Protein AF-0000000072490647 (afdb_homodimer)

Secondary structure (DSSP, 8-state):
-----------------------PPSSEEETTEEEEEEETTEEEEEEESSS-----B-SSS--TT----GGG-EEEEE--TTS--SS-EEEEE-SSEEEEEE--SSPS-TTTEEEEEEETTEEEEE-TT-----B--B--S--TT--S----B--S-BTTSEEEEE-TTPPEE-TTS-EEPPP--TTEEEEEEEEE-TT-HHHHHHHHHHHH-PPPPPPGGGGSEEE--S----HHHHHHHHHHHHHTT---SEEEE-GGGB-----SS--BTTBSTT---SB-TTT-S-HHHHHHHHHHTT-EEEEEE-GGG-S-BTBTTHHHHHHHTT--TTSS--PPP-TT-HHHHHHIIIIIIHHHHTTT--EEEE----TTT-SBSTTSSSBHHHHHHHHHHHHH--TTBPP--EE---STTGGGS--EE----B-SHHHHHHHHHHHHHHGGGT---EE--BT-SBS--HHHHHHHHHHHHHTSS-EEE---S-GGG---GGGSS-HHHHHHHHHHHHHHHHTHHHHHHHHHHHHHH---SEE-HHHH-TT-GGGGT-TT-EEETTTEEE----S--BTTTTBEEEEEEE-TT-EEEETTT--EEETTEEEEEEE-TT---EEEETT-EEEE----S-TTTSPPSEEEEEE---SS-EEEEEEEEE--SSBGGGGGT--EEEEEEEEEETTEEEEEEPPPEE--TT--SEEEEEEEE-SSPEEEEEETTEE---EEETTTTEEEEEEEEEETTS-EEEEEEE-/-----------------------PPSSEEETTEEEEEEETTEEEEEEESSS-----B-SSS--TT----GGG-EEEEE--TTS--SS-EEEEE-SSEEEEEE--SSPS-TTTEEEEEEETTEEEEE-TT-----B--B--S--TT--S----B--S-BTTSEEEEE-TTPPEE-TTS-EEPPP--TTEEEEEEEEE-TT-HHHHHHHHHHHH-PPPPPPGGGGSEEE--S----HHHHHHHHHHHHHHT---SEEEE-GGGB-----SS--BTTBS-----SB-TTT-S-HHHHHHHHHHTT-EEEEEE-GGG-S-BTBTTHHHHHHHTT--TTSS--PPP-TT-HHHHHHIIIIIIHHHHTTT--EEEE----TTT-SBSTTSSSBHHHHHHHHHHHHH--TTBPP--EE---STTGGGS--EE----B-SHHHHHHHHHHHHHHGGGT--SEE--BT-SBS--HHHHHHHHHHHHHTSS-EEE---S-GGG---GGGSS-HHHHHHHHHHHHHHHHTHHHHHHHHHHHHHH---SEEEHHHH-TT-GGGGT-TT-EEETTTEEE----S--BTTTTBEEEEEEE-TT-EEEETTT--EEETTEEEEEEE-TT---EEEETT-EEEE----S-TTTSPPSEEEEEE---SS-EEEEEEEEE--SSBGGGGGT--EEEEEEEEEETTEEEEEEPPPEE--TT--SEEEEEEEE-SSPEEEEEETTEE-PPEEETTTTEEEEEEEEEETTS-EEEEEEE-

Sequence (1518 aa):
MQVYGGSRVMQSTGENQAMRETAMTNPLVFGHNRLTLITPTLFRLESTTDGRFIDERTMFAYDRTSLLADSLYSVEKIEEEGIGSQYPVYRITTPALRIEYVDDGHPFSTSNLTAYFNYRGKEKKFTIRQIQRGNLGGPIETLDRVKSEVPLGNGLLSTDGWHVIDDNRADFLDSDGWISPRPYMPGHLHDFYCFVYGTDYRAALRSLGAISGRTPMTRKWVHGVWYSKYQDYSTEELLEVIDGYRRHGYPLDNAVLDMGWHTNILDNGTGHNGKRHWTGYTWNRNLIPDPKALIDTIHSMGLTLTLNDHPHDGLRPGDERYADFARSLGYDPEGKEIPQFDPGSRRYMEALFRYGHGPTDSLGLDLWWVDWQQNYIYPYVAGTNTRTLPWLNEIFYRHSLRNGKRGATYSRWGGWGDHRHPLHFSGDAYTNWDMLAFEIKLTIASGNAGCFFWAHDIGGHKETGGGELLARWVQFGAMSAALRIHSSRTPEYDRRPWLCGDSLAERSMYAAYRLRSEMMPYTYTSVRQTHDEMVPLTRPMYIDYSGSKEALRYGKQYMYGDLLLTAPIDTIGTGSERMASQTVWFPDGDEWYDFFTHEKHAGGTVAEISKPLESFPLFIKAGWIMPMQPFTMRPASEIPHALVLRVYPSSDDCSNLFRLYEDDGTSMEYEKGRYSRTGLRYERSGEWHSVSVLPAEGEYDGQPEKRSYRLELGTEKPCDVTVDGRKARIGFDDVKNIYTVDIPATPVRKSITVRYRYAMQVYGGSRVMQSTGENQAMRETAMTNPLVFGHNRLTLITPTLFRLESTTDGRFIDERTMFAYDRTSLLADSLYSVEKIEEEGIGSQYPVYRITTPALRIEYVDDGHPFSTSNLTAYFNYRGKEKKFTIRQIQRGNLGGPIETLDRVKSEVPLGNGLLSTDGWHVIDDNRADFLDSDGWISPRPYMPGHLHDFYCFVYGTDYRAALRSLGAISGRTPMTRKWVHGVWYSKYQDYSTEELLEVIDGYRRHGYPLDNAVLDMGWHTNILDNGTGHNGKRHWTGYTWNRNLIPDPKALIDTIHSMGLTLTLNDHPHDGLRPGDERYADFARSLGYDPEGKEIPQFDPGSRRYMEALFRYGHGPTDSLGLDLWWVDWQQNYIYPYVAGTNTRTLPWLNEIFYRHSLRNGKRGATYSRWGGWGDHRHPLHFSGDAYTNWDMLAFEIKLTIASGNAGCFFWAHDIGGHKETGGGELLARWVQFGAMSAALRIHSSRTPEYDRRPWLCGDSLAERSMYAAYRLRSEMMPYTYTSVRQTHDEMVPLTRPMYIDYSGSKEALRYGKQYMYGDLLLTAPIDTIGTGSERMASQTVWFPDGDEWYDFFTHEKHAGGTVAEISKPLESFPLFIKAGWIMPMQPFTMRPASEIPHALVLRVYPSSDDCSNLFRLYEDDGTSMEYEKGRYSRTGLRYERSGEWHSVSVLPAEGEYDGQPEKRSYRLELGTEKPCDVTVDGRKARIGFDDVKNIYTVDIPATPVRKSITVRYRYA

Structure (mmCIF, N/CA/C/O backbone):
data_AF-0000000072490647-model_v1
#
loop_
_entity.id
_entity.type
_entity.pdbx_description
1 polymer Alpha-xylosidase
#
loop_
_atom_site.group_PDB
_atom_site.id
_atom_site.type_symbol
_atom_site.label_atom_id
_atom_site.label_alt_id
_atom_site.label_comp_id
_atom_site.label_asym_id
_atom_site.label_entity_id
_atom_site.label_seq_id
_atom_site.pdbx_PDB_ins_code
_atom_site.Cartn_x
_atom_site.Cartn_y
_atom_site.Cartn_z
_atom_site.occupancy
_atom_site.B_iso_or_equiv
_atom_site.auth_seq_id
_atom_site.auth_comp_id
_atom_site.auth_asym_id
_atom_site.auth_atom_id
_atom_site.pdbx_PDB_model_num
ATOM 1 N N . MET A 1 1 ? -92.312 1.674 44.656 1 23.16 1 MET A N 1
ATOM 2 C CA . MET A 1 1 ? -91.5 2.422 43.688 1 23.16 1 MET A CA 1
ATOM 3 C C . MET A 1 1 ? -90 2.268 43.938 1 23.16 1 MET A C 1
ATOM 5 O O . MET A 1 1 ? -89.5 2.787 44.906 1 23.16 1 MET A O 1
ATOM 9 N N . GLN A 1 2 ? -89.5 1.026 43.688 1 22.17 2 GLN A N 1
ATOM 10 C CA . GLN A 1 2 ? -88.375 0.161 44 1 22.17 2 GLN A CA 1
ATOM 11 C C . GLN A 1 2 ? -87.125 0.674 43.312 1 22.17 2 GLN A C 1
ATOM 13 O O . GLN A 1 2 ? -87.062 0.814 42.094 1 22.17 2 GLN A O 1
ATOM 18 N N . VAL A 1 3 ? -86.375 1.586 44.125 1 24.27 3 VAL A N 1
ATOM 19 C CA . VAL A 1 3 ? -85.25 2.502 43.969 1 24.27 3 VAL A CA 1
ATOM 20 C C . VAL A 1 3 ? -84 1.722 43.562 1 24.27 3 VAL A C 1
ATOM 22 O O . VAL A 1 3 ? -83.5 0.93 44.375 1 24.27 3 VAL A O 1
ATOM 25 N N . TYR A 1 4 ? -84.125 0.965 42.438 1 23.17 4 TYR A N 1
ATOM 26 C CA . TYR A 1 4 ? -83.188 -0.077 42.031 1 23.17 4 TYR A CA 1
ATOM 27 C C . TYR A 1 4 ? -81.75 0.478 41.875 1 23.17 4 TYR A C 1
ATOM 29 O O . TYR A 1 4 ? -81.562 1.47 41.188 1 23.17 4 TYR A O 1
ATOM 37 N N . GLY A 1 5 ? -81 0.392 43 1 24.14 5 GLY A N 1
ATOM 38 C CA . GLY A 1 5 ? -79.688 0.945 43.281 1 24.14 5 GLY A CA 1
ATOM 39 C C . GLY A 1 5 ? -78.625 0.48 42.312 1 24.14 5 GLY A C 1
ATOM 40 O O . GLY A 1 5 ? -78.5 -0.72 42.062 1 24.14 5 GLY A O 1
ATOM 41 N N . GLY A 1 6 ? -78.438 1.219 41.156 1 23.5 6 GLY A N 1
ATOM 42 C CA . GLY A 1 6 ? -77.625 0.972 39.969 1 23.5 6 GLY A CA 1
ATOM 43 C C . GLY A 1 6 ? -76.125 0.765 40.281 1 23.5 6 GLY A C 1
ATOM 44 O O . GLY A 1 6 ? -75.5 1.568 41 1 23.5 6 GLY A O 1
ATOM 45 N N . SER A 1 7 ? -75.75 -0.487 40.562 1 22.34 7 SER A N 1
ATOM 46 C CA . SER A 1 7 ? -74.438 -0.932 41.031 1 22.34 7 SER A CA 1
ATOM 47 C C . SER A 1 7 ? -73.312 -0.448 40.094 1 22.34 7 SER A C 1
ATOM 49 O O . SER A 1 7 ? -73.5 -0.509 38.875 1 22.34 7 SER A O 1
ATOM 51 N N . ARG A 1 8 ? -72.438 0.544 40.531 1 24.19 8 ARG A N 1
ATOM 52 C CA . ARG A 1 8 ? -71.25 1.197 40 1 24.19 8 ARG A CA 1
ATOM 53 C C . ARG A 1 8 ? -70.188 0.177 39.656 1 24.19 8 ARG A C 1
ATOM 55 O O . ARG A 1 8 ? -69.688 -0.503 40.531 1 24.19 8 ARG A O 1
ATOM 62 N N . VAL A 1 9 ? -70.25 -0.684 38.625 1 23.52 9 VAL A N 1
ATOM 63 C CA . VAL A 1 9 ? -69.25 -1.676 38.281 1 23.52 9 VAL A CA 1
ATOM 64 C C . VAL A 1 9 ? -67.938 -0.991 38.062 1 23.52 9 VAL A C 1
ATOM 66 O O . VAL A 1 9 ? -67.812 -0.056 37.25 1 23.52 9 VAL A O 1
ATOM 69 N N . MET A 1 10 ? -67 -1.004 39.031 1 23.23 10 MET A N 1
ATOM 70 C CA . MET A 1 10 ? -65.625 -0.468 39.031 1 23.23 10 MET A CA 1
ATOM 71 C C . MET A 1 10 ? -64.812 -1.123 37.938 1 23.23 10 MET A C 1
ATOM 73 O O . MET A 1 10 ? -64.625 -2.342 37.938 1 23.23 10 MET A O 1
ATOM 77 N N . GLN A 1 11 ? -64.875 -0.711 36.656 1 21.75 11 GLN A N 1
ATOM 78 C CA . GLN A 1 11 ? -64.062 -1.211 35.531 1 21.75 11 GLN A CA 1
ATOM 79 C C . GLN A 1 11 ? -62.562 -1.042 35.844 1 21.75 11 GLN A C 1
ATOM 81 O O . GLN A 1 11 ? -62.094 0.074 36.062 1 21.75 11 GLN A O 1
ATOM 86 N N . SER A 1 12 ? -61.875 -2.035 36.531 1 24.92 12 SER A N 1
ATOM 87 C CA . SER A 1 12 ? -60.438 -2.029 36.781 1 24.92 12 SER A CA 1
ATOM 88 C C . SER A 1 12 ? -59.656 -1.912 35.5 1 24.92 12 SER A C 1
ATOM 90 O O . SER A 1 12 ? -59.844 -2.713 34.562 1 24.92 12 SER A O 1
ATOM 92 N N . THR A 1 13 ? -59.406 -0.711 34.938 1 27.38 13 THR A N 1
ATOM 93 C CA . THR A 1 13 ? -58.562 -0.456 33.812 1 27.38 13 THR A CA 1
ATOM 94 C C . THR A 1 13 ? -57.156 -1.039 34.031 1 27.38 13 THR A C 1
ATOM 96 O O . THR A 1 13 ? -56.469 -0.639 34.969 1 27.38 13 THR A O 1
ATOM 99 N N . GLY A 1 14 ? -56.938 -2.363 33.938 1 26.59 14 GLY A N 1
ATOM 100 C CA . GLY A 1 14 ? -55.625 -3 34 1 26.59 14 GLY A CA 1
ATOM 101 C C . GLY A 1 14 ? -54.594 -2.287 33.156 1 26.59 14 GLY A C 1
ATOM 102 O O . GLY A 1 14 ? -54.75 -2.109 31.953 1 26.59 14 GLY A O 1
ATOM 103 N N . GLU A 1 15 ? -53.875 -1.315 33.75 1 27.97 15 GLU A N 1
ATOM 104 C CA . GLU A 1 15 ? -52.688 -0.652 33.188 1 27.97 15 GLU A CA 1
ATOM 105 C C . GLU A 1 15 ? -51.688 -1.668 32.656 1 27.97 15 GLU A C 1
ATOM 107 O O . GLU A 1 15 ? -51.25 -2.562 33.375 1 27.97 15 GLU A O 1
ATOM 112 N N . ASN A 1 16 ? -51.812 -2.133 31.438 1 26.88 16 ASN A N 1
ATOM 113 C CA . ASN A 1 16 ? -50.844 -2.898 30.688 1 26.88 16 ASN A CA 1
ATOM 114 C C . ASN A 1 16 ? -49.438 -2.342 30.891 1 26.88 16 ASN A C 1
ATOM 116 O O . ASN A 1 16 ? -49.125 -1.222 30.469 1 26.88 16 ASN A O 1
ATOM 120 N N . GLN A 1 17 ? -48.812 -2.613 32.031 1 28.69 17 GLN A N 1
ATOM 121 C CA . GLN A 1 17 ? -47.406 -2.352 32.188 1 28.69 17 GLN A CA 1
ATOM 122 C C . GLN A 1 17 ? -46.594 -2.877 31.016 1 28.69 17 GLN A C 1
ATOM 124 O O . GLN A 1 17 ? -46.406 -4.086 30.875 1 28.69 17 GLN A O 1
ATOM 129 N N . ALA A 1 18 ? -46.688 -2.318 29.859 1 29.33 18 ALA A N 1
ATOM 130 C CA . ALA A 1 18 ? -45.656 -2.52 28.859 1 29.33 18 ALA A CA 1
ATOM 131 C C . ALA A 1 18 ? -44.281 -2.623 29.5 1 29.33 18 ALA A C 1
ATOM 133 O O . ALA A 1 18 ? -43.875 -1.729 30.234 1 29.33 18 ALA A O 1
ATOM 134 N N . MET A 1 19 ? -43.812 -3.721 29.859 1 31.42 19 MET A N 1
ATOM 135 C CA . MET A 1 19 ? -42.438 -3.986 30.266 1 31.42 19 MET A CA 1
ATOM 136 C C . MET A 1 19 ? -41.469 -3.049 29.547 1 31.42 19 MET A C 1
ATOM 138 O O . MET A 1 19 ? -41.406 -3.029 28.328 1 31.42 19 MET A O 1
ATOM 142 N N . ARG A 1 20 ? -41.188 -1.932 30 1 32.03 20 ARG A N 1
ATOM 143 C CA . ARG A 1 20 ? -40.094 -1.031 29.609 1 32.03 20 ARG A CA 1
ATOM 144 C C . ARG A 1 20 ? -38.844 -1.813 29.203 1 32.03 20 ARG A C 1
ATOM 146 O O . ARG A 1 20 ? -38.25 -2.52 30.016 1 32.03 20 ARG A O 1
ATOM 153 N N . GLU A 1 21 ? -38.656 -2.363 28.016 1 39.56 21 GLU A N 1
ATOM 154 C CA . GLU A 1 21 ? -37.375 -2.832 27.438 1 39.56 21 GLU A CA 1
ATOM 155 C C . GLU A 1 21 ? -36.219 -2.043 27.984 1 39.56 21 GLU A C 1
ATOM 157 O O . GLU A 1 21 ? -36.219 -0.811 27.969 1 39.56 21 GLU A O 1
ATOM 162 N N . THR A 1 22 ? -35.5 -2.395 28.938 1 48.31 22 THR A N 1
ATOM 163 C CA . THR A 1 22 ? -34.312 -1.795 29.516 1 48.31 22 THR A CA 1
ATOM 164 C C . THR A 1 22 ? -33.438 -1.146 28.453 1 48.31 22 THR A C 1
ATOM 166 O O . THR A 1 22 ? -33.031 -1.803 27.484 1 48.31 22 THR A O 1
ATOM 169 N N . ALA A 1 23 ? -33.438 0.097 28.328 1 64.06 23 ALA A N 1
ATOM 170 C CA . ALA A 1 23 ? -32.688 0.984 27.438 1 64.06 23 ALA A CA 1
ATOM 171 C C . ALA A 1 23 ? -31.203 0.66 27.438 1 64.06 23 ALA A C 1
ATOM 173 O O . ALA A 1 23 ? -30.547 0.725 28.469 1 64.06 23 ALA A O 1
ATOM 174 N N . MET A 1 24 ? -30.719 -0.196 26.516 1 81.12 24 MET A N 1
ATOM 175 C CA . MET A 1 24 ? -29.281 -0.464 26.375 1 81.12 24 MET A CA 1
ATOM 176 C C . MET A 1 24 ? -28.484 0.836 26.344 1 81.12 24 MET A C 1
ATOM 178 O O . MET A 1 24 ? -28.922 1.818 25.734 1 81.12 24 MET A O 1
ATOM 182 N N . THR A 1 25 ? -27.5 0.818 27.172 1 92.31 25 THR A N 1
ATOM 183 C CA . THR A 1 25 ? -26.656 2.006 27.25 1 92.31 25 THR A CA 1
ATOM 184 C C . THR A 1 25 ? -25.375 1.817 26.453 1 92.31 25 THR A C 1
ATOM 186 O O . THR A 1 25 ? -24.844 0.705 26.359 1 92.31 25 THR A O 1
ATOM 189 N N . ASN A 1 26 ? -24.938 2.787 25.828 1 96.31 26 ASN A N 1
ATOM 190 C CA . ASN A 1 26 ? -23.703 2.846 25.062 1 96.31 26 ASN A CA 1
ATOM 191 C C . ASN A 1 26 ? -22.469 2.73 25.953 1 96.31 26 ASN A C 1
ATOM 193 O O . ASN A 1 26 ? -22.359 3.436 26.953 1 96.31 26 ASN A O 1
ATOM 197 N N . PRO A 1 27 ? -21.656 1.759 25.719 1 96.75 27 PRO A N 1
ATOM 198 C CA . PRO A 1 27 ? -21.594 0.845 24.578 1 96.75 27 PRO A CA 1
ATOM 199 C C . PRO A 1 27 ? -22.609 -0.28 24.656 1 96.75 27 PRO A C 1
ATOM 201 O O . PRO A 1 27 ? -22.969 -0.723 25.75 1 96.75 27 PRO A O 1
ATOM 204 N N . LEU A 1 28 ? -23.016 -0.718 23.578 1 97.75 28 LEU A N 1
ATOM 205 C CA . LEU A 1 28 ? -24.016 -1.786 23.469 1 97.75 28 LEU A CA 1
ATOM 206 C C . LEU A 1 28 ? -23.328 -3.152 23.453 1 97.75 28 LEU A C 1
ATOM 208 O O . LEU A 1 28 ? -22.578 -3.461 22.531 1 97.75 28 LEU A O 1
ATOM 212 N N . VAL A 1 29 ? -23.594 -3.924 24.438 1 97.19 29 VAL A N 1
ATOM 213 C CA . VAL A 1 29 ? -22.953 -5.23 24.547 1 97.19 29 VAL A CA 1
ATOM 214 C C . VAL A 1 29 ? -23.984 -6.332 24.281 1 97.19 29 VAL A C 1
ATOM 216 O O . VAL A 1 29 ? -25.047 -6.352 24.906 1 97.19 29 VAL A O 1
ATOM 219 N N . PHE A 1 30 ? -23.703 -7.113 23.375 1 95.81 30 PHE A N 1
ATOM 220 C CA . PHE A 1 30 ? -24.5 -8.281 23.031 1 95.81 30 PHE A CA 1
ATOM 221 C C . PHE A 1 30 ? -23.688 -9.562 23.188 1 95.81 30 PHE A C 1
ATOM 223 O O . PHE A 1 30 ? -23.094 -10.055 22.234 1 95.81 30 PHE A O 1
ATOM 230 N N . GLY A 1 31 ? -23.672 -10.109 24.453 1 93.94 31 GLY A N 1
ATOM 231 C CA . GLY A 1 31 ? -22.828 -11.273 24.688 1 93.94 31 GLY A CA 1
ATOM 232 C C . GLY A 1 31 ? -21.344 -10.977 24.516 1 93.94 31 GLY A C 1
ATOM 233 O O . GLY A 1 31 ? -20.797 -10.141 25.234 1 93.94 31 GLY A O 1
ATOM 234 N N . HIS A 1 32 ? -20.797 -11.578 23.422 1 95.44 32 HIS A N 1
ATOM 235 C CA . HIS A 1 32 ? -19.359 -11.461 23.172 1 95.44 32 HIS A CA 1
ATOM 236 C C . HIS A 1 32 ? -19.078 -10.406 22.109 1 95.44 32 HIS A C 1
ATOM 238 O O . HIS A 1 32 ? -17.938 -10.305 21.625 1 95.44 32 HIS A O 1
ATOM 244 N N . ASN A 1 33 ? -20.094 -9.625 21.75 1 97.31 33 ASN A N 1
ATOM 245 C CA . ASN A 1 33 ? -19.969 -8.523 20.797 1 97.31 33 ASN A CA 1
ATOM 246 C C . ASN A 1 33 ? -20.25 -7.176 21.453 1 97.31 33 ASN A C 1
ATOM 248 O O . ASN A 1 33 ? -21.141 -7.062 22.297 1 97.31 33 ASN A O 1
ATOM 252 N N . ARG A 1 34 ? -19.422 -6.246 21.094 1 98.12 34 ARG A N 1
ATOM 253 C CA . ARG A 1 34 ? -19.656 -4.895 21.594 1 98.12 34 ARG A CA 1
ATOM 254 C C . ARG A 1 34 ? -19.672 -3.879 20.469 1 98.12 34 ARG A C 1
ATOM 256 O O . ARG A 1 34 ? -18.75 -3.857 19.625 1 98.12 34 ARG A O 1
ATOM 263 N N . LEU A 1 35 ? -20.75 -3.17 20.297 1 98.38 35 LEU A N 1
ATOM 264 C CA . LEU A 1 35 ? -20.906 -2.049 19.375 1 98.38 35 LEU A CA 1
ATOM 265 C C . LEU A 1 35 ? -20.891 -0.723 20.141 1 98.38 35 LEU A C 1
ATOM 267 O O . LEU A 1 35 ? -21.766 -0.474 20.969 1 98.38 35 LEU A O 1
ATOM 271 N N . THR A 1 36 ? -19.922 0.08 19.891 1 98.5 36 THR A N 1
ATOM 272 C CA . THR A 1 36 ? -19.812 1.371 20.562 1 98.5 36 THR A CA 1
ATOM 273 C C . THR A 1 36 ? -20.141 2.51 19.594 1 98.5 36 THR A C 1
ATOM 275 O O . THR A 1 36 ? -19.484 2.66 18.562 1 98.5 36 THR A O 1
ATOM 278 N N . LEU A 1 37 ? -21.203 3.287 19.922 1 98.62 37 LEU A N 1
ATOM 279 C CA . LEU A 1 37 ? -21.516 4.492 19.156 1 98.62 37 LEU A CA 1
ATOM 280 C C . LEU A 1 37 ? -20.641 5.66 19.609 1 98.62 37 LEU A C 1
ATOM 282 O O . LEU A 1 37 ? -20.672 6.055 20.781 1 98.62 37 LEU A O 1
ATOM 286 N N . ILE A 1 38 ? -19.891 6.203 18.719 1 98.62 38 ILE A N 1
ATOM 287 C CA . ILE A 1 38 ? -18.938 7.254 19.078 1 98.62 38 ILE A CA 1
ATOM 288 C C . ILE A 1 38 ? -19.469 8.609 18.609 1 98.62 38 ILE A C 1
ATOM 290 O O . ILE A 1 38 ? -19.516 9.562 19.391 1 98.62 38 ILE A O 1
ATOM 294 N N . THR A 1 39 ? -19.844 8.758 17.344 1 98.62 39 THR A N 1
ATOM 295 C CA . THR A 1 39 ? -20.578 9.875 16.734 1 98.62 39 THR A CA 1
ATOM 296 C C . THR A 1 39 ? -21.75 9.375 15.898 1 98.62 39 THR A C 1
ATOM 298 O O . THR A 1 39 ? -21.922 8.164 15.742 1 98.62 39 THR A O 1
ATOM 301 N N . PRO A 1 40 ? -22.594 10.297 15.391 1 98.62 40 P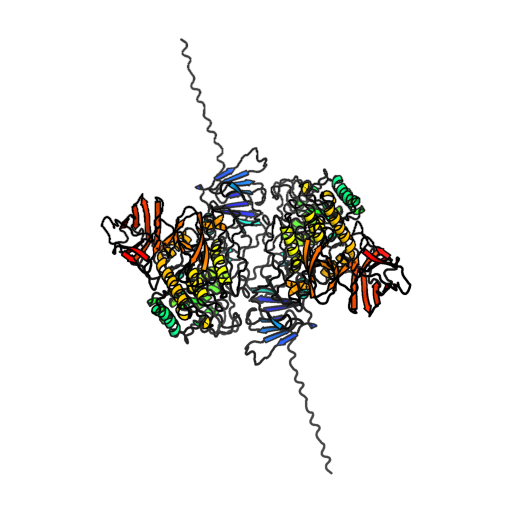RO A N 1
ATOM 302 C CA . PRO A 1 40 ? -23.703 9.82 14.562 1 98.62 40 PRO A CA 1
ATOM 303 C C . PRO A 1 40 ? -23.234 9.047 13.336 1 98.62 40 PRO A C 1
ATOM 305 O O . PRO A 1 40 ? -24 8.273 12.75 1 98.62 40 PRO A O 1
ATOM 308 N N . THR A 1 41 ? -21.891 9.203 12.945 1 98.75 41 THR A N 1
ATOM 309 C CA . THR A 1 41 ? -21.422 8.602 11.711 1 98.75 41 THR A CA 1
ATOM 310 C C . THR A 1 41 ? -20.281 7.625 11.984 1 98.75 41 THR A C 1
ATOM 312 O O . THR A 1 41 ? -19.594 7.184 11.062 1 98.75 41 THR A O 1
ATOM 315 N N . LEU A 1 42 ? -19.938 7.348 13.227 1 98.75 42 LEU A N 1
ATOM 316 C CA . LEU A 1 42 ? -18.828 6.469 13.578 1 98.75 42 LEU A CA 1
ATOM 317 C C . LEU A 1 42 ? -19.25 5.477 14.656 1 98.75 42 LEU A C 1
ATOM 319 O O . LEU A 1 42 ? -19.734 5.875 15.719 1 98.75 42 LEU A O 1
ATOM 323 N N . PHE A 1 43 ? -19.094 4.246 14.406 1 98.62 43 PHE A N 1
ATOM 324 C CA . PHE A 1 43 ? -19.281 3.213 15.422 1 98.62 43 PHE A CA 1
ATOM 325 C C . PHE A 1 43 ? -18.141 2.205 15.383 1 98.62 43 PHE A C 1
ATOM 327 O O . PHE A 1 43 ? -17.484 2.049 14.359 1 98.62 43 PHE A O 1
ATOM 334 N N . ARG A 1 44 ? -17.828 1.598 16.531 1 98.5 44 ARG A N 1
ATOM 335 C CA . ARG A 1 44 ? -16.797 0.598 16.75 1 98.5 44 ARG A CA 1
ATOM 336 C C . ARG A 1 44 ? -17.391 -0.795 16.891 1 98.5 44 ARG A C 1
ATOM 338 O O . ARG A 1 44 ? -18.406 -0.968 17.562 1 98.5 44 ARG A O 1
ATOM 345 N N . LEU A 1 45 ? -16.797 -1.788 16.188 1 98.31 45 LEU A N 1
ATOM 346 C CA . LEU A 1 45 ? -17.188 -3.189 16.281 1 98.31 45 LEU A CA 1
ATOM 347 C C . LEU A 1 45 ? -16.078 -4.023 16.906 1 98.31 45 LEU A C 1
ATOM 349 O O . LEU A 1 45 ? -14.961 -4.062 16.391 1 98.31 45 LEU A O 1
ATOM 353 N N . GLU A 1 46 ? -16.391 -4.645 18 1 97.44 46 GLU A N 1
ATOM 354 C CA . GLU A 1 46 ? -15.477 -5.562 18.688 1 97.44 46 GLU A CA 1
ATOM 355 C C . GLU A 1 46 ? -16.141 -6.914 18.922 1 97.44 46 GLU A C 1
ATOM 357 O O . GLU A 1 46 ? -17.234 -6.984 19.484 1 97.44 46 GLU A O 1
ATOM 362 N N . SER A 1 47 ? -15.469 -7.918 18.453 1 97.44 47 SER A N 1
ATOM 363 C CA . SER A 1 47 ? -15.93 -9.273 18.719 1 97.44 47 SER A CA 1
ATOM 364 C C . SER A 1 47 ? -14.859 -10.078 19.453 1 97.44 47 SER A C 1
ATOM 366 O O . SER A 1 47 ? -13.672 -9.969 19.156 1 97.44 47 SER A O 1
ATOM 368 N N . THR A 1 48 ? -15.312 -10.828 20.484 1 96 48 THR A N 1
ATOM 369 C CA . THR A 1 48 ? -14.445 -11.703 21.281 1 96 48 THR A CA 1
ATOM 370 C C . THR A 1 48 ? -15.07 -13.086 21.422 1 96 48 THR A C 1
ATOM 372 O O . THR A 1 48 ? -16.234 -13.289 21.062 1 96 48 THR A O 1
ATOM 375 N N . THR A 1 49 ? -14.266 -14.023 21.828 1 93 49 THR A N 1
ATOM 376 C CA . THR A 1 49 ? -14.797 -15.344 22.141 1 93 49 THR A CA 1
ATOM 377 C C . THR A 1 49 ? -14.906 -15.539 23.656 1 93 49 THR A C 1
ATOM 379 O O . THR A 1 49 ? -15.562 -16.469 24.109 1 93 49 THR A O 1
ATOM 382 N N . ASP A 1 50 ? -14.32 -14.625 24.422 1 91.69 50 ASP A N 1
ATOM 383 C CA . ASP A 1 50 ? -14.258 -14.836 25.859 1 91.69 50 ASP A CA 1
ATOM 384 C C . ASP A 1 50 ? -14.883 -13.672 26.609 1 91.69 50 ASP A C 1
ATOM 386 O O . ASP A 1 50 ? -14.867 -13.633 27.844 1 91.69 50 ASP A O 1
ATOM 390 N N . GLY A 1 51 ? -15.352 -12.727 25.922 1 92.5 51 GLY A N 1
ATOM 391 C CA . GLY A 1 51 ? -16.047 -11.609 26.547 1 92.5 51 GLY A CA 1
ATOM 392 C C . GLY A 1 51 ? -15.094 -10.539 27.062 1 92.5 51 GLY A C 1
ATOM 393 O O . GLY A 1 51 ? -15.539 -9.539 27.641 1 92.5 51 GLY A O 1
ATOM 394 N N . ARG A 1 52 ? -13.82 -10.641 26.844 1 94.25 52 ARG A N 1
ATOM 395 C CA . ARG A 1 52 ? -12.859 -9.633 27.281 1 94.25 52 ARG A CA 1
ATOM 396 C C . ARG A 1 52 ? -12.648 -8.57 26.203 1 94.25 52 ARG A C 1
ATOM 398 O O . ARG A 1 52 ? -11.945 -8.805 25.234 1 94.25 52 ARG A O 1
ATOM 405 N N . PHE A 1 53 ? -13.188 -7.441 26.422 1 96.5 53 PHE A N 1
ATOM 406 C CA . PHE A 1 53 ? -13.086 -6.328 25.484 1 96.5 53 PHE A CA 1
ATOM 407 C C . PHE A 1 53 ? -11.891 -5.445 25.828 1 96.5 53 PHE A C 1
ATOM 409 O O . PHE A 1 53 ? -11.289 -5.59 26.891 1 96.5 53 PHE A O 1
ATOM 416 N N . ILE A 1 54 ? -11.508 -4.605 24.906 1 95.38 54 ILE A N 1
ATOM 417 C CA . ILE A 1 54 ? -10.344 -3.738 25.062 1 95.38 54 ILE A CA 1
ATOM 418 C C . ILE A 1 54 ? -10.797 -2.293 25.25 1 95.38 54 ILE A C 1
ATOM 420 O O . ILE A 1 54 ? -11.539 -1.751 24.422 1 95.38 54 ILE A O 1
ATOM 424 N N . ASP A 1 55 ? -10.344 -1.683 26.266 1 95.25 55 ASP A N 1
ATOM 425 C CA . ASP A 1 55 ? -10.68 -0.286 26.516 1 95.25 55 ASP A CA 1
ATOM 426 C C . ASP A 1 55 ? -9.414 0.577 26.578 1 95.25 55 ASP A C 1
ATOM 428 O O . ASP A 1 55 ? -9.5 1.797 26.734 1 95.25 55 ASP A O 1
ATOM 432 N N . GLU A 1 56 ? -8.266 -0.122 26.438 1 95.69 56 GLU A N 1
ATOM 433 C CA . GLU A 1 56 ? -7.008 0.619 26.438 1 95.69 56 GLU A CA 1
ATOM 434 C C . GLU A 1 56 ? -6.906 1.543 25.234 1 95.69 56 GLU A C 1
ATOM 436 O O . GLU A 1 56 ? -7.391 1.208 24.141 1 95.69 56 GLU A O 1
ATOM 441 N N . ARG A 1 57 ? -6.25 2.643 25.438 1 96.88 57 ARG A N 1
ATOM 442 C CA . ARG A 1 57 ? -6.023 3.602 24.359 1 96.88 57 ARG A CA 1
ATOM 443 C C . ARG A 1 57 ? -4.934 3.113 23.406 1 96.88 57 ARG A C 1
ATOM 445 O O . ARG A 1 57 ? -4.055 2.348 23.797 1 96.88 57 ARG A O 1
ATOM 452 N N . THR A 1 58 ? -5.02 3.482 22.172 1 97.75 58 THR A N 1
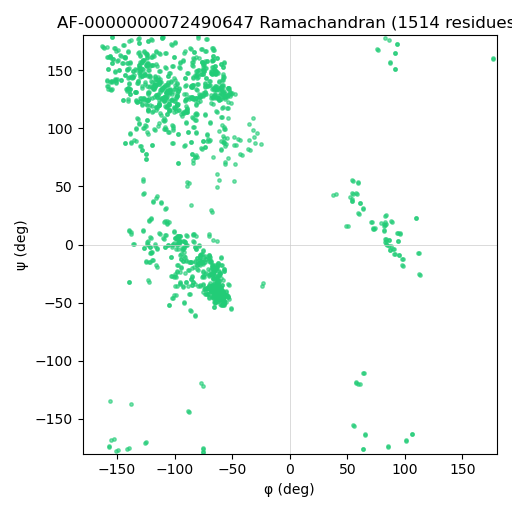ATOM 453 C CA . THR A 1 58 ? -3.973 3.32 21.172 1 97.75 58 THR A CA 1
ATOM 454 C C . THR A 1 58 ? -3.602 4.668 20.547 1 97.75 58 THR A C 1
ATOM 456 O O . THR A 1 58 ? -4.219 5.688 20.859 1 97.75 58 THR A O 1
ATOM 459 N N . MET A 1 59 ? -2.561 4.707 19.656 1 96.94 59 MET A N 1
ATOM 460 C CA . MET A 1 59 ? -2.154 5.938 18.984 1 96.94 59 MET A CA 1
ATOM 461 C C . MET A 1 59 ? -3.277 6.473 18.109 1 96.94 59 MET A C 1
ATOM 463 O O . MET A 1 59 ? -3.439 7.684 17.969 1 96.94 59 MET A O 1
ATOM 467 N N . PHE A 1 60 ? -4.102 5.602 17.516 1 97.31 60 PHE A N 1
ATOM 468 C CA . PHE A 1 60 ? -5.258 6 16.719 1 97.31 60 PHE A CA 1
ATOM 469 C C . PHE A 1 60 ? -6.453 6.297 17.625 1 97.31 60 PHE A C 1
ATOM 471 O O . PHE A 1 60 ? -6.992 7.406 17.594 1 97.31 60 PHE A O 1
ATOM 478 N N . ALA A 1 61 ? -6.867 5.266 18.375 1 98 61 ALA A N 1
ATOM 479 C CA . ALA A 1 61 ? -7.992 5.43 19.297 1 98 61 ALA A CA 1
ATOM 480 C C . ALA A 1 61 ? -7.539 6.047 20.609 1 98 61 ALA A C 1
ATOM 482 O O . ALA A 1 61 ? -7.602 5.398 21.656 1 98 61 ALA A O 1
ATOM 483 N N . TYR A 1 62 ? -7.309 7.285 20.516 1 97 62 TYR A N 1
ATOM 484 C CA . TYR A 1 62 ? -6.633 8.016 21.594 1 97 62 TYR A CA 1
ATOM 485 C C . TYR A 1 62 ? -7.625 8.445 22.672 1 97 62 TYR A C 1
ATOM 487 O O . TYR A 1 62 ? -7.258 8.578 23.828 1 97 62 TYR A O 1
ATOM 495 N N . ASP A 1 63 ? -8.883 8.734 22.297 1 95 63 ASP A N 1
ATOM 496 C CA . ASP A 1 63 ? -9.938 9.125 23.219 1 95 63 ASP A CA 1
ATOM 497 C C . ASP A 1 63 ? -11.086 8.117 23.219 1 95 63 ASP A C 1
ATOM 499 O O . ASP A 1 63 ? -12.031 8.25 22.438 1 95 63 ASP A O 1
ATOM 503 N N . ARG A 1 64 ? -11.086 7.273 24.141 1 92.19 64 ARG A N 1
ATOM 504 C CA . ARG A 1 64 ? -12.086 6.215 24.203 1 92.19 64 ARG A CA 1
ATOM 505 C C . ARG A 1 64 ? -13.305 6.656 25.016 1 92.19 64 ARG A C 1
ATOM 507 O O . ARG A 1 64 ? -14.289 5.926 25.109 1 92.19 64 ARG A O 1
ATOM 514 N N . THR A 1 65 ? -13.266 7.82 25.438 1 91.94 65 THR A N 1
ATOM 515 C CA . THR A 1 65 ? -14.375 8.305 26.25 1 91.94 65 THR A CA 1
ATOM 516 C C . THR A 1 65 ? -15.398 9.031 25.391 1 91.94 65 THR A C 1
ATOM 518 O O . THR A 1 65 ? -16.5 9.352 25.859 1 91.94 65 THR A O 1
ATOM 521 N N . SER A 1 66 ? -14.992 9.289 24.219 1 92.62 66 SER A N 1
ATOM 522 C CA . SER A 1 66 ? -15.93 9.922 23.312 1 92.62 66 SER A CA 1
ATOM 523 C C . SER A 1 66 ? -17.062 8.969 22.922 1 92.62 66 SER A C 1
ATOM 525 O O . SER A 1 66 ? -16.859 8.062 22.109 1 92.62 66 SER A O 1
ATOM 527 N N . LEU A 1 67 ? -18.25 9.188 23.484 1 97.12 67 LEU A N 1
ATOM 528 C CA . LEU A 1 67 ? -19.422 8.367 23.203 1 97.12 67 LEU A CA 1
ATOM 529 C C . LEU A 1 67 ? -20.594 9.234 22.75 1 97.12 67 LEU A C 1
ATOM 531 O O . LEU A 1 67 ? -20.766 10.352 23.25 1 97.12 67 LEU A O 1
ATOM 535 N N . LEU A 1 68 ? -21.266 8.734 21.812 1 97.94 68 LEU A N 1
ATOM 536 C CA . LEU A 1 68 ? -22.484 9.414 21.406 1 97.94 68 LEU A CA 1
ATOM 537 C C . LEU A 1 68 ? -23.453 9.531 22.562 1 97.94 68 LEU A C 1
ATOM 539 O O . LEU A 1 68 ? -23.703 8.547 23.281 1 97.94 68 LEU A O 1
ATOM 543 N N . ALA A 1 69 ? -24.047 10.703 22.828 1 96.62 69 ALA A N 1
ATOM 544 C CA . ALA A 1 69 ? -24.953 10.953 23.938 1 96.62 69 ALA A CA 1
ATOM 545 C C . ALA A 1 69 ? -26.219 10.102 23.828 1 96.62 69 ALA A C 1
ATOM 547 O O . ALA A 1 69 ? -26.719 9.867 22.719 1 96.62 69 ALA A O 1
ATOM 548 N N . ASP A 1 70 ? -26.766 9.734 24.922 1 95.62 70 ASP A N 1
ATOM 549 C CA . ASP A 1 70 ? -27.906 8.844 24.984 1 95.62 70 ASP A CA 1
ATOM 550 C C . ASP A 1 70 ? -29.125 9.445 24.266 1 95.62 70 ASP A C 1
ATOM 552 O O . ASP A 1 70 ? -29.953 8.711 23.734 1 95.62 70 ASP A O 1
ATOM 556 N N . SER A 1 71 ? -29.172 10.781 24.203 1 96.25 71 SER A N 1
ATOM 557 C CA . SER A 1 71 ? -30.297 11.461 23.578 1 96.25 71 SER A CA 1
ATOM 558 C C . SER A 1 71 ? -30.203 11.383 22.047 1 96.25 71 SER A C 1
ATOM 560 O O . SER A 1 71 ? -31.172 11.703 21.344 1 96.25 71 SER A O 1
ATOM 562 N N . LEU A 1 72 ? -29.094 10.883 21.547 1 97.5 72 LEU A N 1
ATOM 563 C CA . LEU A 1 72 ? -28.875 10.984 20.109 1 97.5 72 LEU A CA 1
ATOM 564 C C . LEU A 1 72 ? -28.984 9.617 19.438 1 97.5 72 LEU A C 1
ATOM 566 O O . LEU A 1 72 ? -28.672 9.477 18.266 1 97.5 72 LEU A O 1
ATOM 570 N N . TYR A 1 73 ? -29.328 8.609 20.156 1 97.44 73 TYR A N 1
ATOM 571 C CA . TYR A 1 73 ? -29.531 7.309 19.531 1 97.44 73 TYR A CA 1
ATOM 572 C C . TYR A 1 73 ? -30.688 6.57 20.188 1 97.44 73 TYR A C 1
ATOM 574 O O . TYR A 1 73 ? -31.156 6.957 21.266 1 97.44 73 TYR A O 1
ATOM 582 N N . SER A 1 74 ? -31.234 5.59 19.516 1 97.19 74 SER A N 1
ATOM 583 C CA . SER A 1 74 ? -32.25 4.68 20.062 1 97.19 74 SER A CA 1
ATOM 584 C C . SER A 1 74 ? -31.938 3.232 19.688 1 97.19 74 SER A C 1
ATOM 586 O O . SER A 1 74 ? -31.281 2.973 18.672 1 97.19 74 SER A O 1
ATOM 588 N N . VAL A 1 75 ? -32.25 2.379 20.562 1 96.44 75 VAL A N 1
ATOM 589 C CA . VAL A 1 75 ? -32.125 0.94 20.344 1 96.44 75 VAL A CA 1
ATOM 590 C C . VAL A 1 75 ? -33.5 0.287 20.516 1 96.44 75 VAL A C 1
ATOM 592 O O . VAL A 1 75 ? -34.094 0.377 21.594 1 96.44 75 VAL A O 1
ATOM 595 N N . GLU A 1 76 ? -33.938 -0.348 19.453 1 94.19 76 GLU A N 1
ATOM 596 C CA . GLU A 1 76 ? -35.25 -1.009 19.484 1 94.19 76 GLU A CA 1
ATOM 597 C C . GLU A 1 76 ? -35.125 -2.488 19.125 1 94.19 76 GLU A C 1
ATOM 599 O O . GLU A 1 76 ? -34.469 -2.846 18.156 1 94.19 76 GLU A O 1
ATOM 604 N N . LYS A 1 77 ? -35.594 -3.264 19.984 1 91.38 77 LYS A N 1
ATOM 605 C CA . LYS A 1 77 ? -35.75 -4.668 19.609 1 91.38 77 LYS A CA 1
ATOM 606 C C . LYS A 1 77 ? -36.906 -4.859 18.656 1 91.38 77 LYS A C 1
ATOM 608 O O . LYS A 1 77 ? -38.062 -4.496 18.969 1 91.38 77 LYS A O 1
ATOM 613 N N . ILE A 1 78 ? -36.594 -5.188 17.516 1 83.56 78 ILE A N 1
ATOM 614 C CA . ILE A 1 78 ? -37.594 -5.34 16.484 1 83.56 78 ILE A CA 1
ATOM 615 C C . ILE A 1 78 ? -38.219 -6.734 16.562 1 83.56 78 ILE A C 1
ATOM 617 O O . ILE A 1 78 ? -37.5 -7.727 16.734 1 83.56 78 ILE A O 1
ATOM 621 N N . GLU A 1 79 ? -39.406 -6.961 17.109 1 67.88 79 GLU A N 1
ATOM 622 C CA . GLU A 1 79 ? -40.156 -8.227 17.109 1 67.88 79 GLU A CA 1
ATOM 623 C C . GLU A 1 79 ? -40.625 -8.594 15.703 1 67.88 79 GLU A C 1
ATOM 625 O O . GLU A 1 79 ? -41.531 -7.961 15.156 1 67.88 79 GLU A O 1
ATOM 630 N N . GLU A 1 80 ? -39.938 -8.172 14.75 1 51.38 80 GLU A N 1
ATOM 631 C CA . GLU A 1 80 ? -40.625 -8.367 13.461 1 51.38 80 GLU A CA 1
ATOM 632 C C . GLU A 1 80 ? -40.969 -9.828 13.242 1 51.38 80 GLU A C 1
ATOM 634 O O . GLU A 1 80 ? -40.125 -10.703 13.258 1 51.38 80 GLU A O 1
ATOM 639 N N . GLU A 1 81 ? -42.125 -10.289 13.461 1 47.56 81 GLU A N 1
ATOM 640 C CA . GLU A 1 81 ? -42.719 -11.461 12.828 1 47.56 81 GLU A CA 1
ATOM 641 C C . GLU A 1 81 ? -42.062 -11.742 11.477 1 47.56 81 GLU A C 1
ATOM 643 O O . GLU A 1 81 ? -41.938 -12.898 11.07 1 47.56 81 GLU A O 1
ATOM 648 N N . GLY A 1 82 ? -41.656 -10.766 10.688 1 42.88 82 GLY A N 1
ATOM 649 C CA . GLY A 1 82 ? -41.281 -10.922 9.289 1 42.88 82 GLY A CA 1
ATOM 650 C C . GLY A 1 82 ? -39.812 -11.266 9.094 1 42.88 82 GLY A C 1
ATOM 651 O O . GLY A 1 82 ? -39.375 -11.516 7.965 1 42.88 82 GLY A O 1
ATOM 652 N N . ILE A 1 83 ? -38.969 -10.734 9.898 1 48.5 83 ILE A N 1
ATOM 653 C CA . ILE A 1 83 ? -37.594 -11.031 9.461 1 48.5 83 ILE A CA 1
ATOM 654 C C . ILE A 1 83 ? -37.312 -12.508 9.695 1 48.5 83 ILE A C 1
ATOM 656 O O . ILE A 1 83 ? -36.312 -13.039 9.164 1 48.5 83 ILE A O 1
ATOM 660 N N . GLY A 1 84 ? -38.25 -13.273 10.062 1 50 84 GLY A N 1
ATOM 661 C CA . GLY A 1 84 ? -38.094 -14.719 10.133 1 50 84 GLY A CA 1
ATOM 662 C C . GLY A 1 84 ? -36.844 -15.133 10.914 1 50 84 GLY A C 1
ATOM 663 O O . GLY A 1 84 ? -36.344 -16.25 10.758 1 50 84 GLY A O 1
ATOM 664 N N . SER A 1 85 ? -36.25 -14.07 11.742 1 60.81 85 SER A N 1
ATOM 665 C CA . SER A 1 85 ? -35.062 -14.531 12.445 1 60.81 85 SER A CA 1
ATOM 666 C C . SER A 1 85 ? -35.406 -15.172 13.781 1 60.81 85 SER A C 1
ATOM 668 O O . SER A 1 85 ? -36.344 -14.719 14.461 1 60.81 85 SER A O 1
ATOM 670 N N . GLN A 1 86 ? -34.969 -16.344 14.031 1 76.81 86 GLN A N 1
ATOM 671 C CA . GLN A 1 86 ? -35.125 -17.016 15.312 1 76.81 86 GLN A CA 1
ATOM 672 C C . GLN A 1 86 ? -34.312 -16.312 16.406 1 76.81 86 GLN A C 1
ATOM 674 O O . GLN A 1 86 ? -34.406 -16.672 17.578 1 76.81 86 GLN A O 1
ATOM 679 N N . TYR A 1 87 ? -33.656 -15.148 16.016 1 86.88 87 TYR A N 1
ATOM 680 C CA . TYR A 1 87 ? -32.812 -14.414 16.953 1 86.88 87 TYR A CA 1
ATOM 681 C C . TYR A 1 87 ? -33.344 -13.008 17.172 1 86.88 87 TYR A C 1
ATOM 683 O O . TYR A 1 87 ? -34.094 -12.469 16.344 1 86.88 87 TYR A O 1
ATOM 691 N N . PRO A 1 88 ? -33.062 -12.398 18.312 1 91.38 88 PRO A N 1
ATOM 692 C CA . PRO A 1 88 ? -33.438 -11 18.516 1 91.38 88 PRO A CA 1
ATOM 693 C C . PRO A 1 88 ? -32.812 -10.062 17.5 1 91.38 88 PRO A C 1
ATOM 695 O O . PRO A 1 88 ? -31.656 -10.242 17.109 1 91.38 88 PRO A O 1
ATOM 698 N N . VAL A 1 89 ? -33.625 -9.211 16.984 1 93.62 89 VAL A N 1
ATOM 699 C CA . VAL A 1 89 ? -33.125 -8.203 16.047 1 93.62 89 VAL A CA 1
ATOM 700 C C . VAL A 1 89 ? -33.219 -6.82 16.672 1 93.62 89 VAL A C 1
ATOM 702 O O . VAL A 1 89 ? -34.25 -6.461 17.266 1 93.62 89 VAL A O 1
ATOM 705 N N . TYR A 1 90 ? -32.125 -6.105 16.516 1 95.44 90 TYR A N 1
ATOM 706 C CA . TYR A 1 90 ? -32.094 -4.754 17.062 1 95.44 90 TYR A CA 1
ATOM 707 C C . TYR A 1 90 ? -31.906 -3.725 15.961 1 95.44 90 TYR A C 1
ATOM 709 O O . TYR A 1 90 ? -31.172 -3.953 15 1 95.44 90 TYR A O 1
ATOM 717 N N . ARG A 1 91 ? -32.656 -2.686 16.016 1 96.5 91 ARG A N 1
ATOM 718 C CA . ARG A 1 91 ? -32.438 -1.49 15.211 1 96.5 91 ARG A CA 1
ATOM 719 C C . ARG A 1 91 ? -31.828 -0.362 16.047 1 96.5 91 ARG A C 1
ATOM 721 O O . ARG A 1 91 ? -32.438 0.072 17.031 1 96.5 91 ARG A O 1
ATOM 728 N N . ILE A 1 92 ? -30.672 0.012 15.711 1 97.69 92 ILE A N 1
ATOM 729 C CA . ILE A 1 92 ? -29.969 1.114 16.359 1 97.69 92 ILE A CA 1
ATOM 730 C C . ILE A 1 92 ? -29.969 2.336 15.438 1 97.69 92 ILE A C 1
ATOM 732 O O . ILE A 1 92 ? -29.469 2.275 14.312 1 97.69 92 ILE A O 1
ATOM 736 N N . THR A 1 93 ? -30.5 3.414 15.867 1 97.94 93 THR A N 1
ATOM 737 C CA . THR A 1 93 ? -30.656 4.594 15.023 1 97.94 93 THR A CA 1
ATOM 738 C C . THR A 1 93 ? -29.906 5.781 15.609 1 97.94 93 THR A C 1
ATOM 740 O O . THR A 1 93 ? -30.016 6.074 16.797 1 97.94 93 THR A O 1
ATOM 743 N N . THR A 1 94 ? -29.078 6.363 14.82 1 98.19 94 THR A N 1
ATOM 744 C CA . THR A 1 94 ? -28.484 7.668 15.078 1 98.19 94 THR A CA 1
ATOM 745 C C . THR A 1 94 ? -29.047 8.719 14.117 1 98.19 94 THR A C 1
ATOM 747 O O . THR A 1 94 ? -29.828 8.391 13.227 1 98.19 94 THR A O 1
ATOM 750 N N . PRO A 1 95 ? -28.609 9.977 14.258 1 97.88 95 PRO A N 1
ATOM 751 C CA . PRO A 1 95 ? -29.078 10.984 13.305 1 97.88 95 PRO A CA 1
ATOM 752 C C . PRO A 1 95 ? -28.641 10.68 11.867 1 97.88 95 PRO A C 1
ATOM 754 O O . PRO A 1 95 ? -29.281 11.148 10.922 1 97.88 95 PRO A O 1
ATOM 757 N N . ALA A 1 96 ? -27.672 9.789 11.734 1 98.12 96 ALA A N 1
ATOM 758 C CA . ALA A 1 96 ? -27.109 9.609 10.398 1 98.12 96 ALA A CA 1
ATOM 759 C C . ALA A 1 96 ? -27.25 8.164 9.938 1 98.12 96 ALA A C 1
ATOM 761 O O . ALA A 1 96 ? -27.141 7.875 8.742 1 98.12 96 ALA A O 1
ATOM 762 N N . LEU A 1 97 ? -27.531 7.301 10.844 1 98.19 97 LEU A N 1
ATOM 763 C CA . LEU A 1 97 ? -27.438 5.891 10.492 1 98.19 97 LEU A CA 1
ATOM 764 C C . LEU A 1 97 ? -28.641 5.121 11.031 1 98.19 97 LEU A C 1
ATOM 766 O O . LEU A 1 97 ? -29.203 5.492 12.062 1 98.19 97 LEU A O 1
ATOM 770 N N . ARG A 1 98 ? -28.969 4.121 10.32 1 98.25 98 ARG A N 1
ATOM 771 C CA . ARG A 1 98 ? -29.812 3.027 10.805 1 98.25 98 ARG A CA 1
ATOM 772 C C . ARG A 1 98 ? -29.062 1.698 10.742 1 98.25 98 ARG A C 1
ATOM 774 O O . ARG A 1 98 ? -28.781 1.188 9.656 1 98.25 98 ARG A O 1
ATOM 781 N N . ILE A 1 99 ? -28.812 1.151 11.906 1 98.06 99 ILE A N 1
ATOM 782 C CA . ILE A 1 99 ? -28.062 -0.094 11.984 1 98.06 99 ILE A CA 1
ATOM 783 C C . ILE A 1 99 ? -28.984 -1.235 12.398 1 98.06 99 ILE A C 1
ATOM 785 O O . ILE A 1 99 ? -29.734 -1.12 13.375 1 98.06 99 ILE A O 1
ATOM 789 N N . GLU A 1 100 ? -28.953 -2.191 11.664 1 96.12 100 GLU A N 1
ATOM 790 C CA . GLU A 1 100 ? -29.688 -3.414 11.992 1 96.12 100 GLU A CA 1
ATOM 791 C C . GLU A 1 100 ? -28.734 -4.539 12.383 1 96.12 100 GLU A C 1
ATOM 793 O O . GLU A 1 100 ? -27.797 -4.852 11.648 1 96.12 100 GLU A O 1
ATOM 798 N N . TYR A 1 101 ? -28.969 -5.086 13.57 1 95.81 101 TYR A N 1
ATOM 799 C CA . TYR A 1 101 ? -28.109 -6.133 14.109 1 95.81 101 TYR A CA 1
ATOM 800 C C . TYR A 1 101 ? -28.938 -7.32 14.586 1 95.81 101 TYR A C 1
ATOM 802 O O . TYR A 1 101 ? -29.875 -7.16 15.375 1 95.81 101 TYR A O 1
ATOM 810 N N . VAL A 1 102 ? -28.609 -8.438 14.039 1 93.12 102 VAL A N 1
ATOM 811 C CA . VAL A 1 102 ? -29.188 -9.695 14.5 1 93.12 102 VAL A CA 1
ATOM 812 C C . VAL A 1 102 ? -28.281 -10.312 15.57 1 93.12 102 VAL A C 1
ATOM 814 O O . VAL A 1 102 ? -27.156 -10.734 15.281 1 93.12 102 VAL A O 1
ATOM 817 N N . ASP A 1 103 ? -28.797 -10.391 16.797 1 93.69 103 ASP A N 1
ATOM 818 C CA . ASP A 1 103 ? -28.031 -10.945 17.906 1 93.69 103 ASP A CA 1
ATOM 819 C C . ASP A 1 103 ? -28.062 -12.477 17.891 1 93.69 103 ASP A C 1
ATOM 821 O O . ASP A 1 103 ? -28.656 -13.094 18.781 1 93.69 103 ASP A O 1
ATOM 825 N N . ASP A 1 104 ? -27.328 -13.016 17.016 1 90 104 ASP A N 1
ATOM 826 C CA . ASP A 1 104 ? -27.359 -14.461 16.797 1 90 104 ASP A CA 1
ATOM 827 C C . ASP A 1 104 ? -26.234 -15.148 17.578 1 90 104 ASP A C 1
ATOM 829 O O . ASP A 1 104 ? -26.062 -16.359 17.484 1 90 104 ASP A O 1
ATOM 833 N N . GLY A 1 105 ? -25.469 -14.383 18.344 1 90.94 105 GLY A N 1
ATOM 834 C CA . GLY A 1 105 ? -24.422 -14.945 19.188 1 90.94 105 GLY A CA 1
ATOM 835 C C . GLY A 1 105 ? -23.094 -15.117 18.453 1 90.94 105 GLY A C 1
ATOM 836 O O . GLY A 1 105 ? -22.109 -15.516 19.062 1 90.94 105 GLY A O 1
ATOM 837 N N . HIS A 1 106 ? -22.984 -14.805 17.203 1 93.06 106 HIS A N 1
ATOM 838 C CA . HIS A 1 106 ? -21.766 -14.898 16.406 1 93.06 106 HIS A CA 1
ATOM 839 C C . HIS A 1 106 ? -21.109 -13.531 16.266 1 93.06 106 HIS A C 1
ATOM 841 O O . HIS A 1 106 ? -21.734 -12.5 16.5 1 93.06 106 HIS A O 1
ATOM 847 N N . PRO A 1 107 ? -19.797 -13.539 15.906 1 94.94 107 PRO A N 1
ATOM 848 C CA . PRO A 1 107 ? -19.141 -12.242 15.695 1 94.94 107 PRO A CA 1
ATOM 849 C C . PRO A 1 107 ? -19.844 -11.398 14.633 1 94.94 107 PRO A C 1
ATOM 851 O O . PRO A 1 107 ? -20.562 -11.93 13.789 1 94.94 107 PRO A O 1
ATOM 854 N N . PHE A 1 108 ? -19.609 -10.078 14.75 1 95.75 108 PHE A N 1
ATOM 855 C CA . PHE A 1 108 ? -20.141 -9.211 13.711 1 95.75 108 PHE A CA 1
ATOM 856 C C . PHE A 1 108 ? -19.719 -9.695 12.328 1 95.75 108 PHE A C 1
ATOM 858 O O . PHE A 1 108 ? -18.547 -10.031 12.117 1 95.75 108 PHE A O 1
ATOM 865 N N . SER A 1 109 ? -20.672 -9.758 11.438 1 94.25 109 SER A N 1
ATOM 866 C CA . SER A 1 109 ? -20.453 -10.258 10.086 1 94.25 109 SER A CA 1
ATOM 867 C C . SER A 1 109 ? -21.406 -9.602 9.094 1 94.25 109 SER A C 1
ATOM 869 O O . SER A 1 109 ? -22.156 -8.695 9.453 1 94.25 109 SER A O 1
ATOM 871 N N . THR A 1 110 ? -21.312 -10.047 7.828 1 92.19 110 THR A N 1
ATOM 872 C CA . THR A 1 110 ? -22.219 -9.516 6.801 1 92.19 110 THR A CA 1
ATOM 873 C C . THR A 1 110 ? -23.625 -10.078 6.977 1 92.19 110 THR A C 1
ATOM 875 O O . THR A 1 110 ? -24.578 -9.547 6.402 1 92.19 110 THR A O 1
ATOM 878 N N . SER A 1 111 ? -23.797 -11.055 7.82 1 91.5 111 SER A N 1
ATOM 879 C CA . SER A 1 111 ? -25.078 -11.719 7.973 1 91.5 111 SER A CA 1
ATOM 880 C C . SER A 1 111 ? -25.891 -11.109 9.117 1 91.5 111 SER A C 1
ATOM 882 O O . SER A 1 111 ? -27.094 -11.297 9.195 1 91.5 111 SER A O 1
ATOM 884 N N . ASN A 1 112 ? -25.172 -10.438 9.969 1 92.94 112 ASN A N 1
ATOM 885 C CA . ASN A 1 112 ? -25.922 -10.047 11.164 1 92.94 112 ASN A CA 1
ATOM 886 C C . ASN A 1 112 ? -25.828 -8.547 11.422 1 92.94 112 ASN A C 1
ATOM 888 O O . ASN A 1 112 ? -26.469 -8.031 12.344 1 92.94 112 ASN A O 1
ATOM 892 N N . LEU A 1 113 ? -25.047 -7.867 10.586 1 94.69 113 LEU A N 1
ATOM 893 C CA . LEU A 1 113 ? -24.938 -6.43 10.805 1 94.69 113 LEU A CA 1
ATOM 894 C C . LEU A 1 113 ? -24.969 -5.676 9.477 1 94.69 113 LEU A C 1
ATOM 896 O O . LEU A 1 113 ? -24.219 -6 8.555 1 94.69 113 LEU A O 1
ATOM 900 N N . THR A 1 114 ? -25.781 -4.695 9.359 1 95.44 114 THR A N 1
ATOM 901 C CA . THR A 1 114 ? -25.859 -3.777 8.227 1 95.44 114 THR A CA 1
ATOM 902 C C . THR A 1 114 ? -26.141 -2.357 8.703 1 95.44 114 THR A C 1
ATOM 904 O O . THR A 1 114 ? -26.984 -2.15 9.586 1 95.44 114 THR A O 1
ATOM 907 N N . ALA A 1 115 ? -25.438 -1.479 8.195 1 97.31 115 ALA A N 1
ATOM 908 C CA . ALA A 1 115 ? -25.734 -0.073 8.445 1 97.31 115 ALA A CA 1
ATOM 909 C C . ALA A 1 115 ? -26.25 0.616 7.188 1 97.31 115 ALA A C 1
ATOM 911 O O . ALA A 1 115 ? -25.734 0.388 6.094 1 97.31 115 ALA A O 1
ATOM 912 N N . TYR A 1 116 ? -27.312 1.363 7.352 1 98 116 TYR A N 1
ATOM 913 C CA . TYR A 1 116 ? -27.891 2.152 6.27 1 98 116 TYR A CA 1
ATOM 914 C C . TYR A 1 116 ? -27.578 3.635 6.453 1 98 116 TYR A C 1
ATOM 916 O O . TYR A 1 116 ? -27.625 4.148 7.574 1 98 116 TYR A O 1
ATOM 924 N N . PHE A 1 117 ? -27.234 4.266 5.355 1 98.06 117 PHE A N 1
ATOM 925 C CA . PHE A 1 117 ? -26.891 5.68 5.41 1 98.06 117 PHE A CA 1
ATOM 926 C C . PHE A 1 117 ? -27.391 6.41 4.172 1 98.06 117 PHE A C 1
ATOM 928 O O . PHE A 1 117 ? -27.766 5.777 3.178 1 98.06 117 PHE A O 1
ATOM 935 N N . ASN A 1 118 ? -27.469 7.668 4.309 1 96.75 118 ASN A N 1
ATOM 936 C CA . ASN A 1 118 ? -27.922 8.5 3.195 1 96.75 118 ASN A CA 1
ATOM 937 C C . ASN A 1 118 ? -26.766 8.828 2.244 1 96.75 118 ASN A C 1
ATOM 939 O O . ASN A 1 118 ? -25.703 9.258 2.68 1 96.75 118 ASN A O 1
ATOM 943 N N . TYR A 1 119 ? -26.969 8.539 0.989 1 95.5 119 TYR A N 1
ATOM 944 C CA . TYR A 1 119 ? -26.047 8.906 -0.077 1 95.5 119 TYR A CA 1
ATOM 945 C C . TYR A 1 119 ? -26.766 9.664 -1.186 1 95.5 119 TYR A C 1
ATOM 947 O O . TYR A 1 119 ? -27.359 9.062 -2.078 1 95.5 119 TYR A O 1
ATOM 955 N N . ARG A 1 120 ? -26.625 10.977 -1.156 1 93.19 120 ARG A N 1
ATOM 956 C CA . ARG A 1 120 ? -27.219 11.852 -2.154 1 93.19 120 ARG A CA 1
ATOM 957 C C . ARG A 1 120 ? -28.719 11.594 -2.266 1 93.19 120 ARG A C 1
ATOM 959 O O . ARG A 1 120 ? -29.25 11.391 -3.363 1 93.19 120 ARG A O 1
ATOM 966 N N . GLY A 1 121 ? -29.344 11.477 -1.226 1 93.31 121 GLY A N 1
ATOM 967 C CA . GLY A 1 121 ? -30.797 11.359 -1.178 1 93.31 121 GLY A CA 1
ATOM 968 C C . GLY A 1 121 ? -31.281 9.922 -1.249 1 93.31 121 GLY A C 1
ATOM 969 O O . GLY A 1 121 ? -32.469 9.656 -1.112 1 93.31 121 GLY A O 1
ATOM 970 N N . LYS A 1 122 ? -30.391 9.023 -1.414 1 96 122 LYS A N 1
ATOM 971 C CA . LYS A 1 122 ? -30.75 7.609 -1.486 1 96 122 LYS A CA 1
ATOM 972 C C . LYS A 1 122 ? -30.125 6.824 -0.333 1 96 122 LYS A C 1
ATOM 974 O O . LYS A 1 122 ? -29.031 7.148 0.132 1 96 122 LYS A O 1
ATOM 979 N N . GLU A 1 123 ? -30.844 5.895 0.109 1 96.31 123 GLU A N 1
ATOM 980 C CA . GLU A 1 123 ? -30.312 5.02 1.149 1 96.31 123 GLU A CA 1
ATOM 981 C C . GLU A 1 123 ? -29.359 3.984 0.565 1 96.31 123 GLU A C 1
ATOM 983 O O . GLU A 1 123 ? -29.688 3.32 -0.422 1 96.31 123 GLU A O 1
ATOM 988 N N . LYS A 1 124 ? -28.234 3.928 1.104 1 96.25 124 LYS A N 1
ATOM 989 C CA . LYS A 1 124 ? -27.234 2.936 0.726 1 96.25 124 LYS A CA 1
ATOM 990 C C . LYS A 1 124 ? -26.859 2.051 1.911 1 96.25 124 LYS A C 1
ATOM 992 O O . LYS A 1 124 ? -27.172 2.377 3.059 1 96.25 124 LYS A O 1
ATOM 997 N N . LYS A 1 125 ? -26.281 0.94 1.616 1 94.56 125 LYS A N 1
ATOM 998 C CA . LYS A 1 125 ? -25.938 -0.048 2.637 1 94.56 125 LYS A CA 1
ATOM 999 C C . LYS A 1 125 ? -24.422 -0.124 2.844 1 94.56 125 LYS A C 1
ATOM 1001 O O . LYS A 1 125 ? -23.656 -0.061 1.882 1 94.56 125 LYS A O 1
ATOM 1006 N N . PHE A 1 126 ? -24.062 -0.155 4.074 1 95.69 126 PHE A N 1
ATOM 1007 C CA . PHE A 1 126 ? -22.703 -0.501 4.492 1 95.69 126 PHE A CA 1
ATOM 1008 C C . PHE A 1 126 ? -22.688 -1.858 5.188 1 95.69 126 PHE A C 1
ATOM 1010 O O . PHE A 1 126 ? -23.531 -2.145 6.027 1 95.69 126 PHE A O 1
ATOM 1017 N N . THR A 1 127 ? -21.703 -2.682 4.816 1 92.75 127 THR A N 1
ATOM 1018 C CA . THR A 1 127 ? -21.391 -3.922 5.52 1 92.75 127 THR A CA 1
ATOM 1019 C C . THR A 1 127 ? -19.922 -3.973 5.91 1 92.75 127 THR A C 1
ATOM 1021 O O . THR A 1 127 ? -19.109 -3.211 5.387 1 92.75 127 THR A O 1
ATOM 1024 N N . ILE A 1 128 ? -19.547 -4.863 6.773 1 90.94 128 ILE A N 1
ATOM 1025 C CA . ILE A 1 128 ? -18.188 -4.887 7.312 1 90.94 128 ILE A CA 1
ATOM 1026 C C . ILE A 1 128 ? -17.266 -5.629 6.348 1 90.94 128 ILE A C 1
ATOM 1028 O O . ILE A 1 128 ? -16.094 -5.863 6.66 1 90.94 128 ILE A O 1
ATOM 1032 N N . ARG A 1 129 ? -17.625 -6 5.129 1 84.69 129 ARG A N 1
ATOM 1033 C CA . ARG A 1 129 ? -16.781 -6.645 4.137 1 84.69 129 ARG A CA 1
ATOM 1034 C C . ARG A 1 129 ? -15.688 -5.695 3.654 1 84.69 129 ARG A C 1
ATOM 1036 O O . ARG A 1 129 ? -14.609 -6.137 3.25 1 84.69 129 ARG A O 1
ATOM 1043 N N . GLN A 1 130 ? -15.742 -4.48 3.77 1 71.31 130 GLN A N 1
ATOM 1044 C CA . GLN A 1 130 ? -14.727 -3.436 3.67 1 71.31 130 GLN A CA 1
ATOM 1045 C C . GLN A 1 130 ? -14.094 -3.41 2.281 1 71.31 130 GLN A C 1
ATOM 1047 O O . GLN A 1 130 ? -12.875 -3.34 2.15 1 71.31 130 GLN A O 1
ATOM 1052 N N . ILE A 1 131 ? -14.703 -3.639 1.182 1 77.94 131 ILE A N 1
ATOM 1053 C CA . ILE A 1 131 ? -14.156 -3.482 -0.162 1 77.94 131 ILE A CA 1
ATOM 1054 C C . ILE A 1 131 ? -14.391 -2.055 -0.652 1 77.94 131 ILE A C 1
ATOM 1056 O O . ILE A 1 131 ? -15.492 -1.719 -1.095 1 77.94 131 ILE A O 1
ATOM 1060 N N . GLN A 1 132 ? -13.336 -1.294 -0.457 1 82.31 132 GLN A N 1
ATOM 1061 C CA . GLN A 1 132 ? -13.43 0.107 -0.852 1 82.31 132 GLN A CA 1
ATOM 1062 C C . GLN A 1 132 ? -12.812 0.335 -2.229 1 82.31 132 GLN A C 1
ATOM 1064 O O . GLN A 1 132 ? -11.758 -0.221 -2.539 1 82.31 132 GLN A O 1
ATOM 1069 N N . ARG A 1 133 ? -13.438 1.149 -3.076 1 82.5 133 ARG A N 1
ATOM 1070 C CA . ARG A 1 133 ? -12.961 1.376 -4.434 1 82.5 133 ARG A CA 1
ATOM 1071 C C . ARG A 1 133 ? -12.75 2.863 -4.699 1 82.5 133 ARG A C 1
ATOM 1073 O O . ARG A 1 133 ? -12.047 3.238 -5.637 1 82.5 133 ARG A O 1
ATOM 1080 N N . GLY A 1 134 ? -13.289 3.688 -3.852 1 91.81 134 GLY A N 1
ATOM 1081 C CA . GLY A 1 134 ? -13.312 5.105 -4.18 1 91.81 134 GLY A CA 1
ATOM 1082 C C . GLY A 1 134 ? -12.555 5.961 -3.188 1 91.81 134 GLY A C 1
ATOM 1083 O O . GLY A 1 134 ? -12.992 7.059 -2.836 1 91.81 134 GLY A O 1
ATOM 1084 N N . ASN A 1 135 ? -11.383 5.418 -2.676 1 95.44 135 ASN A N 1
ATOM 1085 C CA . ASN A 1 135 ? -10.609 6.242 -1.749 1 95.44 135 ASN A CA 1
ATOM 1086 C C . ASN A 1 135 ? -10.062 7.492 -2.43 1 95.44 135 ASN A C 1
ATOM 1088 O O . ASN A 1 135 ? -9.578 7.43 -3.561 1 95.44 135 ASN A O 1
ATOM 1092 N N . LEU A 1 136 ? -10.164 8.602 -1.769 1 97.12 136 LEU A N 1
ATOM 1093 C CA . LEU A 1 136 ? -9.852 9.875 -2.402 1 97.12 136 LEU A CA 1
ATOM 1094 C C . LEU A 1 136 ? -8.414 10.297 -2.104 1 97.12 136 LEU A C 1
ATOM 1096 O O . LEU A 1 136 ? -8.016 11.43 -2.387 1 97.12 136 LEU A O 1
ATOM 1100 N N . GLY A 1 137 ? -7.672 9.414 -1.49 1 96.38 137 GLY A N 1
ATOM 1101 C CA . GLY A 1 137 ? -6.258 9.648 -1.265 1 96.38 137 GLY A CA 1
ATOM 1102 C C . GLY A 1 137 ? -5.965 10.312 0.069 1 96.38 137 GLY A C 1
ATOM 1103 O O . GLY A 1 137 ? -6.883 10.781 0.747 1 96.38 137 GLY A O 1
ATOM 1104 N N . GLY A 1 138 ? -4.672 10.273 0.494 1 97.12 138 GLY A N 1
ATOM 1105 C CA . GLY A 1 138 ? -4.184 10.852 1.735 1 97.12 138 GLY A CA 1
ATOM 1106 C C . GLY A 1 138 ? -2.695 11.148 1.709 1 97.12 138 GLY A C 1
ATOM 1107 O O . GLY A 1 138 ? -2.062 11.086 0.653 1 97.12 138 GLY A O 1
ATOM 1108 N N . PRO A 1 139 ? -2.205 11.547 2.822 1 96.94 139 PRO A N 1
ATOM 1109 C CA . PRO A 1 139 ? -0.793 11.922 2.92 1 96.94 139 PRO A CA 1
ATOM 1110 C C . PRO A 1 139 ? 0.146 10.719 2.844 1 96.94 139 PRO A C 1
ATOM 1112 O O . PRO A 1 139 ? -0.3 9.578 2.959 1 96.94 139 PRO A O 1
ATOM 1115 N N . ILE A 1 140 ? 1.389 11.016 2.473 1 95.75 140 ILE A N 1
ATOM 1116 C CA . ILE A 1 140 ? 2.475 10.047 2.559 1 95.75 140 ILE A CA 1
ATOM 1117 C C . ILE A 1 140 ? 3.527 10.539 3.549 1 95.75 140 ILE A C 1
ATOM 1119 O O . ILE A 1 140 ? 3.529 11.711 3.934 1 95.75 140 ILE A O 1
ATOM 1123 N N . GLU A 1 141 ? 4.43 9.703 3.961 1 95.62 141 GLU A N 1
ATOM 1124 C CA . GLU A 1 141 ? 5.367 10.016 5.035 1 95.62 141 GLU A CA 1
ATOM 1125 C C . GLU A 1 141 ? 6.426 11.016 4.57 1 95.62 141 GLU A C 1
ATOM 1127 O O . GLU A 1 141 ? 6.793 11.93 5.309 1 95.62 141 GLU A O 1
ATOM 1132 N N . THR A 1 142 ? 6.938 10.797 3.316 1 95 142 THR A N 1
ATOM 1133 C CA . THR A 1 142 ? 8.055 11.648 2.932 1 95 142 THR A CA 1
ATOM 1134 C C . THR A 1 142 ? 8.188 11.727 1.413 1 95 142 THR A C 1
ATOM 1136 O O . THR A 1 142 ? 7.797 10.789 0.706 1 95 142 THR A O 1
ATOM 1139 N N . LEU A 1 143 ? 8.688 12.82 0.938 1 94.38 143 LEU A N 1
ATOM 1140 C CA . LEU A 1 143 ? 9.023 13.016 -0.47 1 94.38 143 LEU A CA 1
ATOM 1141 C C . LEU A 1 143 ? 10.531 12.992 -0.681 1 94.38 143 LEU A C 1
ATOM 1143 O O . LEU A 1 143 ? 11.023 13.469 -1.705 1 94.38 143 LEU A O 1
ATOM 1147 N N . ASP A 1 144 ? 11.234 12.453 0.292 1 91.88 144 ASP A N 1
ATOM 1148 C CA . ASP A 1 144 ? 12.68 12.383 0.147 1 91.88 144 ASP A CA 1
ATOM 1149 C C . ASP A 1 144 ? 13.07 11.695 -1.16 1 91.88 144 ASP A C 1
ATOM 1151 O O . ASP A 1 144 ? 12.703 10.539 -1.394 1 91.88 144 ASP A O 1
ATOM 1155 N N . ARG A 1 145 ? 13.734 12.438 -2.014 1 87.06 145 ARG A N 1
ATOM 1156 C CA . ARG A 1 145 ? 14.32 11.969 -3.266 1 87.06 145 ARG A CA 1
ATOM 1157 C C . ARG A 1 145 ? 13.234 11.656 -4.293 1 87.06 145 ARG A C 1
ATOM 1159 O O . ARG A 1 145 ? 13.453 10.852 -5.203 1 87.06 145 ARG A O 1
ATOM 1166 N N . VAL A 1 146 ? 12.102 12.141 -4.133 1 91.62 146 VAL A N 1
ATOM 1167 C CA . VAL A 1 146 ? 11.031 11.961 -5.109 1 91.62 146 VAL A CA 1
ATOM 1168 C C . VAL A 1 146 ? 11.148 13.016 -6.207 1 91.62 146 VAL A C 1
ATOM 1170 O O . VAL A 1 146 ? 11.391 14.195 -5.922 1 91.62 146 VAL A O 1
ATOM 1173 N N . LYS A 1 147 ? 10.992 12.586 -7.449 1 92.62 147 LYS A N 1
ATOM 1174 C CA . LYS A 1 147 ? 11.211 13.477 -8.586 1 92.62 147 LYS A CA 1
ATOM 1175 C C . LYS A 1 147 ? 9.945 13.633 -9.422 1 92.62 147 LYS A C 1
ATOM 1177 O O . LYS A 1 147 ? 9.891 14.469 -10.32 1 92.62 147 LYS A O 1
ATOM 1182 N N . SER A 1 148 ? 9.008 12.797 -9.172 1 93.88 148 SER A N 1
ATOM 1183 C CA . SER A 1 148 ? 7.719 12.82 -9.859 1 93.88 148 SER A CA 1
ATOM 1184 C C . SER A 1 148 ? 6.621 12.195 -9.008 1 93.88 148 SER A C 1
ATOM 1186 O O . SER A 1 148 ? 6.879 11.727 -7.902 1 93.88 148 SER A O 1
ATOM 1188 N N . GLU A 1 149 ? 5.461 12.211 -9.547 1 93.75 149 GLU A N 1
ATOM 1189 C CA . GLU A 1 149 ? 4.297 11.75 -8.797 1 93.75 149 GLU A CA 1
ATOM 1190 C C . GLU A 1 149 ? 4.465 10.305 -8.344 1 93.75 149 GLU A C 1
ATOM 1192 O O . GLU A 1 149 ? 4.949 9.469 -9.109 1 93.75 149 GLU A O 1
ATOM 1197 N N . VAL A 1 150 ? 4.109 9.992 -7.152 1 91.31 150 VAL A N 1
ATOM 1198 C CA . VAL A 1 150 ? 4.039 8.648 -6.59 1 91.31 150 VAL A CA 1
ATOM 1199 C C . VAL A 1 150 ? 2.643 8.391 -6.031 1 91.31 150 VAL A C 1
ATOM 1201 O O . VAL A 1 150 ? 1.854 9.328 -5.867 1 91.31 150 VAL A O 1
ATOM 1204 N N . PRO A 1 151 ? 2.283 7.152 -5.766 1 89.25 151 PRO A N 1
ATOM 1205 C CA . PRO A 1 151 ? 0.95 6.871 -5.23 1 89.25 151 PRO A CA 1
ATOM 1206 C C . PRO A 1 151 ? 0.711 7.535 -3.873 1 89.25 151 PRO A C 1
ATOM 1208 O O . PRO A 1 151 ? 1.608 7.559 -3.027 1 89.25 151 PRO A O 1
ATOM 1211 N N . LEU A 1 152 ? -0.518 8.062 -3.686 1 94.69 152 LEU A N 1
ATOM 1212 C CA . LEU A 1 152 ? -0.919 8.641 -2.408 1 94.69 1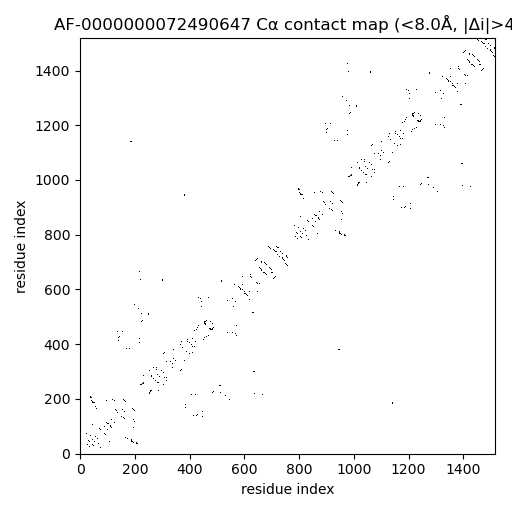52 LEU A CA 1
ATOM 1213 C C . LEU A 1 152 ? -1.23 7.551 -1.39 1 94.69 152 LEU A C 1
ATOM 1215 O O . LEU A 1 152 ? -1.457 6.398 -1.762 1 94.69 152 LEU A O 1
ATOM 1219 N N . GLY A 1 153 ? -1.154 7.883 -0.157 1 93.88 153 GLY A N 1
ATOM 1220 C CA . GLY A 1 153 ? -1.718 7.016 0.866 1 93.88 153 GLY A CA 1
ATOM 1221 C C . GLY A 1 153 ? -3.234 7.027 0.887 1 93.88 153 GLY A C 1
ATOM 1222 O O . GLY A 1 153 ? -3.865 7.781 0.145 1 93.88 153 GLY A O 1
ATOM 1223 N N . ASN A 1 154 ? -3.811 6.23 1.742 1 93.44 154 ASN A N 1
ATOM 1224 C CA . ASN A 1 154 ? -5.258 6.246 1.925 1 93.44 154 ASN A CA 1
ATOM 1225 C C . ASN A 1 154 ? -5.688 7.336 2.9 1 93.44 154 ASN A C 1
ATOM 1227 O O . ASN A 1 154 ? -4.973 7.637 3.857 1 93.44 154 ASN A O 1
ATOM 1231 N N . GLY A 1 155 ? -6.797 7.871 2.559 1 97.06 155 GLY A N 1
ATOM 1232 C CA . GLY A 1 155 ? -7.465 8.758 3.496 1 97.06 155 GLY A CA 1
ATOM 1233 C C . GLY A 1 155 ? -8.75 8.172 4.059 1 97.06 155 GLY A C 1
ATOM 1234 O O . GLY A 1 155 ? -9.102 7.035 3.754 1 97.06 155 GLY A O 1
ATOM 1235 N N . LEU A 1 156 ? -9.273 8.93 4.883 1 97.62 156 LEU A N 1
ATOM 1236 C CA . LEU A 1 156 ? -10.547 8.578 5.5 1 97.62 156 LEU A CA 1
ATOM 1237 C C . LEU A 1 156 ? -11.695 8.773 4.52 1 97.62 156 LEU A C 1
ATOM 1239 O O . LEU A 1 156 ? -12.711 8.078 4.598 1 97.62 156 LEU A O 1
ATOM 1243 N N . LEU A 1 157 ? -11.547 9.688 3.586 1 98.25 157 LEU A N 1
ATOM 1244 C CA . LEU A 1 157 ? -12.641 10.086 2.701 1 98.25 157 LEU A CA 1
ATOM 1245 C C . LEU A 1 157 ? -12.656 9.227 1.439 1 98.25 157 LEU A C 1
ATOM 1247 O O . LEU A 1 157 ? -11.602 8.945 0.859 1 98.25 157 LEU A O 1
ATOM 1251 N N . SER A 1 158 ? -13.867 8.844 1.098 1 97.06 158 SER A N 1
ATOM 1252 C CA . SER A 1 158 ? -14.086 7.961 -0.042 1 97.06 158 SER A CA 1
ATOM 1253 C C . SER A 1 158 ? -15.422 8.25 -0.717 1 97.06 158 SER A C 1
ATOM 1255 O O . SER A 1 158 ? -16.391 8.648 -0.057 1 97.06 158 SER A O 1
ATOM 1257 N N . THR A 1 159 ? -15.484 7.996 -2.045 1 96 159 THR A N 1
ATOM 1258 C CA . THR A 1 159 ? -16.75 8.164 -2.762 1 96 159 THR A CA 1
ATOM 1259 C C . THR A 1 159 ? -17.703 7.016 -2.457 1 96 159 THR A C 1
ATOM 1261 O O . THR A 1 159 ? -18.891 7.086 -2.781 1 96 159 THR A O 1
ATOM 1264 N N . ASP A 1 160 ? -17.234 6.035 -1.722 1 95.12 160 ASP A N 1
ATOM 1265 C CA . ASP A 1 160 ? -18.109 4.961 -1.249 1 95.12 160 ASP A CA 1
ATOM 1266 C C . ASP A 1 160 ? -18.984 5.441 -0.097 1 95.12 160 ASP A C 1
ATOM 1268 O O . ASP A 1 160 ? -20.031 4.832 0.196 1 95.12 160 ASP A O 1
ATOM 1272 N N . GLY A 1 161 ? -18.547 6.43 0.543 1 97.12 161 GLY A N 1
ATOM 1273 C CA . GLY A 1 161 ? -19.297 7.012 1.643 1 97.12 161 GLY A CA 1
ATOM 1274 C C . GLY A 1 161 ? -18.906 6.441 2.996 1 97.12 161 GLY A C 1
ATOM 1275 O O . GLY A 1 161 ? -19.594 6.68 3.99 1 97.12 161 GLY A O 1
ATOM 1276 N N . TRP A 1 162 ? -17.797 5.641 3.002 1 97.62 162 TRP A N 1
ATOM 1277 C CA . TRP A 1 162 ? -17.375 5.023 4.258 1 97.62 162 TRP A CA 1
ATOM 1278 C C . TRP A 1 162 ? -15.891 4.648 4.211 1 97.62 162 TRP A C 1
ATOM 1280 O O . TRP A 1 162 ? -15.281 4.625 3.137 1 97.62 162 TRP A O 1
ATOM 1290 N N . HIS A 1 163 ? -15.312 4.453 5.316 1 97.56 163 HIS A N 1
ATOM 1291 C CA . HIS A 1 163 ? -13.969 3.928 5.52 1 97.56 163 HIS A CA 1
ATOM 1292 C C . HIS A 1 163 ? -13.859 3.17 6.836 1 97.56 163 HIS A C 1
ATOM 1294 O O . HIS A 1 163 ? -14.469 3.562 7.832 1 97.56 163 HIS A O 1
ATOM 1300 N N . VAL A 1 164 ? -13.109 2.076 6.848 1 97.38 164 VAL A N 1
ATOM 1301 C CA . VAL A 1 164 ? -12.93 1.295 8.07 1 97.38 164 VAL A CA 1
ATOM 1302 C C . VAL A 1 164 ? -11.461 1.318 8.484 1 97.38 164 VAL A C 1
ATOM 1304 O O . VAL A 1 164 ? -10.578 1.058 7.668 1 97.38 164 VAL A O 1
ATOM 1307 N N . ILE A 1 165 ? -11.203 1.654 9.695 1 97.19 165 ILE A N 1
ATOM 1308 C CA . ILE A 1 165 ? -9.867 1.559 10.266 1 97.19 165 ILE A CA 1
ATOM 1309 C C . ILE A 1 165 ? -9.773 0.322 11.156 1 97.19 165 ILE A C 1
ATOM 1311 O O . ILE A 1 165 ? -10.602 0.13 12.055 1 97.19 165 ILE A O 1
ATOM 1315 N N . ASP A 1 166 ? -8.797 -0.515 10.867 1 95.75 166 ASP A N 1
ATOM 1316 C CA . ASP A 1 166 ? -8.5 -1.739 11.602 1 95.75 166 ASP A CA 1
ATOM 1317 C C . ASP A 1 166 ? -7.508 -1.475 12.734 1 95.75 166 ASP A C 1
ATOM 1319 O O . ASP A 1 166 ? -6.332 -1.204 12.477 1 95.75 166 ASP A O 1
ATOM 1323 N N . ASP A 1 167 ? -7.918 -1.633 14.008 1 96.19 167 ASP A N 1
ATOM 1324 C CA . ASP A 1 167 ? -7.059 -1.348 15.156 1 96.19 167 ASP A CA 1
ATOM 1325 C C . ASP A 1 167 ? -6.633 -2.637 15.859 1 96.19 167 ASP A C 1
ATOM 1327 O O . ASP A 1 167 ? -6.184 -2.605 17 1 96.19 167 ASP A O 1
ATOM 1331 N N . ASN A 1 168 ? -6.719 -3.785 15.188 1 93.62 168 ASN A N 1
ATOM 1332 C CA . ASN A 1 168 ? -6.508 -5.113 15.758 1 93.62 168 ASN A CA 1
ATOM 1333 C C . ASN A 1 168 ? -5.07 -5.293 16.234 1 93.62 168 ASN A C 1
ATOM 1335 O O . ASN A 1 168 ? -4.816 -6.074 17.156 1 93.62 168 ASN A O 1
ATOM 1339 N N . ARG A 1 169 ? -4.137 -4.57 15.789 1 91.31 169 ARG A N 1
ATOM 1340 C CA . ARG A 1 169 ? -2.748 -4.883 16.125 1 91.31 169 ARG A CA 1
ATOM 1341 C C . ARG A 1 169 ? -2.033 -3.668 16.703 1 91.31 169 ARG A C 1
ATOM 1343 O O . ARG A 1 169 ? -0.818 -3.697 16.906 1 91.31 169 ARG A O 1
ATOM 1350 N N . ALA A 1 170 ? -2.779 -2.725 17.016 1 95.75 170 ALA A N 1
ATOM 1351 C CA . ALA A 1 170 ? -2.184 -1.528 17.609 1 95.75 170 ALA A CA 1
ATOM 1352 C C . ALA A 1 170 ? -1.701 -1.802 19.031 1 95.75 170 ALA A C 1
ATOM 1354 O O . ALA A 1 170 ? -2.371 -2.498 19.797 1 95.75 170 ALA A O 1
ATOM 1355 N N . ASP A 1 171 ? -0.516 -1.319 19.359 1 96.62 171 ASP A N 1
ATOM 1356 C CA . ASP A 1 171 ? -0.065 -1.327 20.75 1 96.62 171 ASP A CA 1
ATOM 1357 C C . ASP A 1 171 ? -0.918 -0.396 21.609 1 96.62 171 ASP A C 1
ATOM 1359 O O . ASP A 1 171 ? -1.665 0.432 21.078 1 96.62 171 ASP A O 1
ATOM 1363 N N . PHE A 1 172 ? -0.806 -0.645 22.938 1 97.38 172 PHE A N 1
ATOM 1364 C CA . PHE A 1 172 ? -1.595 0.148 23.875 1 97.38 172 PHE A CA 1
ATOM 1365 C C . PHE A 1 172 ? -0.78 1.317 24.422 1 97.38 172 PHE A C 1
ATOM 1367 O O . PHE A 1 172 ? 0.442 1.355 24.266 1 97.38 172 PHE A O 1
ATOM 1374 N N . LEU A 1 173 ? -1.476 2.371 24.875 1 97.19 173 LEU A N 1
ATOM 1375 C CA . LEU A 1 173 ? -0.902 3.391 25.75 1 97.19 173 LEU A CA 1
ATOM 1376 C C . LEU A 1 173 ? -1.252 3.117 27.203 1 97.19 173 LEU A C 1
ATOM 1378 O O . LEU A 1 173 ? -2.424 2.936 27.547 1 97.19 173 LEU A O 1
ATOM 1382 N N . ASP A 1 174 ? -0.295 3.082 28.031 1 95.06 174 ASP A N 1
ATOM 1383 C CA . ASP A 1 174 ? -0.557 2.801 29.438 1 95.06 174 ASP A CA 1
ATOM 1384 C C . ASP A 1 174 ? -1.162 4.016 30.141 1 95.06 174 ASP A C 1
ATOM 1386 O O . ASP A 1 174 ? -1.516 5 29.484 1 95.06 174 ASP A O 1
ATOM 1390 N N . SER A 1 175 ? -1.357 3.934 31.406 1 93 175 SER A N 1
ATOM 1391 C CA . SER A 1 175 ? -2.055 4.961 32.188 1 93 175 SER A CA 1
ATOM 1392 C C . SER A 1 175 ? -1.336 6.301 32.094 1 93 175 SER A C 1
ATOM 1394 O O . SER A 1 175 ? -1.966 7.359 32.188 1 93 175 SER A O 1
ATOM 1396 N N . ASP A 1 176 ? -0.023 6.238 31.812 1 92.38 176 ASP A N 1
ATOM 1397 C CA . ASP A 1 176 ? 0.754 7.469 31.719 1 92.38 176 ASP A CA 1
ATOM 1398 C C . ASP A 1 176 ? 0.9 7.902 30.25 1 92.38 176 ASP A C 1
ATOM 1400 O O . ASP A 1 176 ? 1.591 8.875 29.953 1 92.38 176 ASP A O 1
ATOM 1404 N N . GLY A 1 177 ? 0.245 7.156 29.422 1 94.56 177 GLY A N 1
ATOM 1405 C CA . GLY A 1 177 ? 0.292 7.496 28 1 94.56 177 GLY A CA 1
ATOM 1406 C C . GLY A 1 177 ? 1.539 6.984 27.312 1 94.56 177 GLY A C 1
ATOM 1407 O O . GLY A 1 177 ? 1.86 7.422 26.203 1 94.56 177 GLY A O 1
ATOM 1408 N N . TRP A 1 178 ? 2.271 6.133 27.953 1 97.06 178 TRP A N 1
ATOM 1409 C CA . TRP A 1 178 ? 3.461 5.566 27.328 1 97.06 178 TRP A CA 1
ATOM 1410 C C . TRP A 1 178 ? 3.117 4.297 26.547 1 97.06 178 TRP A C 1
ATOM 1412 O O . TRP A 1 178 ? 2.238 3.533 26.953 1 97.06 178 TRP A O 1
ATOM 1422 N N . ILE A 1 179 ? 3.795 4.023 25.484 1 96.56 179 ILE A N 1
ATOM 1423 C CA . ILE A 1 179 ? 3.514 2.908 24.594 1 96.56 179 ILE A CA 1
ATOM 1424 C C . ILE A 1 179 ? 3.785 1.587 25.297 1 96.56 179 ILE A C 1
ATOM 1426 O O . ILE A 1 179 ? 4.75 1.473 26.062 1 96.56 179 ILE A O 1
ATOM 1430 N N . SER A 1 180 ? 2.938 0.699 25.188 1 95.12 180 SER A N 1
ATOM 1431 C CA . SER A 1 180 ? 3.033 -0.645 25.75 1 95.12 180 SER A CA 1
ATOM 1432 C C . SER A 1 180 ? 2.533 -1.693 24.766 1 95.12 180 SER A C 1
ATOM 1434 O O . SER A 1 180 ? 1.494 -1.507 24.125 1 95.12 180 SER A O 1
ATOM 1436 N N . PRO A 1 181 ? 3.314 -2.814 24.609 1 93.69 181 PRO A N 1
ATOM 1437 C CA . PRO A 1 181 ? 2.877 -3.846 23.672 1 93.69 181 PRO A CA 1
ATOM 1438 C C . PRO A 1 181 ? 1.496 -4.406 24.016 1 93.69 181 PRO A C 1
ATOM 1440 O O . PRO A 1 181 ? 1.162 -4.566 25.188 1 93.69 181 PRO A O 1
ATOM 1443 N N . ARG A 1 182 ? 0.735 -4.66 23 1 92.88 182 ARG A N 1
ATOM 1444 C CA . ARG A 1 182 ? -0.541 -5.344 23.172 1 92.88 182 ARG A CA 1
ATOM 1445 C C . ARG A 1 182 ? -0.333 -6.766 23.688 1 92.88 182 ARG A C 1
ATOM 1447 O O . ARG A 1 182 ? 0.473 -7.52 23.125 1 92.88 182 ARG A O 1
ATOM 1454 N N . PRO A 1 183 ? -0.968 -7.133 24.75 1 91.62 183 PRO A N 1
ATOM 1455 C CA . PRO A 1 183 ? -0.828 -8.508 25.25 1 91.62 183 PRO A CA 1
ATOM 1456 C C . PRO A 1 183 ? -1.443 -9.539 24.312 1 91.62 183 PRO A C 1
ATOM 1458 O O . PRO A 1 183 ? -2.252 -9.188 23.453 1 91.62 183 PRO A O 1
ATOM 1461 N N . TYR A 1 184 ? -0.959 -10.797 24.453 1 91.12 184 TYR A N 1
ATOM 1462 C CA . TYR A 1 184 ? -1.557 -11.914 23.719 1 91.12 184 TYR A CA 1
ATOM 1463 C C . TYR A 1 184 ? -3.01 -12.117 24.141 1 91.12 184 TYR A C 1
ATOM 1465 O O . TYR A 1 184 ? -3.291 -12.461 25.281 1 91.12 184 TYR A O 1
ATOM 1473 N N . MET A 1 185 ? -3.889 -11.883 23.219 1 91.94 185 MET A N 1
ATOM 1474 C CA . MET A 1 185 ? -5.32 -12.023 23.469 1 91.94 185 MET A CA 1
ATOM 1475 C C . MET A 1 185 ? -5.969 -12.906 22.406 1 91.94 185 MET A C 1
ATOM 1477 O O . MET A 1 185 ? -6.699 -12.414 21.547 1 91.94 185 MET A O 1
ATOM 1481 N N . PRO A 1 186 ? -5.898 -14.203 22.516 1 91.5 186 PRO A N 1
ATOM 1482 C CA . PRO A 1 186 ? -6.391 -15.117 21.484 1 91.5 186 PRO A CA 1
ATOM 1483 C C . PRO A 1 186 ? -7.914 -15.125 21.375 1 91.5 186 PRO A C 1
ATOM 1485 O O . PRO A 1 186 ? -8.469 -15.68 20.422 1 91.5 186 PRO A O 1
ATOM 1488 N N . GLY A 1 187 ? -8.578 -14.539 22.312 1 93.81 187 GLY A N 1
ATOM 1489 C CA . GLY A 1 187 ? -10.031 -14.484 22.25 1 93.81 187 GLY A CA 1
ATOM 1490 C C . GLY A 1 187 ? -10.555 -13.242 21.547 1 93.81 187 GLY A C 1
ATOM 1491 O O . GLY A 1 187 ? -11.75 -13.141 21.266 1 93.81 187 GLY A O 1
ATOM 1492 N N . HIS A 1 188 ? -9.727 -12.273 21.266 1 95.38 188 HIS A N 1
ATOM 1493 C CA . HIS A 1 188 ? -10.125 -11.031 20.625 1 95.38 188 HIS A CA 1
ATOM 1494 C C . HIS A 1 188 ? -10.047 -11.141 19.109 1 95.38 188 HIS A C 1
ATOM 1496 O O . HIS A 1 188 ? -8.953 -11.195 18.547 1 95.38 188 HIS A O 1
ATOM 1502 N N . LEU A 1 189 ? -11.188 -11.07 18.406 1 95.69 189 LEU A N 1
ATOM 1503 C CA . LEU A 1 189 ? -11.25 -11.43 17 1 95.69 189 LEU A CA 1
ATOM 1504 C C . LEU A 1 189 ? -11.023 -10.203 16.109 1 95.69 189 LEU A C 1
ATOM 1506 O O . LEU A 1 189 ? -10.242 -10.25 15.164 1 95.69 189 LEU A O 1
ATOM 1510 N N . HIS A 1 190 ? -11.742 -9.125 16.375 1 93.12 190 HIS A N 1
ATOM 1511 C CA . HIS A 1 190 ? -11.516 -7.934 15.562 1 93.12 190 HIS A CA 1
ATOM 1512 C C . HIS A 1 190 ? -11.891 -6.668 16.328 1 93.12 190 HIS A C 1
ATOM 1514 O O . HIS A 1 190 ? -12.602 -6.734 17.344 1 93.12 190 HIS A O 1
ATOM 1520 N N . ASP A 1 191 ? -11.297 -5.613 15.914 1 96.69 191 ASP A N 1
ATOM 1521 C CA . ASP A 1 191 ? -11.469 -4.254 16.422 1 96.69 191 ASP A CA 1
ATOM 1522 C C . ASP A 1 191 ? -11.508 -3.24 15.281 1 96.69 191 ASP A C 1
ATOM 1524 O O . ASP A 1 191 ? -10.461 -2.732 14.867 1 96.69 191 ASP A O 1
ATOM 1528 N N . PHE A 1 192 ? -12.789 -2.879 14.844 1 97.56 192 PHE A N 1
ATOM 1529 C CA . PHE A 1 192 ? -12.961 -2.047 13.664 1 97.56 192 PHE A CA 1
ATOM 1530 C C . PHE A 1 192 ? -13.648 -0.735 14.016 1 97.56 192 PHE A C 1
ATOM 1532 O O . PHE A 1 192 ? -14.578 -0.715 14.82 1 97.56 192 PHE A O 1
ATOM 1539 N N . TYR A 1 193 ? -13.172 0.244 13.484 1 98.06 193 TYR A N 1
ATOM 1540 C CA . TYR A 1 193 ? -13.828 1.546 13.523 1 98.06 193 TYR A CA 1
ATOM 1541 C C . TYR A 1 193 ? -14.438 1.894 12.172 1 98.06 193 TYR A C 1
ATOM 1543 O O . TYR A 1 193 ? -13.719 2.129 11.203 1 98.06 193 TYR A O 1
ATOM 1551 N N . CYS A 1 194 ? -15.766 1.924 12.164 1 98.38 194 CYS A N 1
ATOM 1552 C CA . CYS A 1 194 ? -16.516 2.076 10.914 1 98.38 194 CYS A CA 1
ATOM 1553 C C . CYS A 1 194 ? -17 3.508 10.75 1 98.38 194 CYS A C 1
ATOM 1555 O O . CYS A 1 194 ? -18.016 3.895 11.352 1 98.38 194 CYS A O 1
ATOM 1557 N N . PHE A 1 195 ? -16.297 4.262 9.898 1 98.5 195 PHE A N 1
ATOM 1558 C CA . PHE A 1 195 ? -16.734 5.59 9.492 1 98.5 195 PHE A CA 1
ATOM 1559 C C . PHE A 1 195 ? -17.734 5.508 8.344 1 98.5 195 PHE A C 1
ATOM 1561 O O . PHE A 1 195 ? -17.375 5.16 7.223 1 98.5 195 PHE A O 1
ATOM 1568 N N . VAL A 1 196 ? -18.984 5.797 8.609 1 98.5 196 VAL A N 1
ATOM 1569 C CA . VAL A 1 196 ? -20.031 5.742 7.594 1 98.5 196 VAL A CA 1
ATOM 1570 C C . VAL A 1 196 ? -20.734 7.098 7.5 1 98.5 196 VAL A C 1
ATOM 1572 O O . VAL A 1 196 ? -21.547 7.441 8.352 1 98.5 196 VAL A O 1
ATOM 1575 N N . TYR A 1 197 ? -20.438 7.836 6.387 1 98.31 197 TYR A N 1
ATOM 1576 C CA . TYR A 1 197 ? -20.766 9.258 6.414 1 98.31 197 TYR A CA 1
ATOM 1577 C C . TYR A 1 197 ? -21.422 9.695 5.109 1 98.31 197 TYR A C 1
ATOM 1579 O O . TYR A 1 197 ? -21.781 10.859 4.945 1 98.31 197 TYR A O 1
ATOM 1587 N N . GLY A 1 198 ? -21.625 8.836 4.156 1 97.56 198 GLY A N 1
ATOM 1588 C CA . GLY A 1 198 ? -22.156 9.234 2.857 1 97.56 198 GLY A CA 1
ATOM 1589 C C . GLY A 1 198 ? -21.297 10.281 2.172 1 97.56 198 GLY A C 1
ATOM 1590 O O . GLY A 1 198 ? -20.094 10.055 1.938 1 97.56 198 GLY A O 1
ATOM 1591 N N . THR A 1 199 ? -21.906 11.438 1.937 1 97.06 199 THR A N 1
ATOM 1592 C CA . THR A 1 199 ? -21.156 12.508 1.288 1 97.06 199 THR A CA 1
ATOM 1593 C C . THR A 1 199 ? -20.844 13.625 2.281 1 97.06 199 THR A C 1
ATOM 1595 O O . THR A 1 199 ? -20.391 14.703 1.887 1 97.06 199 THR A O 1
ATOM 1598 N N . ASP A 1 200 ? -21.141 13.359 3.586 1 97.56 200 ASP A N 1
ATOM 1599 C CA . ASP A 1 200 ? -20.797 14.344 4.617 1 97.56 200 ASP A CA 1
ATOM 1600 C C . ASP A 1 200 ? -19.359 14.188 5.082 1 97.56 200 ASP A C 1
ATOM 1602 O O . ASP A 1 200 ? -19.109 13.719 6.195 1 97.56 200 ASP A O 1
ATOM 1606 N N . TYR A 1 201 ? -18.484 14.664 4.297 1 98 201 TYR A N 1
ATOM 1607 C CA . TYR A 1 201 ? -17.047 14.492 4.543 1 98 201 TYR A CA 1
ATOM 1608 C C . TYR A 1 201 ? -16.625 15.234 5.809 1 98 201 TYR A C 1
ATOM 1610 O O . TYR A 1 201 ? -15.711 14.797 6.512 1 98 201 TYR A O 1
ATOM 1618 N N . ARG A 1 202 ? -17.266 16.312 6.195 1 97.62 202 ARG A N 1
ATOM 1619 C CA . ARG A 1 202 ? -16.953 17.031 7.426 1 97.62 202 ARG A CA 1
ATOM 1620 C C . ARG A 1 202 ? -17.266 16.188 8.656 1 97.62 202 ARG A C 1
ATOM 1622 O O . ARG A 1 202 ? -16.516 16.188 9.625 1 97.62 202 ARG A O 1
ATOM 1629 N N . ALA A 1 203 ? -18.359 15.477 8.555 1 97.94 203 ALA A N 1
ATOM 1630 C CA . ALA A 1 203 ? -18.719 14.602 9.664 1 97.94 203 ALA A CA 1
ATOM 1631 C C . ALA A 1 203 ? -17.672 13.508 9.867 1 97.94 203 ALA A C 1
ATOM 1633 O O . ALA A 1 203 ? -17.375 13.125 11 1 97.94 203 ALA A O 1
ATOM 1634 N N . ALA A 1 204 ? -17.172 12.969 8.758 1 98.31 204 ALA A N 1
ATOM 1635 C CA . ALA A 1 204 ? -16.125 11.961 8.852 1 98.31 204 ALA A CA 1
ATOM 1636 C C . ALA A 1 204 ? -14.906 12.5 9.594 1 98.31 204 ALA A C 1
ATOM 1638 O O . ALA A 1 204 ? -14.367 11.836 10.484 1 98.31 204 ALA A O 1
ATOM 1639 N N . LEU A 1 205 ? -14.531 13.672 9.266 1 98.5 205 LEU A N 1
ATOM 1640 C CA . LEU A 1 205 ? -13.352 14.273 9.875 1 98.5 205 LEU A CA 1
ATOM 1641 C C . LEU A 1 205 ? -13.625 14.641 11.328 1 98.5 205 LEU A C 1
ATOM 1643 O O . LEU A 1 205 ? -12.742 14.508 12.18 1 98.5 205 LEU A O 1
ATOM 1647 N N . ARG A 1 206 ? -14.828 15.109 11.625 1 97.88 206 ARG A N 1
ATOM 1648 C CA . ARG A 1 206 ? -15.211 15.352 13.016 1 97.88 206 ARG A CA 1
ATOM 1649 C C . ARG A 1 206 ? -15.148 14.062 13.828 1 97.88 206 ARG A C 1
ATOM 1651 O O . ARG A 1 206 ? -14.734 14.07 14.984 1 97.88 206 ARG A O 1
ATOM 1658 N N . SER A 1 207 ? -15.578 12.977 13.195 1 98.5 207 SER A N 1
ATOM 1659 C CA . SER A 1 207 ? -15.516 11.672 13.852 1 98.5 207 SER A CA 1
ATOM 1660 C C . SER A 1 207 ? -14.07 11.266 14.148 1 98.5 207 SER A C 1
ATOM 1662 O O . SER A 1 207 ? -13.789 10.672 15.188 1 98.5 207 SER A O 1
ATOM 1664 N N . LEU A 1 208 ? -13.195 11.539 13.211 1 98.56 208 LEU A N 1
ATOM 1665 C CA . LEU A 1 208 ? -11.781 11.297 13.469 1 98.56 208 LEU A CA 1
ATOM 1666 C C . LEU A 1 208 ? -11.32 12.031 14.727 1 98.56 208 LEU A C 1
ATOM 1668 O O . LEU A 1 208 ? -10.633 11.445 15.57 1 98.56 208 LEU A O 1
ATOM 1672 N N . GLY A 1 209 ? -11.734 13.305 14.883 1 98.19 209 GLY A N 1
ATOM 1673 C CA . GLY A 1 209 ? -11.391 14.07 16.062 1 98.19 209 GLY A CA 1
ATOM 1674 C C . GLY A 1 209 ? -11.969 13.492 17.344 1 98.19 209 GLY A C 1
ATOM 1675 O O . GLY A 1 209 ? -11.312 13.516 18.391 1 98.19 209 GLY A O 1
ATOM 1676 N N . ALA A 1 210 ? -13.148 12.953 17.219 1 98.19 210 ALA A N 1
ATOM 1677 C CA . ALA A 1 210 ? -13.82 12.398 18.391 1 98.19 210 ALA A CA 1
ATOM 1678 C C . ALA A 1 210 ? -13.07 11.195 18.938 1 98.19 210 ALA A C 1
ATOM 1680 O O . ALA A 1 210 ? -12.891 11.07 20.156 1 98.19 210 ALA A O 1
ATOM 1681 N N . ILE A 1 211 ? -12.539 10.359 18.062 1 98.19 211 ILE A N 1
ATOM 1682 C CA . ILE A 1 211 ? -11.938 9.117 18.531 1 98.19 211 ILE A CA 1
ATOM 1683 C C . ILE A 1 211 ? -10.438 9.297 18.703 1 98.19 211 ILE A C 1
ATOM 1685 O O . ILE A 1 211 ? -9.828 8.688 19.594 1 98.19 211 ILE A O 1
ATOM 1689 N N . SER A 1 212 ? -9.844 10.094 17.922 1 97.88 212 SER A N 1
ATOM 1690 C CA . SER A 1 212 ? -8.383 10.188 17.906 1 97.88 212 SER A CA 1
ATOM 1691 C C . SER A 1 212 ? -7.902 11.469 18.578 1 97.88 212 SER A C 1
ATOM 1693 O O . SER A 1 212 ? -6.699 11.711 18.672 1 97.88 212 SER A O 1
ATOM 1695 N N . GLY A 1 213 ? -8.781 12.273 19.047 1 96.5 213 GLY A N 1
ATOM 1696 C CA . GLY A 1 213 ? -8.438 13.57 19.609 1 96.5 213 GLY A CA 1
ATOM 1697 C C . GLY A 1 213 ? -8.469 14.688 18.594 1 96.5 213 GLY A C 1
ATOM 1698 O O . GLY A 1 213 ? -8.234 14.461 17.406 1 96.5 213 GLY A O 1
ATOM 1699 N N . ARG A 1 214 ? -8.75 15.875 19.016 1 95.19 214 ARG A N 1
ATOM 1700 C CA . ARG A 1 214 ? -8.781 17.031 18.141 1 95.19 214 ARG A CA 1
ATOM 1701 C C . ARG A 1 214 ? -7.371 17.484 17.766 1 95.19 214 ARG A C 1
ATOM 1703 O O . ARG A 1 214 ? -6.43 17.281 18.531 1 95.19 214 ARG A O 1
ATOM 1710 N N . THR A 1 215 ? -7.305 18.016 16.625 1 97.38 215 THR A N 1
ATOM 1711 C CA . THR A 1 215 ? -6.055 18.688 16.312 1 97.38 215 THR A CA 1
ATOM 1712 C C . THR A 1 215 ? -5.832 19.891 17.234 1 97.38 215 THR A C 1
ATOM 1714 O O . THR A 1 215 ? -6.762 20.641 17.516 1 97.38 215 THR A O 1
ATOM 1717 N N . PRO A 1 216 ? -4.684 20.047 17.75 1 97.38 216 PRO A N 1
ATOM 1718 C CA . PRO A 1 216 ? -4.457 21.141 18.688 1 97.38 216 PRO A CA 1
ATOM 1719 C C . PRO A 1 216 ? -4.359 22.5 18 1 97.38 216 PRO A C 1
ATOM 1721 O O . PRO A 1 216 ? -4.074 22.562 16.797 1 97.38 216 PRO A O 1
ATOM 1724 N N . MET A 1 217 ? -4.676 23.562 18.766 1 97.56 217 MET A N 1
ATOM 1725 C CA . MET A 1 217 ? -4.383 24.906 18.266 1 97.56 217 MET A CA 1
ATOM 1726 C C . MET A 1 217 ? -2.881 25.141 18.156 1 97.56 217 MET A C 1
ATOM 1728 O O . MET A 1 217 ? -2.143 24.922 19.109 1 97.56 217 MET A O 1
ATOM 1732 N N . THR A 1 218 ? -2.465 25.516 17.094 1 97.69 218 THR A N 1
ATOM 1733 C CA . THR A 1 218 ? -1.039 25.688 16.859 1 97.69 218 THR A CA 1
ATOM 1734 C C . THR A 1 218 ? -0.578 27.062 17.359 1 97.69 218 THR A C 1
ATOM 1736 O O . THR A 1 218 ? -1.401 27.922 17.641 1 97.69 218 THR A O 1
ATOM 1739 N N . ARG A 1 219 ? 0.695 27.203 17.578 1 97.75 219 ARG A N 1
ATOM 1740 C CA . ARG A 1 219 ? 1.259 28.547 17.75 1 97.75 219 ARG A CA 1
ATOM 1741 C C . ARG A 1 219 ? 1.136 29.375 16.484 1 97.75 219 ARG A C 1
ATOM 1743 O O . ARG A 1 219 ? 1.426 28.875 15.391 1 97.75 219 ARG A O 1
ATOM 1750 N N . LYS A 1 220 ? 0.72 30.562 16.578 1 97.94 220 LYS A N 1
ATOM 1751 C CA . LYS A 1 220 ? 0.344 31.391 15.43 1 97.94 220 LYS A CA 1
ATOM 1752 C C . LYS A 1 220 ? 1.509 31.547 14.461 1 97.94 220 LYS A C 1
ATOM 1754 O O . LYS A 1 220 ? 1.322 31.469 13.242 1 97.94 220 LYS A O 1
ATOM 1759 N N . TRP A 1 221 ? 2.691 31.734 14.961 1 97.56 221 TRP A N 1
ATOM 1760 C CA . TRP A 1 221 ? 3.84 32.062 14.117 1 97.56 221 TRP A CA 1
ATOM 1761 C C . TRP A 1 221 ? 4.207 30.875 13.234 1 97.56 221 TRP A C 1
ATOM 1763 O O . TRP A 1 221 ? 4.906 31.031 12.234 1 97.56 221 TRP A O 1
ATOM 1773 N N . VAL A 1 222 ? 3.732 29.625 13.555 1 97.25 222 VAL A N 1
ATOM 1774 C CA . VAL A 1 222 ? 4.062 28.453 12.742 1 97.25 222 VAL A CA 1
ATOM 1775 C C . VAL A 1 222 ? 3.441 28.594 11.352 1 97.25 222 VAL A C 1
ATOM 1777 O O . VAL A 1 222 ? 3.9 27.969 10.391 1 97.25 222 VAL A O 1
ATOM 1780 N N . HIS A 1 223 ? 2.432 29.438 11.203 1 97.81 223 HIS A N 1
ATOM 1781 C CA . HIS A 1 223 ? 1.722 29.625 9.945 1 97.81 223 HIS A CA 1
ATOM 1782 C C . HIS A 1 223 ? 2.25 30.844 9.195 1 97.81 223 HIS A C 1
ATOM 1784 O O . HIS A 1 223 ? 1.681 31.25 8.18 1 97.81 223 HIS A O 1
ATOM 1790 N N . GLY A 1 224 ? 3.342 31.469 9.68 1 97.69 224 GLY A N 1
ATOM 1791 C CA . GLY A 1 224 ? 3.936 32.625 9.031 1 97.69 224 GLY A CA 1
ATOM 1792 C C . GLY A 1 224 ? 4.961 32.25 7.973 1 97.69 224 GLY A C 1
ATOM 1793 O O . GLY A 1 224 ? 4.758 31.312 7.207 1 97.69 224 GLY A O 1
ATOM 1794 N N . VAL A 1 225 ? 5.969 33.062 7.906 1 98.44 225 VAL A N 1
ATOM 1795 C CA . VAL A 1 225 ? 7.031 32.938 6.914 1 98.44 225 VAL A CA 1
ATOM 1796 C C . VAL A 1 225 ? 8.297 32.406 7.582 1 98.44 225 VAL A C 1
ATOM 1798 O O . VAL A 1 225 ? 8.734 32.938 8.609 1 98.44 225 VAL A O 1
ATOM 1801 N N . TRP A 1 226 ? 8.836 31.297 6.988 1 98.12 226 TRP A N 1
ATOM 1802 C CA . TRP A 1 226 ? 10.047 30.672 7.516 1 98.12 226 TRP A CA 1
ATOM 1803 C C . TRP A 1 226 ? 11.203 30.812 6.531 1 98.12 226 TRP A C 1
ATOM 1805 O O . TRP A 1 226 ? 11.016 30.703 5.32 1 98.12 226 TRP A O 1
ATOM 1815 N N . TYR A 1 227 ? 12.328 31.078 7.078 1 98.38 227 TYR A N 1
ATOM 1816 C CA . TYR A 1 227 ? 13.547 30.859 6.309 1 98.38 227 TYR A CA 1
ATOM 1817 C C . TYR A 1 227 ? 14.312 29.641 6.82 1 98.38 227 TYR A C 1
ATOM 1819 O O . TYR A 1 227 ? 14.547 29.516 8.023 1 98.38 227 TYR A O 1
ATOM 1827 N N . SER A 1 228 ? 14.695 28.797 5.914 1 97.44 228 SER A N 1
ATOM 1828 C CA . SER A 1 228 ? 15.461 27.594 6.238 1 97.44 228 SER A CA 1
ATOM 1829 C C . SER A 1 228 ? 16.359 27.172 5.07 1 97.44 228 SER A C 1
ATOM 1831 O O . SER A 1 228 ? 15.961 27.297 3.91 1 97.44 228 SER A O 1
ATOM 1833 N N . LYS A 1 229 ? 17.516 26.781 5.336 1 97.5 229 LYS A N 1
ATOM 1834 C CA . LYS A 1 229 ? 18.469 26.203 4.391 1 97.5 229 LYS A CA 1
ATOM 1835 C C . LYS A 1 229 ? 19.484 25.312 5.102 1 97.5 229 LYS A C 1
ATOM 1837 O O . LYS A 1 229 ? 19.938 25.641 6.203 1 97.5 229 LYS A O 1
ATOM 1842 N N . TYR A 1 230 ? 19.781 24.219 4.43 1 96.31 230 TYR A N 1
ATOM 1843 C CA . TYR A 1 230 ? 20.875 23.391 4.945 1 96.31 230 TYR A CA 1
ATOM 1844 C C . TYR A 1 230 ? 22.219 24.094 4.758 1 96.31 230 TYR A C 1
ATOM 1846 O O . TYR A 1 230 ? 22.844 23.969 3.709 1 96.31 230 TYR A O 1
ATOM 1854 N N . GLN A 1 231 ? 22.531 24.844 5.754 1 95.62 231 GLN A N 1
ATOM 1855 C CA . GLN A 1 231 ? 23.75 25.641 5.781 1 95.62 231 GLN A CA 1
ATOM 1856 C C . GLN A 1 231 ? 24.234 25.859 7.211 1 95.62 231 GLN A C 1
ATOM 1858 O O . GLN A 1 231 ? 23.422 26.062 8.125 1 95.62 231 GLN A O 1
ATOM 1863 N N . ASP A 1 232 ? 25.531 25.828 7.359 1 96.06 232 ASP A N 1
ATOM 1864 C CA . ASP A 1 232 ? 26.125 26.078 8.664 1 96.06 232 ASP A CA 1
ATOM 1865 C C . ASP A 1 232 ? 26.328 27.578 8.898 1 96.06 232 ASP A C 1
ATOM 1867 O O . ASP A 1 232 ? 27.438 28.094 8.75 1 96.06 232 ASP A O 1
ATOM 1871 N N . TYR A 1 233 ? 25.375 28.203 9.406 1 97.56 233 TYR A N 1
ATOM 1872 C CA . TYR A 1 233 ? 25.406 29.656 9.578 1 97.56 233 TYR A CA 1
ATOM 1873 C C . TYR A 1 233 ? 26.094 30.031 10.875 1 97.56 233 TYR A C 1
ATOM 1875 O O . TYR A 1 233 ? 25.875 29.406 11.914 1 97.56 233 TYR A O 1
ATOM 1883 N N . SER A 1 234 ? 26.938 31.016 10.766 1 98.19 234 SER A N 1
ATOM 1884 C CA . SER A 1 234 ? 27.359 31.734 11.969 1 98.19 234 SER A CA 1
ATOM 1885 C C . SER A 1 234 ? 26.281 32.688 12.453 1 98.19 234 SER A C 1
ATOM 1887 O O . SER A 1 234 ? 25.312 32.938 11.742 1 98.19 234 SER A O 1
ATOM 1889 N N . THR A 1 235 ? 26.562 33.156 13.703 1 98.31 235 THR A N 1
ATOM 1890 C CA . THR A 1 235 ? 25.672 34.188 14.234 1 98.31 235 THR A CA 1
ATOM 1891 C C . THR A 1 235 ? 25.547 35.344 13.258 1 98.31 235 THR A C 1
ATOM 1893 O O . THR A 1 235 ? 24.453 35.781 12.945 1 98.31 235 THR A O 1
ATOM 1896 N N . GLU A 1 236 ? 26.656 35.812 12.734 1 98.25 236 GLU A N 1
ATOM 1897 C CA . GLU A 1 236 ? 26.672 36.969 11.844 1 98.25 236 GLU A CA 1
ATOM 1898 C C . GLU A 1 236 ? 25.953 36.656 10.531 1 98.25 236 GLU A C 1
ATOM 1900 O O . GLU A 1 236 ? 25.188 37.5 10.031 1 98.25 236 GLU A O 1
ATOM 1905 N N . GLU A 1 237 ? 26.25 35.531 10.047 1 98.12 237 GLU A N 1
ATOM 1906 C CA . GLU A 1 237 ? 25.641 35.188 8.773 1 98.12 237 GLU A CA 1
ATOM 1907 C C . GLU A 1 237 ? 24.125 35.062 8.891 1 98.12 237 GLU A C 1
ATOM 1909 O O . GLU A 1 237 ? 23.391 35.5 8 1 98.12 237 GLU A O 1
ATOM 1914 N N . LEU A 1 238 ? 23.641 34.375 9.938 1 98.5 238 LEU A N 1
ATOM 1915 C CA . LEU A 1 238 ? 22.203 34.25 10.117 1 98.5 238 LEU A CA 1
ATOM 1916 C C . LEU A 1 238 ? 21.547 35.625 10.289 1 98.5 238 LEU A C 1
ATOM 1918 O O . LEU A 1 238 ? 20.5 35.875 9.711 1 98.5 238 LEU A O 1
ATOM 1922 N N . LEU A 1 239 ? 22.156 36.469 11.109 1 98.62 239 LEU A N 1
ATOM 1923 C CA . LEU A 1 239 ? 21.609 37.812 11.32 1 98.62 239 LEU A CA 1
ATOM 1924 C C . LEU A 1 239 ? 21.625 38.625 10.023 1 98.62 239 LEU A C 1
ATOM 1926 O O . LEU A 1 239 ? 20.734 39.438 9.781 1 98.62 239 LEU A O 1
ATOM 1930 N N . GLU A 1 240 ? 22.641 38.344 9.172 1 98.38 240 GLU A N 1
ATOM 1931 C CA . GLU A 1 240 ? 22.672 39 7.863 1 98.38 240 GLU A CA 1
ATOM 1932 C C . GLU A 1 240 ? 21.516 38.531 6.984 1 98.38 240 GLU A C 1
ATOM 1934 O O . GLU A 1 240 ? 20.984 39.312 6.203 1 98.38 240 GLU A O 1
ATOM 1939 N N . VAL A 1 241 ? 21.234 37.281 7.023 1 98.25 241 VAL A N 1
ATOM 1940 C CA . VAL A 1 241 ? 20.078 36.75 6.289 1 98.25 241 VAL A CA 1
ATOM 1941 C C . VAL A 1 241 ? 18.812 37.438 6.762 1 98.25 241 VAL A C 1
ATOM 1943 O O . VAL A 1 241 ? 18 37.906 5.945 1 98.25 241 VAL A O 1
ATOM 1946 N N . ILE A 1 242 ? 18.625 37.531 8.062 1 98.44 242 ILE A N 1
ATOM 1947 C CA . ILE A 1 242 ? 17.453 38.156 8.648 1 98.44 242 ILE A CA 1
ATOM 1948 C C . ILE A 1 242 ? 17.391 39.625 8.211 1 98.44 242 ILE A C 1
ATOM 1950 O O . ILE A 1 242 ? 16.328 40.125 7.82 1 98.44 242 ILE A O 1
ATOM 1954 N N . ASP A 1 243 ? 18.516 40.312 8.211 1 98.12 243 ASP A N 1
ATOM 1955 C CA . ASP A 1 243 ? 18.578 41.688 7.77 1 98.12 243 ASP A CA 1
ATOM 1956 C C . ASP A 1 243 ? 18.25 41.812 6.285 1 98.12 243 ASP A C 1
ATOM 1958 O O . ASP A 1 243 ? 17.688 42.812 5.852 1 98.12 243 ASP A O 1
ATOM 1962 N N . GLY A 1 244 ? 18.734 40.812 5.598 1 98.31 244 GLY A N 1
ATOM 1963 C CA . GLY A 1 244 ? 18.359 40.781 4.191 1 98.31 244 GLY A CA 1
ATOM 1964 C C . GLY A 1 244 ? 16.859 40.812 3.965 1 98.31 244 GLY A C 1
ATOM 1965 O O . GLY A 1 244 ? 16.375 41.562 3.094 1 98.31 244 GLY A O 1
ATOM 1966 N N . TYR A 1 245 ? 16.125 40.062 4.715 1 98.31 245 TYR A N 1
ATOM 1967 C CA . TYR A 1 245 ? 14.672 40.062 4.625 1 98.31 245 TYR A CA 1
ATOM 1968 C C . TYR A 1 245 ? 14.133 41.469 4.91 1 98.31 245 TYR A C 1
ATOM 1970 O O . TYR A 1 245 ? 13.266 41.969 4.191 1 98.31 245 TYR A O 1
ATOM 1978 N N . ARG A 1 246 ? 14.648 42.062 5.895 1 97.44 246 ARG A N 1
ATOM 1979 C CA . ARG A 1 246 ? 14.234 43.406 6.262 1 97.44 246 ARG A CA 1
ATOM 1980 C C . ARG A 1 246 ? 14.57 44.406 5.156 1 97.44 246 ARG A C 1
ATOM 1982 O O . ARG A 1 246 ? 13.703 45.188 4.73 1 97.44 246 ARG A O 1
ATOM 1989 N N . ARG A 1 247 ? 15.742 44.406 4.621 1 97.88 247 ARG A N 1
ATOM 1990 C CA . ARG A 1 247 ? 16.234 45.344 3.619 1 97.88 247 ARG A CA 1
ATOM 1991 C C . ARG A 1 247 ? 15.43 45.219 2.322 1 97.88 247 ARG A C 1
ATOM 1993 O O . ARG A 1 247 ? 15.188 46.219 1.642 1 97.88 247 ARG A O 1
ATOM 2000 N N . HIS A 1 248 ? 15.102 44.062 2.059 1 98 248 HIS A N 1
ATOM 2001 C CA . HIS A 1 248 ? 14.422 43.844 0.783 1 98 248 HIS A CA 1
ATOM 2002 C C . HIS A 1 248 ? 12.906 43.875 0.948 1 98 248 HIS A C 1
ATOM 2004 O O . HIS A 1 248 ? 12.172 43.656 -0.015 1 98 248 HIS A O 1
ATOM 2010 N N . GLY A 1 249 ? 12.43 44.031 2.168 1 97.69 249 GLY A N 1
ATOM 2011 C CA . GLY A 1 249 ? 11.008 44.25 2.424 1 97.69 249 GLY A CA 1
ATOM 2012 C C . GLY A 1 249 ? 10.203 42.969 2.461 1 97.69 249 GLY A C 1
ATOM 2013 O O . GLY A 1 249 ? 9.023 42.969 2.117 1 97.69 249 GLY A O 1
ATOM 2014 N N . TYR A 1 250 ? 10.805 41.844 2.758 1 98.38 250 TYR A N 1
ATOM 2015 C CA . TYR A 1 250 ? 10.109 40.562 2.896 1 98.38 250 TYR A CA 1
ATOM 2016 C C . TYR A 1 250 ? 9.805 40.25 4.359 1 98.38 250 TYR A C 1
ATOM 2018 O O . TYR A 1 250 ? 10.656 40.438 5.23 1 98.38 250 TYR A O 1
ATOM 2026 N N . PRO A 1 251 ? 8.547 39.844 4.691 1 98.44 251 PRO A N 1
ATOM 2027 C CA . PRO A 1 251 ? 8.242 39.469 6.074 1 98.44 251 PRO A CA 1
ATOM 2028 C C . PRO A 1 251 ? 8.961 38.188 6.5 1 98.44 251 PRO A C 1
ATOM 2030 O O . PRO A 1 251 ? 9.398 37.406 5.648 1 98.44 251 PRO A O 1
ATOM 2033 N N . LEU A 1 252 ? 9.102 38 7.762 1 98.5 252 LEU A N 1
ATOM 2034 C CA . LEU A 1 252 ? 9.727 36.812 8.352 1 98.5 252 LEU A CA 1
ATOM 2035 C C . LEU A 1 252 ? 9.203 36.562 9.766 1 98.5 252 LEU A C 1
ATOM 2037 O O . LEU A 1 252 ? 9.016 37.531 10.531 1 98.5 252 LEU A O 1
ATOM 2041 N N . ASP A 1 253 ? 8.969 35.312 10.109 1 98.38 253 ASP A N 1
ATOM 2042 C CA . ASP A 1 253 ? 8.492 34.969 11.445 1 98.38 253 ASP A CA 1
ATOM 2043 C C . ASP A 1 253 ? 9.43 34 12.141 1 98.38 253 ASP A C 1
ATOM 2045 O O . ASP A 1 253 ? 9.516 33.969 13.367 1 98.38 253 ASP A O 1
ATOM 2049 N N . ASN A 1 254 ? 10.086 33.125 11.406 1 98.38 254 ASN A N 1
ATOM 2050 C CA . ASN A 1 254 ? 10.906 32.062 11.977 1 98.38 254 ASN A CA 1
ATOM 2051 C C . ASN A 1 254 ? 12.195 31.875 11.188 1 98.38 254 ASN A C 1
ATOM 2053 O O . ASN A 1 254 ? 12.188 31.922 9.953 1 98.38 254 ASN A O 1
ATOM 2057 N N . ALA A 1 255 ? 13.242 31.812 11.875 1 98.56 255 ALA A N 1
ATOM 2058 C CA . ALA A 1 255 ? 14.531 31.422 11.305 1 98.56 255 ALA A CA 1
ATOM 2059 C C . ALA A 1 255 ? 14.938 30.031 11.773 1 98.56 255 ALA A C 1
ATOM 2061 O O . ALA A 1 255 ? 14.781 29.688 12.945 1 98.56 255 ALA A O 1
ATOM 2062 N N . VAL A 1 256 ? 15.461 29.234 10.828 1 98.38 256 VAL A N 1
ATOM 2063 C CA . VAL A 1 256 ? 15.812 27.844 11.141 1 98.38 256 VAL A CA 1
ATOM 2064 C C . VAL A 1 256 ? 17.312 27.656 11.031 1 98.38 256 VAL A C 1
ATOM 2066 O O . VAL A 1 256 ? 17.938 28.094 10.055 1 98.38 256 VAL A O 1
ATOM 2069 N N . LEU A 1 257 ? 17.844 27.125 12.047 1 98.25 257 LEU A N 1
ATOM 2070 C CA . LEU A 1 257 ? 19.188 26.578 11.938 1 98.25 257 LEU A CA 1
ATOM 2071 C C . LEU A 1 257 ? 19.141 25.062 11.719 1 98.25 257 LEU A C 1
ATOM 2073 O O . LEU A 1 257 ? 18.609 24.328 12.555 1 98.25 257 LEU A O 1
ATOM 2077 N N . ASP A 1 258 ? 19.703 24.703 10.648 1 96.12 258 ASP A N 1
ATOM 2078 C CA . ASP A 1 258 ? 19.734 23.281 10.312 1 96.12 258 ASP A CA 1
ATOM 2079 C C . ASP A 1 258 ? 20.797 22.562 11.141 1 96.12 258 ASP A C 1
ATOM 2081 O O . ASP A 1 258 ? 20.781 22.625 12.375 1 96.12 258 ASP A O 1
ATOM 2085 N N . MET A 1 259 ? 21.75 21.984 10.578 1 93.25 259 MET A N 1
ATOM 2086 C CA . MET A 1 259 ? 22.688 21.094 11.266 1 93.25 259 MET A CA 1
ATOM 2087 C C . MET A 1 259 ? 23.812 21.891 11.922 1 93.25 259 MET A C 1
ATOM 2089 O O . MET A 1 259 ? 24.438 21.422 12.875 1 93.25 259 MET A O 1
ATOM 2093 N N . GLY A 1 260 ? 24.062 23.078 11.523 1 94.31 260 GLY A N 1
ATOM 2094 C CA . GLY A 1 260 ? 25.25 23.812 11.883 1 94.31 260 GLY A CA 1
ATOM 2095 C C . GLY A 1 260 ? 25.203 24.391 13.289 1 94.31 260 GLY A C 1
ATOM 2096 O O . GLY A 1 260 ? 26.219 24.844 13.82 1 94.31 260 GLY A O 1
ATOM 2097 N N . TRP A 1 261 ? 24.031 24.328 13.961 1 97.38 261 TRP A N 1
ATOM 2098 C CA . TRP A 1 261 ? 23.922 24.891 15.297 1 97.38 261 TRP A CA 1
ATOM 2099 C C . TRP A 1 261 ? 24.719 24.078 16.297 1 97.38 261 TRP A C 1
ATOM 2101 O O . TRP A 1 261 ? 25.141 24.594 17.328 1 97.38 261 TRP A O 1
ATOM 2111 N N . HIS A 1 262 ? 24.953 22.781 16.016 1 95.94 262 HIS A N 1
ATOM 2112 C CA . HIS A 1 262 ? 25.75 21.938 16.906 1 95.94 262 HIS A CA 1
ATOM 2113 C C . HIS A 1 262 ? 27.062 21.531 16.266 1 95.94 262 HIS A C 1
ATOM 2115 O O . HIS A 1 262 ? 27.25 21.719 15.062 1 95.94 262 HIS A O 1
ATOM 2121 N N . THR A 1 263 ? 28.094 21.031 16.953 1 92.38 263 THR A N 1
ATOM 2122 C CA . THR A 1 263 ? 29.469 20.812 16.516 1 92.38 263 THR A CA 1
ATOM 2123 C C . THR A 1 263 ? 29.531 19.781 15.391 1 92.38 263 THR A C 1
ATOM 2125 O O . THR A 1 263 ? 30.438 19.828 14.555 1 92.38 263 THR A O 1
ATOM 2128 N N . ASN A 1 264 ? 28.672 18.969 15.141 1 86.38 264 ASN A N 1
ATOM 2129 C CA . ASN A 1 264 ? 28.625 17.953 14.094 1 86.38 264 ASN A CA 1
ATOM 2130 C C . ASN A 1 264 ? 29.984 17.297 13.898 1 86.38 264 ASN A C 1
ATOM 2132 O O . ASN A 1 264 ? 30.484 17.203 12.773 1 86.38 264 ASN A O 1
ATOM 2136 N N . ILE A 1 265 ? 30.703 16.953 14.852 1 85.81 265 ILE A N 1
ATOM 2137 C CA . ILE A 1 265 ? 32.062 16.422 14.742 1 85.81 265 ILE A CA 1
ATOM 2138 C C . ILE A 1 265 ? 32.125 15.023 15.375 1 85.81 265 ILE A C 1
ATOM 2140 O O . ILE A 1 265 ? 33.156 14.344 15.289 1 85.81 265 ILE A O 1
ATOM 2144 N N . LEU A 1 266 ? 31.047 14.688 15.977 1 84.56 266 LEU A N 1
ATOM 2145 C CA . LEU A 1 266 ? 31.078 13.414 16.688 1 84.56 266 LEU A CA 1
ATOM 2146 C C . LEU A 1 266 ? 31 12.242 15.711 1 84.56 266 LEU A C 1
ATOM 2148 O O . LEU A 1 266 ? 30.125 12.211 14.836 1 84.56 266 LEU A O 1
ATOM 2152 N N . ASP A 1 267 ? 31.812 11.328 15.797 1 84.81 267 ASP A N 1
ATOM 2153 C CA . ASP A 1 267 ? 31.906 10.242 14.828 1 84.81 267 ASP A CA 1
ATOM 2154 C C . ASP A 1 267 ? 31.688 8.883 15.492 1 84.81 267 ASP A C 1
ATOM 2156 O O . ASP A 1 267 ? 32.156 7.863 14.992 1 84.81 267 ASP A O 1
ATOM 2160 N N . ASN A 1 268 ? 31.062 8.789 16.594 1 88.31 268 ASN A N 1
ATOM 2161 C CA . ASN A 1 268 ? 30.875 7.57 17.375 1 88.31 268 ASN A CA 1
ATOM 2162 C C . ASN A 1 268 ? 29.406 7.172 17.453 1 88.31 268 ASN A C 1
ATOM 2164 O O . ASN A 1 268 ? 28.938 6.781 18.531 1 88.31 268 ASN A O 1
ATOM 2168 N N . GLY A 1 269 ? 28.688 7.27 16.422 1 88.88 269 GLY A N 1
ATOM 2169 C CA . GLY A 1 269 ? 27.297 6.871 16.328 1 88.88 269 GLY A CA 1
ATOM 2170 C C . GLY A 1 269 ? 26.938 6.223 15 1 88.88 269 GLY A C 1
ATOM 2171 O O . GLY A 1 269 ? 27.828 5.91 14.203 1 88.88 269 GLY A O 1
ATOM 2172 N N . THR A 1 270 ? 25.609 5.898 14.828 1 90.38 270 THR A N 1
ATOM 2173 C CA . THR A 1 270 ? 25.125 5.227 13.633 1 90.38 270 THR A CA 1
ATOM 2174 C C . THR A 1 270 ? 25.234 6.145 12.414 1 90.38 270 THR A C 1
ATOM 2176 O O . THR A 1 270 ? 25.328 5.672 11.281 1 90.38 270 THR A O 1
ATOM 2179 N N . GLY A 1 271 ? 25.203 7.379 12.688 1 85.44 271 GLY A N 1
ATOM 2180 C CA . GLY A 1 271 ? 25.281 8.328 11.586 1 85.44 271 GLY A CA 1
ATOM 2181 C C . GLY A 1 271 ? 24.109 8.234 10.633 1 85.44 271 GLY A C 1
ATOM 2182 O O . GLY A 1 271 ? 23.125 7.547 10.914 1 85.44 271 GLY A O 1
ATOM 2183 N N . HIS A 1 272 ? 24.203 9.047 9.57 1 85 272 HIS A N 1
ATOM 2184 C CA . HIS A 1 272 ? 23.203 9.086 8.516 1 85 272 HIS A CA 1
ATOM 2185 C C . HIS A 1 272 ? 23.766 9.656 7.223 1 85 272 HIS A C 1
ATOM 2187 O O . HIS A 1 272 ? 24.594 10.562 7.254 1 85 272 HIS A O 1
ATOM 2193 N N . ASN A 1 273 ? 23.328 9.062 6.098 1 73.25 273 ASN A N 1
ATOM 2194 C CA . ASN A 1 273 ? 23.656 9.547 4.762 1 73.25 273 ASN A CA 1
ATOM 2195 C C . ASN A 1 273 ? 25.172 9.68 4.574 1 73.25 273 ASN A C 1
ATOM 2197 O O . ASN A 1 273 ? 25.656 10.695 4.074 1 73.25 273 ASN A O 1
ATOM 2201 N N . GLY A 1 274 ? 25.922 8.766 5.133 1 69.5 274 GLY A N 1
ATOM 2202 C CA . GLY A 1 274 ? 27.359 8.68 4.918 1 69.5 274 GLY A CA 1
ATOM 2203 C C . GLY A 1 274 ? 28.156 9.555 5.863 1 69.5 274 GLY A C 1
ATOM 2204 O O . GLY A 1 274 ? 29.375 9.648 5.75 1 69.5 274 GLY A O 1
ATOM 2205 N N . LYS A 1 275 ? 27.391 10.156 6.742 1 79.44 275 LYS A N 1
ATOM 2206 C CA . LYS A 1 275 ? 28.047 10.992 7.738 1 79.44 275 LYS A CA 1
ATOM 2207 C C . LYS A 1 275 ? 27.797 10.477 9.148 1 79.44 275 LYS A C 1
ATOM 2209 O O . LYS A 1 275 ? 26.656 10.188 9.516 1 79.44 275 LYS A O 1
ATOM 2214 N N . ARG A 1 276 ? 28.812 10.414 9.875 1 84.81 276 ARG A N 1
ATOM 2215 C CA . ARG A 1 276 ? 28.672 9.891 11.234 1 84.81 276 ARG A CA 1
ATOM 2216 C C . ARG A 1 276 ? 28.25 10.992 12.203 1 84.81 276 ARG A C 1
ATOM 2218 O O . ARG A 1 276 ? 27.625 10.711 13.234 1 84.81 276 ARG A O 1
ATOM 2225 N N . HIS A 1 277 ? 28.656 12.234 11.891 1 86.5 277 HIS A N 1
ATOM 2226 C CA . HIS A 1 277 ? 28.422 13.352 12.805 1 86.5 277 HIS A CA 1
ATOM 2227 C C . HIS A 1 277 ? 27.078 14.008 12.539 1 86.5 277 HIS A C 1
ATOM 2229 O O . HIS A 1 277 ? 26.984 15.234 12.445 1 86.5 277 HIS A O 1
ATOM 2235 N N . TRP A 1 278 ? 26.031 13.242 12.461 1 89 278 TRP A N 1
ATOM 2236 C CA . TRP A 1 278 ? 24.719 13.727 12.047 1 89 278 TRP A CA 1
ATOM 2237 C C . TRP A 1 278 ? 23.906 14.172 13.258 1 89 278 TRP A C 1
ATOM 2239 O O . TRP A 1 278 ? 23.016 15.023 13.133 1 89 278 TRP A O 1
ATOM 2249 N N . THR A 1 279 ? 24.172 13.664 14.445 1 92.88 279 THR A N 1
ATOM 2250 C CA . THR A 1 279 ? 23.453 13.992 15.672 1 92.88 279 THR A CA 1
ATOM 2251 C C . THR A 1 279 ? 24.359 14.75 16.641 1 92.88 279 THR A C 1
ATOM 2253 O O . THR A 1 279 ? 25.562 14.5 16.688 1 92.88 279 THR A O 1
ATOM 2256 N N . GLY A 1 280 ? 23.734 15.633 17.453 1 93.88 280 GLY A N 1
ATOM 2257 C CA . GLY A 1 280 ? 24.484 16.344 18.484 1 93.88 280 GLY A CA 1
ATOM 2258 C C . GLY A 1 280 ? 23.641 17.359 19.25 1 93.88 280 GLY A C 1
ATOM 2259 O O . GLY A 1 280 ? 22.609 17.812 18.75 1 93.88 280 GLY A O 1
ATOM 2260 N N . TYR A 1 281 ? 24.188 17.703 20.453 1 97.19 281 TYR A N 1
ATOM 2261 C CA . TYR A 1 281 ? 23.406 18.594 21.312 1 97.19 281 TYR A CA 1
ATOM 2262 C C . TYR A 1 281 ? 24.297 19.656 21.953 1 97.19 281 TYR A C 1
ATOM 2264 O O . TYR A 1 281 ? 23.875 20.312 22.906 1 97.19 281 TYR A O 1
ATOM 2272 N N . THR A 1 282 ? 25.547 19.703 21.469 1 97.25 282 THR A N 1
ATOM 2273 C CA . THR A 1 282 ? 26.469 20.734 21.906 1 97.25 282 THR A CA 1
ATOM 2274 C C . THR A 1 282 ? 26.531 21.875 20.906 1 97.25 282 THR A C 1
ATOM 2276 O O . THR A 1 282 ? 26.828 21.672 19.734 1 97.25 282 THR A O 1
ATOM 2279 N N . TRP A 1 283 ? 26.312 23.078 21.391 1 98.06 283 TRP A N 1
ATOM 2280 C CA . TRP A 1 283 ? 26.297 24.234 20.5 1 98.06 283 TRP A CA 1
ATOM 2281 C C . TRP A 1 283 ? 27.656 24.422 19.828 1 98.06 283 TRP A C 1
ATOM 2283 O O . TRP A 1 283 ? 28.703 24.281 20.484 1 98.06 283 TRP A O 1
ATOM 2293 N N . ASN A 1 284 ? 27.719 24.641 18.609 1 97.88 284 ASN A N 1
ATOM 2294 C CA . ASN A 1 284 ? 28.938 25.016 17.875 1 97.88 284 ASN A CA 1
ATOM 2295 C C . ASN A 1 284 ? 29.359 26.438 18.203 1 97.88 284 ASN A C 1
ATOM 2297 O O . ASN A 1 284 ? 29.031 27.375 17.469 1 97.88 284 ASN A O 1
ATOM 2301 N N . ARG A 1 285 ? 30.219 26.609 19.125 1 97.56 285 ARG A N 1
ATOM 2302 C CA . ARG A 1 285 ? 30.594 27.938 19.625 1 97.56 285 ARG A CA 1
ATOM 2303 C C . ARG A 1 285 ? 31.5 28.656 18.625 1 97.56 285 ARG A C 1
ATOM 2305 O O . ARG A 1 285 ? 31.672 29.875 18.719 1 97.56 285 ARG A O 1
ATOM 2312 N N . ASN A 1 286 ? 32.094 27.875 17.656 1 97.44 286 ASN A N 1
ATOM 2313 C CA . ASN A 1 286 ? 32.844 28.516 16.578 1 97.44 286 ASN A CA 1
ATOM 2314 C C . ASN A 1 286 ? 31.938 29.328 15.664 1 97.44 286 ASN A C 1
ATOM 2316 O O . ASN A 1 286 ? 32.344 30.391 15.18 1 97.44 286 ASN A O 1
ATOM 2320 N N . LEU A 1 287 ? 30.812 28.875 15.453 1 98.19 287 LEU A N 1
ATOM 2321 C CA . LEU A 1 287 ? 29.844 29.578 14.594 1 98.19 287 LEU A CA 1
ATOM 2322 C C . LEU A 1 287 ? 28.938 30.484 15.414 1 98.19 287 LEU A C 1
ATOM 2324 O O . LEU A 1 287 ? 28.578 31.562 14.969 1 98.19 287 LEU A O 1
ATOM 2328 N N . ILE A 1 288 ? 28.625 29.969 16.625 1 98.62 288 ILE A N 1
ATOM 2329 C CA . ILE A 1 288 ? 27.703 30.672 17.5 1 98.62 288 ILE A CA 1
ATOM 2330 C C . ILE A 1 288 ? 28.312 30.828 18.891 1 98.62 288 ILE A C 1
ATOM 2332 O O . ILE A 1 288 ? 27.938 30.094 19.812 1 98.62 288 ILE A O 1
ATOM 2336 N N . PRO A 1 289 ? 29.047 31.75 19.109 1 98.06 289 PRO A N 1
ATOM 2337 C CA . PRO A 1 289 ? 29.797 31.906 20.375 1 98.06 289 PRO A CA 1
ATOM 2338 C C . PRO A 1 289 ? 28.875 32.094 21.578 1 98.06 289 PRO A C 1
ATOM 2340 O O . PRO A 1 289 ? 29.188 31.641 22.688 1 98.06 289 PRO A O 1
ATOM 2343 N N . ASP A 1 290 ? 27.766 32.75 21.391 1 98.38 290 ASP A N 1
ATOM 2344 C CA . ASP A 1 290 ? 26.812 33 22.469 1 98.38 290 ASP A CA 1
ATOM 2345 C C . ASP A 1 290 ? 25.375 32.688 22.031 1 98.38 290 ASP A C 1
ATOM 2347 O O . ASP A 1 290 ? 24.656 33.625 21.625 1 98.38 290 ASP A O 1
ATOM 2351 N N . PRO A 1 291 ? 24.969 31.438 22.219 1 98.5 291 PRO A N 1
ATOM 2352 C CA . PRO A 1 291 ? 23.625 31.047 21.781 1 98.5 291 PRO A CA 1
ATOM 2353 C C . PRO A 1 291 ? 22.531 31.859 22.453 1 98.5 291 PRO A C 1
ATOM 2355 O O . PRO A 1 291 ? 21.531 32.219 21.812 1 98.5 291 PRO A O 1
ATOM 2358 N N . LYS A 1 292 ? 22.625 32.156 23.703 1 98.56 292 LYS A N 1
ATOM 2359 C CA . LYS A 1 292 ? 21.625 32.969 24.406 1 98.56 292 LYS A CA 1
ATOM 2360 C C . LYS A 1 292 ? 21.484 34.344 23.781 1 98.56 292 LYS A C 1
ATOM 2362 O O . LYS A 1 292 ? 20.359 34.812 23.547 1 98.56 292 LYS A O 1
ATOM 2367 N N . ALA A 1 293 ? 22.594 34.938 23.5 1 98.62 293 ALA A N 1
ATOM 2368 C CA . ALA A 1 293 ? 22.562 36.281 22.875 1 98.62 293 ALA A CA 1
ATOM 2369 C C . ALA A 1 293 ? 21.891 36.219 21.5 1 98.62 293 ALA A C 1
ATOM 2371 O O . ALA A 1 293 ? 21.156 37.125 21.125 1 98.62 293 ALA A O 1
ATOM 2372 N N . LEU A 1 294 ? 22.266 35.188 20.766 1 98.69 294 LEU A N 1
ATOM 2373 C CA . LEU A 1 294 ? 21.641 35.031 19.453 1 98.69 294 LEU A CA 1
ATOM 2374 C C . LEU A 1 294 ? 20.125 34.938 19.578 1 98.69 294 LEU A C 1
ATOM 2376 O O . LEU A 1 294 ? 19.391 35.625 18.891 1 98.69 294 LEU A O 1
ATOM 2380 N N . ILE A 1 295 ? 19.641 34.031 20.469 1 98.69 295 ILE A N 1
ATOM 2381 C CA . ILE A 1 295 ? 18.219 33.781 20.656 1 98.69 295 ILE A CA 1
ATOM 2382 C C . ILE A 1 295 ? 17.531 35.094 21.141 1 98.69 295 ILE A C 1
ATOM 2384 O O . ILE A 1 295 ? 16.484 35.469 20.609 1 98.69 295 ILE A O 1
ATOM 2388 N N . ASP A 1 296 ? 18.156 35.75 22.078 1 98.56 296 ASP A N 1
ATOM 2389 C CA . ASP A 1 296 ? 17.609 37.031 22.594 1 98.56 296 ASP A CA 1
ATOM 2390 C C . ASP A 1 296 ? 17.484 38.062 21.469 1 98.56 296 ASP A C 1
ATOM 2392 O O . ASP A 1 296 ? 16.5 38.781 21.406 1 98.56 296 ASP A O 1
ATOM 2396 N N . THR A 1 297 ? 18.547 38.125 20.656 1 98.62 297 THR A N 1
ATOM 2397 C CA . THR A 1 297 ? 18.531 39.062 19.531 1 98.62 297 THR A CA 1
ATOM 2398 C C . THR A 1 297 ? 17.391 38.75 18.578 1 98.62 297 THR A C 1
ATOM 2400 O O . THR A 1 297 ? 16.656 39.625 18.156 1 98.62 297 THR A O 1
ATOM 2403 N N . ILE A 1 298 ? 17.234 37.531 18.25 1 98.56 298 ILE A N 1
ATOM 2404 C CA . ILE A 1 298 ? 16.188 37.125 17.344 1 98.56 298 ILE A CA 1
ATOM 2405 C C . ILE A 1 298 ? 14.812 37.438 17.953 1 98.56 298 ILE A C 1
ATOM 2407 O O . ILE A 1 298 ? 13.945 37.969 17.266 1 98.56 298 ILE A O 1
ATOM 2411 N N . HIS A 1 299 ? 14.672 37.188 19.25 1 98.06 299 HIS A N 1
ATOM 2412 C CA . HIS A 1 299 ? 13.43 37.5 19.953 1 98.06 299 HIS A CA 1
ATOM 2413 C C . HIS A 1 299 ? 13.156 39 19.969 1 98.06 299 HIS A C 1
ATOM 2415 O O . HIS A 1 299 ? 12.008 39.406 19.844 1 98.06 299 HIS A O 1
ATOM 2421 N N . SER A 1 300 ? 14.18 39.719 20.125 1 97.81 300 SER A N 1
ATOM 2422 C CA . SER A 1 300 ? 14.008 41.156 20.203 1 97.81 300 SER A CA 1
ATOM 2423 C C . SER A 1 300 ? 13.5 41.719 18.875 1 97.81 300 SER A C 1
ATOM 2425 O O . SER A 1 300 ? 12.945 42.812 18.828 1 97.81 300 SER A O 1
ATOM 2427 N N . MET A 1 301 ? 13.727 41 17.859 1 97.38 301 MET A N 1
ATOM 2428 C CA . MET A 1 301 ? 13.266 41.406 16.531 1 97.38 301 MET A CA 1
ATOM 2429 C C . MET A 1 301 ? 11.859 40.875 16.25 1 97.38 301 MET A C 1
ATOM 2431 O O . MET A 1 301 ? 11.344 41 15.148 1 97.38 301 MET A O 1
ATOM 2435 N N . GLY A 1 302 ? 11.281 40.156 17.203 1 96.12 302 GLY A N 1
ATOM 2436 C CA . GLY A 1 302 ? 9.945 39.625 17.031 1 96.12 302 GLY A CA 1
ATOM 2437 C C . GLY A 1 302 ? 9.938 38.312 16.266 1 96.12 302 GLY A C 1
ATOM 2438 O O . GLY A 1 302 ? 8.922 37.938 15.688 1 96.12 302 GLY A O 1
ATOM 2439 N N . LEU A 1 303 ? 11.086 37.656 16.172 1 98.19 303 LEU A N 1
ATOM 2440 C CA . LEU A 1 303 ? 11.234 36.406 15.438 1 98.19 303 LEU A CA 1
ATOM 2441 C C . LEU A 1 303 ? 11.406 35.219 16.391 1 98.19 303 LEU A C 1
ATOM 2443 O O . LEU A 1 303 ? 11.578 35.406 17.594 1 98.19 303 LEU A O 1
ATOM 2447 N N . THR A 1 304 ? 11.25 34.031 15.883 1 98.06 304 THR A N 1
ATOM 2448 C CA . THR A 1 304 ? 11.477 32.781 16.609 1 98.06 304 THR A CA 1
ATOM 2449 C C . THR A 1 304 ? 12.594 31.984 15.961 1 98.06 304 THR A C 1
ATOM 2451 O O . THR A 1 304 ? 12.961 32.219 14.812 1 98.06 304 THR A O 1
ATOM 2454 N N . LEU A 1 305 ? 13.117 31.062 16.719 1 98.62 305 LEU A N 1
ATOM 2455 C CA . LEU A 1 305 ? 14.211 30.219 16.234 1 98.62 305 LEU A CA 1
ATOM 2456 C C . LEU A 1 305 ? 13.844 28.75 16.312 1 98.62 305 LEU A C 1
ATOM 2458 O O . LEU A 1 305 ? 13.32 28.281 17.328 1 98.62 305 LEU A O 1
ATOM 2462 N N . THR A 1 306 ? 14.062 28.031 15.234 1 98.44 306 THR A N 1
ATOM 2463 C CA . THR A 1 306 ? 13.898 26.578 15.148 1 98.44 306 THR A CA 1
ATOM 2464 C C . THR A 1 306 ? 15.242 25.891 14.938 1 98.44 306 THR A C 1
ATOM 2466 O O . THR A 1 306 ? 16.078 26.375 14.164 1 98.44 306 THR A O 1
ATOM 2469 N N . LEU A 1 307 ? 15.445 24.781 15.648 1 98.5 307 LEU A N 1
ATOM 2470 C CA . LEU A 1 307 ? 16.656 24 15.469 1 98.5 307 LEU A CA 1
ATOM 2471 C C . LEU A 1 307 ? 16.328 22.609 14.938 1 98.5 307 LEU A C 1
ATOM 2473 O O . LEU A 1 307 ? 15.352 21.984 15.359 1 98.5 307 LEU A O 1
ATOM 2477 N N . ASN A 1 308 ? 17.125 22.172 14 1 97.5 308 ASN A N 1
ATOM 2478 C CA . ASN A 1 308 ? 17.016 20.828 13.469 1 97.5 308 ASN A CA 1
ATOM 2479 C C . ASN A 1 308 ? 17.547 19.781 14.453 1 97.5 308 ASN A C 1
ATOM 2481 O O . ASN A 1 308 ? 18.578 20 15.094 1 97.5 308 ASN A O 1
ATOM 2485 N N . ASP A 1 309 ? 16.812 18.703 14.594 1 97 309 ASP A N 1
ATOM 2486 C CA . ASP A 1 309 ? 17.219 17.609 15.477 1 97 309 ASP A CA 1
ATOM 2487 C C . ASP A 1 309 ? 17.078 16.266 14.773 1 97 309 ASP A C 1
ATOM 2489 O O . ASP A 1 309 ? 16 15.914 14.297 1 97 309 ASP A O 1
ATOM 2493 N N . HIS A 1 310 ? 18.109 15.492 14.664 1 95.88 310 HIS A N 1
ATOM 2494 C CA . HIS A 1 310 ? 18.125 14.07 14.344 1 95.88 310 HIS A CA 1
ATOM 2495 C C . HIS A 1 310 ? 18.422 13.234 15.586 1 95.88 310 HIS A C 1
ATOM 2497 O O . HIS A 1 310 ? 19.594 12.922 15.859 1 95.88 310 HIS A O 1
ATOM 2503 N N . PRO A 1 311 ? 17.484 12.742 16.219 1 96.06 311 PRO A N 1
ATOM 2504 C CA . PRO A 1 311 ? 17.688 12.242 17.578 1 96.06 311 PRO A CA 1
ATOM 2505 C C . PRO A 1 311 ? 18.234 10.812 17.594 1 96.06 311 PRO A C 1
ATOM 2507 O O . PRO A 1 311 ? 18.516 10.273 18.672 1 96.06 311 PRO A O 1
ATOM 2510 N N . HIS A 1 312 ? 18.516 10.195 16.5 1 94.19 312 HIS A N 1
ATOM 2511 C CA . HIS A 1 312 ? 18.641 8.75 16.359 1 94.19 312 HIS A CA 1
ATOM 2512 C C . HIS A 1 312 ? 19.906 8.242 17.062 1 94.19 312 HIS A C 1
ATOM 2514 O O . HIS A 1 312 ? 20.062 7.035 17.25 1 94.19 312 HIS A O 1
ATOM 2520 N N . ASP A 1 313 ? 20.828 9.109 17.531 1 93.94 313 ASP A N 1
ATOM 2521 C CA . ASP A 1 313 ? 22.016 8.648 18.234 1 93.94 313 ASP A CA 1
ATOM 2522 C C . ASP A 1 313 ? 22 9.125 19.688 1 93.94 313 ASP A C 1
ATOM 2524 O O . ASP A 1 313 ? 22.875 8.758 20.484 1 93.94 313 ASP A O 1
ATOM 2528 N N . GLY A 1 314 ? 21.016 9.914 20.094 1 95.38 314 GLY A N 1
ATOM 2529 C CA . GLY A 1 314 ? 21.047 10.516 21.406 1 95.38 314 GLY A CA 1
ATOM 2530 C C . GLY A 1 314 ? 22.312 11.32 21.672 1 95.38 314 GLY A C 1
ATOM 2531 O O . GLY A 1 314 ? 22.875 11.914 20.75 1 95.38 314 GLY A O 1
ATOM 2532 N N . LEU A 1 315 ? 22.641 11.453 22.969 1 96.44 315 LEU A N 1
ATOM 2533 C CA . LEU A 1 315 ? 23.906 12.078 23.312 1 96.44 315 LEU A CA 1
ATOM 2534 C C . LEU A 1 315 ? 25.047 11.07 23.172 1 96.44 315 LEU A C 1
ATOM 2536 O O . LEU A 1 315 ? 24.891 9.891 23.5 1 96.44 315 LEU A O 1
ATOM 2540 N N . ARG A 1 316 ? 26.156 11.562 22.781 1 93.5 316 ARG A N 1
ATOM 2541 C CA . ARG A 1 316 ? 27.328 10.727 22.562 1 93.5 316 ARG A CA 1
ATOM 2542 C C . ARG A 1 316 ? 28.547 11.312 23.266 1 93.5 316 ARG A C 1
ATOM 2544 O O . ARG A 1 316 ? 28.562 12.484 23.641 1 93.5 316 ARG A O 1
ATOM 2551 N N . PRO A 1 317 ? 29.578 10.375 23.422 1 93.5 317 PRO A N 1
ATOM 2552 C CA . PRO A 1 317 ? 30.828 10.938 23.953 1 93.5 317 PRO A CA 1
ATOM 2553 C C . PRO A 1 317 ? 31.328 12.133 23.141 1 93.5 317 PRO A C 1
ATOM 2555 O O . PRO A 1 317 ? 31.438 12.055 21.922 1 93.5 317 PRO A O 1
ATOM 2558 N N . GLY A 1 318 ? 31.609 13.203 23.797 1 93.19 318 GLY A N 1
ATOM 2559 C CA . GLY A 1 318 ? 31.953 14.453 23.141 1 93.19 318 GLY A CA 1
ATOM 2560 C C . GLY A 1 318 ? 30.922 15.547 23.328 1 93.19 318 GLY A C 1
ATOM 2561 O O . GLY A 1 318 ? 31.234 16.734 23.25 1 93.19 318 GLY A O 1
ATOM 2562 N N . ASP A 1 319 ? 29.656 15.156 23.562 1 95.69 319 ASP A N 1
ATOM 2563 C CA . ASP A 1 319 ? 28.641 16.141 23.922 1 95.69 319 ASP A CA 1
ATOM 2564 C C . ASP A 1 319 ? 28.906 16.719 25.312 1 95.69 319 ASP A C 1
ATOM 2566 O O . ASP A 1 319 ? 29.328 15.992 26.219 1 95.69 319 ASP A O 1
ATOM 2570 N N . GLU A 1 320 ? 28.562 17.875 25.453 1 96.44 320 GLU A N 1
ATOM 2571 C CA . GLU A 1 320 ? 28.844 18.578 26.703 1 96.44 320 GLU A CA 1
ATOM 2572 C C . GLU A 1 320 ? 28.156 17.891 27.875 1 96.44 320 GLU A C 1
ATOM 2574 O O . GLU A 1 320 ? 28.734 17.828 28.969 1 96.44 320 GLU A O 1
ATOM 2579 N N . ARG A 1 321 ? 26.953 17.375 27.688 1 97.75 321 ARG A N 1
ATOM 2580 C CA . ARG A 1 321 ? 26.188 16.812 28.797 1 97.75 321 ARG A CA 1
ATOM 2581 C C . ARG A 1 321 ? 26.156 15.289 28.734 1 97.75 321 ARG A C 1
ATOM 2583 O O . ARG A 1 321 ? 25.297 14.656 29.328 1 97.75 321 ARG A O 1
ATOM 2590 N N . TYR A 1 322 ? 27.062 14.688 28.031 1 97.56 322 TYR A N 1
ATOM 2591 C CA . TYR A 1 322 ? 27.062 13.242 27.844 1 97.56 322 TYR A CA 1
ATOM 2592 C C . TYR A 1 322 ? 27.25 12.516 29.172 1 97.56 322 TYR A C 1
ATOM 2594 O O . TYR A 1 322 ? 26.578 11.516 29.438 1 97.56 322 TYR A O 1
ATOM 2602 N N . ALA A 1 323 ? 28.219 12.984 30 1 97.94 323 ALA A N 1
ATOM 2603 C CA . ALA A 1 323 ? 28.531 12.297 31.25 1 97.94 323 ALA A CA 1
ATOM 2604 C C . ALA A 1 323 ? 27.281 12.188 32.156 1 97.94 323 ALA A C 1
ATOM 2606 O O . ALA A 1 323 ? 26.984 11.125 32.688 1 97.94 323 ALA A O 1
ATOM 2607 N N . ASP A 1 324 ? 26.562 13.289 32.281 1 98.19 324 ASP A N 1
ATOM 2608 C CA . ASP A 1 324 ? 25.344 13.289 33.062 1 98.19 324 ASP A CA 1
ATOM 2609 C C . ASP A 1 324 ? 24.281 12.367 32.438 1 98.19 324 ASP A C 1
ATOM 2611 O O . ASP A 1 324 ? 23.609 11.633 33.156 1 98.19 324 ASP A O 1
ATOM 2615 N N . PHE A 1 325 ? 24.125 12.438 31.141 1 98.25 325 PHE A N 1
ATOM 2616 C CA . PHE A 1 325 ? 23.203 11.578 30.406 1 98.25 325 PHE A CA 1
ATOM 2617 C C . PHE A 1 325 ? 23.531 10.109 30.641 1 98.25 325 PHE A C 1
ATOM 2619 O O . PHE A 1 325 ? 22.656 9.336 31.047 1 98.25 325 PHE A O 1
ATOM 2626 N N . ALA A 1 326 ? 24.797 9.742 30.438 1 98 326 ALA A N 1
ATOM 2627 C CA . ALA A 1 326 ? 25.234 8.352 30.594 1 98 326 ALA A CA 1
ATOM 2628 C C . ALA A 1 326 ? 25 7.855 32 1 98 326 ALA A C 1
ATOM 2630 O O . ALA A 1 326 ? 24.469 6.766 32.219 1 98 326 ALA A O 1
ATOM 2631 N N . ARG A 1 327 ? 25.375 8.672 33 1 97.94 327 ARG A N 1
ATOM 2632 C CA . ARG A 1 327 ? 25.219 8.297 34.406 1 97.94 327 ARG A CA 1
ATOM 2633 C C . ARG A 1 327 ? 23.734 8.078 34.75 1 97.94 327 ARG A C 1
ATOM 2635 O O . ARG A 1 327 ? 23.391 7.148 35.469 1 97.94 327 ARG A O 1
ATOM 2642 N N . SER A 1 328 ? 22.938 8.914 34.188 1 97.94 328 SER A N 1
ATOM 2643 C CA . SER A 1 328 ? 21.516 8.82 34.469 1 97.94 328 SER A CA 1
ATOM 2644 C C . SER A 1 328 ? 20.922 7.52 33.906 1 97.94 328 SER A C 1
ATOM 2646 O O . SER A 1 328 ? 19.891 7.047 34.406 1 97.94 328 SER A O 1
ATOM 2648 N N . LEU A 1 329 ? 21.578 6.969 32.969 1 97.56 329 LEU A N 1
ATOM 2649 C CA . LEU A 1 329 ? 21.094 5.734 32.344 1 97.56 329 LEU A CA 1
ATOM 2650 C C . LEU A 1 329 ? 21.859 4.531 32.906 1 97.56 329 LEU A C 1
ATOM 2652 O O . LEU A 1 329 ? 21.625 3.4 32.469 1 97.56 329 LEU A O 1
ATOM 2656 N N . GLY A 1 330 ? 22.781 4.734 33.812 1 96.5 330 GLY A N 1
ATOM 2657 C CA . GLY A 1 330 ? 23.516 3.666 34.469 1 96.5 330 GLY A CA 1
ATOM 2658 C C . GLY A 1 330 ? 24.781 3.258 33.719 1 96.5 330 GLY A C 1
ATOM 2659 O O . GLY A 1 330 ? 25.328 2.178 33.969 1 96.5 330 GLY A O 1
ATOM 2660 N N . TYR A 1 331 ? 25.234 4.113 32.875 1 96.06 331 TYR A N 1
ATOM 2661 C CA . TYR A 1 331 ? 26.453 3.842 32.125 1 96.06 331 TYR A CA 1
ATOM 2662 C C . TYR A 1 331 ? 27.641 4.594 32.719 1 96.06 331 TYR A C 1
ATOM 2664 O O . TYR A 1 331 ? 27.453 5.629 33.375 1 96.06 331 TYR A O 1
ATOM 2672 N N . ASP A 1 332 ? 28.859 4.012 32.5 1 95.81 332 ASP A N 1
ATOM 2673 C CA . ASP A 1 332 ? 30.094 4.723 32.781 1 95.81 332 ASP A CA 1
ATOM 2674 C C . ASP A 1 332 ? 30.453 5.688 31.672 1 95.81 332 ASP A C 1
ATOM 2676 O O . ASP A 1 332 ? 30.781 5.258 30.547 1 95.81 332 ASP A O 1
ATOM 2680 N N . PRO A 1 333 ? 30.406 6.957 31.953 1 95.69 333 PRO A N 1
ATOM 2681 C CA . PRO A 1 333 ? 30.688 7.918 30.891 1 95.69 333 PRO A CA 1
ATOM 2682 C C . PRO A 1 333 ? 32.062 7.711 30.25 1 95.69 333 PRO A C 1
ATOM 2684 O O . PRO A 1 333 ? 32.281 8.148 29.109 1 95.69 333 PRO A O 1
ATOM 2687 N N . GLU A 1 334 ? 33 7.066 30.969 1 92.94 334 GLU A N 1
ATOM 2688 C CA . GLU A 1 334 ? 34.344 6.828 30.453 1 92.94 334 GLU A CA 1
ATOM 2689 C C . GLU A 1 334 ? 34.469 5.418 29.891 1 92.94 334 GLU A C 1
ATOM 2691 O O . GLU A 1 334 ? 35.531 5.051 29.359 1 92.94 334 GLU A O 1
ATOM 2696 N N . GLY A 1 335 ? 33.438 4.758 29.969 1 89.81 335 GLY A N 1
ATOM 2697 C CA . GLY A 1 335 ? 33.469 3.389 29.484 1 89.81 335 GLY A CA 1
ATOM 2698 C C . GLY A 1 335 ? 33.344 3.287 27.969 1 89.81 335 GLY A C 1
ATOM 2699 O O . GLY A 1 335 ? 33.094 4.293 27.297 1 89.81 335 GLY A O 1
ATOM 2700 N N . LYS A 1 336 ? 33.375 2.125 27.469 1 82.75 336 LYS A N 1
ATOM 2701 C CA . LYS A 1 336 ? 33.312 1.853 26.031 1 82.75 336 LYS A CA 1
ATOM 2702 C C . LYS A 1 336 ? 31.859 1.718 25.562 1 82.75 336 LYS A C 1
ATOM 2704 O O . LYS A 1 336 ? 31.578 1.948 24.391 1 82.75 336 LYS A O 1
ATOM 2709 N N . GLU A 1 337 ? 31.047 1.445 26.422 1 88.12 337 GLU A N 1
ATOM 2710 C CA . GLU A 1 337 ? 29.656 1.241 26.031 1 88.12 337 GLU A CA 1
ATOM 2711 C C . GLU A 1 337 ? 28.906 2.564 25.984 1 88.12 337 GLU A C 1
ATOM 2713 O O . GLU A 1 337 ? 28.906 3.328 26.953 1 88.12 337 GLU A O 1
ATOM 2718 N N . ILE A 1 338 ? 28.281 2.809 24.859 1 91.38 338 ILE A N 1
ATOM 2719 C CA . ILE A 1 338 ? 27.484 4.008 24.656 1 91.38 338 ILE A CA 1
ATOM 2720 C C . ILE A 1 338 ? 26 3.645 24.656 1 91.38 338 ILE A C 1
ATOM 2722 O O . ILE A 1 338 ? 25.578 2.686 24 1 91.38 338 ILE A O 1
ATOM 2726 N N . PRO A 1 339 ? 25.219 4.363 25.422 1 93.25 339 PRO A N 1
ATOM 2727 C CA . PRO A 1 339 ? 23.781 4.066 25.406 1 93.25 339 PRO A CA 1
ATOM 2728 C C . PRO A 1 339 ? 23.188 4.141 24 1 93.25 339 PRO A C 1
ATOM 2730 O O . PRO A 1 339 ? 23.328 5.16 23.312 1 93.25 339 PRO A O 1
ATOM 2733 N N . GLN A 1 340 ? 22.516 3.09 23.609 1 92.62 340 GLN A N 1
ATOM 2734 C CA . GLN A 1 340 ? 21.844 3.053 22.328 1 92.62 340 GLN A CA 1
ATOM 2735 C C . GLN A 1 340 ? 20.5 3.783 22.375 1 92.62 340 GLN A C 1
ATOM 2737 O O . GLN A 1 340 ? 19.797 3.711 23.375 1 92.62 340 GLN A O 1
ATOM 2742 N N . PHE A 1 341 ? 20.172 4.465 21.25 1 95.44 341 PHE A N 1
ATOM 2743 C CA . PHE A 1 341 ? 18.891 5.168 21.141 1 95.44 341 PHE A CA 1
ATOM 2744 C C . PHE A 1 341 ? 17.734 4.223 21.406 1 95.44 341 PHE A C 1
ATOM 2746 O O . PHE A 1 341 ? 17.641 3.158 20.797 1 95.44 341 PHE A O 1
ATOM 2753 N N . ASP A 1 342 ? 16.828 4.617 22.328 1 95.81 342 ASP A N 1
ATOM 2754 C CA . ASP A 1 342 ? 15.703 3.764 22.719 1 95.81 342 ASP A CA 1
ATOM 2755 C C . ASP A 1 342 ? 14.445 4.59 22.984 1 95.81 342 ASP A C 1
ATOM 2757 O O . ASP A 1 342 ? 14.125 4.91 24.125 1 95.81 342 ASP A O 1
ATOM 2761 N N . PRO A 1 343 ? 13.703 4.816 21.906 1 96.56 343 PRO A N 1
ATOM 2762 C CA . PRO A 1 343 ? 12.5 5.637 22.094 1 96.56 343 PRO A CA 1
ATOM 2763 C C . PRO A 1 343 ? 11.422 4.93 22.906 1 96.56 343 PRO A C 1
ATOM 2765 O O . PRO A 1 343 ? 10.461 5.566 23.344 1 96.56 343 PRO A O 1
ATOM 2768 N N . GLY A 1 344 ? 11.523 3.672 23.078 1 95.88 344 GLY A N 1
ATOM 2769 C CA . GLY A 1 344 ? 10.555 2.939 23.875 1 95.88 344 GLY A CA 1
ATOM 2770 C C . GLY A 1 344 ? 10.812 3.045 25.375 1 95.88 344 GLY A C 1
ATOM 2771 O O . GLY A 1 344 ? 9.938 2.725 26.188 1 95.88 344 GLY A O 1
ATOM 2772 N N . SER A 1 345 ? 11.938 3.422 25.75 1 96.25 345 SER A N 1
ATOM 2773 C CA . SER A 1 345 ? 12.312 3.553 27.156 1 96.25 345 SER A CA 1
ATOM 2774 C C . SER A 1 345 ? 12 4.945 27.688 1 96.25 345 SER A C 1
ATOM 2776 O O . SER A 1 345 ? 12.594 5.934 27.25 1 96.25 345 SER A O 1
ATOM 2778 N N . ARG A 1 346 ? 11.148 4.996 28.672 1 96.19 346 ARG A N 1
ATOM 2779 C CA . ARG A 1 346 ? 10.812 6.266 29.312 1 96.19 346 ARG A CA 1
ATOM 2780 C C . ARG A 1 346 ? 12.055 6.914 29.922 1 96.19 346 ARG A C 1
ATOM 2782 O O . ARG A 1 346 ? 12.273 8.117 29.75 1 96.19 346 ARG A O 1
ATOM 2789 N N . ARG A 1 347 ? 12.82 6.105 30.547 1 96.94 347 ARG A N 1
ATOM 2790 C CA . ARG A 1 347 ? 14.039 6.59 31.188 1 96.94 347 ARG A CA 1
ATOM 2791 C C . ARG A 1 347 ? 14.984 7.203 30.156 1 96.94 347 ARG A C 1
ATOM 2793 O O . ARG A 1 347 ? 15.547 8.281 30.391 1 96.94 347 ARG A O 1
ATOM 2800 N N . TYR A 1 348 ? 15.164 6.574 29.094 1 97.75 348 TYR A N 1
ATOM 2801 C CA . TYR A 1 348 ? 16.062 7.066 28.047 1 97.75 348 TYR A CA 1
ATOM 2802 C C . TYR A 1 348 ? 15.578 8.398 27.5 1 97.75 348 TYR A C 1
ATOM 2804 O O . TYR A 1 348 ? 16.359 9.352 27.391 1 97.75 348 TYR A O 1
ATOM 2812 N N . MET A 1 349 ? 14.312 8.484 27.156 1 98.12 349 MET A N 1
ATOM 2813 C CA . MET A 1 349 ? 13.797 9.688 26.5 1 98.12 349 MET A CA 1
ATOM 2814 C C . MET A 1 349 ? 13.781 10.867 27.469 1 98.12 349 MET A C 1
ATOM 2816 O O . MET A 1 349 ? 14.039 12.008 27.078 1 98.12 349 MET A O 1
ATOM 2820 N N . GLU A 1 350 ? 13.445 10.586 28.719 1 97.81 350 GLU A N 1
ATOM 2821 C CA . GLU A 1 350 ? 13.523 11.641 29.734 1 97.81 350 GLU A CA 1
ATOM 2822 C C . GLU A 1 350 ? 14.945 12.164 29.875 1 97.81 350 GLU A C 1
ATOM 2824 O O . GLU A 1 350 ? 15.164 13.367 30.016 1 97.81 350 GLU A O 1
ATOM 2829 N N . ALA A 1 351 ? 15.875 11.258 29.844 1 98.62 351 ALA A N 1
ATOM 2830 C CA . ALA A 1 351 ? 17.281 11.664 29.906 1 98.62 351 ALA A CA 1
ATOM 2831 C C . ALA A 1 351 ? 17.656 12.492 28.672 1 98.62 351 ALA A C 1
ATOM 2833 O O . ALA A 1 351 ? 18.344 13.5 28.797 1 98.62 351 ALA A O 1
ATOM 2834 N N . LEU A 1 352 ? 17.234 12.055 27.547 1 98.56 352 LEU A N 1
ATOM 2835 C CA . LEU A 1 352 ? 17.516 12.781 26.312 1 98.56 352 LEU A CA 1
ATOM 2836 C C . LEU A 1 352 ? 16.969 14.203 26.391 1 98.56 352 LEU A C 1
ATOM 2838 O O . LEU A 1 352 ? 17.656 15.156 26.031 1 98.56 352 LEU A O 1
ATOM 2842 N N . PHE A 1 353 ? 15.766 14.398 26.844 1 98.38 353 PHE A N 1
ATOM 2843 C CA . PHE A 1 353 ? 15.141 15.719 26.922 1 98.38 353 PHE A CA 1
ATOM 2844 C C . PHE A 1 353 ? 15.812 16.562 28 1 98.38 353 PHE A C 1
ATOM 2846 O O . PHE A 1 353 ? 16 17.766 27.812 1 98.38 353 PHE A O 1
ATOM 2853 N N . ARG A 1 354 ? 16.172 15.906 29.047 1 98.25 354 ARG A N 1
ATOM 2854 C CA . ARG A 1 354 ? 16.797 16.641 30.141 1 98.25 354 ARG A CA 1
ATOM 2855 C C . ARG A 1 354 ? 18.188 17.125 29.781 1 98.25 354 ARG A C 1
ATOM 2857 O O . ARG A 1 354 ? 18.531 18.281 30.016 1 98.25 354 ARG A O 1
ATOM 2864 N N . TYR A 1 355 ? 18.953 16.266 29.203 1 98.38 355 TYR A N 1
ATOM 2865 C CA . TYR A 1 355 ? 20.359 16.578 29.031 1 98.38 355 TYR A CA 1
ATOM 2866 C C . TYR A 1 355 ? 20.672 17 27.609 1 98.38 355 TYR A C 1
ATOM 2868 O O . TYR A 1 355 ? 21.656 17.688 27.359 1 98.38 355 TYR A O 1
ATOM 2876 N N . GLY A 1 356 ? 19.922 16.562 26.656 1 98.12 356 GLY A N 1
ATOM 2877 C CA . GLY A 1 356 ? 20.094 16.953 25.266 1 98.12 356 GLY A CA 1
ATOM 2878 C C . GLY A 1 356 ? 19.359 18.234 24.922 1 98.12 356 GLY A C 1
ATOM 2879 O O . GLY A 1 356 ? 19.984 19.219 24.547 1 98.12 356 GLY A O 1
ATOM 2880 N N . HIS A 1 357 ? 18.078 18.312 25.125 1 98.06 357 HIS A N 1
ATOM 2881 C CA . HIS A 1 357 ? 17.25 19.453 24.766 1 98.06 357 HIS A CA 1
ATOM 2882 C C . HIS A 1 357 ? 17.266 20.516 25.859 1 98.06 357 HIS A C 1
ATOM 2884 O O . HIS A 1 357 ? 17.25 21.719 25.562 1 98.06 357 HIS A O 1
ATOM 2890 N N . GLY A 1 358 ? 17.328 20.094 27.094 1 97.44 358 GLY A N 1
ATOM 2891 C CA . GLY A 1 358 ? 17.156 20.953 28.266 1 97.44 358 GLY A CA 1
ATOM 2892 C C . GLY A 1 358 ? 18.031 22.188 28.234 1 97.44 358 GLY A C 1
ATOM 2893 O O . GLY A 1 358 ? 17.531 23.312 28.391 1 97.44 358 GLY A O 1
ATOM 2894 N N . PRO A 1 359 ? 19.344 21.984 28.078 1 97.56 359 PRO A N 1
ATOM 2895 C CA . PRO A 1 359 ? 20.234 23.141 28.062 1 97.56 359 PRO A CA 1
ATOM 2896 C C . PRO A 1 359 ? 19.812 24.188 27.031 1 97.56 359 PRO A C 1
ATOM 2898 O O . PRO A 1 359 ? 19.844 25.391 27.297 1 97.56 359 PRO A O 1
ATOM 2901 N N . THR A 1 360 ? 19.484 23.766 25.844 1 97.81 360 THR A N 1
ATOM 2902 C CA . THR A 1 360 ? 19.078 24.672 24.766 1 97.81 360 THR A CA 1
ATOM 2903 C C . THR A 1 360 ? 17.703 25.25 25.047 1 97.81 360 THR A C 1
ATOM 2905 O O . THR A 1 360 ? 17.469 26.438 24.797 1 97.81 360 THR A O 1
ATOM 2908 N N . ASP A 1 361 ? 16.812 24.453 25.547 1 97.38 361 ASP A N 1
ATOM 2909 C CA . ASP A 1 361 ? 15.477 24.906 25.891 1 97.38 361 ASP A CA 1
ATOM 2910 C C . ASP A 1 361 ? 15.539 26.047 26.922 1 97.38 361 ASP A C 1
ATOM 2912 O O . ASP A 1 361 ? 14.773 27 26.844 1 97.38 361 ASP A O 1
ATOM 2916 N N . SER A 1 362 ? 16.391 25.953 27.828 1 96.94 362 SER A N 1
ATOM 2917 C CA . SER A 1 362 ? 16.516 26.922 28.891 1 96.94 362 SER A CA 1
ATOM 2918 C C . SER A 1 362 ? 17 28.266 28.359 1 96.94 362 SER A C 1
ATOM 2920 O O . SER A 1 362 ? 16.844 29.297 29.016 1 96.94 362 SER A O 1
ATOM 2922 N N . LEU A 1 363 ? 17.578 28.219 27.172 1 97.88 363 LEU A N 1
ATOM 2923 C CA . LEU A 1 363 ? 18.047 29.453 26.531 1 97.88 363 LEU A CA 1
ATOM 2924 C C . LEU A 1 363 ? 16.891 30.172 25.828 1 97.88 363 LEU A C 1
ATOM 2926 O O . LEU A 1 363 ? 17.031 31.312 25.406 1 97.88 363 LEU A O 1
ATOM 2930 N N . GLY A 1 364 ? 15.766 29.5 25.625 1 96.94 364 GLY A N 1
ATOM 2931 C CA . GLY A 1 364 ? 14.602 30.125 25.031 1 96.94 364 GLY A CA 1
ATOM 2932 C C . GLY A 1 364 ? 14.312 29.625 23.625 1 96.94 364 GLY A C 1
ATOM 2933 O O . GLY A 1 364 ? 13.633 30.297 22.844 1 96.94 364 GLY A O 1
ATOM 2934 N N . LEU A 1 365 ? 14.789 28.453 23.297 1 97.75 365 LEU A N 1
ATOM 2935 C CA . LEU A 1 365 ? 14.492 27.891 21.969 1 97.75 365 LEU A CA 1
ATOM 2936 C C . LEU A 1 365 ? 12.992 27.781 21.766 1 97.75 365 LEU A C 1
ATOM 2938 O O . LEU A 1 365 ? 12.258 27.406 22.688 1 97.75 365 LEU A O 1
ATOM 2942 N N . ASP A 1 366 ? 12.594 27.969 20.516 1 97.44 366 ASP A N 1
ATOM 2943 C CA . ASP A 1 366 ? 11.164 28.031 20.234 1 97.44 366 ASP A CA 1
ATOM 2944 C C . ASP A 1 366 ? 10.648 26.703 19.703 1 97.44 366 ASP A C 1
ATOM 2946 O O . ASP A 1 366 ? 9.5 26.328 19.938 1 97.44 366 ASP A O 1
ATOM 2950 N N . LEU A 1 367 ? 11.414 25.984 18.922 1 97.56 367 LEU A N 1
ATOM 2951 C CA . LEU A 1 367 ? 10.891 24.797 18.266 1 97.56 367 LEU A CA 1
ATOM 2952 C C . LEU A 1 367 ? 12.023 23.844 17.859 1 97.56 367 LEU A C 1
ATOM 2954 O O . LEU A 1 367 ? 13.07 24.281 17.391 1 97.56 367 LEU A O 1
ATOM 2958 N N . TRP A 1 368 ? 11.789 22.562 18.125 1 97.69 368 TRP A N 1
ATOM 2959 C CA . TRP A 1 368 ? 12.648 21.5 17.609 1 97.69 368 TRP A CA 1
ATOM 2960 C C . TRP A 1 368 ? 12.055 20.875 16.344 1 97.69 368 TRP A C 1
ATOM 2962 O O . TRP A 1 368 ? 10.898 20.438 16.344 1 97.69 368 TRP A O 1
ATOM 2972 N N . TRP A 1 369 ? 12.758 20.938 15.258 1 98.12 369 TRP A N 1
ATOM 2973 C CA . TRP A 1 369 ? 12.438 20.203 14.039 1 98.12 369 TRP A CA 1
ATOM 2974 C C . TRP A 1 369 ? 12.922 18.766 14.117 1 98.12 369 TRP A C 1
ATOM 2976 O O . TRP A 1 369 ? 14.133 18.5 14.039 1 98.12 369 TRP A O 1
ATOM 2986 N N . VAL A 1 370 ? 11.992 17.797 14.273 1 97.44 370 VAL A N 1
ATOM 2987 C CA . VAL A 1 370 ? 12.32 16.375 14.336 1 97.44 370 VAL A CA 1
ATOM 2988 C C . VAL A 1 370 ? 12.5 15.828 12.922 1 97.44 370 VAL A C 1
ATOM 2990 O O . VAL A 1 370 ? 11.539 15.344 12.312 1 97.44 370 VAL A O 1
ATOM 2993 N N . ASP A 1 371 ? 13.672 15.766 12.477 1 96.19 371 ASP A N 1
ATOM 2994 C CA . ASP A 1 371 ? 13.984 15.383 11.102 1 96.19 371 ASP A CA 1
ATOM 2995 C C . ASP A 1 371 ? 14.344 13.906 11.008 1 96.19 371 ASP A C 1
ATOM 2997 O O . ASP A 1 371 ? 15.477 13.562 10.648 1 96.19 371 ASP A O 1
ATOM 3001 N N . TRP A 1 372 ? 13.32 13.047 11.203 1 95.19 372 TRP A N 1
ATOM 3002 C CA . TRP A 1 372 ? 13.5 11.602 11.289 1 95.19 372 TRP A CA 1
ATOM 3003 C C . TRP A 1 372 ? 13.594 10.977 9.906 1 95.19 372 TRP A C 1
ATOM 3005 O O . TRP A 1 372 ? 12.711 11.172 9.062 1 95.19 372 TRP A O 1
ATOM 3015 N N . GLN A 1 373 ? 14.633 10.227 9.656 1 91.19 373 GLN A N 1
ATOM 3016 C CA . GLN A 1 373 ? 14.852 9.531 8.391 1 91.19 373 GLN A CA 1
ATOM 3017 C C . GLN A 1 373 ? 15.414 8.133 8.625 1 91.19 373 GLN A C 1
ATOM 3019 O O . GLN A 1 373 ? 15.93 7.496 7.703 1 91.19 373 GLN A O 1
ATOM 3024 N N . GLN A 1 374 ? 15.422 7.617 9.859 1 92.88 374 GLN A N 1
ATOM 3025 C CA . GLN A 1 374 ? 16.203 6.441 10.219 1 92.88 374 GLN A CA 1
ATOM 3026 C C . GLN A 1 374 ? 15.305 5.223 10.43 1 92.88 374 GLN A C 1
ATOM 3028 O O . GLN A 1 374 ? 15.648 4.312 11.188 1 92.88 374 GLN A O 1
ATOM 3033 N N . ASN A 1 375 ? 14.219 5.137 9.734 1 92.12 375 ASN A N 1
ATOM 3034 C CA . ASN A 1 375 ? 13.391 3.939 9.82 1 92.12 375 ASN A CA 1
ATOM 3035 C C . ASN A 1 375 ? 14.18 2.684 9.453 1 92.12 375 ASN A C 1
ATOM 3037 O O . ASN A 1 375 ? 13.844 1.586 9.906 1 92.12 375 ASN A O 1
ATOM 3041 N N . TYR A 1 376 ? 15.281 2.822 8.734 1 92.44 376 TYR A N 1
ATOM 3042 C CA . TYR A 1 376 ? 16.078 1.681 8.297 1 92.44 376 TYR A CA 1
ATOM 3043 C C . TYR A 1 376 ? 16.953 1.15 9.43 1 92.44 376 TYR A C 1
ATOM 3045 O O . TYR A 1 376 ? 17.484 0.041 9.352 1 92.44 376 TYR A O 1
ATOM 3053 N N . ILE A 1 377 ? 17.078 1.913 10.508 1 94.94 377 ILE A N 1
ATOM 3054 C CA . ILE A 1 377 ? 17.766 1.449 11.711 1 94.94 377 ILE A CA 1
ATOM 3055 C C . ILE A 1 377 ? 16.734 1.039 12.766 1 94.94 377 ILE A C 1
ATOM 3057 O O . ILE A 1 377 ? 16.859 -0.022 13.383 1 94.94 377 ILE A O 1
ATOM 3061 N N . TYR A 1 378 ? 15.766 1.924 12.898 1 95.81 378 TYR A N 1
ATOM 3062 C CA . TYR A 1 378 ? 14.727 1.743 13.906 1 95.81 378 TYR A CA 1
ATOM 3063 C C . TYR A 1 378 ? 13.344 1.78 13.266 1 95.81 378 TYR A C 1
ATOM 3065 O O . TYR A 1 378 ? 12.57 2.715 13.5 1 95.81 378 TYR A O 1
ATOM 3073 N N . PRO A 1 379 ? 12.953 0.758 12.562 1 95.31 379 PRO A N 1
ATOM 3074 C CA . PRO A 1 379 ? 11.648 0.805 11.891 1 95.31 379 PRO A CA 1
ATOM 3075 C C . PRO A 1 379 ? 10.477 0.869 12.867 1 95.31 379 PRO A C 1
ATOM 3077 O O . PRO A 1 379 ? 9.469 1.51 12.586 1 95.31 379 PRO A O 1
ATOM 3080 N N . TYR A 1 380 ? 10.656 0.209 14.031 1 96.44 380 TYR A N 1
ATOM 3081 C CA . TYR A 1 380 ? 9.641 0.176 15.078 1 96.44 380 TYR A CA 1
ATOM 3082 C C . TYR A 1 380 ? 10.242 0.524 16.438 1 96.44 380 TYR A C 1
ATOM 3084 O O . TYR A 1 380 ? 11.461 0.443 16.625 1 96.44 380 TYR A O 1
ATOM 3092 N N . VAL A 1 381 ? 9.352 1.026 17.266 1 96.62 381 VAL A N 1
ATOM 3093 C CA . VAL A 1 381 ? 9.75 0.98 18.656 1 96.62 381 VAL A CA 1
ATOM 3094 C C . VAL A 1 381 ? 10.031 -0.464 19.062 1 96.62 381 VAL A C 1
ATOM 3096 O O . VAL A 1 381 ? 9.141 -1.314 19.016 1 96.62 381 VAL A O 1
ATOM 3099 N N . ALA A 1 382 ? 11.25 -0.684 19.438 1 92.56 382 ALA A N 1
ATOM 3100 C CA . ALA A 1 382 ? 11.711 -2.061 19.609 1 92.56 382 ALA A CA 1
ATOM 3101 C C . ALA A 1 382 ? 10.766 -2.844 20.516 1 92.56 382 ALA A C 1
ATOM 3103 O O . ALA A 1 382 ? 10.375 -2.367 21.578 1 92.56 382 ALA A O 1
ATOM 3104 N N . GLY A 1 383 ? 10.391 -4 20.016 1 92.06 383 GLY A N 1
ATOM 3105 C CA . GLY A 1 383 ? 9.523 -4.898 20.766 1 92.06 383 GLY A CA 1
ATOM 3106 C C . GLY A 1 383 ? 8.047 -4.617 20.562 1 92.06 383 GLY A C 1
ATOM 3107 O O . GLY A 1 383 ? 7.199 -5.348 21.062 1 92.06 383 GLY A O 1
ATOM 3108 N N . THR A 1 384 ? 7.711 -3.59 19.844 1 94.75 384 THR A N 1
ATOM 3109 C CA . THR A 1 384 ? 6.312 -3.23 19.641 1 94.75 384 THR A CA 1
ATOM 3110 C C . THR A 1 384 ? 5.961 -3.254 18.156 1 94.75 384 THR A C 1
ATOM 3112 O O . THR A 1 384 ? 6.812 -3.551 17.312 1 94.75 384 THR A O 1
ATOM 3115 N N . ASN A 1 385 ? 4.645 -2.988 17.875 1 94.12 385 ASN A N 1
ATOM 3116 C CA . ASN A 1 385 ? 4.172 -2.877 16.5 1 94.12 385 ASN A CA 1
ATOM 3117 C C . ASN A 1 385 ? 4.055 -1.418 16.062 1 94.12 385 ASN A C 1
ATOM 3119 O O . ASN A 1 385 ? 3.598 -1.131 14.961 1 94.12 385 ASN A O 1
ATOM 3123 N N . THR A 1 386 ? 4.496 -0.516 16.922 1 96.69 386 THR A N 1
ATOM 3124 C CA . THR A 1 386 ? 4.387 0.91 16.625 1 96.69 386 THR A CA 1
ATOM 3125 C C . THR A 1 386 ? 5.625 1.414 15.898 1 96.69 386 THR A C 1
ATOM 3127 O O . THR A 1 386 ? 6.75 1.215 16.359 1 96.69 386 THR A O 1
ATOM 3130 N N . ARG A 1 387 ? 5.426 2.008 14.773 1 96.88 387 ARG A N 1
ATOM 3131 C CA . ARG A 1 387 ? 6.551 2.615 14.062 1 96.88 387 ARG A CA 1
ATOM 3132 C C . ARG A 1 387 ? 7.223 3.684 14.922 1 96.88 387 ARG A C 1
ATOM 3134 O O . ARG A 1 387 ? 6.566 4.332 15.742 1 96.88 387 ARG A O 1
ATOM 3141 N N . THR A 1 388 ? 8.438 3.945 14.68 1 97.5 388 THR A N 1
ATOM 3142 C CA . THR A 1 388 ? 9.227 4.836 15.523 1 97.5 388 THR A CA 1
ATOM 3143 C C . THR A 1 388 ? 8.797 6.285 15.328 1 97.5 388 THR A C 1
ATOM 3145 O O . THR A 1 388 ? 8.633 7.023 16.297 1 97.5 388 THR A O 1
ATOM 3148 N N . LEU A 1 389 ? 8.492 6.695 14.172 1 97.81 389 LEU A N 1
ATOM 3149 C CA . LEU A 1 389 ? 8.242 8.102 13.852 1 97.81 389 LEU A CA 1
ATOM 3150 C C . LEU A 1 389 ? 6.992 8.602 14.562 1 97.81 389 LEU A C 1
ATOM 3152 O O . LEU A 1 389 ? 7.035 9.625 15.258 1 97.81 389 LEU A O 1
ATOM 3156 N N . PRO A 1 390 ? 5.855 7.949 14.422 1 97.5 390 PRO A N 1
ATOM 3157 C CA . PRO A 1 390 ? 4.676 8.477 15.117 1 97.5 390 PRO A CA 1
ATOM 3158 C C . PRO A 1 390 ? 4.867 8.555 16.625 1 97.5 390 PRO A C 1
ATOM 3160 O O . PRO A 1 390 ? 4.336 9.453 17.281 1 97.5 390 PRO A O 1
ATOM 3163 N N . TRP A 1 391 ? 5.582 7.613 17.156 1 98.12 391 TRP A N 1
ATOM 3164 C CA . TRP A 1 391 ? 5.836 7.645 18.594 1 98.12 391 TRP A CA 1
ATOM 3165 C C . TRP A 1 391 ? 6.734 8.82 18.953 1 98.12 391 TRP A C 1
ATOM 3167 O O . TRP A 1 391 ? 6.488 9.508 19.953 1 98.12 391 TRP A O 1
ATOM 3177 N N . LEU A 1 392 ? 7.73 9.094 18.141 1 98.38 392 LEU A N 1
ATOM 3178 C CA . LEU A 1 392 ? 8.578 10.258 18.359 1 98.38 392 LEU A CA 1
ATOM 3179 C C . LEU A 1 392 ? 7.77 11.547 18.281 1 98.38 392 LEU A C 1
ATOM 3181 O O . LEU A 1 392 ? 7.953 12.453 19.094 1 98.38 392 LEU A O 1
ATOM 3185 N N . ASN A 1 393 ? 6.895 11.609 17.266 1 98.38 393 ASN A N 1
ATOM 3186 C CA . ASN A 1 393 ? 6.043 12.789 17.156 1 98.38 393 ASN A CA 1
ATOM 3187 C C . ASN A 1 393 ? 5.25 13.039 18.438 1 98.38 393 ASN A C 1
ATOM 3189 O O . ASN A 1 393 ? 5.16 14.172 18.906 1 98.38 393 ASN A O 1
ATOM 3193 N N . GLU A 1 394 ? 4.762 11.969 19.031 1 97.94 394 GLU A N 1
ATOM 3194 C CA . GLU A 1 394 ? 3.977 12.055 20.25 1 97.94 394 GLU A CA 1
ATOM 3195 C C . GLU A 1 394 ? 4.824 12.562 21.422 1 97.94 394 GLU A C 1
ATOM 3197 O O . GLU A 1 394 ? 4.441 13.516 22.094 1 97.94 394 GLU A O 1
ATOM 3202 N N . ILE A 1 395 ? 5.953 11.977 21.609 1 97.31 395 ILE A N 1
ATOM 3203 C CA . ILE A 1 395 ? 6.723 12.297 22.812 1 97.31 395 ILE A CA 1
ATOM 3204 C C . ILE A 1 395 ? 7.379 13.664 22.656 1 97.31 395 ILE A C 1
ATOM 3206 O O . ILE A 1 395 ? 7.523 14.406 23.625 1 97.31 395 ILE A O 1
ATOM 3210 N N . PHE A 1 396 ? 7.812 14.062 21.453 1 98.12 396 PHE A N 1
ATOM 3211 C CA . PHE A 1 396 ? 8.383 15.391 21.219 1 98.12 396 PHE A CA 1
ATOM 3212 C C . PHE A 1 396 ? 7.324 16.469 21.375 1 98.12 396 PHE A C 1
ATOM 3214 O O . PHE A 1 396 ? 7.602 17.547 21.922 1 98.12 396 PHE A O 1
ATOM 3221 N N . TYR A 1 397 ? 6.156 16.203 20.875 1 98 397 TYR A N 1
ATOM 3222 C CA . TYR A 1 397 ? 5.074 17.172 21.047 1 98 397 TYR A CA 1
ATOM 3223 C C . TYR A 1 397 ? 4.766 17.375 22.531 1 98 397 TYR A C 1
ATOM 3225 O O . TYR A 1 397 ? 4.668 18.516 23 1 98 397 TYR A O 1
ATOM 3233 N N . ARG A 1 398 ? 4.68 16.281 23.281 1 96.44 398 ARG A N 1
ATOM 3234 C CA . ARG A 1 398 ? 4.441 16.375 24.719 1 96.44 398 ARG A CA 1
ATOM 3235 C C . ARG A 1 398 ? 5.543 17.172 25.406 1 96.44 398 ARG A C 1
ATOM 3237 O O . ARG A 1 398 ? 5.266 17.969 26.297 1 96.44 398 ARG A O 1
ATOM 3244 N N . HIS A 1 399 ? 6.711 16.891 24.953 1 96.38 399 HIS A N 1
ATOM 3245 C CA . HIS A 1 399 ? 7.852 17.594 25.531 1 96.38 399 HIS A CA 1
ATOM 3246 C C . HIS A 1 399 ? 7.766 19.094 25.266 1 96.38 399 HIS A C 1
ATOM 3248 O O . HIS A 1 399 ? 8.219 19.891 26.078 1 96.38 399 HIS A O 1
ATOM 3254 N N . SER A 1 400 ? 7.164 19.469 24.203 1 96.94 400 SER A N 1
ATOM 3255 C CA . SER A 1 400 ? 7.082 20.875 23.828 1 96.94 400 SER A CA 1
ATOM 3256 C C . SER A 1 400 ? 6.008 21.609 24.609 1 96.94 400 SER A C 1
ATOM 3258 O O . SER A 1 400 ? 5.984 22.844 24.656 1 96.94 400 SER A O 1
ATOM 3260 N N . LEU A 1 401 ? 5.109 20.844 25.234 1 95.44 401 LEU A N 1
ATOM 3261 C CA . LEU A 1 401 ? 4.07 21.422 26.078 1 95.44 401 LEU A CA 1
ATOM 3262 C C . LEU A 1 401 ? 4.645 21.844 27.438 1 95.44 401 LEU A C 1
ATOM 3264 O O . LEU A 1 401 ? 4.562 21.109 28.406 1 95.44 401 LEU A O 1
ATOM 3268 N N . ARG A 1 402 ? 5.223 23.016 27.469 1 91.5 402 ARG A N 1
ATOM 3269 C CA . ARG A 1 402 ? 5.852 23.453 28.703 1 91.5 402 ARG A CA 1
ATOM 3270 C C . ARG A 1 402 ? 5.703 24.953 28.891 1 91.5 402 ARG A C 1
ATOM 3272 O O . ARG A 1 402 ? 5.457 25.688 27.922 1 91.5 402 ARG A O 1
ATOM 3279 N N . ASN A 1 403 ? 5.773 25.359 30.094 1 92.12 403 ASN A N 1
ATOM 3280 C CA . ASN A 1 403 ? 5.758 26.766 30.484 1 92.12 403 ASN A CA 1
ATOM 3281 C C . ASN A 1 403 ? 4.48 27.453 30.031 1 92.12 403 ASN A C 1
ATOM 3283 O O . ASN A 1 403 ? 4.512 28.625 29.609 1 92.12 403 ASN A O 1
ATOM 3287 N N . GLY A 1 404 ? 3.412 26.703 29.875 1 94.19 404 GLY A N 1
ATOM 3288 C CA . GLY A 1 404 ? 2.111 27.25 29.547 1 94.19 404 GLY A CA 1
ATOM 3289 C C . GLY A 1 404 ? 1.928 27.5 28.047 1 94.19 404 GLY A C 1
ATOM 3290 O O . GLY A 1 404 ? 0.878 27.969 27.625 1 94.19 404 GLY A O 1
ATOM 3291 N N . LYS A 1 405 ? 2.873 27.156 27.281 1 95.94 405 LYS A N 1
ATOM 3292 C CA . LYS A 1 405 ? 2.801 27.344 25.828 1 95.94 405 LYS A CA 1
ATOM 3293 C C . LYS A 1 405 ? 2.072 26.172 25.172 1 95.94 405 LYS A C 1
ATOM 3295 O O . LYS A 1 405 ? 2.057 25.062 25.688 1 95.94 405 LYS A O 1
ATOM 3300 N N . ARG A 1 406 ? 1.512 26.469 24.031 1 97.5 406 ARG A N 1
ATOM 3301 C CA . ARG A 1 406 ? 0.969 25.406 23.188 1 97.5 406 ARG A CA 1
ATOM 3302 C C . ARG A 1 406 ? 2.074 24.484 22.688 1 97.5 406 ARG A C 1
ATOM 3304 O O . ARG A 1 406 ? 3.215 24.906 22.5 1 97.5 406 ARG A O 1
ATOM 3311 N N . GLY A 1 407 ? 1.683 23.203 22.484 1 96.25 407 GLY A N 1
ATOM 3312 C CA . GLY A 1 407 ? 2.635 22.281 21.875 1 96.25 407 GLY A CA 1
ATOM 3313 C C . GLY A 1 407 ? 2.986 22.656 20.453 1 96.25 407 GLY A C 1
ATOM 3314 O O . GLY A 1 407 ? 2.225 23.359 19.781 1 96.25 407 GLY A O 1
ATOM 3315 N N . ALA A 1 408 ? 4.164 22.25 20.062 1 95.56 408 ALA A N 1
ATOM 3316 C CA . ALA A 1 408 ? 4.602 22.484 18.688 1 95.56 408 ALA A CA 1
ATOM 3317 C C . ALA A 1 408 ? 5.648 21.469 18.266 1 95.56 408 ALA A C 1
ATOM 3319 O O . ALA A 1 408 ? 6.516 21.094 19.047 1 95.56 408 ALA A O 1
ATOM 3320 N N . THR A 1 409 ? 5.453 20.922 17.109 1 95 409 THR A N 1
ATOM 3321 C CA . THR A 1 409 ? 6.438 20.062 16.469 1 95 409 THR A CA 1
ATOM 3322 C C . THR A 1 409 ? 6.52 20.328 14.977 1 95 409 THR A C 1
ATOM 3324 O O . THR A 1 409 ? 5.613 20.922 14.398 1 95 409 THR A O 1
ATOM 3327 N N . TYR A 1 410 ? 7.598 20.109 14.391 1 97.81 410 TYR A N 1
ATOM 3328 C CA . TYR A 1 410 ? 7.832 20.078 12.953 1 97.81 410 TYR A CA 1
ATOM 3329 C C . TYR A 1 410 ? 8.477 18.766 12.531 1 97.81 410 TYR A C 1
ATOM 3331 O O . TYR A 1 410 ? 9.641 18.5 12.844 1 97.81 410 TYR A O 1
ATOM 3339 N N . SER A 1 411 ? 7.641 17.906 11.969 1 98 411 SER A N 1
ATOM 3340 C CA . SER A 1 411 ? 8.07 16.547 11.68 1 98 411 SER A CA 1
ATOM 3341 C C . SER A 1 411 ? 7.301 15.961 10.5 1 98 411 SER A C 1
ATOM 3343 O O . SER A 1 411 ? 6.34 16.562 10.023 1 98 411 SER A O 1
ATOM 3345 N N . ARG A 1 412 ? 7.758 14.805 10 1 97.75 412 ARG A N 1
ATOM 3346 C CA . ARG A 1 412 ? 7.074 14.102 8.914 1 97.75 412 ARG A CA 1
ATOM 3347 C C . ARG A 1 412 ? 5.789 13.445 9.406 1 97.75 412 ARG A C 1
ATOM 3349 O O . ARG A 1 412 ? 5.582 13.312 10.617 1 97.75 412 ARG A O 1
ATOM 3356 N N . TRP A 1 413 ? 4.938 13.023 8.453 1 97.5 413 TRP A N 1
ATOM 3357 C CA . TRP A 1 413 ? 3.639 12.43 8.742 1 97.5 413 TRP A CA 1
ATOM 3358 C C . TRP A 1 413 ? 3.803 11.008 9.289 1 97.5 413 TRP A C 1
ATOM 3360 O O . TRP A 1 413 ? 4.504 10.188 8.688 1 97.5 413 TRP A O 1
ATOM 3370 N N . GLY A 1 414 ? 3.09 10.742 10.438 1 97.25 414 GLY A N 1
ATOM 3371 C CA . GLY A 1 414 ? 3.293 9.469 11.117 1 97.25 414 GLY A CA 1
ATOM 3372 C C . GLY A 1 414 ? 2.117 8.523 10.977 1 97.25 414 GLY A C 1
ATOM 3373 O O . GLY A 1 414 ? 2.117 7.434 11.555 1 97.25 414 GLY A O 1
ATOM 3374 N N . GLY A 1 415 ? 1.018 8.922 10.305 1 96.69 415 GLY A N 1
ATOM 3375 C CA . GLY A 1 415 ? -0.127 8.039 10.133 1 96.69 415 GLY A CA 1
ATOM 3376 C C . GLY A 1 415 ? -1.306 8.422 11.008 1 96.69 415 GLY A C 1
ATOM 3377 O O . GLY A 1 415 ? -1.381 9.555 11.5 1 96.69 415 GLY A O 1
ATOM 3378 N N . TRP A 1 416 ? -2.27 7.484 11.195 1 96.94 416 TRP A N 1
ATOM 3379 C CA . TRP A 1 416 ? -3.506 7.738 11.93 1 96.94 416 TRP A CA 1
ATOM 3380 C C . TRP A 1 416 ? -3.209 8.227 13.344 1 96.94 416 TRP A C 1
ATOM 3382 O O . TRP A 1 416 ? -2.424 7.605 14.062 1 96.94 416 TRP A O 1
ATOM 3392 N N . GLY A 1 417 ? -3.775 9.281 13.672 1 96.31 417 GLY A N 1
ATOM 3393 C CA . GLY A 1 417 ? -3.574 9.867 14.984 1 96.31 417 GLY A CA 1
ATOM 3394 C C . GLY A 1 417 ? -2.543 10.984 14.984 1 96.31 417 GLY A C 1
ATOM 3395 O O . GLY A 1 417 ? -2.486 11.781 15.922 1 96.31 417 GLY A O 1
ATOM 3396 N N . ASP A 1 418 ? -1.821 11.117 13.977 1 97.75 418 ASP A N 1
ATOM 3397 C CA . ASP A 1 418 ? -0.685 12.031 13.953 1 97.75 418 ASP A CA 1
ATOM 3398 C C . ASP A 1 418 ? -1.146 13.477 13.758 1 97.75 418 ASP A C 1
ATOM 3400 O O . ASP A 1 418 ? -0.358 14.414 13.914 1 97.75 418 ASP A O 1
ATOM 3404 N N . HIS A 1 419 ? -2.451 13.711 13.414 1 97.62 419 HIS A N 1
ATOM 3405 C CA . HIS A 1 419 ? -2.967 15.07 13.289 1 97.62 419 HIS A CA 1
ATOM 3406 C C . HIS A 1 419 ? -2.832 15.836 14.602 1 97.62 419 HIS A C 1
ATOM 3408 O O . HIS A 1 419 ? -2.957 17.062 14.625 1 97.62 419 HIS A O 1
ATOM 3414 N N . ARG A 1 420 ? -2.516 15.156 15.625 1 97.94 420 ARG A N 1
ATOM 3415 C CA . ARG A 1 420 ? -2.363 15.766 16.938 1 97.94 420 ARG A CA 1
ATOM 3416 C C . ARG A 1 420 ? -0.979 16.391 17.094 1 97.94 420 ARG A C 1
ATOM 3418 O O . ARG A 1 420 ? -0.697 17.047 18.094 1 97.94 420 ARG A O 1
ATOM 3425 N N . HIS A 1 421 ? -0.131 16.25 16.078 1 97.88 421 HIS A N 1
ATOM 3426 C CA . HIS A 1 421 ? 1.243 16.719 16.234 1 97.88 421 HIS A CA 1
ATOM 3427 C C . HIS A 1 421 ? 1.644 17.641 15.102 1 97.88 421 HIS A C 1
ATOM 3429 O O . HIS A 1 421 ? 2.672 17.438 14.453 1 97.88 421 HIS A O 1
ATOM 3435 N N . PRO A 1 422 ? 0.921 18.703 14.867 1 95.75 422 PRO A N 1
ATOM 3436 C CA . PRO A 1 422 ? 1.297 19.656 13.82 1 95.75 422 PRO A CA 1
ATOM 3437 C C . PRO A 1 422 ? 2.494 20.516 14.211 1 95.75 422 PRO A C 1
ATOM 3439 O O . PRO A 1 422 ? 2.762 20.703 15.398 1 95.75 422 PRO A O 1
ATOM 3442 N N . LEU A 1 423 ? 3.285 20.984 13.258 1 95.25 423 LEU A N 1
ATOM 3443 C CA . LEU A 1 423 ? 3.129 21 11.812 1 95.25 423 LEU A CA 1
ATOM 3444 C C . LEU A 1 423 ? 3.84 19.812 11.172 1 95.25 423 LEU A C 1
ATOM 3446 O O . LEU A 1 423 ? 4.871 19.359 11.672 1 95.25 423 LEU A O 1
ATOM 3450 N N . HIS A 1 424 ? 3.305 19.375 9.992 1 97.12 424 HIS A N 1
ATOM 3451 C CA . HIS A 1 424 ? 3.971 18.312 9.25 1 97.12 424 HIS A CA 1
ATOM 3452 C C . HIS A 1 424 ? 4.691 18.859 8.023 1 97.12 424 HIS A C 1
ATOM 3454 O O . HIS A 1 424 ? 4.254 19.859 7.438 1 97.12 424 HIS A O 1
ATOM 3460 N N . PHE A 1 425 ? 5.816 18.266 7.691 1 94.5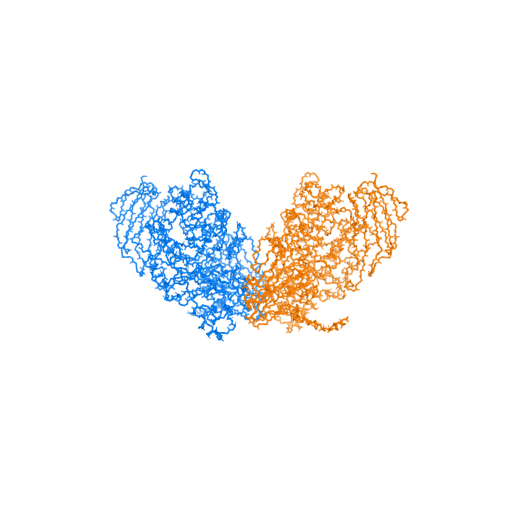6 425 PHE A N 1
ATOM 3461 C CA . PHE A 1 425 ? 6.461 18.672 6.449 1 94.56 425 PHE A CA 1
ATOM 3462 C C . PHE A 1 425 ? 6.691 17.469 5.539 1 94.56 425 PHE A C 1
ATOM 3464 O O . PHE A 1 425 ? 6.848 16.344 6.012 1 94.56 425 PHE A O 1
ATOM 3471 N N . SER A 1 426 ? 6.77 17.672 4.227 1 94.75 426 SER A N 1
ATOM 3472 C CA . SER A 1 426 ? 6.676 16.609 3.219 1 94.75 426 SER A CA 1
ATOM 3473 C C . SER A 1 426 ? 8.039 15.992 2.943 1 94.75 426 SER A C 1
ATOM 3475 O O . SER A 1 426 ? 8.125 14.922 2.328 1 94.75 426 SER A O 1
ATOM 3477 N N . GLY A 1 427 ? 9.117 16.594 3.342 1 94.5 427 GLY A N 1
ATOM 3478 C CA . GLY A 1 427 ? 10.422 16.016 3.092 1 94.5 427 GLY A CA 1
ATOM 3479 C C . GLY A 1 427 ? 11.148 16.656 1.924 1 94.5 427 GLY A C 1
ATOM 3480 O O . GLY A 1 427 ? 10.727 17.703 1.426 1 94.5 427 GLY A O 1
ATOM 3481 N N . ASP A 1 428 ? 12.266 16.047 1.446 1 93.25 428 ASP A N 1
ATOM 3482 C CA . ASP A 1 428 ? 13.219 16.641 0.508 1 93.25 428 ASP A CA 1
ATOM 3483 C C . ASP A 1 428 ? 12.844 16.312 -0.935 1 93.25 428 ASP A C 1
ATOM 3485 O O . ASP A 1 428 ? 13.484 15.477 -1.575 1 93.25 428 ASP A O 1
ATOM 3489 N N . ALA A 1 429 ? 11.984 17.078 -1.497 1 94.12 429 ALA A N 1
ATOM 3490 C CA . ALA A 1 429 ? 11.539 16.891 -2.875 1 94.12 429 ALA A CA 1
ATOM 3491 C C . ALA A 1 429 ? 12.508 17.547 -3.859 1 94.12 429 ALA A C 1
ATOM 3493 O O . ALA A 1 429 ? 13.164 18.531 -3.535 1 94.12 429 ALA A O 1
ATOM 3494 N N . TYR A 1 430 ? 12.516 17.109 -5.039 1 95.38 430 TYR A N 1
ATOM 3495 C CA . TYR A 1 430 ? 13.336 17.703 -6.086 1 95.38 430 TYR A CA 1
ATOM 3496 C C . TYR A 1 430 ? 12.633 18.922 -6.695 1 95.38 430 TYR A C 1
ATOM 3498 O O . TYR A 1 430 ? 11.438 19.125 -6.469 1 95.38 430 TYR A O 1
ATOM 3506 N N . THR A 1 431 ? 13.461 19.703 -7.457 1 96.94 431 THR A N 1
ATOM 3507 C CA . THR A 1 431 ? 12.945 20.938 -8.031 1 96.94 431 THR A CA 1
ATOM 3508 C C . THR A 1 431 ? 12.609 20.75 -9.508 1 96.94 431 THR A C 1
ATOM 3510 O O . THR A 1 431 ? 13.492 20.766 -10.359 1 96.94 431 THR A O 1
ATOM 3513 N N . ASN A 1 432 ? 11.359 20.562 -9.797 1 97.44 432 ASN A N 1
ATOM 3514 C CA . ASN A 1 432 ? 10.867 20.531 -11.172 1 97.44 432 ASN A CA 1
ATOM 3515 C C . ASN A 1 432 ? 9.359 20.719 -11.234 1 97.44 432 ASN A C 1
ATOM 3517 O O . ASN A 1 432 ? 8.688 20.75 -10.195 1 97.44 432 ASN A O 1
ATOM 3521 N N . TRP A 1 433 ? 8.836 20.891 -12.398 1 97.94 433 TRP A N 1
ATOM 3522 C CA . TRP A 1 433 ? 7.422 21.172 -12.594 1 97.94 433 TRP A CA 1
ATOM 3523 C C . TRP A 1 433 ? 6.555 20 -12.164 1 97.94 433 TRP A C 1
ATOM 3525 O O . TRP A 1 433 ? 5.48 20.188 -11.586 1 97.94 433 TRP A O 1
ATOM 3535 N N . ASP A 1 434 ? 6.977 18.781 -12.375 1 96.94 434 ASP A N 1
ATOM 3536 C CA . ASP A 1 434 ? 6.246 17.578 -11.977 1 96.94 434 ASP A CA 1
ATOM 3537 C C . ASP A 1 434 ? 6.047 17.531 -10.461 1 96.94 434 ASP A C 1
ATOM 3539 O O . ASP A 1 434 ? 4.98 17.141 -9.984 1 96.94 434 ASP A O 1
ATOM 3543 N N . MET A 1 435 ? 7.062 17.953 -9.758 1 97.12 435 MET A N 1
ATOM 3544 C CA . MET A 1 435 ? 6.988 17.906 -8.305 1 97.12 435 MET A CA 1
ATOM 3545 C C . MET A 1 435 ? 6.062 19 -7.773 1 97.12 435 MET A C 1
ATOM 3547 O O . MET A 1 435 ? 5.34 18.797 -6.797 1 97.12 435 MET A O 1
ATOM 3551 N N . LEU A 1 436 ? 6.102 20.156 -8.375 1 98.06 436 LEU A N 1
ATOM 3552 C CA . LEU A 1 436 ? 5.145 21.188 -7.988 1 98.06 436 LEU A CA 1
ATOM 3553 C C . LEU A 1 436 ? 3.715 20.688 -8.148 1 98.06 436 LEU A C 1
ATOM 3555 O O . LEU A 1 436 ? 2.9 20.812 -7.23 1 98.06 436 LEU A O 1
ATOM 3559 N N . ALA A 1 437 ? 3.48 20.109 -9.352 1 97.88 437 ALA A N 1
ATOM 3560 C CA . ALA A 1 437 ? 2.148 19.562 -9.617 1 97.88 437 ALA A CA 1
ATOM 3561 C C . ALA A 1 437 ? 1.77 18.5 -8.586 1 97.88 437 ALA A C 1
ATOM 3563 O O . ALA A 1 437 ? 0.639 18.484 -8.094 1 97.88 437 ALA A O 1
ATOM 3564 N N . PHE A 1 438 ? 2.672 17.703 -8.227 1 97.25 438 PHE A N 1
ATOM 3565 C CA . PHE A 1 438 ? 2.395 16.625 -7.289 1 97.25 438 PHE A CA 1
ATOM 3566 C C . PHE A 1 438 ? 2.156 17.172 -5.887 1 97.25 438 PHE A C 1
ATOM 3568 O O . PHE A 1 438 ? 1.271 16.688 -5.172 1 97.25 438 PHE A O 1
ATOM 3575 N N . GLU A 1 439 ? 2.924 18.094 -5.453 1 97.38 439 GLU A N 1
ATOM 3576 C CA . GLU A 1 439 ? 2.74 18.672 -4.121 1 97.38 439 GLU A CA 1
ATOM 3577 C C . GLU A 1 439 ? 1.369 19.328 -3.982 1 97.38 439 GLU A C 1
ATOM 3579 O O . GLU A 1 439 ? 0.767 19.297 -2.908 1 97.38 439 GLU A O 1
ATOM 3584 N N . ILE A 1 440 ? 0.933 19.938 -5.043 1 97.81 440 ILE A N 1
ATOM 3585 C CA . ILE A 1 440 ? -0.408 20.516 -5.023 1 97.81 440 ILE A CA 1
ATOM 3586 C C . ILE A 1 440 ? -1.438 19.406 -4.773 1 97.81 440 ILE A C 1
ATOM 3588 O O . ILE A 1 440 ? -2.256 19.516 -3.855 1 97.81 440 ILE A O 1
ATOM 3592 N N . LYS A 1 441 ? -1.324 18.406 -5.555 1 97.06 441 LYS A N 1
ATOM 3593 C CA . LYS A 1 441 ? -2.225 17.266 -5.406 1 97.06 441 LYS A CA 1
ATOM 3594 C C . LYS A 1 441 ? -2.137 16.672 -4 1 97.06 441 LYS A C 1
ATOM 3596 O O . LYS A 1 441 ? -3.16 16.359 -3.387 1 97.06 441 LYS A O 1
ATOM 3601 N N . LEU A 1 442 ? -0.959 16.5 -3.523 1 97 442 LEU A N 1
ATOM 3602 C CA . LEU A 1 442 ? -0.704 15.922 -2.213 1 97 442 LEU A CA 1
ATOM 3603 C C . LEU A 1 442 ? -1.297 16.781 -1.106 1 97 442 LEU A C 1
ATOM 3605 O O . LEU A 1 442 ? -1.892 16.266 -0.157 1 97 442 LEU A O 1
ATOM 3609 N N . THR A 1 443 ? -1.138 18.031 -1.209 1 96.94 443 THR A N 1
ATOM 3610 C CA . THR A 1 443 ? -1.658 18.953 -0.208 1 96.94 443 THR A CA 1
ATOM 3611 C C . THR A 1 443 ? -3.182 18.891 -0.161 1 96.94 443 THR A C 1
ATOM 3613 O O . THR A 1 443 ? -3.775 18.891 0.92 1 96.94 443 THR A O 1
ATOM 3616 N N . ILE A 1 444 ? -3.738 18.828 -1.29 1 96.88 444 ILE A N 1
ATOM 3617 C CA . ILE A 1 444 ? -5.191 18.781 -1.403 1 96.88 444 ILE A CA 1
ATOM 3618 C C . ILE A 1 444 ? -5.73 17.531 -0.715 1 96.88 444 ILE A C 1
ATOM 3620 O O . ILE A 1 444 ? -6.73 17.594 0.003 1 96.88 444 ILE A O 1
ATOM 3624 N N . ALA A 1 445 ? -5.031 16.484 -0.824 1 97.06 445 ALA A N 1
ATOM 3625 C CA . ALA A 1 445 ? -5.504 15.203 -0.309 1 97.06 445 ALA A CA 1
ATOM 3626 C C . ALA A 1 445 ? -5.066 15 1.139 1 97.06 445 ALA A C 1
ATOM 3628 O O . ALA A 1 445 ? -5.578 14.117 1.828 1 97.06 445 ALA A O 1
ATOM 3629 N N . SER A 1 446 ? -4.152 15.766 1.658 1 96.81 446 SER A N 1
ATOM 3630 C CA . SER A 1 446 ? -3.5 15.5 2.934 1 96.81 446 SER A CA 1
ATOM 3631 C C . SER A 1 446 ? -4.504 15.5 4.082 1 96.81 446 SER A C 1
ATOM 3633 O O . SER A 1 446 ? -4.434 14.648 4.973 1 96.81 446 SER A O 1
ATOM 3635 N N . GLY A 1 447 ? -5.441 16.359 4.008 1 97.38 447 GLY A N 1
ATOM 3636 C CA . GLY A 1 447 ? -6.402 16.5 5.09 1 97.38 447 GLY A CA 1
ATOM 3637 C C . GLY A 1 447 ? -7.395 15.352 5.164 1 97.38 447 GLY A C 1
ATOM 3638 O O . GLY A 1 447 ? -8.086 15.188 6.172 1 97.38 447 GLY A O 1
ATOM 3639 N N . ASN A 1 448 ? -7.43 14.523 4.109 1 97.94 448 ASN A N 1
ATOM 3640 C CA . ASN A 1 448 ? -8.344 13.391 4.09 1 97.94 448 ASN A CA 1
ATOM 3641 C C . ASN A 1 448 ? -8.023 12.391 5.199 1 97.94 448 ASN A C 1
ATOM 3643 O O . ASN A 1 448 ? -8.875 11.57 5.566 1 97.94 448 ASN A O 1
ATOM 3647 N N . ALA A 1 449 ? -6.789 12.492 5.699 1 96.06 449 ALA A N 1
ATOM 3648 C CA . ALA A 1 449 ? -6.371 11.578 6.754 1 96.06 449 ALA A CA 1
ATOM 3649 C C . ALA A 1 449 ? -6.051 12.328 8.039 1 96.06 449 ALA A C 1
ATOM 3651 O O . ALA A 1 449 ? -5.59 11.734 9.016 1 96.06 449 ALA A O 1
ATOM 3652 N N . GLY A 1 450 ? -6.164 13.57 8.023 1 96.44 450 GLY A N 1
ATOM 3653 C CA . GLY A 1 450 ? -5.93 14.328 9.242 1 96.44 450 GLY A CA 1
ATOM 3654 C C . GLY A 1 450 ? -4.688 15.195 9.172 1 96.44 450 GLY A C 1
ATOM 3655 O O . GLY A 1 450 ? -4.434 16 10.078 1 96.44 450 GLY A O 1
ATOM 3656 N N . CYS A 1 451 ? -3.896 15.078 8.141 1 97.38 451 CYS A N 1
ATOM 3657 C CA . CYS A 1 451 ? -2.781 16 7.977 1 97.38 451 CYS A CA 1
ATOM 3658 C C . CYS A 1 451 ? -3.275 17.375 7.535 1 97.38 451 CYS A C 1
ATOM 3660 O O . CYS A 1 451 ? -3.178 17.719 6.359 1 97.38 451 CYS A O 1
ATOM 3662 N N . PHE A 1 452 ? -3.672 18.156 8.492 1 97.69 452 PHE A N 1
ATOM 3663 C CA . PHE A 1 452 ? -4.434 19.375 8.219 1 97.69 452 PHE A CA 1
ATOM 3664 C C . PHE A 1 452 ? -3.498 20.531 7.887 1 97.69 452 PHE A C 1
ATOM 3666 O O . PHE A 1 452 ? -3.92 21.516 7.285 1 97.69 452 PHE A O 1
ATOM 3673 N N . PHE A 1 453 ? -2.297 20.453 8.438 1 97.88 453 PHE A N 1
ATOM 3674 C CA . PHE A 1 453 ? -1.299 21.5 8.25 1 97.88 453 PHE A CA 1
ATOM 3675 C C . PHE A 1 453 ? -0.016 20.938 7.66 1 97.88 453 PHE A C 1
ATOM 3677 O O . PHE A 1 453 ? 0.842 20.438 8.391 1 97.88 453 PHE A O 1
ATOM 3684 N N . TRP A 1 454 ? 0.086 21.031 6.359 1 95.38 454 TRP A N 1
ATOM 3685 C CA . TRP A 1 454 ? 1.217 20.453 5.645 1 95.38 454 TRP A CA 1
ATOM 3686 C C . TRP A 1 454 ? 2.078 21.547 5.008 1 95.38 454 TRP A C 1
ATOM 3688 O O . TRP A 1 454 ? 1.593 22.328 4.199 1 95.38 454 TRP A O 1
ATOM 3698 N N . ALA A 1 455 ? 3.332 21.594 5.414 1 94.75 455 ALA A N 1
ATOM 3699 C CA . ALA A 1 455 ? 4.281 22.531 4.828 1 94.75 455 ALA A CA 1
ATOM 3700 C C . ALA A 1 455 ? 5.285 21.797 3.936 1 94.75 455 ALA A C 1
ATOM 3702 O O . ALA A 1 455 ? 5.551 20.609 4.125 1 94.75 455 ALA A O 1
ATOM 3703 N N . HIS A 1 456 ? 5.777 22.516 2.941 1 96 456 HIS A N 1
ATOM 3704 C CA . HIS A 1 456 ? 6.73 21.953 1.99 1 96 456 HIS A CA 1
ATOM 3705 C C . HIS A 1 456 ? 8.016 22.781 1.944 1 96 456 HIS A C 1
ATOM 3707 O O . HIS A 1 456 ? 8.055 23.906 2.449 1 96 456 HIS A O 1
ATOM 3713 N N . ASP A 1 457 ? 9.039 22.094 1.356 1 95.88 457 ASP A N 1
ATOM 3714 C CA . ASP A 1 457 ? 10.211 22.875 0.95 1 95.88 457 ASP A CA 1
ATOM 3715 C C . ASP A 1 457 ? 9.922 23.688 -0.314 1 95.88 457 ASP A C 1
ATOM 3717 O O . ASP A 1 457 ? 10.25 23.25 -1.421 1 95.88 457 ASP A O 1
ATOM 3721 N N . ILE A 1 458 ? 9.453 24.828 -0.07 1 97 458 ILE A N 1
ATOM 3722 C CA . ILE A 1 458 ? 9.023 25.656 -1.192 1 97 458 ILE A CA 1
ATOM 3723 C C . ILE A 1 458 ? 10.219 25.953 -2.096 1 97 458 ILE A C 1
ATOM 3725 O O . ILE A 1 458 ? 11.258 26.422 -1.628 1 97 458 ILE A O 1
ATOM 3729 N N . GLY A 1 459 ? 10.086 25.656 -3.338 1 95.62 459 GLY A N 1
ATOM 3730 C CA . GLY A 1 459 ? 11.156 25.797 -4.316 1 95.62 459 GLY A CA 1
ATOM 3731 C C . GLY A 1 459 ? 11.93 24.516 -4.539 1 95.62 459 GLY A C 1
ATOM 3732 O O . GLY A 1 459 ? 12.773 24.438 -5.438 1 95.62 459 GLY A O 1
ATOM 3733 N N . GLY A 1 460 ? 11.695 23.5 -3.719 1 95.38 460 GLY A N 1
ATOM 3734 C CA . GLY A 1 460 ? 12.383 22.219 -3.83 1 95.38 460 GLY A CA 1
ATOM 3735 C C . GLY A 1 460 ? 13.703 22.188 -3.076 1 95.38 460 GLY A C 1
ATOM 3736 O O . GLY A 1 460 ? 14.352 23.234 -2.9 1 95.38 460 GLY A O 1
ATOM 3737 N N . HIS A 1 461 ? 14.125 21 -2.727 1 94.88 461 HIS A N 1
ATOM 3738 C CA . HIS A 1 461 ? 15.305 20.828 -1.883 1 94.88 461 HIS A CA 1
ATOM 3739 C C . HIS A 1 461 ? 16.578 20.797 -2.715 1 94.88 461 HIS A C 1
ATOM 3741 O O . HIS A 1 461 ? 17.609 21.359 -2.309 1 94.88 461 HIS A O 1
ATOM 3747 N N . LYS A 1 462 ? 16.438 20.062 -3.836 1 93.69 462 LYS A N 1
ATOM 3748 C CA . LYS A 1 462 ? 17.625 19.906 -4.676 1 93.69 462 LYS A CA 1
ATOM 3749 C C . LYS A 1 462 ? 17.328 20.281 -6.125 1 93.69 462 LYS A C 1
ATOM 3751 O O . LYS A 1 462 ? 16.188 20.156 -6.586 1 93.69 462 LYS A O 1
ATOM 3756 N N . GLU A 1 463 ? 18.359 20.75 -6.801 1 91.94 463 GLU A N 1
ATOM 3757 C CA . GLU A 1 463 ? 18.312 21.188 -8.195 1 91.94 463 GLU A CA 1
ATOM 3758 C C . GLU A 1 463 ? 17.641 22.547 -8.328 1 91.94 463 GLU A C 1
ATOM 3760 O O . GLU A 1 463 ? 17.297 23.188 -7.324 1 91.94 463 GLU A O 1
ATOM 3765 N N . THR A 1 464 ? 17.797 23.109 -9.531 1 88 464 THR A N 1
ATOM 3766 C CA . THR A 1 464 ? 17.219 24.422 -9.797 1 88 464 THR A CA 1
ATOM 3767 C C . THR A 1 464 ? 16.25 24.344 -10.969 1 88 464 THR A C 1
ATOM 3769 O O . THR A 1 464 ? 16.422 23.547 -11.891 1 88 464 THR A O 1
ATOM 3772 N N . GLY A 1 465 ? 15.203 25.078 -10.938 1 89.19 465 GLY A N 1
ATOM 3773 C CA . GLY A 1 465 ? 14.203 25.094 -11.992 1 89.19 465 GLY A CA 1
ATOM 3774 C C . GLY A 1 465 ? 13.977 26.484 -12.562 1 89.19 465 GLY A C 1
ATOM 3775 O O . GLY A 1 465 ? 13.086 26.688 -13.398 1 89.19 465 GLY A O 1
ATOM 3776 N N . GLY A 1 466 ? 14.727 27.578 -12.117 1 93.38 466 GLY A N 1
ATOM 3777 C CA . GLY A 1 466 ? 14.578 28.938 -12.609 1 93.38 466 GLY A CA 1
ATOM 3778 C C . GLY A 1 466 ? 13.617 29.766 -11.781 1 93.38 466 GLY A C 1
ATOM 3779 O O . GLY A 1 466 ? 12.945 29.234 -10.891 1 93.38 466 GLY A O 1
ATOM 3780 N N . GLY A 1 467 ? 13.586 31.078 -12.133 1 96.62 467 GLY A N 1
ATOM 3781 C CA . GLY A 1 467 ? 12.797 32.031 -11.352 1 96.62 467 GLY A CA 1
ATOM 3782 C C . GLY A 1 467 ? 11.305 31.781 -11.469 1 96.62 467 GLY A C 1
ATOM 3783 O O . GLY A 1 467 ? 10.57 31.953 -10.492 1 96.62 467 GLY A O 1
ATOM 3784 N N . GLU A 1 468 ? 10.844 31.375 -12.648 1 97.94 468 GLU A N 1
ATOM 3785 C CA . GLU A 1 468 ? 9.414 31.188 -12.852 1 97.94 468 GLU A CA 1
ATOM 3786 C C . GLU A 1 468 ? 8.891 30.047 -11.977 1 97.94 468 GLU A C 1
ATOM 3788 O O . GLU A 1 468 ? 7.852 30.188 -11.328 1 97.94 468 GLU A O 1
ATOM 3793 N N . LEU A 1 469 ? 9.57 28.922 -12.023 1 98 469 LEU A N 1
ATOM 3794 C CA . LEU A 1 469 ? 9.164 27.781 -11.211 1 98 469 LEU A CA 1
ATOM 3795 C C . LEU A 1 469 ? 9.148 28.156 -9.727 1 98 469 LEU A C 1
ATOM 3797 O O . LEU A 1 469 ? 8.211 27.812 -9.008 1 98 469 LEU A O 1
ATOM 3801 N N . LEU A 1 470 ? 10.188 28.875 -9.273 1 98.06 470 LEU A N 1
ATOM 3802 C CA . LEU A 1 470 ? 10.258 29.281 -7.879 1 98.06 470 LEU A CA 1
ATOM 3803 C C . LEU A 1 470 ? 9.086 30.188 -7.52 1 98.06 470 LEU A C 1
ATOM 3805 O O . LEU A 1 470 ? 8.477 30.031 -6.457 1 98.06 470 LEU A O 1
ATOM 3809 N N . ALA A 1 471 ? 8.828 31.094 -8.391 1 98.56 471 ALA A N 1
ATOM 3810 C CA . ALA A 1 471 ? 7.734 32.031 -8.141 1 98.56 471 ALA A CA 1
ATOM 3811 C C . ALA A 1 471 ? 6.402 31.297 -8.008 1 98.56 471 ALA A C 1
ATOM 3813 O O . ALA A 1 471 ? 5.613 31.578 -7.109 1 98.56 471 ALA A O 1
ATOM 3814 N N . ARG A 1 472 ? 6.152 30.391 -8.922 1 98.62 472 ARG A N 1
ATOM 3815 C CA . ARG A 1 472 ? 4.922 29.609 -8.883 1 98.62 472 ARG A CA 1
ATOM 3816 C C . ARG A 1 472 ? 4.848 28.766 -7.609 1 98.62 472 ARG A C 1
ATOM 3818 O O . ARG A 1 472 ? 3.777 28.641 -7.012 1 98.62 472 ARG A O 1
ATOM 3825 N N . TRP A 1 473 ? 5.957 28.281 -7.227 1 98.5 473 TRP A N 1
ATOM 3826 C CA . TRP A 1 473 ? 6.02 27.5 -6 1 98.5 473 TRP A CA 1
ATOM 3827 C C . TRP A 1 473 ? 5.727 28.375 -4.781 1 98.5 473 TRP A C 1
ATOM 3829 O O . TRP A 1 473 ? 5.051 27.938 -3.848 1 98.5 473 TRP A O 1
ATOM 3839 N N . VAL A 1 474 ? 6.215 29.547 -4.762 1 98.56 474 VAL A N 1
ATOM 3840 C CA . VAL A 1 474 ? 5.98 30.5 -3.676 1 98.56 474 VAL A CA 1
ATOM 3841 C C . VAL A 1 474 ? 4.504 30.875 -3.623 1 98.56 474 VAL A C 1
ATOM 3843 O O . VAL A 1 474 ? 3.918 30.969 -2.541 1 98.56 474 VAL A O 1
ATOM 3846 N N . GLN A 1 475 ? 3.939 31.047 -4.805 1 98.69 475 GLN A N 1
ATOM 3847 C CA . GLN A 1 475 ? 2.512 31.344 -4.855 1 98.69 475 GLN A CA 1
ATOM 3848 C C . GLN A 1 475 ? 1.698 30.219 -4.234 1 98.69 475 GLN A C 1
ATOM 3850 O O . GLN A 1 475 ? 0.776 30.453 -3.453 1 98.69 475 GLN A O 1
ATOM 3855 N N . PHE A 1 476 ? 2.02 29.016 -4.512 1 98.12 476 PHE A N 1
ATOM 3856 C CA . PHE A 1 476 ? 1.41 27.844 -3.885 1 98.12 476 PHE A CA 1
ATOM 3857 C C . PHE A 1 476 ? 1.65 27.859 -2.381 1 98.12 476 PHE A C 1
ATOM 3859 O O . PHE A 1 476 ? 0.724 27.641 -1.598 1 98.12 476 PHE A O 1
ATOM 3866 N N . GLY A 1 477 ? 2.846 28.156 -1.983 1 97.62 477 GLY A N 1
ATOM 3867 C CA . GLY A 1 477 ? 3.223 28.188 -0.579 1 97.62 477 GLY A CA 1
ATOM 3868 C C . GLY A 1 477 ? 2.461 29.234 0.217 1 97.62 477 GLY A C 1
ATOM 3869 O O . GLY A 1 477 ? 2.15 29.031 1.391 1 97.62 477 GLY A O 1
ATOM 3870 N N . ALA A 1 478 ? 2.164 30.297 -0.405 1 97.75 478 ALA A N 1
ATOM 3871 C CA . ALA A 1 478 ? 1.448 31.391 0.264 1 97.75 478 ALA A CA 1
ATOM 3872 C C . ALA A 1 478 ? 0.037 30.953 0.652 1 97.75 478 ALA A C 1
ATOM 3874 O O . ALA A 1 478 ? -0.563 31.516 1.566 1 97.75 478 ALA A O 1
ATOM 3875 N N . MET A 1 479 ? -0.422 29.969 -0.04 1 97.5 479 MET A N 1
ATOM 3876 C CA . MET A 1 479 ? -1.753 29.438 0.233 1 97.5 479 MET A CA 1
ATOM 3877 C C . MET A 1 479 ? -1.666 28.031 0.822 1 97.5 479 MET A C 1
ATOM 3879 O O . MET A 1 479 ? -2.471 27.156 0.485 1 97.5 479 MET A O 1
ATOM 3883 N N . SER A 1 480 ? -0.693 27.781 1.605 1 96.69 480 SER A N 1
ATOM 3884 C CA . SER A 1 480 ? -0.49 26.531 2.324 1 96.69 480 SER A CA 1
ATOM 3885 C C . SER A 1 480 ? -0.355 26.766 3.824 1 96.69 480 SER A C 1
ATOM 3887 O O . SER A 1 480 ? -0.645 27.859 4.312 1 96.69 480 SER A O 1
ATOM 3889 N N . ALA A 1 481 ? 0.02 25.766 4.555 1 97.19 481 ALA A N 1
ATOM 3890 C CA . ALA A 1 481 ? 0.025 25.859 6.012 1 97.19 481 ALA A CA 1
ATOM 3891 C C . ALA A 1 481 ? 1.092 26.844 6.484 1 97.19 481 ALA A C 1
ATOM 3893 O O . ALA A 1 481 ? 0.923 27.5 7.516 1 97.19 481 ALA A O 1
ATOM 3894 N N . ALA A 1 482 ? 2.184 26.859 5.773 1 97.06 482 ALA A N 1
ATOM 3895 C CA . ALA A 1 482 ? 3.279 27.781 6.047 1 97.06 482 ALA A CA 1
ATOM 3896 C C . ALA A 1 482 ? 4.062 28.094 4.777 1 97.06 482 ALA A C 1
ATOM 3898 O O . ALA A 1 482 ? 4.109 27.281 3.852 1 97.06 482 ALA A O 1
ATOM 3899 N N . LEU A 1 483 ? 4.578 29.281 4.73 1 97.94 483 LEU A N 1
ATOM 3900 C CA . LEU A 1 483 ? 5.504 29.625 3.656 1 97.94 483 LEU A CA 1
ATOM 3901 C C . LEU A 1 483 ? 6.949 29.469 4.109 1 97.94 483 LEU A C 1
ATOM 3903 O O . LEU A 1 483 ? 7.52 30.375 4.723 1 97.94 483 LEU A O 1
ATOM 3907 N N . ARG A 1 484 ? 7.457 28.297 3.789 1 97.19 484 ARG A N 1
ATOM 3908 C CA . ARG A 1 484 ? 8.797 27.922 4.227 1 97.19 484 ARG A CA 1
ATOM 3909 C C . ARG A 1 484 ? 9.68 27.562 3.039 1 97.19 484 ARG A C 1
ATOM 3911 O O . ARG A 1 484 ? 9.406 26.594 2.322 1 97.19 484 ARG A O 1
ATOM 3918 N N . ILE A 1 485 ? 10.695 28.359 2.863 1 97.38 485 ILE A N 1
ATOM 3919 C CA . ILE A 1 485 ? 11.672 27.922 1.872 1 97.38 485 ILE A CA 1
ATOM 3920 C C . ILE A 1 485 ? 12.758 27.094 2.547 1 97.38 485 ILE A C 1
ATOM 3922 O O . ILE A 1 485 ? 13.086 27.312 3.715 1 97.38 485 ILE A O 1
ATOM 3926 N N . HIS A 1 486 ? 13.227 26.125 1.92 1 97.06 486 HIS A N 1
ATOM 3927 C CA . HIS A 1 486 ? 14.305 25.25 2.379 1 97.06 486 HIS A CA 1
ATOM 3928 C C . HIS A 1 486 ? 15 24.578 1.206 1 97.06 486 HIS A C 1
ATOM 3930 O O . HIS A 1 486 ? 14.352 24.156 0.25 1 97.06 486 HIS A O 1
ATOM 3936 N N . SER A 1 487 ? 16.312 24.594 1.226 1 96.19 487 SER A N 1
ATOM 3937 C CA . SER A 1 487 ? 17.094 23.922 0.186 1 96.19 487 SER A CA 1
ATOM 3938 C C . SER A 1 487 ? 18.375 23.297 0.754 1 96.19 487 SER A C 1
ATOM 3940 O O . SER A 1 487 ? 18.734 23.562 1.902 1 96.19 487 SER A O 1
ATOM 3942 N N . SER A 1 488 ? 18.969 22.562 -0.109 1 94.69 488 SER A N 1
ATOM 3943 C CA . SER A 1 488 ? 20.266 21.984 0.25 1 94.69 488 SER A CA 1
ATOM 3944 C C . SER A 1 488 ? 21.375 23.031 0.202 1 94.69 488 SER A C 1
ATOM 3946 O O . SER A 1 488 ? 21.125 24.188 -0.107 1 94.69 488 SER A O 1
ATOM 3948 N N . ARG A 1 489 ? 22.609 22.656 0.47 1 93.25 489 ARG A N 1
ATOM 3949 C CA . ARG A 1 489 ? 23.703 23.562 0.807 1 93.25 489 ARG A CA 1
ATOM 3950 C C . ARG A 1 489 ? 24.297 24.188 -0.448 1 93.25 489 ARG A C 1
ATOM 3952 O O . ARG A 1 489 ? 24.969 25.219 -0.373 1 93.25 489 ARG A O 1
ATOM 3959 N N . THR A 1 490 ? 23.953 23.688 -1.606 1 93.62 490 THR A N 1
ATOM 3960 C CA . THR A 1 490 ? 24.484 24.234 -2.842 1 93.62 490 THR A CA 1
ATOM 3961 C C . THR A 1 490 ? 24.078 25.703 -3.008 1 93.62 490 THR A C 1
ATOM 3963 O O . THR A 1 490 ? 22.891 26.031 -2.938 1 93.62 490 THR A O 1
ATOM 3966 N N . PRO A 1 491 ? 25.031 26.562 -3.186 1 92.12 491 PRO A N 1
ATOM 3967 C CA . PRO A 1 491 ? 24.734 28 -3.215 1 92.12 491 PRO A CA 1
ATOM 3968 C C . PRO A 1 491 ? 23.656 28.344 -4.23 1 92.12 491 PRO A C 1
ATOM 3970 O O . PRO A 1 491 ? 22.781 29.172 -3.943 1 92.12 491 PRO A O 1
ATOM 3973 N N . GLU A 1 492 ? 23.656 27.625 -5.305 1 91.38 492 GLU A N 1
ATOM 3974 C CA . GLU A 1 492 ? 22.703 27.906 -6.379 1 91.38 492 GLU A CA 1
ATOM 3975 C C . GLU A 1 492 ? 21.281 27.531 -5.973 1 91.38 492 GLU A C 1
ATOM 3977 O O . GLU A 1 492 ? 20.312 27.922 -6.629 1 91.38 492 GLU A O 1
ATOM 3982 N N . TYR A 1 493 ? 21.203 26.859 -4.812 1 93.81 493 TYR A N 1
ATOM 3983 C CA . TYR A 1 493 ? 19.891 26.391 -4.402 1 93.81 493 TYR A CA 1
ATOM 3984 C C . TYR A 1 493 ? 19.234 27.359 -3.426 1 93.81 493 TYR A C 1
ATOM 3986 O O . TYR A 1 493 ? 18.125 27.125 -2.967 1 93.81 493 TYR A O 1
ATOM 3994 N N . ASP A 1 494 ? 19.922 28.438 -3.121 1 93.94 494 ASP A N 1
ATOM 3995 C CA . ASP A 1 494 ? 19.344 29.406 -2.201 1 93.94 494 ASP A CA 1
ATOM 3996 C C . ASP A 1 494 ? 18.031 29.953 -2.75 1 93.94 494 ASP A C 1
ATOM 3998 O O . ASP A 1 494 ? 17.984 30.5 -3.859 1 93.94 494 ASP A O 1
ATOM 4002 N N . ARG A 1 495 ? 16.984 29.859 -2.002 1 95.56 495 ARG A N 1
ATOM 4003 C CA . ARG A 1 495 ? 15.641 30.125 -2.49 1 95.56 495 ARG A CA 1
ATOM 4004 C C . ARG A 1 495 ? 15.18 31.531 -2.088 1 95.56 495 ARG A C 1
ATOM 4006 O O . ARG A 1 495 ? 14.016 31.875 -2.26 1 95.56 495 ARG A O 1
ATOM 4013 N N . ARG A 1 496 ? 16.078 32.344 -1.465 1 96.75 496 ARG A N 1
ATOM 4014 C CA . ARG A 1 496 ? 15.711 33.719 -1.158 1 96.75 496 ARG A CA 1
ATOM 4015 C C . ARG A 1 496 ? 15.336 34.469 -2.424 1 96.75 496 ARG A C 1
ATOM 4017 O O . ARG A 1 496 ? 16.094 34.5 -3.393 1 96.75 496 ARG A O 1
ATOM 4024 N N . PRO A 1 497 ? 14.172 35.125 -2.357 1 97.38 497 PRO A N 1
ATOM 4025 C CA . PRO A 1 497 ? 13.578 35.656 -3.584 1 97.38 497 PRO A CA 1
ATOM 4026 C C . PRO A 1 497 ? 14.484 36.656 -4.301 1 97.38 497 PRO A C 1
ATOM 4028 O O . PRO A 1 497 ? 14.539 36.688 -5.535 1 97.38 497 PRO A O 1
ATOM 4031 N N . TRP A 1 498 ? 15.227 37.5 -3.629 1 97.5 498 TRP A N 1
ATOM 4032 C CA . TRP A 1 498 ? 16 38.562 -4.238 1 97.5 498 TRP A CA 1
ATOM 4033 C C . TRP A 1 498 ? 17.297 38.031 -4.848 1 97.5 498 TRP A C 1
ATOM 4035 O O . TRP A 1 498 ? 18.031 38.781 -5.492 1 97.5 498 TRP A O 1
ATOM 4045 N N . LEU A 1 499 ? 17.5 36.719 -4.723 1 96.25 499 LEU A N 1
ATOM 4046 C CA . LEU A 1 499 ? 18.688 36.094 -5.293 1 96.25 499 LEU A CA 1
ATOM 4047 C C . LEU A 1 499 ? 18.359 35.375 -6.586 1 96.25 499 LEU A C 1
ATOM 4049 O O . LEU A 1 499 ? 19.234 34.812 -7.23 1 96.25 499 LEU A O 1
ATOM 4053 N N . CYS A 1 500 ? 17.156 35.312 -7.062 1 94.56 500 CYS A N 1
ATOM 4054 C CA . CYS A 1 500 ? 16.734 34.406 -8.125 1 94.56 500 CYS A CA 1
ATOM 4055 C C . CYS A 1 500 ? 17.219 34.906 -9.484 1 94.56 500 CYS A C 1
ATOM 4057 O O . CYS A 1 500 ? 17.188 34.156 -10.469 1 94.56 500 CYS A O 1
ATOM 4059 N N . GLY A 1 501 ? 17.688 36.125 -9.68 1 93.81 501 GLY A N 1
ATOM 4060 C CA . GLY A 1 501 ? 18.234 36.656 -10.914 1 93.81 501 GLY A CA 1
ATOM 4061 C C . GLY A 1 501 ? 17.188 36.938 -11.969 1 93.81 501 GLY A C 1
ATOM 4062 O O . GLY A 1 501 ? 17.5 37.031 -13.156 1 93.81 501 GLY A O 1
ATOM 4063 N N . ASP A 1 502 ? 16 36.938 -11.617 1 96.31 502 ASP A N 1
ATOM 4064 C CA . ASP A 1 502 ? 14.836 37.156 -12.461 1 96.31 502 ASP A CA 1
ATOM 4065 C C . ASP A 1 502 ? 13.906 38.188 -11.844 1 96.31 502 ASP A C 1
ATOM 4067 O O . ASP A 1 502 ? 13.109 37.875 -10.961 1 96.31 502 ASP A O 1
ATOM 4071 N N . SER A 1 503 ? 13.914 39.375 -12.367 1 97.38 503 SER A N 1
ATOM 4072 C CA . SER A 1 503 ? 13.234 40.531 -11.75 1 97.38 503 SER A CA 1
ATOM 4073 C C . SER A 1 503 ? 11.719 40.312 -11.727 1 97.38 503 SER A C 1
ATOM 4075 O O . SER A 1 503 ? 11.047 40.719 -10.773 1 97.38 503 SER A O 1
ATOM 4077 N N . LEU A 1 504 ? 11.234 39.719 -12.805 1 98.06 504 LEU A N 1
ATOM 4078 C CA . LEU A 1 504 ? 9.805 39.438 -12.852 1 98.06 504 LEU A CA 1
ATOM 4079 C C . LEU A 1 504 ? 9.414 38.438 -11.773 1 98.06 504 LEU A C 1
ATOM 4081 O O . LEU A 1 504 ? 8.398 38.625 -11.094 1 98.06 504 LEU A O 1
ATOM 4085 N N . ALA A 1 505 ? 10.172 37.438 -11.625 1 98.19 505 ALA A N 1
ATOM 4086 C CA . ALA A 1 505 ? 9.93 36.406 -10.602 1 98.19 505 ALA A CA 1
ATOM 4087 C C . ALA A 1 505 ? 10.047 37.031 -9.195 1 98.19 505 ALA A C 1
ATOM 4089 O O . ALA A 1 505 ? 9.258 36.688 -8.312 1 98.19 505 ALA A O 1
ATOM 4090 N N . GLU A 1 506 ? 11 37.844 -8.992 1 98.31 506 GLU A N 1
ATOM 4091 C CA . GLU A 1 506 ? 11.18 38.469 -7.695 1 98.31 506 GLU A CA 1
ATOM 4092 C C . GLU A 1 506 ? 9.961 39.312 -7.312 1 98.31 506 GLU A C 1
ATOM 4094 O O . GLU A 1 506 ? 9.5 39.25 -6.172 1 98.31 506 GLU A O 1
ATOM 4099 N N . ARG A 1 507 ? 9.492 40.062 -8.25 1 98.06 507 ARG A N 1
ATOM 4100 C CA . ARG A 1 507 ? 8.305 40.875 -7.992 1 98.06 507 ARG A CA 1
ATOM 4101 C C . ARG A 1 507 ? 7.102 40 -7.672 1 98.06 507 ARG A C 1
ATOM 4103 O O . ARG A 1 507 ? 6.285 40.312 -6.812 1 98.06 507 ARG A O 1
ATOM 4110 N N . SER A 1 508 ? 7.039 38.969 -8.445 1 98.38 508 SER A N 1
ATOM 4111 C CA . SER A 1 508 ? 5.965 38 -8.203 1 98.38 508 SER A CA 1
ATOM 4112 C C . SER A 1 508 ? 6.031 37.469 -6.781 1 98.38 508 SER A C 1
ATOM 4114 O O . SER A 1 508 ? 5.02 37.406 -6.078 1 98.38 508 SER A O 1
ATOM 4116 N N . MET A 1 509 ? 7.164 37.031 -6.348 1 98.69 509 MET A N 1
ATOM 4117 C CA . MET A 1 509 ? 7.34 36.469 -5.016 1 98.69 509 MET A CA 1
ATOM 4118 C C . MET A 1 509 ? 7.117 37.531 -3.941 1 98.69 509 MET A C 1
ATOM 4120 O O . MET A 1 509 ? 6.551 37.25 -2.885 1 98.69 509 MET A O 1
ATOM 4124 N N . TYR A 1 510 ? 7.555 38.688 -4.266 1 98.19 510 TYR A N 1
ATOM 4125 C CA . TYR A 1 510 ? 7.328 39.812 -3.342 1 98.19 510 TYR A CA 1
ATOM 4126 C C . TYR A 1 510 ? 5.84 39.969 -3.064 1 98.19 510 TYR A C 1
ATOM 4128 O O . TYR A 1 510 ? 5.426 40.125 -1.91 1 98.19 510 TYR A O 1
ATOM 4136 N N . ALA A 1 511 ? 5.098 39.969 -4.09 1 97.75 511 ALA A N 1
ATOM 4137 C CA . ALA A 1 511 ? 3.652 40.094 -3.953 1 97.75 511 ALA A CA 1
ATOM 4138 C C . ALA A 1 511 ? 3.064 38.969 -3.123 1 97.75 511 ALA A C 1
ATOM 4140 O O . ALA A 1 511 ? 2.18 39.188 -2.293 1 97.75 511 ALA A O 1
ATOM 4141 N N . ALA A 1 512 ? 3.514 37.812 -3.34 1 98.38 512 ALA A N 1
ATOM 4142 C CA . ALA A 1 512 ? 3.006 36.625 -2.619 1 98.38 512 ALA A CA 1
ATOM 4143 C C . ALA A 1 512 ? 3.361 36.719 -1.137 1 98.38 512 ALA A C 1
ATOM 4145 O O . ALA A 1 512 ? 2.529 36.406 -0.276 1 98.38 512 ALA A O 1
ATOM 4146 N N . TYR A 1 513 ? 4.578 37.094 -0.808 1 98.56 513 TYR A N 1
ATOM 4147 C CA . TYR A 1 513 ? 5.008 37.25 0.577 1 98.56 513 TYR A CA 1
ATOM 4148 C C . TYR A 1 513 ? 4.176 38.312 1.286 1 98.56 513 TYR A C 1
ATOM 4150 O O . TYR A 1 513 ? 3.787 38.125 2.443 1 98.56 513 TYR A O 1
ATOM 4158 N N . ARG A 1 514 ? 3.988 39.344 0.638 1 97.62 514 ARG A N 1
ATOM 4159 C CA . ARG A 1 514 ? 3.184 40.438 1.206 1 97.62 514 ARG A CA 1
ATOM 4160 C C . ARG A 1 514 ? 1.753 39.969 1.463 1 97.62 514 ARG A C 1
ATOM 4162 O O . ARG A 1 514 ? 1.18 40.25 2.514 1 97.62 514 ARG A O 1
ATOM 4169 N N . LEU A 1 515 ? 1.27 39.281 0.502 1 98 515 LEU A N 1
ATOM 4170 C CA . LEU A 1 515 ? -0.081 38.75 0.665 1 98 515 LEU A CA 1
ATOM 4171 C C . LEU A 1 515 ? -0.166 37.844 1.884 1 98 515 LEU A C 1
ATOM 4173 O O . LEU A 1 515 ? -1.139 37.906 2.641 1 98 515 LEU A O 1
ATOM 4177 N N . ARG A 1 516 ? 0.81 37 2.07 1 98.06 516 ARG A N 1
ATOM 4178 C CA . ARG A 1 516 ? 0.851 36.094 3.232 1 98.06 516 ARG A CA 1
ATOM 4179 C C . ARG A 1 516 ? 0.813 36.906 4.527 1 98.06 516 ARG A C 1
ATOM 4181 O O . ARG A 1 516 ? 0.134 36.531 5.484 1 98.06 516 ARG A O 1
ATOM 4188 N N . SER A 1 517 ? 1.527 37.969 4.551 1 98.31 517 SER A N 1
ATOM 4189 C CA . SER A 1 517 ? 1.535 38.844 5.711 1 98.31 517 SER A CA 1
ATOM 4190 C C . SER A 1 517 ? 0.161 39.469 5.945 1 98.31 517 SER A C 1
ATOM 4192 O O . SER A 1 517 ? -0.35 39.438 7.07 1 98.31 517 SER A O 1
ATOM 4194 N N . GLU A 1 518 ? -0.399 39.906 4.918 1 98.25 518 GLU A N 1
ATOM 4195 C CA . GLU A 1 518 ? -1.666 40.625 5.016 1 98.25 518 GLU A CA 1
ATOM 4196 C C . GLU A 1 518 ? -2.807 39.688 5.395 1 98.25 518 GLU A C 1
ATOM 4198 O O . GLU A 1 518 ? -3.77 40.094 6.043 1 98.25 518 GLU A O 1
ATOM 4203 N N . MET A 1 519 ? -2.736 38.438 5.102 1 98.12 519 MET A N 1
ATOM 4204 C CA . MET A 1 519 ? -3.85 37.5 5.246 1 98.12 519 MET A CA 1
ATOM 4205 C C . MET A 1 519 ? -3.818 36.812 6.609 1 98.12 519 MET A C 1
ATOM 4207 O O . MET A 1 519 ? -4.691 36 6.926 1 98.12 519 MET A O 1
ATOM 4211 N N . MET A 1 520 ? -2.955 37.094 7.484 1 98.5 520 MET A N 1
ATOM 4212 C CA . MET A 1 520 ? -2.721 36.344 8.727 1 98.5 520 MET A CA 1
ATOM 4213 C C . MET A 1 520 ? -3.982 36.312 9.586 1 98.5 520 MET A C 1
ATOM 4215 O O . MET A 1 520 ? -4.324 35.281 10.156 1 98.5 520 MET A O 1
ATOM 4219 N N . PRO A 1 521 ? -4.777 37.469 9.695 1 98.5 521 PRO A N 1
ATOM 4220 C CA . PRO A 1 521 ? -6.004 37.375 10.492 1 98.5 521 PRO A CA 1
ATOM 4221 C C . PRO A 1 521 ? -6.969 36.312 9.961 1 98.5 521 PRO A C 1
ATOM 4223 O O . PRO A 1 521 ? -7.539 35.531 10.734 1 98.5 521 PRO A O 1
ATOM 4226 N N . TYR A 1 522 ? -7.113 36.281 8.656 1 98.69 522 TYR A N 1
ATOM 4227 C CA . TYR A 1 522 ? -7.973 35.281 8.031 1 98.69 522 TYR A CA 1
ATOM 4228 C C . TYR A 1 522 ? -7.41 33.875 8.219 1 98.69 522 TYR A C 1
ATOM 4230 O O . TYR A 1 522 ? -8.141 32.938 8.602 1 98.69 522 TYR A O 1
ATOM 4238 N N . THR A 1 523 ? -6.109 33.688 7.98 1 98.56 523 THR A N 1
ATOM 4239 C CA . THR A 1 523 ? -5.457 32.406 8.109 1 98.56 523 THR A CA 1
ATOM 4240 C C . THR A 1 523 ? -5.586 31.859 9.531 1 98.56 523 THR A C 1
ATOM 4242 O O . THR A 1 523 ? -5.961 30.703 9.734 1 98.56 523 THR A O 1
ATOM 4245 N N . TYR A 1 524 ? -5.309 32.688 10.461 1 98.56 524 TYR A N 1
ATOM 4246 C CA . TYR A 1 524 ? -5.332 32.281 11.859 1 98.56 524 TYR A CA 1
ATOM 4247 C C . TYR A 1 524 ? -6.742 31.922 12.297 1 98.56 524 TYR A C 1
ATOM 4249 O O . TYR A 1 524 ? -6.938 30.969 13.062 1 98.56 524 TYR A O 1
ATOM 4257 N N . THR A 1 525 ? -7.715 32.656 11.859 1 98.75 525 THR A N 1
ATOM 4258 C CA . THR A 1 525 ? -9.109 32.312 12.125 1 98.75 525 THR A CA 1
ATOM 4259 C C . THR A 1 525 ? -9.453 30.969 11.523 1 98.75 525 THR A C 1
ATOM 4261 O O . THR A 1 525 ? -10.164 30.172 12.141 1 98.75 525 THR A O 1
ATOM 4264 N N . SER A 1 526 ? -8.969 30.75 10.352 1 98.69 526 SER A N 1
ATOM 4265 C CA . SER A 1 526 ? -9.195 29.469 9.695 1 98.69 526 SER A CA 1
ATOM 4266 C C . SER A 1 526 ? -8.516 28.328 10.445 1 98.69 526 SER A C 1
ATOM 4268 O O . SER A 1 526 ? -9.023 27.203 10.477 1 98.69 526 SER A O 1
ATOM 4270 N N . VAL A 1 527 ? -7.352 28.547 11.039 1 98.5 527 VAL A N 1
ATOM 4271 C CA . VAL A 1 527 ? -6.66 27.578 11.867 1 98.5 527 VAL A CA 1
ATOM 4272 C C . VAL A 1 527 ? -7.52 27.219 13.078 1 98.5 527 VAL A C 1
ATOM 4274 O O . VAL A 1 527 ? -7.637 26.047 13.445 1 98.5 527 VAL A O 1
ATOM 4277 N N . ARG A 1 528 ? -8.117 28.219 13.68 1 98.62 528 ARG A N 1
ATOM 4278 C CA . ARG A 1 528 ? -9.039 27.984 14.781 1 98.62 528 ARG A CA 1
ATOM 4279 C C . ARG A 1 528 ? -10.203 27.109 14.344 1 98.62 528 ARG A C 1
ATOM 4281 O O . ARG A 1 528 ? -10.625 26.203 15.078 1 98.62 528 ARG A O 1
ATOM 4288 N N . GLN A 1 529 ? -10.664 27.391 13.164 1 98.44 529 GLN A N 1
ATOM 4289 C CA . GLN A 1 529 ? -11.742 26.562 12.633 1 98.44 529 GLN A CA 1
ATOM 4290 C C . GLN A 1 529 ? -11.305 25.094 12.523 1 98.44 529 GLN A C 1
ATOM 4292 O O . GLN A 1 529 ? -12.07 24.188 12.859 1 98.44 529 GLN A O 1
ATOM 4297 N N . THR A 1 530 ? -10.117 24.859 12.023 1 98.5 530 THR A N 1
ATOM 4298 C CA . THR A 1 530 ? -9.586 23.516 11.914 1 98.5 530 THR A CA 1
ATOM 4299 C C . THR A 1 530 ? -9.555 22.828 13.281 1 98.5 530 THR A C 1
ATOM 4301 O O . THR A 1 530 ? -9.961 21.688 13.422 1 98.5 530 THR A O 1
ATOM 4304 N N . HIS A 1 531 ? -9.117 23.547 14.305 1 98.19 531 HIS A N 1
ATOM 4305 C CA . HIS A 1 531 ? -9.086 23.047 15.664 1 98.19 531 HIS A CA 1
ATOM 4306 C C . HIS A 1 531 ? -10.484 22.703 16.156 1 98.19 531 HIS A C 1
ATOM 4308 O O . HIS A 1 531 ? -10.695 21.641 16.75 1 98.19 531 HIS A O 1
ATOM 4314 N N . ASP A 1 532 ? -11.422 23.547 15.859 1 97.62 532 ASP A N 1
ATOM 4315 C CA . ASP A 1 532 ? -12.766 23.391 16.391 1 97.62 532 ASP A CA 1
ATOM 4316 C C . ASP A 1 532 ? -13.539 22.312 15.641 1 97.62 532 ASP A C 1
ATOM 4318 O O . ASP A 1 532 ? -14.312 21.562 16.234 1 97.62 532 ASP A O 1
ATOM 4322 N N . GLU A 1 533 ? -13.273 22.25 14.312 1 97.69 533 GLU A N 1
ATOM 4323 C CA . GLU A 1 533 ? -14.211 21.5 13.477 1 97.69 533 GLU A CA 1
ATOM 4324 C C . GLU A 1 533 ? -13.516 20.344 12.773 1 97.69 533 GLU A C 1
ATOM 4326 O O . GLU A 1 533 ? -14.172 19.516 12.133 1 97.69 533 GLU A O 1
ATOM 4331 N N . MET A 1 534 ? -12.227 20.234 12.875 1 98 534 MET A N 1
ATOM 4332 C CA . MET A 1 534 ? -11.438 19.203 12.227 1 98 534 MET A CA 1
ATOM 4333 C C . MET A 1 534 ? -11.516 19.328 10.703 1 98 534 MET A C 1
ATOM 4335 O O . MET A 1 534 ? -11.555 18.312 10 1 98 534 MET A O 1
ATOM 4339 N N . VAL A 1 535 ? -11.672 20.531 10.211 1 97.62 535 VAL A N 1
ATOM 4340 C CA . VAL A 1 535 ? -11.672 20.766 8.766 1 97.62 535 VAL A CA 1
ATOM 4341 C C . VAL A 1 535 ? -10.305 21.297 8.336 1 97.62 535 VAL A C 1
ATOM 4343 O O . VAL A 1 535 ? -9.758 22.203 8.961 1 97.62 535 VAL A O 1
ATOM 4346 N N . PRO A 1 536 ? -9.773 20.734 7.246 1 97.88 536 PRO A N 1
ATOM 4347 C CA . PRO A 1 536 ? -8.422 21.141 6.859 1 97.88 536 PRO A CA 1
ATOM 4348 C C . PRO A 1 536 ? -8.352 22.625 6.457 1 97.88 536 PRO A C 1
ATOM 4350 O O . PRO A 1 536 ? -9.289 23.141 5.84 1 97.88 536 PRO A O 1
ATOM 4353 N N . LEU A 1 537 ? -7.223 23.234 6.754 1 98 537 LEU A N 1
ATOM 4354 C CA . LEU A 1 537 ? -6.965 24.594 6.297 1 98 537 LEU A CA 1
ATOM 4355 C C . LEU A 1 537 ? -7.031 24.688 4.777 1 98 537 LEU A C 1
ATOM 4357 O O . LEU A 1 537 ? -7.703 25.562 4.23 1 98 537 LEU A O 1
ATOM 4361 N N . THR A 1 538 ? -6.27 23.781 4.137 1 97.19 538 THR A N 1
ATOM 4362 C CA . THR A 1 538 ? -6.328 23.547 2.695 1 97.19 538 THR A CA 1
ATOM 4363 C C . THR A 1 538 ? -7.16 22.312 2.369 1 97.19 538 THR A C 1
ATOM 4365 O O . THR A 1 538 ? -6.82 21.203 2.779 1 97.19 538 THR A O 1
ATOM 4368 N N . ARG A 1 539 ? -8.234 22.516 1.661 1 96.31 539 ARG A N 1
ATOM 4369 C CA . ARG A 1 539 ? -9.062 21.328 1.518 1 96.31 539 ARG A CA 1
ATOM 4370 C C . ARG A 1 539 ? -9.656 21.234 0.115 1 96.31 539 ARG A C 1
ATOM 4372 O O . ARG A 1 539 ? -9.922 22.266 -0.517 1 96.31 539 ARG A O 1
ATOM 4379 N N . PRO A 1 540 ? -9.898 20 -0.334 1 97.62 540 PRO A N 1
ATOM 4380 C CA . PRO A 1 540 ? -10.516 19.781 -1.645 1 97.62 540 PRO A CA 1
ATOM 4381 C C . PRO A 1 540 ? -11.93 20.344 -1.735 1 97.62 540 PRO A C 1
ATOM 4383 O O . PRO A 1 540 ? -12.594 20.516 -0.711 1 97.62 540 PRO A O 1
ATOM 4386 N N . MET A 1 541 ? -12.32 20.516 -2.945 1 98.06 541 MET A N 1
ATOM 4387 C CA . MET A 1 541 ? -13.625 21.125 -3.201 1 98.06 541 MET A CA 1
ATOM 4388 C C . MET A 1 541 ? -14.75 20.25 -2.658 1 98.06 541 MET A C 1
ATOM 4390 O O . MET A 1 541 ? -15.789 20.75 -2.229 1 98.06 541 MET A O 1
ATOM 4394 N N . TYR A 1 542 ? -14.531 18.938 -2.6 1 97.62 542 TYR A N 1
ATOM 4395 C CA . TYR A 1 542 ? -15.625 18.031 -2.283 1 97.62 542 TYR A CA 1
ATOM 4396 C C . TYR A 1 542 ? -15.961 18.062 -0.797 1 97.62 542 TYR A C 1
ATOM 4398 O O . TYR A 1 542 ? -17.016 17.578 -0.376 1 97.62 542 TYR A O 1
ATOM 4406 N N . ILE A 1 543 ? -15.133 18.594 0.034 1 97.69 543 ILE A N 1
ATOM 4407 C CA . ILE A 1 543 ? -15.461 18.703 1.451 1 97.69 543 ILE A CA 1
ATOM 4408 C C . ILE A 1 543 ? -16.562 19.75 1.646 1 97.69 543 ILE A C 1
ATOM 4410 O O . ILE A 1 543 ? -17.469 19.562 2.465 1 97.69 543 ILE A O 1
ATOM 4414 N N . ASP A 1 544 ? -16.531 20.781 0.848 1 96.31 544 ASP A N 1
ATOM 4415 C CA . ASP A 1 544 ? -17.5 21.875 0.992 1 96.31 544 ASP A CA 1
ATOM 4416 C C . ASP A 1 544 ? -18.625 21.734 -0.033 1 96.31 544 ASP A C 1
ATOM 4418 O O . ASP A 1 544 ? -19.719 22.25 0.176 1 96.31 544 ASP A O 1
ATOM 4422 N N . TYR A 1 545 ? -18.359 21.109 -1.15 1 96.81 545 TYR A N 1
ATOM 4423 C CA . TYR A 1 545 ? -19.312 21.078 -2.252 1 96.81 545 TYR A CA 1
ATOM 4424 C C . TYR A 1 545 ? -19.594 19.641 -2.695 1 96.81 545 TYR A C 1
ATOM 4426 O O . TYR A 1 545 ? -19.594 19.344 -3.893 1 96.81 545 TYR A O 1
ATOM 4434 N N . SER A 1 546 ? -19.781 18.797 -1.755 1 94.38 546 SER A N 1
ATOM 4435 C CA . SER A 1 546 ? -19.922 17.375 -1.993 1 94.38 546 SER A CA 1
ATOM 4436 C C . SER A 1 546 ? -21.156 17.062 -2.836 1 94.38 546 SER A C 1
ATOM 4438 O O . SER A 1 546 ? -21.281 15.977 -3.404 1 94.38 546 SER A O 1
ATOM 4440 N N . GLY A 1 547 ? -22.078 17.969 -2.943 1 91.31 547 GLY A N 1
ATOM 4441 C CA . GLY A 1 547 ? -23.297 17.766 -3.717 1 91.31 547 GLY A CA 1
ATOM 4442 C C . GLY A 1 547 ? -23.062 17.828 -5.215 1 91.31 547 GLY A C 1
ATOM 4443 O O . GLY A 1 547 ? -23.922 17.406 -5.996 1 91.31 547 GLY A O 1
ATOM 4444 N N . SER A 1 548 ? -21.922 18.344 -5.59 1 92.44 548 SER A N 1
ATOM 4445 C CA . SER A 1 548 ? -21.609 18.484 -7.008 1 92.44 548 SER A CA 1
ATOM 4446 C C . SER A 1 548 ? -20.594 17.453 -7.457 1 92.44 548 SER A C 1
ATOM 4448 O O . SER A 1 548 ? -19.516 17.344 -6.867 1 92.44 548 SER A O 1
ATOM 4450 N N . LYS A 1 549 ? -20.906 16.828 -8.562 1 90.81 549 LYS A N 1
ATOM 4451 C CA . LYS A 1 549 ? -19.969 15.859 -9.109 1 90.81 549 LYS A CA 1
ATOM 4452 C C . LYS A 1 549 ? -18.688 16.531 -9.594 1 90.81 549 LYS A C 1
ATOM 4454 O O . LYS A 1 549 ? -17.609 15.93 -9.586 1 90.81 549 LYS A O 1
ATOM 4459 N N . GLU A 1 550 ? -18.781 17.797 -9.93 1 94 550 GLU A N 1
ATOM 4460 C CA . GLU A 1 550 ? -17.641 18.578 -10.422 1 94 550 GLU A CA 1
ATOM 4461 C C . GLU A 1 550 ? -16.578 18.734 -9.336 1 94 550 GLU A C 1
ATOM 4463 O O . GLU A 1 550 ? -15.391 18.891 -9.641 1 94 550 GLU A O 1
ATOM 4468 N N . ALA A 1 551 ? -17.047 18.688 -8.148 1 95.88 551 ALA A N 1
ATOM 4469 C CA . ALA A 1 551 ? -16.125 18.891 -7.031 1 95.88 551 ALA A CA 1
ATOM 4470 C C . ALA A 1 551 ? -15.047 17.812 -7.016 1 95.88 551 ALA A C 1
ATOM 4472 O O . ALA A 1 551 ? -13.961 18.016 -6.469 1 95.88 551 ALA A O 1
ATOM 4473 N N . LEU A 1 552 ? -15.359 16.672 -7.645 1 95.25 552 LEU A N 1
ATOM 4474 C CA . LEU A 1 552 ? -14.414 15.562 -7.68 1 95.25 552 LEU A CA 1
ATOM 4475 C C . LEU A 1 552 ? -13.539 15.625 -8.93 1 95.25 552 LEU A C 1
ATOM 4477 O O . LEU A 1 552 ? -12.508 14.953 -9.008 1 95.25 552 LEU A O 1
ATOM 4481 N N . ARG A 1 553 ? -13.875 16.391 -9.867 1 94.12 553 ARG A N 1
ATOM 4482 C CA . ARG A 1 553 ? -13.258 16.375 -11.188 1 94.12 553 ARG A CA 1
ATOM 4483 C C . ARG A 1 553 ? -12.07 17.328 -11.25 1 94.12 553 ARG A C 1
ATOM 4485 O O . ARG A 1 553 ? -11.109 17.094 -11.992 1 94.12 553 ARG A O 1
ATOM 4492 N N . TYR A 1 554 ? -12.133 18.438 -10.5 1 94 554 TYR A N 1
ATOM 4493 C CA . TYR A 1 554 ? -11.109 19.484 -10.586 1 94 554 TYR A CA 1
ATOM 4494 C C . TYR A 1 554 ? -10.148 19.391 -9.406 1 94 554 TYR A C 1
ATOM 4496 O O . TYR A 1 554 ? -10.266 20.141 -8.438 1 94 554 TYR A O 1
ATOM 4504 N N . GLY A 1 555 ? -9.125 18.578 -9.594 1 93.38 555 GLY A N 1
ATOM 4505 C CA . GLY A 1 555 ? -8.242 18.188 -8.508 1 93.38 555 GLY A CA 1
ATOM 4506 C C . GLY A 1 555 ? -7.066 19.125 -8.312 1 93.38 555 GLY A C 1
ATOM 4507 O O . GLY A 1 555 ? -6.211 18.875 -7.461 1 93.38 555 GLY A O 1
ATOM 4508 N N . LYS A 1 556 ? -7.02 20.281 -9.023 1 96 556 LYS A N 1
ATOM 4509 C CA . LYS A 1 556 ? -5.895 21.203 -8.906 1 96 556 LYS A CA 1
ATOM 4510 C C . LYS A 1 556 ? -6.32 22.516 -8.258 1 96 556 LYS A C 1
ATOM 4512 O O . LYS A 1 556 ? -5.57 23.5 -8.273 1 96 556 LYS A O 1
ATOM 4517 N N . GLN A 1 557 ? -7.504 22.516 -7.766 1 98.31 557 GLN A N 1
ATOM 4518 C CA . GLN A 1 557 ? -8 23.672 -7.02 1 98.31 557 GLN A CA 1
ATOM 4519 C C . GLN A 1 557 ? -8.453 23.266 -5.617 1 98.31 557 GLN A C 1
ATOM 4521 O O . GLN A 1 557 ? -8.781 22.109 -5.379 1 98.31 557 GLN A O 1
ATOM 4526 N N . TYR A 1 558 ? -8.438 24.188 -4.723 1 98.44 558 TYR A N 1
ATOM 4527 C CA . TYR A 1 558 ? -8.844 23.906 -3.354 1 98.44 558 TYR A CA 1
ATOM 4528 C C . TYR A 1 558 ? -9.312 25.172 -2.646 1 98.44 558 TYR A C 1
ATOM 4530 O O . TYR A 1 558 ? -9.078 26.281 -3.133 1 98.44 558 TYR A O 1
ATOM 4538 N N . MET A 1 559 ? -10.008 24.922 -1.586 1 98.38 559 MET A N 1
ATOM 4539 C CA . MET A 1 559 ? -10.367 26.016 -0.692 1 98.38 559 MET A CA 1
ATOM 4540 C C . MET A 1 559 ? -9.25 26.297 0.314 1 98.38 559 MET A C 1
ATOM 4542 O O . MET A 1 559 ? -8.625 25.359 0.819 1 98.38 559 MET A O 1
ATOM 4546 N N . TYR A 1 560 ? -8.953 27.484 0.56 1 98.56 560 TYR A N 1
ATOM 4547 C CA . TYR A 1 560 ? -8.133 27.953 1.672 1 98.56 560 TYR A CA 1
ATOM 4548 C C . TYR A 1 560 ? -8.977 28.688 2.703 1 98.56 560 TYR A C 1
ATOM 4550 O O . TYR A 1 560 ? -9.266 29.875 2.547 1 98.56 560 TYR A O 1
ATOM 4558 N N . GLY A 1 561 ? -9.32 27.969 3.768 1 98 561 GLY A N 1
ATOM 4559 C CA . GLY A 1 561 ? -10.398 28.484 4.602 1 98 561 GLY A CA 1
ATOM 4560 C C . GLY A 1 561 ? -11.734 28.516 3.893 1 98 561 GLY A C 1
ATOM 4561 O O . GLY A 1 561 ? -11.914 27.859 2.861 1 98 561 GLY A O 1
ATOM 4562 N N . ASP A 1 562 ? -12.68 29.266 4.465 1 97.81 562 ASP A N 1
ATOM 4563 C CA . ASP A 1 562 ? -14.055 29.219 3.977 1 97.81 562 ASP A CA 1
ATOM 4564 C C . ASP A 1 562 ? -14.25 30.188 2.803 1 97.81 562 ASP A C 1
ATOM 4566 O O . ASP A 1 562 ? -15.188 30.016 2.014 1 97.81 562 ASP A O 1
ATOM 4570 N N . LEU A 1 563 ? -13.32 31.109 2.594 1 98.31 563 LEU A N 1
ATOM 4571 C CA . LEU A 1 563 ? -13.703 32.219 1.736 1 98.31 563 LEU A CA 1
ATOM 4572 C C . LEU A 1 563 ? -12.875 32.25 0.459 1 98.31 563 LEU A C 1
ATOM 4574 O O . LEU A 1 563 ? -13.242 32.875 -0.52 1 98.31 563 LEU A O 1
ATOM 4578 N N . LEU A 1 564 ? -11.734 31.547 0.438 1 98.69 564 LEU A N 1
ATOM 4579 C CA . LEU A 1 564 ? -10.82 31.688 -0.694 1 98.69 564 LEU A CA 1
ATOM 4580 C C . LEU A 1 564 ? -10.758 30.391 -1.499 1 98.69 564 LEU A C 1
ATOM 4582 O O . LEU A 1 564 ? -10.68 29.312 -0.926 1 98.69 564 LEU A O 1
ATOM 4586 N N . LEU A 1 565 ? -10.859 30.516 -2.793 1 98.69 565 LEU A N 1
ATOM 4587 C CA . LEU A 1 565 ? -10.625 29.453 -3.762 1 98.69 565 LEU A CA 1
ATOM 4588 C C . LEU A 1 565 ? -9.359 29.719 -4.574 1 98.69 565 LEU A C 1
ATOM 4590 O O . LEU A 1 565 ? -9.18 30.812 -5.098 1 98.69 565 LEU A O 1
ATOM 4594 N N . THR A 1 566 ? -8.484 28.797 -4.605 1 98.69 566 THR A N 1
ATOM 4595 C CA . THR A 1 566 ? -7.262 28.984 -5.383 1 98.69 566 THR A CA 1
ATOM 4596 C C . THR A 1 566 ? -6.996 27.766 -6.27 1 98.69 566 THR A C 1
ATOM 4598 O O . THR A 1 566 ? -7.535 26.688 -6.031 1 98.69 566 THR A O 1
ATOM 4601 N N . ALA A 1 567 ? -6.328 27.953 -7.379 1 98.62 567 ALA A N 1
ATOM 4602 C CA . ALA A 1 567 ? -5.879 26.938 -8.336 1 98.62 567 ALA A CA 1
ATOM 4603 C C . ALA A 1 567 ? -4.461 27.234 -8.812 1 98.62 567 ALA A C 1
ATOM 4605 O O . ALA A 1 567 ? -4.266 27.797 -9.891 1 98.62 567 ALA A O 1
ATOM 4606 N N . PRO A 1 568 ? -3.479 26.75 -8.07 1 98.38 568 PRO A N 1
ATOM 4607 C CA . PRO A 1 568 ? -2.088 27.062 -8.414 1 98.38 568 PRO A CA 1
ATOM 4608 C C . PRO A 1 568 ? -1.725 26.641 -9.836 1 98.38 568 PRO A C 1
ATOM 4610 O O . PRO A 1 568 ? -2.199 25.609 -10.32 1 98.38 568 PRO A O 1
ATOM 4613 N N . ILE A 1 569 ? -0.872 27.469 -10.5 1 98.44 569 ILE A N 1
ATOM 4614 C CA . ILE A 1 569 ? -0.347 27.172 -11.828 1 98.44 569 ILE A CA 1
ATOM 4615 C C . ILE A 1 569 ? 0.888 26.281 -11.703 1 98.44 569 ILE A C 1
ATOM 4617 O O . ILE A 1 569 ? 1.824 26.609 -10.969 1 98.44 569 ILE A O 1
ATOM 4621 N N . ASP A 1 570 ? 0.856 25.156 -12.414 1 97.69 570 ASP A N 1
ATOM 4622 C CA . ASP A 1 570 ? 1.949 24.203 -12.297 1 97.69 570 ASP A CA 1
ATOM 4623 C C . ASP A 1 570 ? 2.598 23.938 -13.656 1 97.69 570 ASP A C 1
ATOM 4625 O O . ASP A 1 570 ? 3.182 22.875 -13.883 1 97.69 570 ASP A O 1
ATOM 4629 N N . THR A 1 571 ? 2.408 24.891 -14.609 1 97.25 571 THR A N 1
ATOM 4630 C CA . THR A 1 571 ? 2.998 24.766 -15.938 1 97.25 571 THR A CA 1
ATOM 4631 C C . THR A 1 571 ? 3.779 26.031 -16.297 1 97.25 571 THR A C 1
ATOM 4633 O O . THR A 1 571 ? 3.5 27.109 -15.766 1 97.25 571 THR A O 1
ATOM 4636 N N . ILE A 1 572 ? 4.668 25.891 -17.219 1 97.12 572 ILE A N 1
ATOM 4637 C CA . ILE A 1 572 ? 5.535 26.984 -17.641 1 97.12 572 ILE A CA 1
ATOM 4638 C C . ILE A 1 572 ? 4.73 27.984 -18.469 1 97.12 572 ILE A C 1
ATOM 4640 O O . ILE A 1 572 ? 3.865 27.594 -19.266 1 97.12 572 ILE A O 1
ATOM 4644 N N . GLY A 1 573 ? 5.023 29.297 -18.203 1 98 573 GLY A N 1
ATOM 4645 C CA . GLY A 1 573 ? 4.316 30.359 -18.906 1 98 573 GLY A CA 1
ATOM 4646 C C . GLY A 1 573 ? 4.957 30.719 -20.234 1 98 573 GLY A C 1
ATOM 4647 O O . GLY A 1 573 ? 6.043 30.234 -20.547 1 98 573 GLY A O 1
ATOM 4648 N N . THR A 1 574 ? 4.172 31.531 -21 1 97.69 574 THR A N 1
ATOM 4649 C CA . THR A 1 574 ? 4.648 31.984 -22.297 1 97.69 574 THR A CA 1
ATOM 4650 C C . THR A 1 574 ? 4.652 33.5 -22.375 1 97.69 574 THR A C 1
ATOM 4652 O O . THR A 1 574 ? 3.924 34.188 -21.625 1 97.69 574 THR A O 1
ATOM 4655 N N . GLY A 1 575 ? 5.562 34.031 -23.156 1 97 575 GLY A N 1
ATOM 4656 C CA . GLY A 1 575 ? 5.625 35.469 -23.391 1 97 575 GLY A CA 1
ATOM 4657 C C . GLY A 1 575 ? 6.422 36.188 -22.328 1 97 575 GLY A C 1
ATOM 4658 O O . GLY A 1 575 ? 7.008 35.562 -21.438 1 97 575 GLY A O 1
ATOM 4659 N N . SER A 1 576 ? 6.438 37.562 -22.391 1 96.81 576 SER A N 1
ATOM 4660 C CA . SER A 1 576 ? 7.258 38.406 -21.516 1 96.81 576 SER A CA 1
ATOM 4661 C C . SER A 1 576 ? 6.711 38.438 -20.094 1 96.81 576 SER A C 1
ATOM 4663 O O . SER A 1 576 ? 7.465 38.594 -19.125 1 96.81 576 SER A O 1
ATOM 4665 N N . GLU A 1 577 ? 5.426 38.188 -19.953 1 97.62 577 GLU A N 1
ATOM 4666 C CA . GLU A 1 577 ? 4.801 38.219 -18.641 1 97.62 577 GLU A CA 1
ATOM 4667 C C . GLU A 1 577 ? 4.672 36.781 -18.078 1 97.62 577 GLU A C 1
ATOM 4669 O O . GLU A 1 577 ? 4.168 36.594 -16.969 1 97.62 577 GLU A O 1
ATOM 4674 N N . ARG A 1 578 ? 5.078 35.812 -18.953 1 98 578 ARG A N 1
ATOM 4675 C CA . ARG A 1 578 ? 5.016 34.406 -18.594 1 98 578 ARG A CA 1
ATOM 4676 C C . ARG A 1 578 ? 3.59 33.969 -18.25 1 98 578 ARG A C 1
ATOM 4678 O O . ARG A 1 578 ? 3.35 33.406 -17.188 1 98 578 ARG A O 1
ATOM 4685 N N . MET A 1 579 ? 2.717 34.25 -19.156 1 98.25 579 MET A N 1
ATOM 4686 C CA . MET A 1 579 ? 1.301 33.938 -19 1 98.25 579 MET A CA 1
ATOM 4687 C C . MET A 1 579 ? 1.094 32.406 -18.953 1 98.25 579 MET A C 1
ATOM 4689 O O . MET A 1 579 ? 1.66 31.688 -19.766 1 98.25 579 MET A O 1
ATOM 4693 N N . ALA A 1 580 ? 0.396 31.938 -18 1 98.25 580 ALA A N 1
ATOM 4694 C CA . ALA A 1 580 ? 0.031 30.516 -17.859 1 98.25 580 ALA A CA 1
ATOM 4695 C C . ALA A 1 580 ? -1.418 30.375 -17.406 1 98.25 580 ALA A C 1
ATOM 4697 O O . ALA A 1 580 ? -2.006 31.312 -16.859 1 98.25 580 ALA A O 1
ATOM 4698 N N . SER A 1 581 ? -1.972 29.219 -17.719 1 97.81 581 SER A N 1
ATOM 4699 C CA . SER A 1 581 ? -3.402 29.062 -17.484 1 97.81 581 SER A CA 1
ATOM 4700 C C . SER A 1 581 ? -3.688 27.859 -16.594 1 97.81 581 SER A C 1
ATOM 4702 O O . SER A 1 581 ? -2.861 26.953 -16.484 1 97.81 581 SER A O 1
ATOM 4704 N N . GLN A 1 582 ? -4.789 27.938 -15.914 1 97.56 582 GLN A N 1
ATOM 4705 C CA . GLN A 1 582 ? -5.375 26.828 -15.156 1 97.56 582 GLN A CA 1
ATOM 4706 C C . GLN A 1 582 ? -6.891 26.797 -15.32 1 97.56 582 GLN A C 1
ATOM 4708 O O . GLN A 1 582 ? -7.543 27.844 -15.367 1 97.56 582 GLN A O 1
ATOM 4713 N N . THR A 1 583 ? -7.406 25.562 -15.469 1 97.75 583 THR A N 1
ATOM 4714 C CA . THR A 1 583 ? -8.859 25.391 -15.508 1 97.75 583 THR A CA 1
ATOM 4715 C C . THR A 1 583 ? -9.438 25.453 -14.094 1 97.75 583 THR A C 1
ATOM 4717 O O . THR A 1 583 ? -8.992 24.719 -13.203 1 97.75 583 THR A O 1
ATOM 4720 N N . VAL A 1 584 ? -10.523 26.344 -13.898 1 98.38 584 VAL A N 1
ATOM 4721 C CA . VAL A 1 584 ? -11.102 26.531 -12.57 1 98.38 584 VAL A CA 1
ATOM 4722 C C . VAL A 1 584 ? -12.609 26.297 -12.633 1 98.38 584 VAL A C 1
ATOM 4724 O O . VAL A 1 584 ? -13.297 26.859 -13.5 1 98.38 584 VAL A O 1
ATOM 4727 N N . TRP A 1 585 ? -13.078 25.438 -11.805 1 98.5 585 TRP A N 1
ATOM 4728 C CA . TRP A 1 585 ? -14.508 25.25 -11.57 1 98.5 585 TRP A CA 1
ATOM 4729 C C . TRP A 1 585 ? -14.992 26.141 -10.43 1 98.5 585 TRP A C 1
ATOM 4731 O O . TRP A 1 585 ? -14.422 26.109 -9.336 1 98.5 585 TRP A O 1
ATOM 4741 N N . PHE A 1 586 ? -16 26.953 -10.703 1 98.38 586 PHE A N 1
ATOM 4742 C CA . PHE A 1 586 ? -16.656 27.781 -9.695 1 98.38 586 PHE A CA 1
ATOM 4743 C C . PHE A 1 586 ? -17.969 27.141 -9.242 1 98.38 586 PHE A C 1
ATOM 4745 O O . PHE A 1 586 ? -18.922 27.031 -10.016 1 98.38 586 PHE A O 1
ATOM 4752 N N . PRO A 1 587 ? -18.016 26.75 -8.023 1 96.81 587 PRO A N 1
ATOM 4753 C CA . PRO A 1 587 ? -19.172 26 -7.574 1 96.81 587 PRO A CA 1
ATOM 4754 C C . PRO A 1 587 ? -20.469 26.812 -7.609 1 96.81 587 PRO A C 1
ATOM 4756 O O . PRO A 1 587 ? -20.438 28.016 -7.32 1 96.81 587 PRO A O 1
ATOM 4759 N N . ASP A 1 588 ? -21.578 26.156 -7.816 1 93.88 588 ASP A N 1
ATOM 4760 C CA . ASP A 1 588 ? -22.891 26.766 -7.801 1 93.88 588 ASP A CA 1
ATOM 4761 C C . ASP A 1 588 ? -23.266 27.234 -6.395 1 93.88 588 ASP A C 1
ATOM 4763 O O . ASP A 1 588 ? -22.797 26.672 -5.402 1 93.88 588 ASP A O 1
ATOM 4767 N N . GLY A 1 589 ? -24.031 28.266 -6.34 1 89.44 589 GLY A N 1
ATOM 4768 C CA . GLY A 1 589 ? -24.5 28.75 -5.051 1 89.44 589 GLY A CA 1
ATOM 4769 C C . GLY A 1 589 ? -23.672 29.906 -4.512 1 89.44 589 GLY A C 1
ATOM 4770 O O . GLY A 1 589 ? -24.109 30.625 -3.611 1 89.44 589 GLY A O 1
ATOM 4771 N N . ASP A 1 590 ? -22.531 30.047 -5.062 1 90.06 590 ASP A N 1
ATOM 4772 C CA . ASP A 1 590 ? -21.656 31.156 -4.664 1 90.06 590 ASP A CA 1
ATOM 4773 C C . ASP A 1 590 ? -21.266 32 -5.867 1 90.06 590 ASP A C 1
ATOM 4775 O O . ASP A 1 590 ? -21.375 31.562 -7.012 1 90.06 590 ASP A O 1
ATOM 4779 N N . GLU A 1 591 ? -20.938 33.188 -5.539 1 95.31 591 GLU A N 1
ATOM 4780 C CA . GLU A 1 591 ? -20.328 34.094 -6.496 1 95.31 591 GLU A CA 1
ATOM 4781 C C . GLU A 1 591 ? -18.891 34.438 -6.082 1 95.31 591 GLU A C 1
ATOM 4783 O O . GLU A 1 591 ? -18.609 34.594 -4.895 1 95.31 591 GLU A O 1
ATOM 4788 N N . TRP A 1 592 ? -18.062 34.531 -7.117 1 97.88 592 TRP A N 1
ATOM 4789 C CA . TRP A 1 592 ? -16.641 34.688 -6.832 1 97.88 592 TRP A CA 1
ATOM 4790 C C . TRP A 1 592 ? -16.062 35.906 -7.52 1 97.88 592 TRP A C 1
ATOM 4792 O O . TRP A 1 592 ? -16.516 36.312 -8.602 1 97.88 592 TRP A O 1
ATOM 4802 N N . TYR A 1 593 ? -15.172 36.469 -6.898 1 97.88 593 TYR A N 1
ATOM 4803 C CA . TYR A 1 593 ? -14.414 37.562 -7.484 1 97.88 593 TYR A CA 1
ATOM 4804 C C . TYR A 1 593 ? -12.922 37.25 -7.5 1 97.88 593 TYR A C 1
ATOM 4806 O O . TYR A 1 593 ? -12.391 36.688 -6.535 1 97.88 593 TYR A O 1
ATOM 4814 N N . ASP A 1 594 ? -12.336 37.562 -8.648 1 98 594 ASP A N 1
ATOM 4815 C CA . ASP A 1 594 ? -10.875 37.469 -8.711 1 98 594 ASP A CA 1
ATOM 4816 C C . ASP A 1 594 ? -10.219 38.406 -7.711 1 98 594 ASP A C 1
ATOM 4818 O O . ASP A 1 594 ? -10.5 39.594 -7.711 1 98 594 ASP A O 1
ATOM 4822 N N . PHE A 1 595 ? -9.352 37.906 -6.953 1 97.75 595 PHE A N 1
ATOM 4823 C CA . PHE A 1 595 ? -8.766 38.656 -5.832 1 97.75 595 PHE A CA 1
ATOM 4824 C C . PHE A 1 595 ? -7.922 39.812 -6.332 1 97.75 595 PHE A C 1
ATOM 4826 O O . PHE A 1 595 ? -7.809 40.844 -5.656 1 97.75 595 PHE A O 1
ATOM 4833 N N . PHE A 1 596 ? -7.348 39.688 -7.5 1 96.62 596 PHE A N 1
ATOM 4834 C CA . PHE A 1 596 ? -6.391 40.656 -8.008 1 96.62 596 PHE A CA 1
ATOM 4835 C C . PHE A 1 596 ? -7.059 41.594 -9 1 96.62 596 PHE A C 1
ATOM 4837 O O . PHE A 1 596 ? -6.84 42.812 -8.953 1 96.62 596 PHE A O 1
ATOM 4844 N N . THR A 1 597 ? -7.859 41.031 -9.875 1 95.62 597 THR A N 1
ATOM 4845 C CA . THR A 1 597 ? -8.43 41.844 -10.945 1 95.62 597 THR A CA 1
ATOM 4846 C C . THR A 1 597 ? -9.844 42.312 -10.586 1 95.62 597 THR A C 1
ATOM 4848 O O . THR A 1 597 ? -10.398 43.188 -11.234 1 95.62 597 THR A O 1
ATOM 4851 N N . HIS A 1 598 ? -10.5 41.719 -9.648 1 96.69 598 HIS A N 1
ATOM 4852 C CA . HIS A 1 598 ? -11.836 42.031 -9.148 1 96.69 598 HIS A CA 1
ATOM 4853 C C . HIS A 1 598 ? -12.914 41.625 -10.148 1 96.69 598 HIS A C 1
ATOM 4855 O O . HIS A 1 598 ? -14.07 42.031 -10.023 1 96.69 598 HIS A O 1
ATOM 4861 N N . GLU A 1 599 ? -12.469 40.812 -11.109 1 96 599 GLU A N 1
ATOM 4862 C CA . GLU A 1 599 ? -13.43 40.281 -12.078 1 96 599 GLU A CA 1
ATOM 4863 C C . GLU A 1 599 ? -14.367 39.281 -11.422 1 96 599 GLU A C 1
ATOM 4865 O O . GLU A 1 599 ? -13.93 38.438 -10.625 1 96 599 GLU A O 1
ATOM 4870 N N . LYS A 1 600 ? -15.648 39.406 -11.789 1 96.44 600 LYS A N 1
ATOM 4871 C CA . LYS A 1 600 ? -16.656 38.5 -11.242 1 96.44 600 LYS A CA 1
ATOM 4872 C C . LYS A 1 600 ? -16.719 37.188 -12.039 1 96.44 600 LYS A C 1
ATOM 4874 O O . LYS A 1 600 ? -16.609 37.188 -13.266 1 96.44 600 LYS A O 1
ATOM 4879 N N . HIS A 1 601 ? -16.812 36.094 -11.344 1 97.44 601 HIS A N 1
ATOM 4880 C CA . HIS A 1 601 ? -17.062 34.781 -11.906 1 97.44 601 HIS A CA 1
ATOM 4881 C C . HIS A 1 601 ? -18.312 34.125 -11.297 1 97.44 601 HIS A C 1
ATOM 4883 O O . HIS A 1 601 ? -18.375 33.938 -10.078 1 97.44 601 HIS A O 1
ATOM 4889 N N . ALA A 1 602 ? -19.234 33.75 -12.148 1 95.62 602 ALA A N 1
ATOM 4890 C CA . ALA A 1 602 ? -20.5 33.188 -11.68 1 95.62 602 ALA A CA 1
ATOM 4891 C C . ALA A 1 602 ? -20.312 31.75 -11.195 1 95.62 602 ALA A C 1
ATOM 4893 O O . ALA A 1 602 ? -19.516 31 -11.766 1 95.62 602 ALA A O 1
ATOM 4894 N N . GLY A 1 603 ? -21.109 31.422 -10.18 1 95.19 603 GLY A N 1
ATOM 4895 C CA . GLY A 1 603 ? -21.125 30.031 -9.758 1 95.19 603 GLY A CA 1
ATOM 4896 C C . GLY A 1 603 ? -21.734 29.094 -10.789 1 95.19 603 GLY A C 1
ATOM 4897 O O . GLY A 1 603 ? -22.594 29.5 -11.578 1 95.19 603 GLY A O 1
ATOM 4898 N N . GLY A 1 604 ? -21.281 27.797 -10.75 1 95.5 604 GLY A N 1
ATOM 4899 C CA . GLY A 1 604 ? -21.781 26.781 -11.664 1 95.5 604 GLY A CA 1
ATOM 4900 C C . GLY A 1 604 ? -21.109 26.812 -13.023 1 95.5 604 GLY A C 1
ATOM 4901 O O . GLY A 1 604 ? -21.641 26.281 -13.992 1 95.5 604 GLY A O 1
ATOM 4902 N N . THR A 1 605 ? -20 27.453 -13.078 1 97 605 THR A N 1
ATOM 4903 C CA . THR A 1 605 ? -19.312 27.578 -14.359 1 97 605 THR A CA 1
ATOM 4904 C C . THR A 1 605 ? -17.891 27.047 -14.266 1 97 605 THR A C 1
ATOM 4906 O O . THR A 1 605 ? -17.375 26.797 -13.164 1 97 605 THR A O 1
ATOM 4909 N N . VAL A 1 606 ? -17.281 26.734 -15.383 1 97.62 606 VAL A N 1
ATOM 4910 C CA . VAL A 1 606 ? -15.875 26.391 -15.539 1 97.62 606 VAL A CA 1
ATOM 4911 C C . VAL A 1 606 ? -15.195 27.422 -16.453 1 97.62 606 VAL A C 1
ATOM 4913 O O . VAL A 1 606 ? -15.773 27.844 -17.453 1 97.62 606 VAL A O 1
ATOM 4916 N N . ALA A 1 607 ? -14.07 27.891 -16.094 1 97.75 607 ALA A N 1
ATOM 4917 C CA . ALA A 1 607 ? -13.359 28.875 -16.906 1 97.75 607 ALA A CA 1
ATOM 4918 C C . ALA A 1 607 ? -11.875 28.547 -16.984 1 97.75 607 ALA A C 1
ATOM 4920 O O . ALA A 1 607 ? -11.297 28.016 -16.047 1 97.75 607 ALA A O 1
ATOM 4921 N N . GLU A 1 608 ? -11.289 28.828 -18.141 1 97.88 608 GLU A N 1
ATOM 4922 C CA . GLU A 1 608 ? -9.836 28.859 -18.25 1 97.88 608 GLU A CA 1
ATOM 4923 C C . GLU A 1 608 ? -9.273 30.188 -17.781 1 97.88 608 GLU A C 1
ATOM 4925 O O . GLU A 1 608 ? -9.484 31.219 -18.422 1 97.88 608 GLU A O 1
ATOM 4930 N N . ILE A 1 609 ? -8.578 30.188 -16.719 1 98.31 609 ILE A N 1
ATOM 4931 C CA . ILE A 1 609 ? -8.07 31.406 -16.109 1 98.31 609 ILE A CA 1
ATOM 4932 C C . ILE A 1 609 ? -6.598 31.594 -16.469 1 98.31 609 ILE A C 1
ATOM 4934 O O . ILE A 1 609 ? -5.758 30.766 -16.109 1 98.31 609 ILE A O 1
ATOM 4938 N N . SER A 1 610 ? -6.262 32.625 -17.125 1 98.12 610 SER A N 1
ATOM 4939 C CA . SER A 1 610 ? -4.887 32.969 -17.469 1 98.12 610 SER A CA 1
ATOM 4940 C C . SER A 1 610 ? -4.352 34.094 -16.578 1 98.12 610 SER A C 1
ATOM 4942 O O . SER A 1 610 ? -5.035 35.094 -16.359 1 98.12 610 SER A O 1
ATOM 4944 N N . LYS A 1 611 ? -3.199 33.906 -16.047 1 98.5 611 LYS A N 1
ATOM 4945 C CA . LYS A 1 611 ? -2.576 34.875 -15.156 1 98.5 611 LYS A CA 1
ATOM 4946 C C . LYS A 1 611 ? -1.119 35.125 -15.539 1 98.5 611 LYS A C 1
ATOM 4948 O O . LYS A 1 611 ? -0.408 34.188 -15.922 1 98.5 611 LYS A O 1
ATOM 4953 N N . PRO A 1 612 ? -0.697 36.375 -15.492 1 98.25 612 PRO A N 1
ATOM 4954 C CA . PRO A 1 612 ? 0.746 36.625 -15.555 1 98.25 612 PRO A CA 1
ATOM 4955 C C . PRO A 1 612 ? 1.486 36.094 -14.328 1 98.25 612 PRO A C 1
ATOM 4957 O O . PRO A 1 612 ? 0.855 35.719 -13.328 1 98.25 612 PRO A O 1
ATOM 4960 N N . LEU A 1 613 ? 2.795 36.062 -14.359 1 98.56 613 LEU A N 1
ATOM 4961 C CA . LEU A 1 613 ? 3.602 35.5 -13.273 1 98.56 613 LEU A CA 1
ATOM 4962 C C . LEU A 1 613 ? 3.381 36.281 -11.984 1 98.56 613 LEU A C 1
ATOM 4964 O O . LEU A 1 613 ? 3.5 35.719 -10.891 1 98.56 613 LEU A O 1
ATOM 4968 N N . GLU A 1 614 ? 3.018 37.5 -12.062 1 97.56 614 GLU A N 1
ATOM 4969 C CA . GLU A 1 614 ? 2.91 38.375 -10.891 1 97.56 614 GLU A CA 1
ATOM 4970 C C . GLU A 1 614 ? 1.589 38.156 -10.156 1 97.56 614 GLU A C 1
ATOM 4972 O O . GLU A 1 614 ? 1.336 38.781 -9.117 1 97.56 614 GLU A O 1
ATOM 4977 N N . SER A 1 615 ? 0.783 37.312 -10.742 1 96.69 615 SER A N 1
ATOM 4978 C CA . SER A 1 615 ? -0.456 36.906 -10.086 1 96.69 615 SER A CA 1
ATOM 4979 C C . SER A 1 615 ? -0.721 35.438 -10.266 1 96.69 615 SER A C 1
ATOM 4981 O O . SER A 1 615 ? 0.096 34.719 -10.844 1 96.69 615 SER A O 1
ATOM 4983 N N . PHE A 1 616 ? -1.744 34.906 -9.656 1 98.25 616 PHE A N 1
ATOM 4984 C CA . PHE A 1 616 ? -2.164 33.531 -9.742 1 98.25 616 PHE A CA 1
ATOM 4985 C C . PHE A 1 616 ? -3.662 33.375 -9.484 1 98.25 616 PHE A C 1
ATOM 4987 O O . PHE A 1 616 ? -4.297 34.312 -8.992 1 98.25 616 PHE A O 1
ATOM 4994 N N . PRO A 1 617 ? -4.266 32.312 -9.898 1 98.69 617 PRO A N 1
ATOM 4995 C CA . PRO A 1 617 ? -5.699 32.125 -9.656 1 98.69 617 PRO A CA 1
ATOM 4996 C C . PRO A 1 617 ? -6.051 32.125 -8.164 1 98.69 617 PRO A C 1
ATOM 4998 O O . PRO A 1 617 ? -5.645 31.234 -7.426 1 98.69 617 PRO A O 1
ATOM 5001 N N . LEU A 1 618 ? -6.68 33.125 -7.742 1 98.69 618 LEU A N 1
ATOM 5002 C CA . LEU A 1 618 ? -7.176 33.344 -6.387 1 98.69 618 LEU A CA 1
ATOM 5003 C C . LEU A 1 618 ? -8.5 34.094 -6.406 1 98.69 618 LEU A C 1
ATOM 5005 O O . LEU A 1 618 ? -8.602 35.188 -7.012 1 98.69 618 LEU A O 1
ATOM 5009 N N . PHE A 1 619 ? -9.453 33.469 -5.777 1 98.62 619 PHE A N 1
ATOM 5010 C CA . PHE A 1 619 ? -10.797 34.031 -5.812 1 98.62 619 PHE A CA 1
ATOM 5011 C C . PHE A 1 619 ? -11.383 34.125 -4.406 1 98.62 619 PHE A C 1
ATOM 5013 O O . PHE A 1 619 ? -11.055 33.312 -3.537 1 98.62 619 PHE A O 1
ATOM 5020 N N . ILE A 1 620 ? -12.227 35.062 -4.184 1 98.06 620 ILE A N 1
ATOM 5021 C CA . ILE A 1 620 ? -12.875 35.281 -2.896 1 98.06 620 ILE A CA 1
ATOM 5022 C C . ILE A 1 620 ? -14.391 35.25 -3.072 1 98.06 620 ILE A C 1
ATOM 5024 O O . ILE A 1 620 ? -14.922 35.75 -4.062 1 98.06 620 ILE A O 1
ATOM 5028 N N . LYS A 1 621 ? -15.133 34.75 -2.113 1 97.38 621 LYS A N 1
ATOM 5029 C CA . LYS A 1 621 ? -16.594 34.688 -2.127 1 97.38 621 LYS A CA 1
ATOM 5030 C C . LYS A 1 621 ? -17.219 36.062 -1.998 1 97.38 621 LYS A C 1
ATOM 5032 O O . LYS A 1 621 ? -16.766 36.875 -1.204 1 97.38 621 LYS A O 1
ATOM 5037 N N . ALA A 1 622 ? -18.25 36.188 -2.746 1 97 622 ALA A N 1
ATOM 5038 C CA . ALA A 1 622 ? -19.031 37.438 -2.623 1 97 622 ALA A CA 1
ATOM 5039 C C . ALA A 1 622 ? -19.859 37.406 -1.344 1 97 622 ALA A C 1
ATOM 5041 O O . ALA A 1 622 ? -20.266 36.344 -0.863 1 97 622 ALA A O 1
ATOM 5042 N N . GLY A 1 623 ? -20.109 38.594 -0.826 1 96.88 623 GLY A N 1
ATOM 5043 C CA . GLY A 1 623 ? -21.047 38.75 0.273 1 96.88 623 GLY A CA 1
ATOM 5044 C C . GLY A 1 623 ? -20.453 38.375 1.622 1 96.88 623 GLY A C 1
ATOM 5045 O O . GLY A 1 623 ? -21.172 38.062 2.568 1 96.88 623 GLY A O 1
ATOM 5046 N N . TRP A 1 624 ? -19.203 38.344 1.668 1 97.81 624 TRP A N 1
ATOM 5047 C CA . TRP A 1 624 ? -18.484 38.062 2.912 1 97.81 624 TRP A CA 1
ATOM 5048 C C . TRP A 1 624 ? -17.406 39.125 3.158 1 97.81 624 TRP A C 1
ATOM 5050 O O . TRP A 1 624 ? -17.016 39.844 2.242 1 97.81 624 TRP A O 1
ATOM 5060 N N . ILE A 1 625 ? -17.031 39.281 4.387 1 98.31 625 ILE A N 1
ATOM 5061 C CA . ILE A 1 625 ? -15.93 40.156 4.77 1 98.31 625 ILE A CA 1
ATOM 5062 C C . ILE A 1 625 ? -14.711 39.312 5.16 1 98.31 625 ILE A C 1
ATOM 5064 O O . ILE A 1 625 ? -14.773 38.5 6.082 1 98.31 625 ILE A O 1
ATOM 5068 N N . MET A 1 626 ? -13.664 39.469 4.477 1 98.56 626 MET A N 1
ATOM 5069 C CA . MET A 1 626 ? -12.422 38.781 4.82 1 98.56 626 MET A CA 1
ATOM 5070 C C . MET A 1 626 ? -11.508 39.688 5.637 1 98.56 626 MET A C 1
ATOM 5072 O O . MET A 1 626 ? -11.078 40.719 5.156 1 98.56 626 MET A O 1
ATOM 5076 N N . PRO A 1 627 ? -11.25 39.312 6.855 1 98.69 627 PRO A N 1
ATOM 5077 C CA . PRO A 1 627 ? -10.336 40.125 7.656 1 98.69 627 PRO A CA 1
ATOM 5078 C C . PRO A 1 627 ? -8.875 39.969 7.23 1 98.69 627 PRO A C 1
ATOM 5080 O O . PRO A 1 627 ? -8.391 38.844 7.086 1 98.69 627 PRO A O 1
ATOM 5083 N N . MET A 1 628 ? -8.242 41 7.031 1 98.44 628 MET A N 1
ATOM 5084 C CA . MET A 1 628 ? -6.812 41.094 6.742 1 98.44 628 MET A CA 1
ATOM 5085 C C . MET A 1 628 ? -6.148 42.156 7.641 1 98.44 628 MET A C 1
ATOM 5087 O O . MET A 1 628 ? -6.777 42.656 8.57 1 98.44 628 MET A O 1
ATOM 5091 N N . GLN A 1 629 ? -4.859 42.281 7.52 1 98.44 629 GLN A N 1
ATOM 5092 C CA . GLN A 1 629 ? -4.098 43.344 8.203 1 98.44 629 GLN A CA 1
ATOM 5093 C C . GLN A 1 629 ? -3.221 44.094 7.219 1 98.44 629 GLN A C 1
ATOM 5095 O O . GLN A 1 629 ? -2.982 43.656 6.098 1 98.44 629 GLN A O 1
ATOM 5100 N N . PRO A 1 630 ? -2.855 45.375 7.613 1 97.12 630 PRO A N 1
ATOM 5101 C CA . PRO A 1 630 ? -1.807 46 6.809 1 97.12 630 PRO A CA 1
ATOM 5102 C C . PRO A 1 630 ? -0.518 45.188 6.77 1 97.12 630 PRO A C 1
ATOM 5104 O O . PRO A 1 630 ? -0.255 44.406 7.68 1 97.12 630 PRO A O 1
ATOM 5107 N N . PHE A 1 631 ? 0.185 45.375 5.707 1 97.06 631 PHE A N 1
ATOM 5108 C CA . PHE A 1 631 ? 1.465 44.688 5.605 1 97.06 631 PHE A CA 1
ATOM 5109 C C . PHE A 1 631 ? 2.332 44.969 6.824 1 97.06 631 PHE A C 1
ATOM 5111 O O . PHE A 1 631 ? 2.379 46.094 7.316 1 97.06 631 PHE A O 1
ATOM 5118 N N . THR A 1 632 ? 2.908 43.969 7.336 1 97.56 632 THR A N 1
ATOM 5119 C CA . THR A 1 632 ? 3.898 44.062 8.406 1 97.56 632 THR A CA 1
ATOM 5120 C C . THR A 1 632 ? 5.027 43.062 8.18 1 97.56 632 THR A C 1
ATOM 5122 O O . THR A 1 632 ? 4.832 42.031 7.523 1 97.56 632 THR A O 1
ATOM 5125 N N . MET A 1 633 ? 6.137 43.375 8.742 1 97.44 633 MET A N 1
ATOM 5126 C CA . MET A 1 633 ? 7.324 42.531 8.609 1 97.44 633 MET A CA 1
ATOM 5127 C C . MET A 1 633 ? 7.234 41.312 9.531 1 97.44 633 MET A C 1
ATOM 5129 O O . MET A 1 633 ? 7.992 40.344 9.375 1 97.44 633 MET A O 1
ATOM 5133 N N . ARG A 1 634 ? 6.363 41.406 10.492 1 97.62 634 ARG A N 1
ATOM 5134 C CA . ARG A 1 634 ? 6.152 40.312 11.453 1 97.62 634 ARG A CA 1
ATOM 5135 C C . ARG A 1 634 ? 4.684 39.906 11.492 1 97.62 634 ARG A C 1
ATOM 5137 O O . ARG A 1 634 ? 3.982 40.188 12.469 1 97.62 634 ARG A O 1
ATOM 5144 N N . PRO A 1 635 ? 4.297 39.156 10.5 1 95.25 635 PRO A N 1
ATOM 5145 C CA . PRO A 1 635 ? 2.863 38.906 10.305 1 95.25 635 PRO A CA 1
ATOM 5146 C C . PRO A 1 635 ? 2.219 38.188 11.484 1 95.25 635 PRO A C 1
ATOM 5148 O O . PRO A 1 635 ? 1.049 38.438 11.797 1 95.25 635 PRO A O 1
ATOM 5151 N N . ALA A 1 636 ? 2.879 37.344 12.211 1 94.12 636 ALA A N 1
ATOM 5152 C CA . ALA A 1 636 ? 2.246 36.5 13.219 1 94.12 636 ALA A CA 1
ATOM 5153 C C . ALA A 1 636 ? 2.406 37.094 14.617 1 94.12 636 ALA A C 1
ATOM 5155 O O . ALA A 1 636 ? 1.593 36.812 15.5 1 94.12 636 ALA A O 1
ATOM 5156 N N . SER A 1 637 ? 3.457 37.844 14.836 1 91 637 SER A N 1
ATOM 5157 C CA . SER A 1 637 ? 3.756 38.281 16.203 1 91 637 SER A CA 1
ATOM 5158 C C . SER A 1 637 ? 3.252 39.688 16.453 1 91 637 SER A C 1
ATOM 5160 O O . SER A 1 637 ? 3.008 40.062 17.594 1 91 637 SER A O 1
ATOM 5162 N N . GLU A 1 638 ? 3.096 40.438 15.438 1 90.44 638 GLU A N 1
ATOM 5163 C CA . GLU A 1 638 ? 2.623 41.781 15.617 1 90.44 638 GLU A CA 1
ATOM 5164 C C . GLU A 1 638 ? 1.108 41.844 15.797 1 90.44 638 GLU A C 1
ATOM 5166 O O . GLU A 1 638 ? 0.374 41.156 15.078 1 90.44 638 GLU A O 1
ATOM 5171 N N . ILE A 1 639 ? 0.666 42.562 16.75 1 89.31 639 ILE A N 1
ATOM 5172 C CA . ILE A 1 639 ? -0.76 42.75 17 1 89.31 639 ILE A CA 1
ATOM 5173 C C . ILE A 1 639 ? -1.285 43.844 16.078 1 89.31 639 ILE A C 1
ATOM 5175 O O . ILE A 1 639 ? -0.8 45 16.125 1 89.31 639 ILE A O 1
ATOM 5179 N N . PRO A 1 640 ? -2.223 43.531 15.367 1 91.25 640 PRO A N 1
ATOM 5180 C CA . PRO A 1 640 ? -2.695 44.562 14.438 1 91.25 640 PRO A CA 1
ATOM 5181 C C . PRO A 1 640 ? -3.562 45.625 15.117 1 91.25 640 PRO A C 1
ATOM 5183 O O . PRO A 1 640 ? -4.621 45.312 15.664 1 91.25 640 PRO A O 1
ATOM 5186 N N . HIS A 1 641 ? -3.166 46.844 15 1 94.81 641 HIS A N 1
ATOM 5187 C CA . HIS A 1 641 ? -3.963 47.969 15.484 1 94.81 641 HIS A CA 1
ATOM 5188 C C . HIS A 1 641 ? -4.879 48.531 14.391 1 94.81 641 HIS A C 1
ATOM 5190 O O . HIS A 1 641 ? -5.648 49.469 14.625 1 94.81 641 HIS A O 1
ATOM 5196 N N . ALA A 1 642 ? -4.766 48 13.297 1 97.38 642 ALA A N 1
ATOM 5197 C CA . ALA A 1 642 ? -5.668 48.219 12.172 1 97.38 642 ALA A CA 1
ATOM 5198 C C . ALA A 1 642 ? -6.027 46.906 11.477 1 97.38 642 ALA A C 1
ATOM 5200 O O . ALA A 1 642 ? -5.207 46 11.406 1 97.38 642 ALA A O 1
ATOM 5201 N N . LEU A 1 643 ? -7.219 46.812 11.031 1 98.19 643 LEU A N 1
ATOM 5202 C CA . LEU A 1 643 ? -7.625 45.719 10.172 1 98.19 643 LEU A CA 1
ATOM 5203 C C . LEU A 1 643 ? -8.047 46.219 8.797 1 98.19 643 LEU A C 1
ATOM 5205 O O . LEU A 1 643 ? -8.531 47.344 8.664 1 98.19 643 LEU A O 1
ATOM 5209 N N . VAL A 1 644 ? -7.699 45.438 7.844 1 98.38 644 VAL A N 1
ATOM 5210 C CA . VAL A 1 644 ? -8.203 45.625 6.488 1 98.38 644 VAL A CA 1
ATOM 5211 C C . VAL A 1 644 ? -9.344 44.656 6.215 1 98.38 644 VAL A C 1
ATOM 5213 O O . VAL A 1 644 ? -9.188 43.438 6.418 1 98.38 644 VAL A O 1
ATOM 5216 N N . LEU A 1 645 ? -10.484 45.188 5.848 1 98.5 645 LEU A N 1
ATOM 5217 C CA . LEU A 1 645 ? -11.656 44.375 5.559 1 98.5 645 LEU A CA 1
ATOM 5218 C C . LEU A 1 645 ? -11.961 44.344 4.062 1 98.5 645 LEU A C 1
ATOM 5220 O O . LEU A 1 645 ? -12.453 45.344 3.521 1 98.5 645 LEU A O 1
ATOM 5224 N N . ARG A 1 646 ? -11.672 43.188 3.471 1 97.62 646 ARG A N 1
ATOM 5225 C CA . ARG A 1 646 ? -11.922 43.031 2.041 1 97.62 646 ARG A CA 1
ATOM 5226 C C . ARG A 1 646 ? -13.328 42.5 1.787 1 97.62 646 ARG A C 1
ATOM 5228 O O . ARG A 1 646 ? -13.719 41.469 2.357 1 97.62 646 ARG A O 1
ATOM 5235 N N . VAL A 1 647 ? -14.07 43.219 0.871 1 96.69 647 VAL A N 1
ATOM 5236 C CA . VAL A 1 647 ? -15.469 42.875 0.67 1 96.69 647 VAL A CA 1
ATOM 5237 C C . VAL A 1 647 ? -15.82 42.969 -0.811 1 96.69 647 VAL A C 1
ATOM 5239 O O . VAL A 1 647 ? -15.398 43.906 -1.491 1 96.69 647 VAL A O 1
ATOM 5242 N N . TYR A 1 648 ? -16.516 42 -1.313 1 96.81 648 TYR A N 1
ATOM 5243 C CA . TYR A 1 648 ? -17.109 42 -2.645 1 96.81 648 TYR A CA 1
ATOM 5244 C C . TYR A 1 648 ? -18.625 41.844 -2.568 1 96.81 648 TYR A C 1
ATOM 5246 O O . TYR A 1 648 ? -19.125 41.062 -1.746 1 96.81 648 TYR A O 1
ATOM 5254 N N . PRO A 1 649 ? -19.344 42.531 -3.371 1 95.5 649 PRO A N 1
ATOM 5255 C CA . PRO A 1 649 ? -20.797 42.5 -3.252 1 95.5 649 PRO A CA 1
ATOM 5256 C C . PRO A 1 649 ? -21.422 41.188 -3.725 1 95.5 649 PRO A C 1
ATOM 5258 O O . PRO A 1 649 ? -20.969 40.594 -4.703 1 95.5 649 PRO A O 1
ATOM 5261 N N . SER A 1 650 ? -22.453 40.812 -2.992 1 94.06 650 SER A N 1
ATOM 5262 C CA . SER A 1 650 ? -23.328 39.75 -3.453 1 94.06 650 SER A CA 1
ATOM 5263 C C . SER A 1 650 ? -24.344 40.25 -4.469 1 94.06 650 SER A C 1
ATOM 5265 O O . SER A 1 650 ? -24.75 41.406 -4.426 1 94.06 650 SER A O 1
ATOM 5267 N N . SER A 1 651 ? -24.719 39.344 -5.379 1 91.25 651 SER A N 1
ATOM 5268 C CA . SER A 1 651 ? -25.766 39.719 -6.332 1 91.25 651 SER A CA 1
ATOM 5269 C C . SER A 1 651 ? -27.156 39.594 -5.707 1 91.25 651 SER A C 1
ATOM 5271 O O . SER A 1 651 ? -28.094 40.25 -6.156 1 91.25 651 SER A O 1
ATOM 5273 N N . ASP A 1 652 ? -27.234 38.812 -4.684 1 93.19 652 ASP A N 1
ATOM 5274 C CA . ASP A 1 652 ? -28.531 38.594 -4.035 1 93.19 652 ASP A CA 1
ATOM 5275 C C . ASP A 1 652 ? -28.531 39.125 -2.609 1 93.19 652 ASP A C 1
ATOM 5277 O O . ASP A 1 652 ? -27.469 39.312 -2.01 1 93.19 652 ASP A O 1
ATOM 5281 N N . ASP A 1 653 ? -29.781 39.438 -2.168 1 96.12 653 ASP A N 1
ATOM 5282 C CA . ASP A 1 653 ? -29.906 39.812 -0.759 1 96.12 653 ASP A CA 1
ATOM 5283 C C . ASP A 1 653 ? -29.375 38.688 0.141 1 96.12 653 ASP A C 1
ATOM 5285 O O . ASP A 1 653 ? -29.609 37.5 -0.11 1 96.12 653 ASP A O 1
ATOM 5289 N N . CYS A 1 654 ? -28.516 39.156 1.06 1 96.31 654 CYS A N 1
ATOM 5290 C CA . CYS A 1 654 ? -27.938 38.156 1.979 1 96.31 654 CYS A CA 1
ATOM 5291 C C . CYS A 1 654 ? -27.5 38.844 3.277 1 96.31 654 CYS A C 1
ATOM 5293 O O . CYS A 1 654 ? -27.531 40.062 3.383 1 96.31 654 CYS A O 1
ATOM 5295 N N . SER A 1 655 ? -27.328 38.062 4.297 1 97.69 655 SER A N 1
ATOM 5296 C CA . SER A 1 655 ? -26.734 38.406 5.578 1 97.69 655 SER A CA 1
ATOM 5297 C C . SER A 1 655 ? -25.719 37.344 6.02 1 97.69 655 SER A C 1
ATOM 5299 O O . SER A 1 655 ? -26.109 36.281 6.512 1 97.69 655 SER A O 1
ATOM 5301 N N . ASN A 1 656 ? -24.516 37.625 5.805 1 97.94 656 ASN A N 1
ATOM 5302 C CA . ASN A 1 656 ? -23.453 36.688 6.129 1 97.94 656 ASN A CA 1
ATOM 5303 C C . ASN A 1 656 ? -22.562 37.188 7.258 1 97.94 656 ASN A C 1
ATOM 5305 O O . ASN A 1 656 ? -22.297 38.406 7.352 1 97.94 656 ASN A O 1
ATOM 5309 N N . LEU A 1 657 ? -22.156 36.312 8.156 1 98.44 657 LEU A N 1
ATOM 5310 C CA . LEU A 1 657 ? -21.375 36.656 9.328 1 98.44 657 LEU A CA 1
ATOM 5311 C C . LEU A 1 657 ? -20.062 35.875 9.367 1 98.44 657 LEU A C 1
ATOM 5313 O O . LEU A 1 657 ? -20.078 34.656 9.398 1 98.44 657 LEU A O 1
ATOM 5317 N N . PHE A 1 658 ? -18.938 36.531 9.258 1 98.44 658 PHE A N 1
ATOM 5318 C CA . PHE A 1 658 ? -17.625 35.938 9.523 1 98.44 658 PHE A CA 1
ATOM 5319 C C . PHE A 1 658 ? -17.188 36.25 10.945 1 98.44 658 PHE A C 1
ATOM 5321 O O . PHE A 1 658 ? -17.297 37.375 11.406 1 98.44 658 PHE A O 1
ATOM 5328 N N . ARG A 1 659 ? -16.703 35.344 11.672 1 98.56 659 ARG A N 1
ATOM 5329 C CA . ARG A 1 659 ? -16.297 35.531 13.062 1 98.56 659 ARG A CA 1
ATOM 5330 C C . ARG A 1 659 ? -14.773 35.531 13.195 1 98.56 659 ARG A C 1
ATOM 5332 O O . ARG A 1 659 ? -14.164 34.469 13.328 1 98.56 659 ARG A O 1
ATOM 5339 N N . LEU A 1 660 ? -14.195 36.656 13.273 1 98.62 660 LEU A N 1
ATOM 5340 C CA . LEU A 1 660 ? -12.758 36.812 13.438 1 98.62 660 LEU A CA 1
ATOM 5341 C C . LEU A 1 660 ? -12.305 36.281 14.805 1 98.62 660 LEU A C 1
ATOM 5343 O O . LEU A 1 660 ? -12.859 36.656 15.828 1 98.62 660 LEU A O 1
ATOM 5347 N N . TYR A 1 661 ? -11.312 35.438 14.812 1 98.56 661 TYR A N 1
ATOM 5348 C CA . TYR A 1 661 ? -10.734 34.875 16.031 1 98.56 661 TYR A CA 1
ATOM 5349 C C . TYR A 1 661 ? -9.375 35.5 16.328 1 98.56 661 TYR A C 1
ATOM 5351 O O . TYR A 1 661 ? -8.531 35.594 15.43 1 98.56 661 TYR A O 1
ATOM 5359 N N . GLU A 1 662 ? -9.148 35.938 17.578 1 98 662 GLU A N 1
ATOM 5360 C CA . GLU A 1 662 ? -7.859 36.469 18.047 1 98 662 GLU A CA 1
ATOM 5361 C C . GLU A 1 662 ? -7.543 35.969 19.453 1 98 662 GLU A C 1
ATOM 5363 O O . GLU A 1 662 ? -8.445 35.844 20.281 1 98 662 GLU A O 1
ATOM 5368 N N . ASP A 1 663 ? -6.359 35.719 19.719 1 97.81 663 ASP A N 1
ATOM 5369 C CA . ASP A 1 663 ? -5.793 35.406 21.031 1 97.81 663 ASP A CA 1
ATOM 5370 C C . ASP A 1 663 ? -4.312 35.75 21.078 1 97.81 663 ASP A C 1
ATOM 5372 O O . ASP A 1 663 ? -3.826 36.531 20.266 1 97.81 663 ASP A O 1
ATOM 5376 N N . ASP A 1 664 ? -3.602 35.281 22.141 1 96.31 664 ASP A N 1
ATOM 5377 C CA . ASP A 1 664 ? -2.211 35.688 22.266 1 96.31 664 ASP A CA 1
ATOM 5378 C C . ASP A 1 664 ? -1.315 34.938 21.281 1 96.31 664 ASP A C 1
ATOM 5380 O O . ASP A 1 664 ? -0.152 35.312 21.094 1 96.31 664 ASP A O 1
ATOM 5384 N N . GLY A 1 665 ? -1.8 33.844 20.672 1 96.56 665 GLY A N 1
ATOM 5385 C CA . GLY A 1 665 ? -1.142 33.156 19.578 1 96.56 665 GLY A CA 1
ATOM 5386 C C . GLY A 1 665 ? -0.095 32.156 20.047 1 96.56 665 GLY A C 1
ATOM 5387 O O . GLY A 1 665 ? 0.47 31.422 19.25 1 96.56 665 GLY A O 1
ATOM 5388 N N . THR A 1 666 ? 0.153 31.984 21.391 1 95.88 666 THR A N 1
ATOM 5389 C CA . THR A 1 666 ? 1.312 31.219 21.812 1 95.88 666 THR A CA 1
ATOM 5390 C C . THR A 1 666 ? 0.966 30.328 23.016 1 95.88 666 THR A C 1
ATOM 5392 O O . THR A 1 666 ? 1.502 29.234 23.172 1 95.88 666 THR A O 1
ATOM 5395 N N . SER A 1 667 ? 0.062 30.766 23.875 1 96.81 667 SER A N 1
ATOM 5396 C CA . SER A 1 667 ? -0.133 30.078 25.156 1 96.81 667 SER A CA 1
ATOM 5397 C C . SER A 1 667 ? -1.382 29.219 25.125 1 96.81 667 SER A C 1
ATOM 5399 O O . SER A 1 667 ? -2.164 29.266 24.172 1 96.81 667 SER A O 1
ATOM 5401 N N . MET A 1 668 ? -1.53 28.469 26.172 1 97.56 668 MET A N 1
ATOM 5402 C CA . MET A 1 668 ? -2.684 27.594 26.359 1 97.56 668 MET A CA 1
ATOM 5403 C C . MET A 1 668 ? -3.869 28.359 26.938 1 97.56 668 MET A C 1
ATOM 5405 O O . MET A 1 668 ? -4.918 27.781 27.219 1 97.56 668 MET A O 1
ATOM 5409 N N . GLU A 1 669 ? -3.811 29.625 27.016 1 97.38 669 GLU A N 1
ATOM 5410 C CA . GLU A 1 669 ? -4.836 30.438 27.672 1 97.38 669 GLU A CA 1
ATOM 5411 C C . GLU A 1 669 ? -6.156 30.375 26.906 1 97.38 669 GLU A C 1
ATOM 5413 O O . GLU A 1 669 ? -7.223 30.594 27.484 1 97.38 669 GLU A O 1
ATOM 5418 N N . TYR A 1 670 ? -6.051 30.062 25.594 1 97.25 670 TYR A N 1
ATOM 5419 C CA . TYR A 1 670 ? -7.277 29.938 24.812 1 97.25 670 TYR A CA 1
ATOM 5420 C C . TYR A 1 670 ? -8.195 28.875 25.406 1 97.25 670 TYR A C 1
ATOM 5422 O O . TYR A 1 670 ? -9.422 28.969 25.281 1 97.25 670 TYR A O 1
ATOM 5430 N N . GLU A 1 671 ? -7.668 27.859 26.031 1 96.69 671 GLU A N 1
ATOM 5431 C CA . GLU A 1 671 ? -8.461 26.781 26.625 1 96.69 671 GLU A CA 1
ATOM 5432 C C . GLU A 1 671 ? -9.242 27.281 27.844 1 96.69 671 GLU A C 1
ATOM 5434 O O . GLU A 1 671 ? -10.227 26.656 28.25 1 96.69 671 GLU A O 1
ATOM 5439 N N . LYS A 1 672 ? -8.758 28.375 28.422 1 97 672 LYS A N 1
ATOM 5440 C CA . LYS A 1 672 ? -9.422 28.969 29.578 1 97 672 LYS A CA 1
ATOM 5441 C C . LYS A 1 672 ? -10.367 30.094 29.141 1 97 672 LYS A C 1
ATOM 5443 O O . LYS A 1 672 ? -10.82 30.875 29.984 1 97 672 LYS A O 1
ATOM 5448 N N . GLY A 1 673 ? -10.445 30.25 27.906 1 97.44 673 GLY A N 1
ATOM 5449 C CA . GLY A 1 673 ? -11.383 31.234 27.391 1 97.44 673 GLY A CA 1
ATOM 5450 C C . GLY A 1 673 ? -10.742 32.594 27.109 1 97.44 673 GLY A C 1
ATOM 5451 O O . GLY A 1 673 ? -11.438 33.562 26.859 1 97.44 673 GLY A O 1
ATOM 5452 N N . ARG A 1 674 ? -9.461 32.656 27.156 1 98.06 674 ARG A N 1
ATOM 5453 C CA . ARG A 1 674 ? -8.758 33.906 26.906 1 98.06 674 ARG A CA 1
ATOM 5454 C C . ARG A 1 674 ? -8.539 34.156 25.422 1 98.06 674 ARG A C 1
ATOM 5456 O O . ARG A 1 674 ? -7.402 34.094 24.938 1 98.06 674 ARG A O 1
ATOM 5463 N N . TYR A 1 675 ? -9.586 34.438 24.703 1 98.38 675 TYR A N 1
ATOM 5464 C CA . TYR A 1 675 ? -9.625 34.812 23.281 1 98.38 675 TYR A CA 1
ATOM 5465 C C . TYR A 1 675 ? -10.781 35.75 23 1 98.38 675 TYR A C 1
ATOM 5467 O O . TYR A 1 675 ? -11.633 36 23.859 1 98.38 675 TYR A O 1
ATOM 5475 N N . SER A 1 676 ? -10.742 36.344 21.828 1 98 676 SER A N 1
ATOM 5476 C CA . SER A 1 676 ? -11.82 37.219 21.406 1 98 676 SER A CA 1
ATOM 5477 C C . SER A 1 676 ? -12.383 36.812 20.047 1 98 676 SER A C 1
ATOM 5479 O O . SER A 1 676 ? -11.672 36.219 19.234 1 98 676 SER A O 1
ATOM 5481 N N . ARG A 1 677 ? -13.695 37 19.875 1 98.38 677 ARG A N 1
ATOM 5482 C CA . ARG A 1 677 ? -14.391 36.844 18.609 1 98.38 677 ARG A CA 1
ATOM 5483 C C . ARG A 1 677 ? -15.102 38.125 18.203 1 98.38 677 ARG A C 1
ATOM 5485 O O . ARG A 1 677 ? -15.828 38.719 18.984 1 98.38 677 ARG A O 1
ATOM 5492 N N . THR A 1 678 ? -14.781 38.531 17.031 1 98.5 678 THR A N 1
ATOM 5493 C CA . THR A 1 678 ? -15.422 39.719 16.469 1 98.5 678 THR A CA 1
ATOM 5494 C C . THR A 1 678 ? -16.234 39.375 15.234 1 98.5 678 THR A C 1
ATOM 5496 O O . THR A 1 678 ? -15.672 38.906 14.234 1 98.5 678 THR A O 1
ATOM 5499 N N . GLY A 1 679 ? -17.516 39.625 15.336 1 98.69 679 GLY A N 1
ATOM 5500 C CA . GLY A 1 679 ? -18.375 39.375 14.18 1 98.69 679 GLY A CA 1
ATOM 5501 C C . GLY A 1 679 ? -18.219 40.438 13.102 1 98.69 679 GLY A C 1
ATOM 5502 O O . GLY A 1 679 ? -18.219 41.625 13.383 1 98.69 679 GLY A O 1
ATOM 5503 N N . LEU A 1 680 ? -17.969 40 11.906 1 98.81 680 LEU A N 1
ATOM 5504 C CA . LEU A 1 680 ? -17.969 40.812 10.703 1 98.81 680 LEU A CA 1
ATOM 5505 C C . LEU A 1 680 ? -19.156 40.5 9.812 1 98.81 680 LEU A C 1
ATOM 5507 O O . LEU A 1 680 ? -19.141 39.5 9.094 1 98.81 680 LEU A O 1
ATOM 5511 N N . ARG A 1 681 ? -20.109 41.375 9.766 1 98.62 681 ARG A N 1
ATOM 5512 C CA . ARG A 1 681 ? -21.375 41.062 9.109 1 98.62 681 ARG A CA 1
ATOM 5513 C C . ARG A 1 681 ? -21.516 41.844 7.797 1 98.62 681 ARG A C 1
ATOM 5515 O O . ARG A 1 681 ? -21.297 43.062 7.762 1 98.62 681 ARG A O 1
ATOM 5522 N N . TYR A 1 682 ? -21.781 41.188 6.738 1 98.25 682 TYR A N 1
ATOM 5523 C CA . TYR A 1 682 ? -22.172 41.75 5.457 1 98.25 682 TYR A CA 1
ATOM 5524 C C . TYR A 1 682 ? -23.656 41.562 5.207 1 98.25 682 TYR A C 1
ATOM 5526 O O . TYR A 1 682 ? -24.172 40.469 5.352 1 98.25 682 TYR A O 1
ATOM 5534 N N . GLU A 1 683 ? -24.328 42.656 4.848 1 98 683 GLU A N 1
ATOM 5535 C CA . GLU A 1 683 ? -25.75 42.562 4.512 1 98 683 GLU A CA 1
ATOM 5536 C C . GLU A 1 683 ? -26.062 43.312 3.23 1 98 683 GLU A C 1
ATOM 5538 O O . GLU A 1 683 ? -25.578 44.438 3.037 1 98 683 GLU A O 1
ATOM 5543 N N . ARG A 1 684 ? -26.734 42.688 2.389 1 97 684 ARG A N 1
ATOM 5544 C CA . ARG A 1 684 ? -27.297 43.344 1.22 1 97 684 ARG A CA 1
ATOM 5545 C C . ARG A 1 684 ? -28.812 43.312 1.26 1 97 684 ARG A C 1
ATOM 5547 O O . ARG A 1 684 ? -29.422 42.281 1.486 1 97 684 ARG A O 1
ATOM 5554 N N . SER A 1 685 ? -29.391 44.469 1.125 1 96.25 685 SER A N 1
ATOM 5555 C CA . SER A 1 685 ? -30.844 44.625 0.979 1 96.25 685 SER A CA 1
ATOM 5556 C C . SER A 1 685 ? -31.172 45.562 -0.179 1 96.25 685 SER A C 1
ATOM 5558 O O . SER A 1 685 ? -31.078 46.781 -0.046 1 96.25 685 SER A O 1
ATOM 5560 N N . GLY A 1 686 ? -31.672 45.031 -1.222 1 94.38 686 GLY A N 1
ATOM 5561 C CA . GLY A 1 686 ? -31.891 45.844 -2.418 1 94.38 686 GLY A CA 1
ATOM 5562 C C . GLY A 1 686 ? -30.609 46.438 -2.963 1 94.38 686 GLY A C 1
ATOM 5563 O O . GLY A 1 686 ? -29.641 45.719 -3.238 1 94.38 686 GLY A O 1
ATOM 5564 N N . GLU A 1 687 ? -30.641 47.719 -2.988 1 93.5 687 GLU A N 1
ATOM 5565 C CA . GLU A 1 687 ? -29.484 48.406 -3.566 1 93.5 687 GLU A CA 1
ATOM 5566 C C . GLU A 1 687 ? -28.453 48.75 -2.492 1 93.5 687 GLU A C 1
ATOM 5568 O O . GLU A 1 687 ? -27.344 49.188 -2.807 1 93.5 687 GLU A O 1
ATOM 5573 N N . TRP A 1 688 ? -28.844 48.5 -1.276 1 96.06 688 TRP A N 1
ATOM 5574 C CA . TRP A 1 688 ? -28 48.938 -0.174 1 96.06 688 TRP A CA 1
ATOM 5575 C C . TRP A 1 688 ? -27.141 47.781 0.35 1 96.06 688 TRP A C 1
ATOM 5577 O O . TRP A 1 688 ? -27.609 46.656 0.45 1 96.06 688 TRP A O 1
ATOM 5587 N N . HIS A 1 689 ? -25.938 48.094 0.568 1 96.94 689 HIS A N 1
ATOM 5588 C CA . HIS A 1 689 ? -24.984 47.219 1.21 1 96.94 689 HIS A CA 1
ATOM 5589 C C . HIS A 1 689 ? -24.562 47.75 2.572 1 96.94 689 HIS A C 1
ATOM 5591 O O . HIS A 1 689 ? -24.453 48.969 2.762 1 96.94 689 HIS A O 1
ATOM 5597 N N . SER A 1 690 ? -24.375 46.875 3.514 1 97.62 690 SER A N 1
ATOM 5598 C CA . SER A 1 690 ? -23.906 47.25 4.84 1 97.62 690 SER A CA 1
ATOM 5599 C C . SER A 1 690 ? -22.797 46.312 5.312 1 97.62 690 SER A C 1
ATOM 5601 O O . SER A 1 690 ? -22.891 45.094 5.16 1 97.62 690 SER A O 1
ATOM 5603 N N . VAL A 1 691 ? -21.734 46.875 5.781 1 98.06 691 VAL A N 1
ATOM 5604 C CA . VAL A 1 691 ? -20.641 46.156 6.441 1 98.06 691 VAL A CA 1
ATOM 5605 C C . VAL A 1 691 ? -20.578 46.562 7.91 1 98.06 691 VAL A C 1
ATOM 5607 O O . VAL A 1 691 ? -20.391 47.75 8.219 1 98.06 691 VAL A O 1
ATOM 5610 N N . SER A 1 692 ? -20.703 45.625 8.805 1 98.5 692 SER A N 1
ATOM 5611 C CA . SER A 1 692 ? -20.688 45.938 10.227 1 98.5 692 SER A CA 1
ATOM 5612 C C . SER A 1 692 ? -19.578 45.156 10.953 1 98.5 692 SER A C 1
ATOM 5614 O O . SER A 1 692 ? -19.406 43.969 10.727 1 98.5 692 SER A O 1
ATOM 5616 N N . VAL A 1 693 ? -18.812 45.875 11.719 1 98.56 693 VAL A N 1
ATOM 5617 C CA . VAL A 1 693 ? -17.938 45.25 12.711 1 98.56 693 VAL A CA 1
ATOM 5618 C C . VAL A 1 693 ? -18.641 45.219 14.07 1 98.56 693 VAL A C 1
ATOM 5620 O O . VAL A 1 693 ? -18.859 46.281 14.68 1 98.56 693 VAL A O 1
ATOM 5623 N N . LEU A 1 694 ? -18.953 44.062 14.5 1 98.62 694 LEU A N 1
ATOM 5624 C CA . LEU A 1 694 ? -19.656 43.938 15.758 1 98.62 694 LEU A CA 1
ATOM 5625 C C . LEU A 1 694 ? -18.703 44.031 16.938 1 98.62 694 LEU A C 1
ATOM 5627 O O . LEU A 1 694 ? -17.484 43.906 16.766 1 98.62 694 LEU A O 1
ATOM 5631 N N . PRO A 1 695 ? -19.234 44.312 18.141 1 98.25 695 PRO A N 1
ATOM 5632 C CA . PRO A 1 695 ? -18.359 44.406 19.312 1 98.25 695 PRO A CA 1
ATOM 5633 C C . PRO A 1 695 ? -17.594 43.094 19.578 1 98.25 695 PRO A C 1
ATOM 5635 O O . PRO A 1 695 ? -18.188 42 19.5 1 98.25 695 PRO A O 1
ATOM 5638 N N . ALA A 1 696 ? -16.312 43.219 19.844 1 97.94 696 ALA A N 1
ATOM 5639 C CA . ALA A 1 696 ? -15.516 42.062 20.188 1 97.94 696 ALA A CA 1
ATOM 5640 C C . ALA A 1 696 ? -16.078 41.344 21.422 1 97.94 696 ALA A C 1
ATOM 5642 O O . ALA A 1 696 ? -16.453 42 22.406 1 97.94 696 ALA A O 1
ATOM 5643 N N . GLU A 1 697 ? -16.219 40.125 21.328 1 98.19 697 GLU A N 1
ATOM 5644 C CA . GLU A 1 697 ? -16.609 39.281 22.453 1 98.19 697 GLU A CA 1
ATOM 5645 C C . GLU A 1 697 ? -15.406 38.531 23.031 1 98.19 697 GLU A C 1
ATOM 5647 O O . GLU A 1 697 ? -14.633 37.938 22.297 1 98.19 697 GLU A O 1
ATOM 5652 N N . GLY A 1 698 ? -15.188 38.594 24.375 1 97.81 698 GLY A N 1
ATOM 5653 C CA . GLY A 1 698 ? -14.039 37.969 25.031 1 97.81 698 GLY A CA 1
ATOM 5654 C C . GLY A 1 698 ? -12.812 38.875 25.031 1 97.81 698 GLY A C 1
ATOM 5655 O O . GLY A 1 698 ? -12.867 40 24.578 1 97.81 698 GLY A O 1
ATOM 5656 N N . GLU A 1 699 ? -11.719 38.406 25.688 1 96.81 699 GLU A N 1
ATOM 5657 C CA . GLU A 1 699 ? -10.492 39.156 25.797 1 96.81 699 GLU A CA 1
ATOM 5658 C C . GLU A 1 699 ? -9.266 38.25 25.859 1 96.81 699 GLU A C 1
ATOM 5660 O O . GLU A 1 699 ? -9.398 37.062 26.156 1 96.81 699 GLU A O 1
ATOM 5665 N N . TYR A 1 700 ? -8.242 38.812 25.547 1 96.69 700 TYR A N 1
ATOM 5666 C CA . TYR A 1 700 ? -6.957 38.125 25.641 1 96.69 700 TYR A CA 1
ATOM 5667 C C . TYR A 1 700 ? -5.844 39.125 26 1 96.69 700 TYR A C 1
ATOM 5669 O O . TYR A 1 700 ? -6.02 40.344 25.875 1 96.69 700 TYR A O 1
ATOM 5677 N N . ASP A 1 701 ? -4.777 38.594 26.422 1 93.44 701 ASP A N 1
ATOM 5678 C CA . ASP A 1 701 ? -3.648 39.438 26.797 1 93.44 701 ASP A CA 1
ATOM 5679 C C . ASP A 1 701 ? -3.049 40.125 25.578 1 93.44 701 ASP A C 1
ATOM 5681 O O . ASP A 1 701 ? -2.705 39.469 24.594 1 93.44 701 ASP A O 1
ATOM 5685 N N . GLY A 1 702 ? -2.939 41.375 25.625 1 91.88 702 GLY A N 1
ATOM 5686 C CA . GLY A 1 702 ? -2.348 42.125 24.531 1 91.88 702 GLY A CA 1
ATOM 5687 C C . GLY A 1 702 ? -3.373 42.656 23.547 1 91.88 702 GLY A C 1
ATOM 5688 O O . GLY A 1 702 ? -3.023 43.344 22.578 1 91.88 702 GLY A O 1
ATOM 5689 N N . GLN A 1 703 ? -4.605 42.469 23.766 1 95.81 703 GLN A N 1
ATOM 5690 C CA . GLN A 1 703 ? -5.664 42.938 22.875 1 95.81 703 GLN A CA 1
ATOM 5691 C C . GLN A 1 703 ? -5.707 44.438 22.797 1 95.81 703 GLN A C 1
ATOM 5693 O O . GLN A 1 703 ? -5.695 45.125 23.844 1 95.81 703 GLN A O 1
ATOM 5698 N N . PRO A 1 704 ? -5.793 45 21.625 1 95.75 704 PRO A N 1
ATOM 5699 C CA . PRO A 1 704 ? -5.941 46.438 21.547 1 95.75 704 PRO A CA 1
ATOM 5700 C C . PRO A 1 704 ? -7.285 46.938 22.078 1 95.75 704 PRO A C 1
ATOM 5702 O O . PRO A 1 704 ? -8.305 46.281 21.875 1 95.75 704 PRO A O 1
ATOM 5705 N N . GLU A 1 705 ? -7.25 48.125 22.656 1 96.62 705 GLU A N 1
ATOM 5706 C CA . GLU A 1 705 ? -8.484 48.719 23.141 1 96.62 705 GLU A CA 1
ATOM 5707 C C . GLU A 1 705 ? -9.25 49.406 22 1 96.62 705 GLU A C 1
ATOM 5709 O O . GLU A 1 705 ? -10.484 49.438 22 1 96.62 705 GLU A O 1
ATOM 5714 N N . LYS A 1 706 ? -8.453 49.938 21.125 1 97.19 706 LYS A N 1
ATOM 5715 C CA . LYS A 1 706 ? -8.984 50.594 19.938 1 97.19 706 LYS A CA 1
ATOM 5716 C C . LYS A 1 706 ? -8.312 50.094 18.672 1 97.19 706 LYS A C 1
ATOM 5718 O O . LYS A 1 706 ? -7.18 49.594 18.719 1 97.19 706 LYS A O 1
ATOM 5723 N N . ARG A 1 707 ? -9.055 50.156 17.625 1 96.75 707 ARG A N 1
ATOM 5724 C CA . ARG A 1 707 ? -8.555 49.719 16.328 1 96.75 707 ARG A CA 1
ATOM 5725 C C . ARG A 1 707 ? -9.148 50.562 15.203 1 96.75 707 ARG A C 1
ATOM 5727 O O . ARG A 1 707 ? -10.297 51 15.281 1 96.75 707 ARG A O 1
ATOM 5734 N N . SER A 1 708 ? -8.305 50.844 14.219 1 98.06 708 SER A N 1
ATOM 5735 C CA . SER A 1 708 ? -8.797 51.438 12.984 1 98.06 708 SER A CA 1
ATOM 5736 C C . SER A 1 708 ? -9.125 50.375 11.953 1 98.06 708 SER A C 1
ATOM 5738 O O . SER A 1 708 ? -8.688 49.219 12.078 1 98.06 708 SER A O 1
ATOM 5740 N N . TYR A 1 709 ? -9.961 50.688 10.992 1 98.06 709 TYR A N 1
ATOM 5741 C CA . TYR A 1 709 ? -10.352 49.781 9.93 1 98.06 709 TYR A CA 1
ATOM 5742 C C . TYR A 1 709 ? -10.234 50.469 8.562 1 98.06 709 TYR A C 1
ATOM 5744 O O . TYR A 1 709 ? -10.484 51.656 8.438 1 98.06 709 TYR A O 1
ATOM 5752 N N . ARG A 1 710 ? -9.789 49.75 7.625 1 98 710 ARG A N 1
ATOM 5753 C CA . ARG A 1 710 ? -9.906 50.125 6.219 1 98 710 ARG A CA 1
ATOM 5754 C C . ARG A 1 710 ? -10.789 49.125 5.465 1 98 710 ARG A C 1
ATOM 5756 O O . ARG A 1 710 ? -10.469 47.938 5.379 1 98 710 ARG A O 1
ATOM 5763 N N . LEU A 1 711 ? -11.898 49.562 4.973 1 97.81 711 LEU A N 1
ATOM 5764 C CA . LEU A 1 711 ? -12.734 48.75 4.094 1 97.81 711 LEU A CA 1
ATOM 5765 C C . LEU A 1 711 ? -12.242 48.844 2.652 1 97.81 711 LEU A C 1
ATOM 5767 O O . LEU A 1 711 ? -12.016 49.938 2.125 1 97.81 711 LEU A O 1
ATOM 5771 N N . GLU A 1 712 ? -11.992 47.688 2.066 1 97.56 712 GLU A N 1
ATOM 5772 C CA . GLU A 1 712 ? -11.672 47.594 0.646 1 97.56 712 GLU A CA 1
ATOM 5773 C C . GLU A 1 712 ? -12.852 47.062 -0.147 1 97.56 712 GLU A C 1
ATOM 5775 O O . GLU A 1 712 ? -13.266 45.906 0.058 1 97.56 712 GLU A O 1
ATOM 5780 N N . LEU A 1 713 ? -13.312 47.812 -1.068 1 94.38 713 LEU A N 1
ATOM 5781 C CA . LEU A 1 713 ? -14.492 47.469 -1.856 1 94.38 713 LEU A CA 1
ATOM 5782 C C . LEU A 1 713 ? -14.117 47.219 -3.314 1 94.38 713 LEU A C 1
ATOM 5784 O O . LEU A 1 713 ? -13.828 48.156 -4.051 1 94.38 713 LEU A O 1
ATOM 5788 N N . GLY A 1 714 ? -14.062 45.812 -3.867 1 80 714 GLY A N 1
ATOM 5789 C CA . GLY A 1 714 ? -13.492 45.344 -5.113 1 80 714 GLY A CA 1
ATOM 5790 C C . GLY A 1 714 ? -14.453 45.406 -6.285 1 80 714 GLY A C 1
ATOM 5791 O O . GLY A 1 714 ? -14.336 44.656 -7.246 1 80 714 GLY A O 1
ATOM 5792 N N . THR A 1 715 ? -15.109 46.562 -6.602 1 81.94 715 THR A N 1
ATOM 5793 C CA . THR A 1 715 ? -15.945 46.688 -7.789 1 81.94 715 THR A CA 1
ATOM 5794 C C . THR A 1 715 ? -16.062 48.156 -8.227 1 81.94 715 THR A C 1
ATOM 5796 O O . THR A 1 715 ? -15.086 48.906 -8.164 1 81.94 715 THR A O 1
ATOM 5799 N N . GLU A 1 716 ? -17.219 48.531 -8.516 1 87.56 716 GLU A N 1
ATOM 5800 C CA . GLU A 1 716 ? -17.484 49.875 -8.977 1 87.56 716 GLU A CA 1
ATOM 5801 C C . GLU A 1 716 ? -17.453 50.875 -7.816 1 87.56 716 GLU A C 1
ATOM 5803 O O . GLU A 1 716 ? -17.484 50.469 -6.648 1 87.56 716 GLU A O 1
ATOM 5808 N N . LYS A 1 717 ? -17.234 52.062 -8.102 1 92.94 717 LYS A N 1
ATOM 5809 C CA . LYS A 1 717 ? -17.188 53.125 -7.09 1 92.94 717 LYS A CA 1
ATOM 5810 C C . LYS A 1 717 ? -18.5 53.156 -6.289 1 92.94 717 LYS A C 1
ATOM 5812 O O . LYS A 1 717 ? -19.578 53.312 -6.863 1 92.94 717 LYS A O 1
ATOM 5817 N N . PRO A 1 718 ? -18.359 53.062 -4.984 1 94.88 718 PRO A N 1
ATOM 5818 C CA . PRO A 1 718 ? -19.578 53.188 -4.18 1 94.88 718 PRO A CA 1
ATOM 5819 C C . PRO A 1 718 ? -20.094 54.625 -4.082 1 94.88 718 PRO A C 1
ATOM 5821 O O . PRO A 1 718 ? -19.328 55.562 -4.277 1 94.88 718 PRO A O 1
ATOM 5824 N N . CYS A 1 719 ? -21.344 54.75 -3.822 1 94 719 CYS A N 1
ATOM 5825 C CA . CYS A 1 719 ? -21.938 56.062 -3.596 1 94 719 CYS A CA 1
ATOM 5826 C C . CYS A 1 719 ? -22.719 56.094 -2.291 1 94 719 CYS A C 1
ATOM 5828 O O . CYS A 1 719 ? -23.031 55.062 -1.723 1 94 719 CYS A O 1
ATOM 5830 N N . ASP A 1 720 ? -22.953 57.281 -1.714 1 95.12 720 ASP A N 1
ATOM 5831 C CA . ASP A 1 720 ? -23.734 57.5 -0.501 1 95.12 720 ASP A CA 1
ATOM 5832 C C . ASP A 1 720 ? -23.172 56.719 0.679 1 95.12 720 ASP A C 1
ATOM 5834 O O . ASP A 1 720 ? -23.906 56.031 1.386 1 95.12 720 ASP A O 1
ATOM 5838 N N . VAL A 1 721 ? -21.891 56.781 0.774 1 97.38 721 VAL A N 1
ATOM 5839 C CA . VAL A 1 721 ? -21.188 56 1.806 1 97.38 721 VAL A CA 1
ATOM 5840 C C . VAL A 1 721 ? -21.312 56.719 3.148 1 97.38 721 VAL A C 1
ATOM 5842 O O . VAL A 1 721 ? -21 57.906 3.256 1 97.38 721 VAL A O 1
ATOM 5845 N N . THR A 1 722 ? -21.766 56.062 4.219 1 97.81 722 THR A N 1
ATOM 5846 C CA . THR A 1 722 ? -21.828 56.594 5.574 1 97.81 722 THR A CA 1
ATOM 5847 C C . THR A 1 722 ? -21.156 55.625 6.562 1 97.81 722 THR A C 1
ATOM 5849 O O . THR A 1 722 ? -21.172 54.406 6.359 1 97.81 722 THR A O 1
ATOM 5852 N N . VAL A 1 723 ? -20.547 56.156 7.527 1 97.88 723 VAL A N 1
ATOM 5853 C CA . VAL A 1 723 ? -20.062 55.438 8.695 1 97.88 723 VAL A CA 1
ATOM 5854 C C . VAL A 1 723 ? -20.844 55.844 9.938 1 97.88 723 VAL A C 1
ATOM 5856 O O . VAL A 1 723 ? -20.781 57 10.359 1 97.88 723 VAL A O 1
ATOM 5859 N N . ASP A 1 724 ? -21.547 54.938 10.359 1 96.81 724 ASP A N 1
ATOM 5860 C CA . ASP A 1 724 ? -22.422 55.219 11.492 1 96.81 724 ASP A CA 1
ATOM 5861 C C . ASP A 1 724 ? -23.312 56.438 11.219 1 96.81 724 ASP A C 1
ATOM 5863 O O . ASP A 1 724 ? -23.422 57.344 12.047 1 96.81 724 ASP A O 1
ATOM 5867 N N . GLY A 1 725 ? -23.75 56.531 10.062 1 94.81 725 GLY A N 1
ATOM 5868 C CA . GLY A 1 725 ? -24.734 57.531 9.688 1 94.81 725 GLY A CA 1
ATOM 5869 C C . GLY A 1 725 ? -24.109 58.812 9.18 1 94.81 725 GLY A C 1
ATOM 5870 O O . GLY A 1 725 ? -24.797 59.688 8.664 1 94.81 725 GLY A O 1
ATOM 5871 N N . ARG A 1 726 ? -22.859 58.938 9.273 1 96.94 726 ARG A N 1
ATOM 5872 C CA . ARG A 1 726 ? -22.172 60.156 8.805 1 96.94 726 ARG A CA 1
ATOM 5873 C C . ARG A 1 726 ? -21.484 59.906 7.469 1 96.94 726 ARG A C 1
ATOM 5875 O O . ARG A 1 726 ? -20.859 58.875 7.266 1 96.94 726 ARG A O 1
ATOM 5882 N N . LYS A 1 727 ? -21.562 60.875 6.668 1 96.5 727 LYS A N 1
ATOM 5883 C CA . LYS A 1 727 ? -20.953 60.75 5.348 1 96.5 727 LYS A CA 1
ATOM 5884 C C . LYS A 1 727 ? -19.453 60.5 5.461 1 96.5 727 LYS A C 1
ATOM 5886 O O . LYS A 1 727 ? -18.781 61.094 6.301 1 96.5 727 LYS A O 1
ATOM 5891 N N . ALA A 1 728 ? -19.031 59.625 4.699 1 96.38 728 ALA A N 1
ATOM 5892 C CA . ALA A 1 728 ? -17.609 59.281 4.734 1 96.38 728 ALA A CA 1
ATOM 5893 C C . ALA A 1 728 ? -16.953 59.5 3.369 1 96.38 728 ALA A C 1
ATOM 5895 O O . ALA A 1 728 ? -17.625 59.375 2.336 1 96.38 728 ALA A O 1
ATOM 5896 N N . ARG A 1 729 ? -15.648 59.75 3.377 1 95.25 729 ARG A N 1
ATOM 5897 C CA . ARG A 1 729 ? -14.867 59.938 2.156 1 95.25 729 ARG A CA 1
ATOM 5898 C C . ARG A 1 729 ? -14.508 58.594 1.533 1 95.25 729 ARG A C 1
ATOM 5900 O O . ARG A 1 729 ? -14.172 57.625 2.244 1 95.25 729 ARG A O 1
ATOM 5907 N N . ILE A 1 730 ? -14.609 58.531 0.244 1 96.19 730 ILE A N 1
ATOM 5908 C CA . ILE A 1 730 ? -14.211 57.344 -0.515 1 96.19 730 ILE A CA 1
ATOM 5909 C C . ILE A 1 730 ? -12.805 57.531 -1.066 1 96.19 730 ILE A C 1
ATOM 5911 O O . ILE A 1 730 ? -12.523 58.531 -1.739 1 96.19 730 ILE A O 1
ATOM 5915 N N . GLY A 1 731 ? -11.93 56.625 -0.675 1 96.25 731 GLY A N 1
ATOM 5916 C CA . GLY A 1 731 ? -10.586 56.625 -1.235 1 96.25 731 GLY A CA 1
ATOM 5917 C C . GLY A 1 731 ? -10.422 55.594 -2.344 1 96.25 731 GLY A C 1
ATOM 5918 O O . GLY A 1 731 ? -11.359 54.875 -2.67 1 96.25 731 GLY A O 1
ATOM 5919 N N . PHE A 1 732 ? -9.219 55.625 -2.986 1 96 732 PHE A N 1
ATOM 5920 C CA . PHE A 1 732 ? -8.883 54.688 -4.039 1 96 732 PHE A CA 1
ATOM 5921 C C . PHE A 1 732 ? -7.422 54.25 -3.93 1 96 732 PHE A C 1
ATOM 5923 O O . PHE A 1 732 ? -6.527 55.094 -3.836 1 96 732 PHE A O 1
ATOM 5930 N N . ASP A 1 733 ? -7.242 53 -3.844 1 95.31 733 ASP A N 1
ATOM 5931 C CA . ASP A 1 733 ? -5.898 52.438 -3.869 1 95.31 733 ASP A CA 1
ATOM 5932 C C . ASP A 1 733 ? -5.469 52.094 -5.297 1 95.31 733 ASP A C 1
ATOM 5934 O O . ASP A 1 733 ? -5.918 51.094 -5.867 1 95.31 733 ASP A O 1
ATOM 5938 N N . ASP A 1 734 ? -4.465 52.75 -5.84 1 92.81 734 ASP A N 1
ATOM 5939 C CA . ASP A 1 734 ? -4.059 52.656 -7.238 1 92.81 734 ASP A CA 1
ATOM 5940 C C . ASP A 1 734 ? -3.289 51.344 -7.488 1 92.81 734 ASP A C 1
ATOM 5942 O O . ASP A 1 734 ? -3.252 50.844 -8.617 1 92.81 734 ASP A O 1
ATOM 5946 N N . VAL A 1 735 ? -2.664 50.906 -6.445 1 89.94 735 VAL A N 1
ATOM 5947 C CA . VAL A 1 735 ? -1.863 49.688 -6.594 1 89.94 735 VAL A CA 1
ATOM 5948 C C . VAL A 1 735 ? -2.779 48.469 -6.699 1 89.94 735 VAL A C 1
ATOM 5950 O O . VAL A 1 735 ? -2.6 47.625 -7.574 1 89.94 735 VAL A O 1
ATOM 5953 N N . LYS A 1 736 ? -3.787 48.438 -5.879 1 93.94 736 LYS A N 1
ATOM 5954 C CA . LYS A 1 736 ? -4.703 47.281 -5.848 1 93.94 736 LYS A CA 1
ATOM 5955 C C . LYS A 1 736 ? -5.914 47.531 -6.742 1 93.94 736 LYS A C 1
ATOM 5957 O O . LYS A 1 736 ? -6.676 46.594 -7.027 1 93.94 736 LYS A O 1
ATOM 5962 N N . ASN A 1 737 ? -6.047 48.75 -7.258 1 93.88 737 ASN A N 1
ATOM 5963 C CA . ASN A 1 737 ? -7.207 49.125 -8.055 1 93.88 737 ASN A CA 1
ATOM 5964 C C . ASN A 1 737 ? -8.508 48.844 -7.316 1 93.88 737 ASN A C 1
ATOM 5966 O O . ASN A 1 737 ? -9.391 48.156 -7.84 1 93.88 737 ASN A O 1
ATOM 5970 N N . ILE A 1 738 ? -8.594 49.438 -6.105 1 95.81 738 ILE A N 1
ATOM 5971 C CA . ILE A 1 738 ? -9.75 49.125 -5.27 1 95.81 738 ILE A CA 1
ATOM 5972 C C . ILE A 1 738 ? -10.18 50.406 -4.512 1 95.81 738 ILE A C 1
ATOM 5974 O O . ILE A 1 738 ? -9.344 51.219 -4.145 1 95.81 738 ILE A O 1
ATOM 5978 N N . TYR A 1 739 ? -11.477 50.594 -4.273 1 96.75 739 TYR A N 1
ATOM 5979 C CA . TYR A 1 739 ? -11.992 51.719 -3.496 1 96.75 739 TYR A CA 1
ATOM 5980 C C . TYR A 1 739 ? -11.898 51.438 -2.002 1 96.75 739 TYR A C 1
ATOM 5982 O O . TYR A 1 739 ? -12.023 50.281 -1.575 1 96.75 739 TYR A O 1
ATOM 5990 N N . THR A 1 740 ? -11.641 52.5 -1.21 1 97.56 740 THR A N 1
ATOM 5991 C CA . THR A 1 740 ? -11.422 52.312 0.217 1 97.56 740 THR A CA 1
ATOM 5992 C C . THR A 1 740 ? -12.266 53.281 1.041 1 97.56 740 THR A C 1
ATOM 5994 O O . THR A 1 740 ? -12.625 54.344 0.563 1 97.56 740 THR A O 1
ATOM 5997 N N . VAL A 1 741 ? -12.68 52.844 2.191 1 97.5 741 VAL A N 1
ATOM 5998 C CA . VAL A 1 741 ? -13.258 53.688 3.246 1 97.5 741 VAL A CA 1
ATOM 5999 C C . VAL A 1 741 ? -12.461 53.5 4.539 1 97.5 741 VAL A C 1
ATOM 6001 O O . VAL A 1 741 ? -12.398 52.375 5.082 1 97.5 741 VAL A O 1
ATOM 6004 N N . ASP A 1 742 ? -11.898 54.562 5.031 1 97.5 742 ASP A N 1
ATOM 6005 C CA . ASP A 1 742 ? -11.078 54.5 6.238 1 97.5 742 ASP A CA 1
ATOM 6006 C C . ASP A 1 742 ? -11.883 54.906 7.469 1 97.5 742 ASP A C 1
ATOM 6008 O O . ASP A 1 742 ? -12.594 55.906 7.445 1 97.5 742 ASP A O 1
ATOM 6012 N N . ILE A 1 743 ? -11.82 54.125 8.43 1 97.5 743 ILE A N 1
ATOM 6013 C CA . ILE A 1 743 ? -12.477 54.375 9.711 1 97.5 743 ILE A CA 1
ATOM 6014 C C . ILE A 1 743 ? -11.43 54.594 10.797 1 97.5 743 ILE A C 1
ATOM 6016 O O . ILE A 1 743 ? -10.578 53.75 11.039 1 97.5 743 ILE A O 1
ATOM 6020 N N . PRO A 1 744 ? -11.461 55.688 11.492 1 96.44 744 PRO A N 1
ATOM 6021 C CA . PRO A 1 744 ? -10.461 55.969 12.523 1 96.44 744 PRO A CA 1
ATOM 6022 C C . PRO A 1 744 ? -10.547 55 13.703 1 96.44 744 PRO A C 1
ATOM 6024 O O . PRO A 1 744 ? -11.523 54.281 13.836 1 96.44 744 PRO A O 1
ATOM 6027 N N . ALA A 1 745 ? -9.461 55.062 14.547 1 97.12 745 ALA A N 1
ATOM 6028 C CA . ALA A 1 745 ? -9.398 54.188 15.719 1 97.12 745 ALA A CA 1
ATOM 6029 C C . ALA A 1 745 ? -10.648 54.312 16.578 1 97.12 745 ALA A C 1
ATOM 6031 O O . ALA A 1 745 ? -11.016 55.438 16.984 1 97.12 745 ALA A O 1
ATOM 6032 N N . THR A 1 746 ? -11.266 53.219 16.75 1 96.25 746 THR A N 1
ATOM 6033 C CA . THR A 1 746 ? -12.5 53.094 17.516 1 96.25 746 THR A CA 1
ATOM 6034 C C . THR A 1 746 ? -12.391 51.969 18.531 1 96.25 746 THR A C 1
ATOM 6036 O O . THR A 1 746 ? -11.703 50.969 18.297 1 96.25 746 THR A O 1
ATOM 6039 N N . PRO A 1 747 ? -13.023 52.156 19.734 1 97.62 747 PRO A N 1
ATOM 6040 C CA . PRO A 1 747 ? -12.984 51.062 20.688 1 97.62 747 PRO A CA 1
ATOM 6041 C C . PRO A 1 747 ? -13.453 49.75 20.094 1 97.62 747 PRO A C 1
ATOM 6043 O O . PRO A 1 747 ? -14.461 49.688 19.375 1 97.62 747 PRO A O 1
ATOM 6046 N N . VAL A 1 748 ? -12.734 48.656 20.344 1 97.25 748 VAL A N 1
ATOM 6047 C CA . VAL A 1 748 ? -13.008 47.375 19.688 1 97.25 748 VAL A CA 1
ATOM 6048 C C . VAL A 1 748 ? -14.344 46.812 20.188 1 97.25 748 VAL A C 1
ATOM 6050 O O . VAL A 1 748 ? -14.938 45.938 19.547 1 97.25 748 VAL A O 1
ATOM 6053 N N . ARG A 1 749 ? -14.891 47.312 21.266 1 97.25 749 ARG A N 1
ATOM 6054 C CA . ARG A 1 749 ? -16.141 46.844 21.844 1 97.25 749 ARG A CA 1
ATOM 6055 C C . ARG A 1 749 ? -17.312 47.719 21.375 1 97.25 749 ARG A C 1
ATOM 6057 O O . ARG A 1 749 ? -18.438 47.562 21.859 1 97.25 749 ARG A O 1
ATOM 6064 N N . LYS A 1 750 ? -17.078 48.594 20.469 1 96.75 750 LYS A N 1
ATOM 6065 C CA . LYS A 1 750 ? -18.125 49.375 19.812 1 96.75 750 LYS A CA 1
ATOM 6066 C C . LYS A 1 750 ? -18.375 48.906 18.391 1 96.75 750 LYS A C 1
ATOM 6068 O O . LYS A 1 750 ? -17.438 48.562 17.672 1 96.75 750 LYS A O 1
ATOM 6073 N N . SER A 1 751 ? -19.625 48.875 18.094 1 97.69 751 SER A N 1
ATOM 6074 C CA . SER A 1 751 ? -20 48.469 16.734 1 97.69 751 SER A CA 1
ATOM 6075 C C . SER A 1 751 ? -19.766 49.625 15.75 1 97.69 751 SER A C 1
ATOM 6077 O O . SER A 1 751 ? -19.859 50.812 16.109 1 97.69 751 SER A O 1
ATOM 6079 N N . ILE A 1 752 ? -19.406 49.281 14.578 1 98.06 752 ILE A N 1
ATOM 6080 C CA . ILE A 1 752 ? -19.266 50.188 13.453 1 98.06 752 ILE A CA 1
ATOM 6081 C C . ILE A 1 752 ? -20.047 49.656 12.258 1 98.06 752 ILE A C 1
ATOM 6083 O O . ILE A 1 752 ? -20.031 48.469 11.969 1 98.06 752 ILE A O 1
ATOM 6087 N N . THR A 1 753 ? -20.75 50.531 11.586 1 98.25 753 THR A N 1
ATOM 6088 C CA . THR A 1 753 ? -21.484 50.125 10.391 1 98.25 753 THR A CA 1
ATOM 6089 C C . THR A 1 753 ? -21.188 51.062 9.234 1 98.25 753 THR A C 1
ATOM 6091 O O . THR A 1 753 ? -21.344 52.281 9.367 1 98.25 753 THR A O 1
ATOM 6094 N N . VAL A 1 754 ? -20.797 50.594 8.188 1 98.25 754 VAL A N 1
ATOM 6095 C CA . VAL A 1 754 ? -20.641 51.312 6.93 1 98.25 754 VAL A CA 1
ATOM 6096 C C . VAL A 1 754 ? -21.781 50.938 5.98 1 98.25 754 VAL A C 1
ATOM 6098 O O . VAL A 1 754 ? -22 49.781 5.684 1 98.25 754 VAL A O 1
ATOM 6101 N N . ARG A 1 755 ? -22.516 51.875 5.5 1 97.75 755 ARG A N 1
ATOM 6102 C CA . ARG A 1 755 ? -23.594 51.688 4.539 1 97.75 755 ARG A CA 1
ATOM 6103 C C . ARG A 1 755 ? -23.297 52.406 3.221 1 97.75 755 ARG A C 1
ATOM 6105 O O . ARG A 1 755 ? -22.781 53.5 3.215 1 97.75 755 ARG A O 1
ATOM 6112 N N . TYR A 1 756 ? -23.578 51.75 2.15 1 97.06 756 TYR A N 1
ATOM 6113 C CA . TYR A 1 756 ? -23.312 52.344 0.838 1 97.06 756 TYR A CA 1
ATOM 6114 C C . TYR A 1 756 ? -24.172 51.656 -0.235 1 97.06 756 TYR A C 1
ATOM 6116 O O . TYR A 1 756 ? -24.875 50.688 0.04 1 97.06 756 TYR A O 1
ATOM 6124 N N . ARG A 1 757 ? -24.234 52.125 -1.379 1 95.19 757 ARG A N 1
ATOM 6125 C CA . ARG A 1 757 ? -24.844 51.531 -2.557 1 95.19 757 ARG A CA 1
ATOM 6126 C C . ARG A 1 757 ? -24 51.781 -3.805 1 95.19 757 ARG A C 1
ATOM 6128 O O . ARG A 1 757 ? -23.031 52.531 -3.76 1 95.19 757 ARG A O 1
ATOM 6135 N N . TYR A 1 758 ? -24.25 51.125 -4.809 1 91.44 758 TYR A N 1
ATOM 6136 C CA . TYR A 1 758 ? -23.594 51.344 -6.09 1 91.44 758 TYR A CA 1
ATOM 6137 C C . TYR A 1 758 ? -24.5 52.062 -7.062 1 91.44 758 TYR A C 1
ATOM 6139 O O . TYR A 1 758 ? -25.734 51.969 -6.961 1 91.44 758 TYR A O 1
ATOM 6147 N N . ALA A 1 759 ? -23.938 52.875 -7.926 1 82.19 759 ALA A N 1
ATOM 6148 C CA . ALA A 1 759 ? -24.703 53.688 -8.883 1 82.19 759 ALA A CA 1
ATOM 6149 C C . ALA A 1 759 ? -25.344 52.781 -9.938 1 82.19 759 ALA A C 1
ATOM 6151 O O . ALA A 1 759 ? -24.797 51.719 -10.289 1 82.19 759 ALA A O 1
ATOM 6152 N N . MET B 1 1 ? 98.438 -20.578 0.186 1 22.92 1 MET B N 1
ATOM 6153 C CA . MET B 1 1 ? 97.312 -20.984 -0.616 1 22.92 1 MET B CA 1
ATOM 6154 C C . MET B 1 1 ? 96.062 -21.203 0.264 1 22.92 1 MET B C 1
ATOM 6156 O O . MET B 1 1 ? 96 -22.219 0.964 1 22.92 1 MET B O 1
ATOM 6160 N N . GLN B 1 2 ? 95.688 -20.156 0.994 1 22.3 2 GLN B N 1
ATOM 6161 C CA . GLN B 1 2 ? 95 -19.953 2.283 1 22.3 2 GLN B CA 1
ATOM 6162 C C . GLN B 1 2 ? 93.5 -20.297 2.199 1 22.3 2 GLN B C 1
ATOM 6164 O O . GLN B 1 2 ? 92.812 -19.719 1.396 1 22.3 2 GLN B O 1
ATOM 6169 N N . VAL B 1 3 ? 93.25 -21.641 2.473 1 23.19 3 VAL B N 1
ATOM 6170 C CA . VAL B 1 3 ? 92.062 -22.547 2.318 1 23.19 3 VAL B CA 1
ATOM 6171 C C . VAL B 1 3 ? 90.938 -22.062 3.174 1 23.19 3 VAL B C 1
ATOM 6173 O O . VAL B 1 3 ? 91 -22.109 4.402 1 23.19 3 VAL B O 1
ATOM 6176 N N . TYR B 1 4 ? 90.438 -20.781 2.93 1 23.48 4 TYR B N 1
ATOM 6177 C CA . TYR B 1 4 ? 89.562 -20 3.824 1 23.48 4 TYR B CA 1
ATOM 6178 C C . TYR B 1 4 ? 88.25 -20.688 4.055 1 23.48 4 TYR B C 1
ATOM 6180 O O . TYR B 1 4 ? 87.625 -21.141 3.107 1 23.48 4 TYR B O 1
ATOM 6188 N N . GLY B 1 5 ? 88.188 -21.391 5.215 1 23.05 5 GLY B N 1
ATOM 6189 C CA . GLY B 1 5 ? 87.125 -22.266 5.762 1 23.05 5 GLY B CA 1
ATOM 6190 C C . GLY B 1 5 ? 85.812 -21.609 5.875 1 23.05 5 GLY B C 1
ATOM 6191 O O . GLY B 1 5 ? 85.625 -20.594 6.539 1 23.05 5 GLY B O 1
ATOM 6192 N N . GLY B 1 6 ? 84.938 -21.609 4.742 1 24.14 6 GLY B N 1
ATOM 6193 C CA . GLY B 1 6 ? 83.75 -20.906 4.434 1 24.14 6 GLY B CA 1
ATOM 6194 C C . GLY B 1 6 ? 82.562 -21.297 5.344 1 24.14 6 GLY B C 1
ATOM 6195 O O . GLY B 1 6 ? 82.188 -22.453 5.379 1 24.14 6 GLY B O 1
ATOM 6196 N N . SER B 1 7 ? 82.625 -20.766 6.609 1 22.75 7 SER B N 1
ATOM 6197 C CA . SER B 1 7 ? 81.688 -21.156 7.672 1 22.75 7 SER B CA 1
ATOM 6198 C C . SER B 1 7 ? 80.25 -21.031 7.223 1 22.75 7 SER B C 1
ATOM 6200 O O . SER B 1 7 ? 79.938 -20.156 6.426 1 22.75 7 SER B O 1
ATOM 6202 N N . ARG B 1 8 ? 79.438 -22.125 7.391 1 23.73 8 ARG B N 1
ATOM 6203 C CA . ARG B 1 8 ? 78.062 -22.625 7.156 1 23.73 8 ARG B CA 1
ATOM 6204 C C . ARG B 1 8 ? 77.062 -21.812 7.949 1 23.73 8 ARG B C 1
ATOM 6206 O O . ARG B 1 8 ? 76.938 -22 9.156 1 23.73 8 ARG B O 1
ATOM 6213 N N . VAL B 1 9 ? 77 -20.469 7.969 1 23.44 9 VAL B N 1
ATOM 6214 C CA . VAL B 1 9 ? 76.062 -19.797 8.867 1 23.44 9 VAL B CA 1
ATOM 6215 C C . VAL B 1 9 ? 74.625 -20.25 8.547 1 23.44 9 VAL B C 1
ATOM 6217 O O . VAL B 1 9 ? 74.125 -20.109 7.414 1 23.44 9 VAL B O 1
ATOM 6220 N N . MET B 1 10 ? 74 -21.172 9.359 1 22.75 10 MET B N 1
ATOM 6221 C CA . MET B 1 10 ? 72.625 -21.719 9.281 1 22.75 10 MET B CA 1
ATOM 6222 C C . MET B 1 10 ? 71.625 -20.609 9.398 1 22.75 10 MET B C 1
ATOM 6224 O O . MET B 1 10 ? 71.562 -19.891 10.406 1 22.75 10 MET B O 1
ATOM 6228 N N . GLN B 1 11 ? 71.25 -19.812 8.359 1 22.08 11 GLN B N 1
ATOM 6229 C CA . GLN B 1 11 ? 70.25 -18.766 8.383 1 22.08 11 GLN B CA 1
ATOM 6230 C C . GLN B 1 11 ? 68.875 -19.344 8.773 1 22.08 11 GLN B C 1
ATOM 6232 O O . GLN B 1 11 ? 68.375 -20.25 8.117 1 22.08 11 GLN B O 1
ATOM 6237 N N . SER B 1 12 ? 68.562 -19.391 10.133 1 25.83 12 SER B N 1
ATOM 6238 C CA . SER B 1 12 ? 67.312 -19.797 10.664 1 25.83 12 SER B CA 1
ATOM 6239 C C . SER B 1 12 ? 66.188 -18.984 10.039 1 25.83 12 SER B C 1
ATOM 6241 O O . SER B 1 12 ? 66.188 -17.766 10.047 1 25.83 12 SER B O 1
ATOM 6243 N N . THR B 1 13 ? 65.562 -19.453 8.922 1 27.89 13 THR B N 1
ATOM 6244 C CA . THR B 1 13 ? 64.375 -18.922 8.211 1 27.89 13 THR B CA 1
ATOM 6245 C C . THR B 1 13 ? 63.188 -18.797 9.141 1 27.89 13 THR B C 1
ATOM 6247 O O . THR B 1 13 ? 62.688 -19.812 9.641 1 27.89 13 THR B O 1
ATOM 6250 N N . GLY B 1 14 ? 63.219 -17.844 10.117 1 26.89 14 GLY B N 1
ATOM 6251 C CA . GLY B 1 14 ? 62.094 -17.531 10.977 1 26.89 14 GLY B CA 1
ATOM 6252 C C . GLY B 1 14 ? 60.781 -17.453 10.227 1 26.89 14 GLY B C 1
ATOM 6253 O O . GLY B 1 14 ? 60.656 -16.672 9.297 1 26.89 14 GLY B O 1
ATOM 6254 N N . GLU B 1 15 ? 60.094 -18.625 10.141 1 29.61 15 GLU B N 1
ATOM 6255 C CA . GLU B 1 15 ? 58.75 -18.828 9.633 1 29.61 15 GLU B CA 1
ATOM 6256 C C . GLU B 1 15 ? 57.781 -17.797 10.211 1 29.61 15 GLU B C 1
ATOM 6258 O O . GLU B 1 15 ? 57.656 -17.672 11.43 1 29.61 15 GLU B O 1
ATOM 6263 N N . ASN B 1 16 ? 57.688 -16.641 9.617 1 27.8 16 ASN B N 1
ATOM 6264 C CA . ASN B 1 16 ? 56.688 -15.641 9.906 1 27.8 16 ASN B CA 1
ATOM 6265 C C . ASN B 1 16 ? 55.312 -16.266 10.07 1 27.8 16 ASN B C 1
ATOM 6267 O O . ASN B 1 16 ? 54.75 -16.797 9.117 1 27.8 16 ASN B O 1
ATOM 6271 N N . GLN B 1 17 ? 55.031 -16.891 11.242 1 24.31 17 GLN B N 1
ATOM 6272 C CA . GLN B 1 17 ? 53.688 -17.234 11.648 1 24.31 17 GLN B CA 1
ATOM 6273 C C . GLN B 1 17 ? 52.719 -16.047 11.484 1 24.31 17 GLN B C 1
ATOM 6275 O O . GLN B 1 17 ? 52.688 -15.156 12.328 1 24.31 17 GLN B O 1
ATOM 6280 N N . ALA B 1 18 ? 52.625 -15.461 10.344 1 31.22 18 ALA B N 1
ATOM 6281 C CA . ALA B 1 18 ? 51.438 -14.609 10.156 1 31.22 18 ALA B CA 1
ATOM 6282 C C . ALA B 1 18 ? 50.25 -15.156 10.93 1 31.22 18 ALA B C 1
ATOM 6284 O O . ALA B 1 18 ? 49.875 -16.328 10.781 1 31.22 18 ALA B O 1
ATOM 6285 N N . MET B 1 19 ? 49.938 -14.617 12.148 1 31.61 19 MET B N 1
ATOM 6286 C CA . MET B 1 19 ? 48.719 -14.797 12.93 1 31.61 19 MET B CA 1
ATOM 6287 C C . MET B 1 19 ? 47.531 -15.164 12.031 1 31.61 19 MET B C 1
ATOM 6289 O O . MET B 1 19 ? 47.188 -14.414 11.109 1 31.61 19 MET B O 1
ATOM 6293 N N . ARG B 1 20 ? 47.312 -16.25 11.734 1 33.19 20 ARG B N 1
ATOM 6294 C CA . ARG B 1 20 ? 46.094 -16.766 11.125 1 33.19 20 ARG B CA 1
ATOM 6295 C C . ARG B 1 20 ? 44.875 -16.047 11.664 1 33.19 20 ARG B C 1
ATOM 6297 O O . ARG B 1 20 ? 44.562 -16.125 12.859 1 33.19 20 ARG B O 1
ATOM 6304 N N . GLU B 1 21 ? 44.406 -14.82 11.211 1 41.38 21 GLU B N 1
ATOM 6305 C CA . GLU B 1 21 ? 43.094 -14.234 11.414 1 41.38 21 GLU B CA 1
ATOM 6306 C C . GLU B 1 21 ? 42 -15.32 11.508 1 41.38 21 GLU B C 1
ATOM 6308 O O . GLU B 1 21 ? 41.938 -16.203 10.641 1 41.38 21 GLU B O 1
ATOM 6313 N N . THR B 1 22 ? 41.562 -15.859 12.484 1 48.62 22 THR B N 1
ATOM 6314 C CA . THR B 1 22 ? 40.469 -16.797 12.773 1 48.62 22 THR B CA 1
ATOM 6315 C C . THR B 1 22 ? 39.312 -16.578 11.812 1 48.62 22 THR B C 1
ATOM 6317 O O . THR B 1 22 ? 38.75 -15.484 11.734 1 48.62 22 THR B O 1
ATOM 6320 N N . ALA B 1 23 ? 39.062 -17.422 10.922 1 64.31 23 ALA B N 1
ATOM 6321 C CA . ALA B 1 23 ? 38.094 -17.484 9.852 1 64.31 23 ALA B CA 1
ATOM 6322 C C . ALA B 1 23 ? 36.656 -17.391 10.406 1 64.31 23 ALA B C 1
ATOM 6324 O O . ALA B 1 23 ? 36.25 -18.219 11.219 1 64.31 23 ALA B O 1
ATOM 6325 N N . MET B 1 24 ? 36.062 -16.172 10.469 1 81.56 24 MET B N 1
ATOM 6326 C CA . MET B 1 24 ? 34.688 -16.016 10.891 1 81.56 24 MET B CA 1
ATOM 6327 C C . MET B 1 24 ? 33.781 -16.969 10.117 1 81.56 24 MET B C 1
ATOM 6329 O O . MET B 1 24 ? 33.938 -17.172 8.914 1 81.56 24 MET B O 1
ATOM 6333 N N . THR B 1 25 ? 33 -17.641 10.891 1 92.44 25 THR B N 1
ATOM 6334 C CA . THR B 1 25 ? 32.094 -18.609 10.281 1 92.44 25 THR B CA 1
ATOM 6335 C C . THR B 1 25 ? 30.688 -18.016 10.18 1 92.44 25 THR B C 1
ATOM 6337 O O . THR B 1 25 ? 30.266 -17.234 11.031 1 92.44 25 THR B O 1
ATOM 6340 N N . ASN B 1 26 ? 30.016 -18.297 9.164 1 96.31 26 ASN B N 1
ATOM 6341 C CA . ASN B 1 26 ? 28.641 -17.891 8.891 1 96.31 26 ASN B CA 1
ATOM 6342 C C . ASN B 1 26 ? 27.656 -18.578 9.836 1 96.31 26 ASN B C 1
ATOM 6344 O O . ASN B 1 26 ? 27.703 -19.797 10.008 1 96.31 26 ASN B O 1
ATOM 6348 N N . PRO B 1 27 ? 26.906 -17.828 10.57 1 96.75 27 PRO B N 1
ATOM 6349 C CA . PRO B 1 27 ? 26.688 -16.375 10.5 1 96.75 27 PRO B CA 1
ATOM 6350 C C . PRO B 1 27 ? 27.812 -15.57 11.133 1 96.75 27 PRO B C 1
ATOM 6352 O O . PRO B 1 27 ? 28.438 -16.031 12.086 1 96.75 27 PRO B O 1
ATOM 6355 N N . LEU B 1 28 ? 28 -14.438 10.641 1 97.75 28 LEU B N 1
ATOM 6356 C CA . LEU B 1 28 ? 29.031 -13.539 11.125 1 97.75 28 LEU B CA 1
ATOM 6357 C C . LEU B 1 28 ? 28.516 -12.656 12.25 1 97.75 28 LEU B C 1
ATOM 6359 O O . LEU B 1 28 ? 27.594 -11.859 12.047 1 97.75 28 LEU B O 1
ATOM 6363 N N . VAL B 1 29 ? 29.062 -12.812 13.391 1 97.19 29 VAL B N 1
ATOM 6364 C CA . VAL B 1 29 ? 28.594 -12.055 14.547 1 97.19 29 VAL B CA 1
ATOM 6365 C C . VAL B 1 29 ? 29.641 -11.016 14.938 1 97.19 29 VAL B C 1
ATOM 6367 O O . VAL B 1 29 ? 30.812 -11.344 15.125 1 97.19 29 VAL B O 1
ATOM 6370 N N . PHE B 1 30 ? 29.25 -9.844 14.969 1 95.81 30 PHE B N 1
ATOM 6371 C CA . PHE B 1 30 ? 30.062 -8.703 15.398 1 95.81 30 PHE B CA 1
ATOM 6372 C C . PHE B 1 30 ? 29.422 -8.023 16.609 1 95.81 30 PHE B C 1
ATOM 6374 O O . PHE B 1 30 ? 28.688 -7.055 16.469 1 95.81 30 PHE B O 1
ATOM 6381 N N . GLY B 1 31 ? 29.75 -8.555 17.844 1 93.94 31 GLY B N 1
ATOM 6382 C CA . GLY B 1 31 ? 29.094 -8.016 19.016 1 93.94 31 GLY B CA 1
ATOM 6383 C C . GLY B 1 31 ? 27.594 -8.234 19.031 1 93.94 31 GLY B C 1
ATOM 6384 O O . GLY B 1 31 ? 27.125 -9.383 19.016 1 93.94 31 GLY B O 1
ATOM 6385 N N . HIS B 1 32 ? 26.875 -7.086 18.875 1 95.38 32 HIS B N 1
ATOM 6386 C CA . HIS B 1 32 ? 25.406 -7.137 18.953 1 95.38 32 HIS B CA 1
ATOM 6387 C C . HIS B 1 32 ? 24.797 -7.121 17.562 1 95.38 32 HIS B C 1
ATOM 6389 O O . HIS B 1 32 ? 23.578 -6.938 17.422 1 95.38 32 HIS B O 1
ATOM 6395 N N . ASN B 1 33 ? 25.625 -7.301 16.531 1 97.31 33 ASN B N 1
ATOM 6396 C CA . ASN B 1 33 ? 25.188 -7.375 15.148 1 97.31 33 ASN B CA 1
ATOM 6397 C C . ASN B 1 33 ? 25.469 -8.742 14.539 1 97.31 33 ASN B C 1
ATOM 6399 O O . ASN B 1 33 ? 26.516 -9.344 14.805 1 97.31 33 ASN B O 1
ATOM 6403 N N . ARG B 1 34 ? 24.5 -9.203 13.82 1 98.12 34 ARG B N 1
ATOM 6404 C CA . ARG B 1 34 ? 24.688 -10.477 13.125 1 98.12 34 ARG B CA 1
ATOM 6405 C C . ARG B 1 34 ? 24.344 -10.352 11.648 1 98.12 34 ARG B C 1
ATOM 6407 O O . ARG B 1 34 ? 23.281 -9.859 11.289 1 98.12 34 ARG B O 1
ATOM 6414 N N . LEU B 1 35 ? 25.312 -10.625 10.781 1 98.31 35 LEU B N 1
ATOM 6415 C CA . LEU B 1 35 ? 25.141 -10.711 9.336 1 98.31 35 LEU B CA 1
ATOM 6416 C C . LEU B 1 35 ? 25.156 -12.164 8.875 1 98.31 35 LEU B C 1
ATOM 6418 O O . LEU B 1 35 ? 26.172 -12.852 9.047 1 98.31 35 LEU B O 1
ATOM 6422 N N . THR B 1 36 ? 24.094 -12.625 8.352 1 98.5 36 THR B N 1
ATOM 6423 C CA . THR B 1 36 ? 24.016 -14.008 7.883 1 98.5 36 THR B CA 1
ATOM 6424 C C . THR B 1 36 ? 24 -14.062 6.355 1 98.5 36 THR B C 1
ATOM 6426 O O . THR B 1 36 ? 23.125 -13.477 5.719 1 98.5 36 THR B O 1
ATOM 6429 N N . LEU B 1 37 ? 25.016 -14.727 5.773 1 98.62 37 LEU B N 1
ATOM 6430 C CA . LEU B 1 37 ? 25.031 -14.977 4.336 1 98.62 37 LEU B CA 1
ATOM 6431 C C . LEU B 1 37 ? 24.172 -16.188 3.984 1 98.62 37 LEU B C 1
ATOM 6433 O O . LEU B 1 37 ? 24.422 -17.297 4.453 1 98.62 37 LEU B O 1
ATOM 6437 N N . ILE B 1 38 ? 23.188 -15.992 3.188 1 98.62 38 ILE B N 1
ATOM 6438 C CA . ILE B 1 38 ? 22.25 -17.062 2.875 1 98.62 38 ILE B CA 1
ATOM 6439 C C . ILE B 1 38 ? 22.516 -17.594 1.474 1 98.62 38 ILE B C 1
ATOM 6441 O O . ILE B 1 38 ? 22.625 -18.812 1.279 1 98.62 38 ILE B O 1
ATOM 6445 N N . THR B 1 39 ? 22.578 -16.75 0.447 1 98.62 39 THR B N 1
ATOM 6446 C CA . THR B 1 39 ? 23.047 -17.016 -0.912 1 98.62 39 THR B CA 1
ATOM 6447 C C . THR B 1 39 ? 24.031 -15.945 -1.362 1 98.62 39 THR B C 1
ATOM 6449 O O . THR B 1 39 ? 24.297 -14.984 -0.636 1 98.62 39 THR B O 1
ATOM 6452 N N . PRO B 1 40 ? 24.656 -16.141 -2.564 1 98.62 40 PRO B N 1
ATOM 6453 C CA . PRO B 1 40 ? 25.594 -15.094 -3.014 1 98.62 40 PRO B CA 1
ATOM 6454 C C . PRO B 1 40 ? 24.922 -13.727 -3.146 1 98.62 40 PRO B C 1
ATOM 6456 O O . PRO B 1 40 ? 25.609 -12.703 -3.146 1 98.62 40 PRO B O 1
ATOM 6459 N N . THR B 1 41 ? 23.531 -13.688 -3.207 1 98.75 41 THR B N 1
ATOM 6460 C CA . THR B 1 41 ? 22.859 -12.43 -3.475 1 98.75 41 THR B CA 1
ATOM 6461 C C . THR B 1 41 ? 21.906 -12.07 -2.332 1 98.75 41 THR B C 1
ATOM 6463 O O . THR B 1 41 ? 21.078 -11.164 -2.463 1 98.75 41 THR B O 1
ATOM 6466 N N . LEU B 1 42 ? 21.891 -12.812 -1.247 1 98.81 42 LEU B N 1
ATOM 6467 C CA . LEU B 1 42 ? 20.984 -12.57 -0.131 1 98.81 42 LEU B CA 1
ATOM 6468 C C . LEU B 1 42 ? 21.734 -12.625 1.198 1 98.81 42 LEU B C 1
ATOM 6470 O O . LEU B 1 42 ? 22.391 -13.617 1.498 1 98.81 42 LEU B O 1
ATOM 6474 N N . PHE B 1 43 ? 21.656 -11.609 1.949 1 98.62 43 PHE B N 1
ATOM 6475 C CA . PHE B 1 43 ? 22.172 -11.609 3.314 1 98.62 43 PHE B CA 1
ATOM 6476 C C . PHE B 1 43 ? 21.156 -11.008 4.277 1 98.62 43 PHE B C 1
ATOM 6478 O O . PHE B 1 43 ? 20.297 -10.227 3.865 1 98.62 43 PHE B O 1
ATOM 6485 N N . ARG B 1 44 ? 21.156 -11.453 5.535 1 98.56 44 ARG B N 1
ATOM 6486 C CA . ARG B 1 44 ? 20.297 -11.023 6.629 1 98.56 44 ARG B CA 1
ATOM 6487 C C . ARG B 1 44 ? 21.047 -10.117 7.598 1 98.56 44 ARG B C 1
ATOM 6489 O O . ARG B 1 44 ? 22.203 -10.383 7.934 1 98.56 44 ARG B O 1
ATOM 6496 N N . LEU B 1 45 ? 20.406 -8.977 7.977 1 98.31 45 LEU B N 1
ATOM 6497 C CA . LEU B 1 45 ? 20.953 -8.047 8.969 1 98.31 45 LEU B CA 1
ATOM 6498 C C . LEU B 1 45 ? 20.094 -8.031 10.227 1 98.31 45 LEU B C 1
ATOM 6500 O O . LEU B 1 45 ? 18.906 -7.738 10.172 1 98.31 45 LEU B O 1
ATOM 6504 N N . GLU B 1 46 ? 20.688 -8.367 11.328 1 97.44 46 GLU B N 1
ATOM 6505 C CA . GLU B 1 46 ? 20.062 -8.312 12.633 1 97.44 46 GLU B CA 1
ATOM 6506 C C . GLU B 1 46 ? 20.891 -7.5 13.625 1 97.44 46 GLU B C 1
ATOM 6508 O O . GLU B 1 46 ? 22.078 -7.742 13.781 1 97.44 46 GLU B O 1
ATOM 6513 N N . SER B 1 47 ? 20.234 -6.52 14.18 1 97.44 47 SER B N 1
ATOM 6514 C CA . SER B 1 47 ? 20.875 -5.738 15.234 1 97.44 47 SER B CA 1
ATOM 6515 C C . SER B 1 47 ? 20.094 -5.816 16.531 1 97.44 47 SER B C 1
ATOM 6517 O O . SER B 1 47 ? 18.859 -5.793 16.531 1 97.44 47 SER B O 1
ATOM 6519 N N . THR B 1 48 ? 20.828 -6.016 17.641 1 96.06 48 THR B N 1
ATOM 6520 C CA . THR B 1 48 ? 20.25 -6.066 18.984 1 96.06 48 THR B CA 1
ATOM 6521 C C . THR B 1 48 ? 21.031 -5.16 19.938 1 96.06 48 THR B C 1
ATOM 6523 O O . THR B 1 48 ? 22.094 -4.645 19.594 1 96.06 48 THR B O 1
ATOM 6526 N N . THR B 1 49 ? 20.422 -4.898 21.078 1 93 49 THR B N 1
ATOM 6527 C CA . THR B 1 49 ? 21.156 -4.168 22.109 1 93 49 THR B CA 1
ATOM 6528 C C . THR B 1 49 ? 21.625 -5.109 23.219 1 93 49 THR B C 1
ATOM 6530 O O . THR B 1 49 ? 22.453 -4.742 24.047 1 93 49 THR B O 1
ATOM 6533 N N . ASP B 1 50 ? 21.125 -6.344 23.203 1 91.69 50 ASP B N 1
ATOM 6534 C CA . ASP B 1 50 ? 21.406 -7.25 24.312 1 91.69 50 ASP B CA 1
ATOM 6535 C C . ASP B 1 50 ? 22.078 -8.531 23.812 1 91.69 50 ASP B C 1
ATOM 6537 O O . ASP B 1 50 ? 22.328 -9.445 24.594 1 91.69 50 ASP B O 1
ATOM 6541 N N . GLY B 1 51 ? 22.281 -8.633 22.578 1 92.56 51 GLY B N 1
ATOM 6542 C CA . GLY B 1 51 ? 22.969 -9.781 22.016 1 92.56 51 GLY B CA 1
ATOM 6543 C C . GLY B 1 51 ? 22.062 -10.977 21.797 1 92.56 51 GLY B C 1
ATOM 6544 O O . GLY B 1 51 ? 22.516 -12.039 21.359 1 92.56 51 GLY B O 1
ATOM 6545 N N . ARG B 1 52 ? 20.781 -10.883 22.016 1 94.12 52 ARG B N 1
ATOM 6546 C CA . ARG B 1 52 ? 19.844 -11.984 21.797 1 94.12 52 ARG B CA 1
ATOM 6547 C C . ARG B 1 52 ? 19.297 -11.961 20.375 1 94.12 52 ARG B C 1
ATOM 6549 O O . ARG B 1 52 ? 18.422 -11.156 20.062 1 94.12 52 ARG B O 1
ATOM 6556 N N . PHE B 1 53 ? 19.766 -12.836 19.562 1 96.5 53 PHE B N 1
ATOM 6557 C CA . PHE B 1 53 ? 19.344 -12.938 18.172 1 96.5 53 PHE B CA 1
ATOM 6558 C C . PHE B 1 53 ? 18.172 -13.898 18.031 1 96.5 53 PHE B C 1
ATOM 6560 O O . PHE B 1 53 ? 17.844 -14.633 18.969 1 96.5 53 PHE B O 1
ATOM 6567 N N . ILE B 1 54 ? 17.531 -13.867 16.906 1 95.44 54 ILE B N 1
ATOM 6568 C CA . ILE B 1 54 ? 16.344 -14.68 16.641 1 95.44 54 ILE B CA 1
ATOM 6569 C C . ILE B 1 54 ? 16.672 -15.766 15.633 1 95.44 54 ILE B C 1
ATOM 6571 O O . ILE B 1 54 ? 17.156 -15.477 14.531 1 95.44 54 ILE B O 1
ATOM 6575 N N . ASP B 1 55 ? 16.406 -16.953 15.961 1 95.31 55 ASP B N 1
ATOM 6576 C CA . ASP B 1 55 ? 16.656 -18.062 15.055 1 95.31 55 ASP B CA 1
ATOM 6577 C C . ASP B 1 55 ? 15.367 -18.828 14.758 1 95.31 55 ASP B C 1
ATOM 6579 O O . ASP B 1 55 ? 15.359 -19.766 13.961 1 95.31 55 ASP B O 1
ATOM 6583 N N . GLU B 1 56 ? 14.289 -18.359 15.422 1 95.69 56 GLU B N 1
ATOM 6584 C CA . GLU B 1 56 ? 12.992 -18.984 15.18 1 95.69 56 GLU B CA 1
ATOM 6585 C C . GLU B 1 56 ? 12.531 -18.766 13.742 1 95.69 56 GLU B C 1
ATOM 6587 O O . GLU B 1 56 ? 12.789 -17.703 13.164 1 95.69 56 GLU B O 1
ATOM 6592 N N . ARG B 1 57 ? 11.836 -19.719 13.234 1 96.94 57 ARG B N 1
ATOM 6593 C CA . ARG B 1 57 ? 11.273 -19.625 11.891 1 96.94 57 ARG B CA 1
ATOM 6594 C C . ARG B 1 57 ? 10.055 -18.703 11.867 1 96.94 57 ARG B C 1
ATOM 6596 O O . ARG B 1 57 ? 9.367 -18.562 12.875 1 96.94 57 ARG B O 1
ATOM 6603 N N . THR B 1 58 ? 9.82 -18.062 10.766 1 97.81 58 THR B N 1
ATOM 6604 C CA . THR B 1 58 ? 8.594 -17.328 10.453 1 97.81 58 THR B CA 1
ATOM 6605 C C . THR B 1 58 ? 7.965 -17.844 9.164 1 97.81 58 THR B C 1
ATOM 6607 O O . THR B 1 58 ? 8.531 -18.703 8.492 1 97.81 58 THR B O 1
ATOM 6610 N N . MET B 1 59 ? 6.754 -17.328 8.781 1 97 59 MET B N 1
ATOM 6611 C CA . MET B 1 59 ? 6.086 -17.734 7.551 1 97 59 MET B CA 1
ATOM 6612 C C . MET B 1 59 ? 6.922 -17.344 6.332 1 97 59 MET B C 1
ATOM 6614 O O . MET B 1 59 ? 6.918 -18.062 5.324 1 97 59 MET B O 1
ATOM 6618 N N . PHE B 1 60 ? 7.672 -16.25 6.398 1 97.38 60 PHE B N 1
ATOM 6619 C CA . PHE B 1 60 ? 8.578 -15.836 5.332 1 97.38 60 PHE B CA 1
ATOM 6620 C C . PHE B 1 60 ? 9.906 -16.578 5.434 1 97.38 60 PHE B C 1
ATOM 6622 O O . PHE B 1 60 ? 10.312 -17.266 4.492 1 97.38 60 PHE B O 1
ATOM 6629 N N . ALA B 1 61 ? 10.586 -16.359 6.57 1 98 61 ALA B N 1
ATOM 6630 C CA . ALA B 1 61 ? 11.867 -17.031 6.801 1 98 61 ALA B CA 1
ATOM 6631 C C . ALA B 1 61 ? 11.672 -18.438 7.324 1 98 61 ALA B C 1
ATOM 6633 O O . ALA B 1 61 ? 12.023 -18.75 8.469 1 98 61 ALA B O 1
ATOM 6634 N N . TYR B 1 62 ? 11.297 -19.25 6.426 1 97 62 TYR B N 1
ATOM 6635 C CA . TYR B 1 62 ? 10.812 -20.594 6.754 1 97 62 TYR B CA 1
ATOM 6636 C C . TYR B 1 62 ? 11.977 -21.562 6.93 1 97 62 TYR B C 1
ATOM 6638 O O . TYR B 1 62 ? 11.867 -22.547 7.672 1 97 62 TYR B O 1
ATOM 6646 N N . ASP B 1 63 ? 13.078 -21.359 6.195 1 95 63 ASP B N 1
ATOM 6647 C CA . ASP B 1 63 ? 14.273 -22.203 6.281 1 95 63 ASP B CA 1
ATOM 6648 C C . ASP B 1 63 ? 15.477 -21.391 6.746 1 95 63 ASP B C 1
ATOM 6650 O O . ASP B 1 63 ? 16.203 -20.812 5.926 1 95 63 ASP B O 1
ATOM 6654 N N . ARG B 1 64 ? 15.773 -21.484 7.953 1 92.19 64 ARG B N 1
ATOM 6655 C CA . ARG B 1 64 ? 16.859 -20.703 8.531 1 92.19 64 ARG B CA 1
ATOM 6656 C C . ARG B 1 64 ? 18.172 -21.484 8.469 1 92.19 64 ARG B C 1
ATOM 6658 O O . ARG B 1 64 ? 19.234 -20.969 8.844 1 92.19 64 ARG B O 1
ATOM 6665 N N . THR B 1 65 ? 18.125 -22.578 7.914 1 91.94 65 THR B N 1
ATOM 6666 C CA . THR B 1 65 ? 19.328 -23.406 7.84 1 91.94 65 THR B CA 1
ATOM 6667 C C . THR B 1 65 ? 20.062 -23.188 6.52 1 91.94 65 THR B C 1
ATOM 6669 O O . THR B 1 65 ? 21.203 -23.625 6.348 1 91.94 65 THR B O 1
ATOM 6672 N N . SER B 1 66 ? 19.375 -22.547 5.668 1 92.62 66 SER B N 1
ATOM 6673 C CA . SER B 1 66 ? 20.016 -22.234 4.398 1 92.62 66 SER B CA 1
ATOM 6674 C C . SER B 1 66 ? 21.125 -21.188 4.578 1 92.62 66 SER B C 1
ATOM 6676 O O . SER B 1 66 ? 20.828 -20 4.758 1 92.62 66 SER B O 1
ATOM 6678 N N . LEU B 1 67 ? 22.375 -21.641 4.523 1 97.06 67 LEU B N 1
ATOM 6679 C CA . LEU B 1 67 ? 23.531 -20.766 4.668 1 97.06 67 LEU B CA 1
ATOM 6680 C C . LEU B 1 67 ? 24.484 -20.922 3.484 1 97.06 67 LEU B C 1
ATOM 6682 O O . LEU B 1 67 ? 24.656 -22.016 2.961 1 97.06 67 LEU B O 1
ATOM 6686 N N . LEU B 1 68 ? 24.953 -19.828 3.068 1 97.94 68 LEU B N 1
ATOM 6687 C CA . LEU B 1 68 ? 25.984 -19.875 2.031 1 97.94 68 LEU B CA 1
ATOM 6688 C C . LEU B 1 68 ? 27.172 -20.703 2.492 1 97.94 68 LEU B C 1
ATOM 6690 O O . LEU B 1 68 ? 27.672 -20.516 3.604 1 97.94 68 LEU B O 1
ATOM 6694 N N . ALA B 1 69 ? 27.688 -21.641 1.689 1 96.69 69 ALA B N 1
ATOM 6695 C CA . ALA B 1 69 ? 28.797 -22.531 2.029 1 96.69 69 ALA B CA 1
ATOM 6696 C C . ALA B 1 69 ? 30.078 -21.734 2.283 1 96.69 69 ALA B C 1
ATOM 6698 O O . ALA B 1 69 ? 30.344 -20.734 1.613 1 96.69 69 ALA B O 1
ATOM 6699 N N . ASP B 1 70 ? 30.875 -22.219 3.141 1 95.56 70 ASP B N 1
ATOM 6700 C CA . ASP B 1 70 ? 32.094 -21.547 3.57 1 95.56 70 ASP B CA 1
ATOM 6701 C C . ASP B 1 70 ? 33.062 -21.328 2.395 1 95.56 70 ASP B C 1
ATOM 6703 O O . ASP B 1 70 ? 33.812 -20.359 2.385 1 95.56 70 ASP B O 1
ATOM 6707 N N . SER B 1 71 ? 32.938 -22.188 1.377 1 96.25 71 SER B N 1
ATOM 6708 C CA . SER B 1 71 ? 33.812 -22.094 0.221 1 96.25 71 SER B CA 1
ATOM 6709 C C . SER B 1 71 ? 33.406 -20.953 -0.703 1 96.25 71 SER B C 1
ATOM 6711 O O . SER B 1 71 ? 34.156 -20.578 -1.607 1 96.25 71 SER B O 1
ATOM 6713 N N . LEU B 1 72 ? 32.25 -20.344 -0.415 1 97.56 72 LEU B N 1
ATOM 6714 C CA . LEU B 1 72 ? 31.719 -19.406 -1.383 1 97.56 72 LEU B CA 1
ATOM 6715 C C . LEU B 1 72 ? 31.812 -17.969 -0.855 1 97.56 72 LEU B C 1
ATOM 6717 O O . LEU B 1 72 ? 31.234 -17.047 -1.446 1 97.56 72 LEU B O 1
ATOM 6721 N N . TYR B 1 73 ? 32.406 -17.766 0.251 1 97.38 73 TYR B N 1
ATOM 6722 C CA . TYR B 1 73 ? 32.594 -16.391 0.736 1 97.38 73 TYR B CA 1
ATOM 6723 C C . TYR B 1 73 ? 33.938 -16.266 1.439 1 97.38 73 TYR B C 1
ATOM 6725 O O . TYR B 1 73 ? 34.594 -17.266 1.759 1 97.38 73 TYR B O 1
ATOM 6733 N N . SER B 1 74 ? 34.406 -15.055 1.585 1 97.25 74 SER B N 1
ATOM 6734 C CA . SER B 1 74 ? 35.594 -14.727 2.367 1 97.25 74 SER B CA 1
ATOM 6735 C C . SER B 1 74 ? 35.375 -13.492 3.236 1 97.25 74 SER B C 1
ATOM 6737 O O . SER B 1 74 ? 34.531 -12.648 2.91 1 97.25 74 SER B O 1
ATOM 6739 N N . VAL B 1 75 ? 35.938 -13.508 4.355 1 96.44 75 VAL B N 1
ATOM 6740 C CA . VAL B 1 75 ? 35.938 -12.375 5.273 1 96.44 75 VAL B CA 1
ATOM 6741 C C . VAL B 1 75 ? 37.344 -11.922 5.551 1 96.44 75 VAL B C 1
ATOM 6743 O O . VAL B 1 75 ? 38.188 -12.695 6.051 1 96.44 75 VAL B O 1
ATOM 6746 N N . GLU B 1 76 ? 37.625 -10.664 5.203 1 94.19 76 GLU B N 1
ATOM 6747 C CA . GLU B 1 76 ? 38.969 -10.109 5.406 1 94.19 76 GLU B CA 1
ATOM 6748 C C . GLU B 1 76 ? 38.906 -8.859 6.273 1 94.19 76 GLU B C 1
ATOM 6750 O O . GLU B 1 76 ? 38.062 -7.977 6.051 1 94.19 76 GLU B O 1
ATOM 6755 N N . LYS B 1 77 ? 39.625 -8.891 7.293 1 91.12 77 LYS B N 1
ATOM 6756 C CA . LYS B 1 77 ? 39.812 -7.648 8.031 1 91.12 77 LYS B CA 1
ATOM 6757 C C . LYS B 1 77 ? 40.75 -6.711 7.281 1 91.12 77 LYS B C 1
ATOM 6759 O O . LYS B 1 77 ? 41.906 -7.078 6.973 1 91.12 77 LYS B O 1
ATOM 6764 N N . ILE B 1 78 ? 40.219 -5.684 6.844 1 83.19 78 ILE B N 1
ATOM 6765 C CA . ILE B 1 78 ? 40.969 -4.734 6.051 1 83.19 78 ILE B CA 1
ATOM 6766 C C . ILE B 1 78 ? 41.75 -3.791 6.977 1 83.19 78 ILE B C 1
ATOM 6768 O O . ILE B 1 78 ? 41.188 -3.297 7.965 1 83.19 78 ILE B O 1
ATOM 6772 N N . GLU B 1 79 ? 43.062 -3.92 7.234 1 67.56 79 GLU B N 1
ATOM 6773 C CA . GLU B 1 79 ? 43.875 -2.988 7.98 1 67.56 79 GLU B CA 1
ATOM 6774 C C . GLU B 1 79 ? 44.062 -1.671 7.227 1 67.56 79 GLU B C 1
ATOM 6776 O O . GLU B 1 79 ? 44.719 -1.626 6.188 1 67.56 79 GLU B O 1
ATOM 6781 N N . GLU B 1 80 ? 43.156 -1.314 6.457 1 51.28 80 GLU B N 1
ATOM 6782 C CA . GLU B 1 80 ? 43.531 -0.196 5.598 1 51.28 80 GLU B CA 1
ATOM 6783 C C . GLU B 1 80 ? 44 1.004 6.422 1 51.28 80 GLU B C 1
ATOM 6785 O O . GLU B 1 80 ? 43.25 1.506 7.266 1 51.28 80 GLU B O 1
ATOM 6790 N N . GLU B 1 81 ? 45.188 1.292 6.625 1 47.53 81 GLU B N 1
ATOM 6791 C CA . GLU B 1 81 ? 45.75 2.611 6.898 1 47.53 81 GLU B CA 1
ATOM 6792 C C . GLU B 1 81 ? 44.844 3.719 6.375 1 47.53 81 GLU B C 1
ATOM 6794 O O . GLU B 1 81 ? 44.75 4.793 6.973 1 47.53 81 GLU B O 1
ATOM 6799 N N . GLY B 1 82 ? 44.094 3.568 5.266 1 42.78 82 GLY B N 1
ATOM 6800 C CA . GLY B 1 82 ? 43.438 4.652 4.551 1 42.78 82 GLY B CA 1
ATOM 6801 C C . GLY B 1 82 ? 42.031 4.883 5 1 42.78 82 GLY B C 1
ATOM 6802 O O . GLY B 1 82 ? 41.375 5.828 4.555 1 42.78 82 GLY B O 1
ATOM 6803 N N . ILE B 1 83 ? 41.312 3.852 5.328 1 48.38 83 ILE B N 1
ATOM 6804 C CA . ILE B 1 83 ? 39.938 4.238 5.57 1 48.38 83 ILE B CA 1
ATOM 6805 C C . ILE B 1 83 ? 39.844 5.047 6.863 1 48.38 83 ILE B C 1
ATOM 6807 O O . ILE B 1 83 ? 38.844 5.703 7.121 1 48.38 83 ILE B O 1
ATOM 6811 N N . GLY B 1 84 ? 40.938 5.418 7.445 1 49.72 84 GLY B N 1
ATOM 6812 C CA . GLY B 1 84 ? 40.938 6.328 8.578 1 49.72 84 GLY B CA 1
ATOM 6813 C C . GLY B 1 84 ? 39.938 5.926 9.664 1 49.72 84 GLY B C 1
ATOM 6814 O O . GLY B 1 84 ? 39.531 6.758 10.477 1 49.72 84 GLY B O 1
ATOM 6815 N N . SER B 1 85 ? 39.438 4.535 9.57 1 60.59 85 SER B N 1
ATOM 6816 C CA . SER B 1 85 ? 38.5 4.227 10.625 1 60.59 85 SER B CA 1
ATOM 6817 C C . SER B 1 85 ? 39.188 3.734 11.883 1 60.59 85 SER B C 1
ATOM 6819 O O . SER B 1 85 ? 40.188 3.023 11.797 1 60.59 85 SER B O 1
ATOM 6821 N N . GLN B 1 86 ? 38.969 4.32 12.992 1 76.44 86 GLN B N 1
ATOM 6822 C CA . GLN B 1 86 ? 39.438 3.875 14.297 1 76.44 86 GLN B CA 1
ATOM 6823 C C . GLN B 1 86 ? 38.844 2.527 14.68 1 76.44 86 GLN B C 1
ATOM 6825 O O . GLN B 1 86 ? 39.219 1.938 15.695 1 76.44 86 GLN B O 1
ATOM 6830 N N . TYR B 1 87 ? 38.031 1.94 13.711 1 86.81 87 TYR B N 1
ATOM 6831 C CA . TYR B 1 87 ? 37.344 0.68 13.984 1 86.81 87 TYR B CA 1
ATOM 6832 C C . TYR B 1 87 ? 37.781 -0.4 13 1 86.81 87 TYR B C 1
ATOM 6834 O O . TYR B 1 87 ? 38.25 -0.094 11.898 1 86.81 87 TYR B O 1
ATOM 6842 N N . PRO B 1 88 ? 37.688 -1.655 13.367 1 91.25 88 PRO B N 1
ATOM 6843 C CA . PRO B 1 88 ? 37.969 -2.729 12.414 1 91.25 88 PRO B CA 1
ATOM 6844 C C . PRO B 1 88 ? 37.031 -2.693 11.203 1 91.25 88 PRO B C 1
ATOM 6846 O O . PRO B 1 88 ? 35.844 -2.4 11.352 1 91.25 88 PRO B O 1
ATOM 6849 N N . VAL B 1 89 ? 37.594 -2.844 10.078 1 93.56 89 VAL B N 1
ATOM 6850 C CA . VAL B 1 89 ? 36.844 -2.893 8.836 1 93.56 89 VAL B CA 1
ATOM 6851 C C . VAL B 1 89 ? 36.938 -4.289 8.227 1 93.56 89 VAL B C 1
ATOM 6853 O O . VAL B 1 89 ? 38 -4.863 8.133 1 93.56 89 VAL B O 1
ATOM 6856 N N . TYR B 1 90 ? 35.781 -4.773 7.863 1 95.38 90 TYR B N 1
ATOM 6857 C CA . TYR B 1 90 ? 35.719 -6.098 7.254 1 95.38 90 TYR B CA 1
ATOM 6858 C C . TYR B 1 90 ? 35.188 -6.02 5.824 1 95.38 90 TYR B C 1
ATOM 6860 O O . TYR B 1 90 ? 34.281 -5.234 5.527 1 95.38 90 TYR B O 1
ATOM 6868 N N . ARG B 1 91 ? 35.812 -6.715 4.945 1 96.44 91 ARG B N 1
ATOM 6869 C CA . ARG B 1 91 ? 35.312 -6.965 3.6 1 96.44 91 ARG B CA 1
ATOM 6870 C C . ARG B 1 91 ? 34.781 -8.398 3.467 1 96.44 91 ARG B C 1
ATOM 6872 O O . ARG B 1 91 ? 35.562 -9.352 3.668 1 96.44 91 ARG B O 1
ATOM 6879 N N . ILE B 1 92 ? 33.562 -8.531 3.246 1 97.69 92 ILE B N 1
ATOM 6880 C CA . ILE B 1 92 ? 32.906 -9.812 3.027 1 97.69 92 ILE B CA 1
ATOM 6881 C C . ILE B 1 92 ? 32.594 -9.984 1.544 1 97.69 92 ILE B C 1
ATOM 6883 O O . ILE B 1 92 ? 31.875 -9.172 0.959 1 97.69 92 ILE B O 1
ATOM 6887 N N . THR B 1 93 ? 33.125 -11 0.924 1 97.94 93 THR B N 1
ATOM 6888 C CA . THR B 1 93 ? 32.969 -11.18 -0.514 1 97.94 93 THR B CA 1
ATOM 6889 C C . THR B 1 93 ? 32.219 -12.484 -0.819 1 97.94 93 THR B C 1
ATOM 6891 O O . THR B 1 93 ? 32.594 -13.539 -0.273 1 97.94 93 THR B O 1
ATOM 6894 N N . THR B 1 94 ? 31.203 -12.391 -1.571 1 98.19 94 THR B N 1
ATOM 6895 C CA . THR B 1 94 ? 30.562 -13.531 -2.211 1 98.19 94 THR B CA 1
ATOM 6896 C C . THR B 1 94 ? 30.781 -13.5 -3.721 1 98.19 94 THR B C 1
ATOM 6898 O O . THR B 1 94 ? 31.375 -12.562 -4.246 1 98.19 94 THR B O 1
ATOM 6901 N N . PRO B 1 95 ? 30.266 -14.523 -4.438 1 97.88 95 PRO B N 1
ATOM 6902 C CA . PRO B 1 95 ? 30.406 -14.477 -5.895 1 97.88 95 PRO B CA 1
ATOM 6903 C C . PRO B 1 95 ? 29.688 -13.273 -6.52 1 97.88 95 PRO B C 1
ATOM 6905 O O . PRO B 1 95 ? 30.047 -12.859 -7.625 1 97.88 95 PRO B O 1
ATOM 6908 N N . ALA B 1 96 ? 28.812 -12.664 -5.75 1 98.12 96 ALA B N 1
ATOM 6909 C CA . ALA B 1 96 ? 27.984 -11.625 -6.363 1 98.12 96 ALA B CA 1
ATOM 6910 C C . ALA B 1 96 ? 28.156 -10.289 -5.656 1 98.12 96 ALA B C 1
ATOM 6912 O O . ALA B 1 96 ? 27.812 -9.242 -6.203 1 98.12 96 ALA B O 1
ATOM 6913 N N . LEU B 1 97 ? 28.719 -10.32 -4.5 1 98.25 97 LEU B N 1
ATOM 6914 C CA . LEU B 1 97 ? 28.688 -9.109 -3.691 1 98.25 97 LEU B CA 1
ATOM 6915 C C . LEU B 1 97 ? 30.062 -8.852 -3.057 1 98.25 97 LEU B C 1
ATOM 6917 O O . LEU B 1 97 ? 30.797 -9.797 -2.771 1 98.25 97 LEU B O 1
ATOM 6921 N N . ARG B 1 98 ? 30.328 -7.617 -2.877 1 98.25 98 ARG B N 1
ATOM 6922 C CA . ARG B 1 98 ? 31.344 -7.137 -1.958 1 98.25 98 ARG B CA 1
ATOM 6923 C C . ARG B 1 98 ? 30.734 -6.254 -0.872 1 98.25 98 ARG B C 1
ATOM 6925 O O . ARG B 1 98 ? 30.266 -5.152 -1.151 1 98.25 98 ARG B O 1
ATOM 6932 N N . ILE B 1 99 ? 30.812 -6.75 0.35 1 98.06 99 ILE B N 1
ATOM 6933 C CA . ILE B 1 99 ? 30.219 -6.027 1.471 1 98.06 99 ILE B CA 1
ATOM 6934 C C . ILE B 1 99 ? 31.328 -5.449 2.354 1 98.06 99 ILE B C 1
ATOM 6936 O O . ILE B 1 99 ? 32.25 -6.16 2.742 1 98.06 99 ILE B O 1
ATOM 6940 N N . GLU B 1 100 ? 31.234 -4.262 2.57 1 96.19 100 GLU B N 1
ATOM 6941 C CA . GLU B 1 100 ? 32.125 -3.588 3.5 1 96.19 100 GLU B CA 1
ATOM 6942 C C . GLU B 1 100 ? 31.406 -3.193 4.785 1 96.19 100 GLU B C 1
ATOM 6944 O O . GLU B 1 100 ? 30.359 -2.539 4.738 1 96.19 100 GLU B O 1
ATOM 6949 N N . TYR B 1 101 ? 31.953 -3.65 5.895 1 95.81 101 TYR B N 1
ATOM 6950 C CA . TYR B 1 101 ? 31.344 -3.404 7.199 1 95.81 101 TYR B CA 1
ATOM 6951 C C . TYR B 1 101 ? 32.375 -2.854 8.188 1 95.81 101 TYR B C 1
ATOM 6953 O O . TYR B 1 101 ? 33.438 -3.441 8.367 1 95.81 101 TYR B O 1
ATOM 6961 N N . VAL B 1 102 ? 32.031 -1.715 8.711 1 93.19 102 VAL B N 1
ATOM 6962 C CA . VAL B 1 102 ? 32.812 -1.132 9.781 1 93.19 102 VAL B CA 1
ATOM 6963 C C . VAL B 1 102 ? 32.25 -1.562 11.133 1 93.19 102 VAL B C 1
ATOM 6965 O O . VAL B 1 102 ? 31.141 -1.172 11.5 1 93.19 102 VAL B O 1
ATOM 6968 N N . ASP B 1 103 ? 33.031 -2.357 11.883 1 93.62 103 ASP B N 1
ATOM 6969 C CA . ASP B 1 103 ? 32.562 -2.85 13.18 1 93.62 103 ASP B CA 1
ATOM 6970 C C . ASP B 1 103 ? 32.75 -1.79 14.266 1 93.62 103 ASP B C 1
ATOM 6972 O O . ASP B 1 103 ? 33.594 -1.947 15.156 1 93.62 103 ASP B O 1
ATOM 6976 N N . ASP B 1 104 ? 31.891 -0.842 14.25 1 89.94 104 ASP B N 1
ATOM 6977 C CA . ASP B 1 104 ? 32.031 0.298 15.148 1 89.94 104 ASP B CA 1
ATOM 6978 C C . ASP B 1 104 ? 31.188 0.097 16.406 1 89.94 104 ASP B C 1
ATOM 6980 O O . ASP B 1 104 ? 31.109 0.985 17.266 1 89.94 104 ASP B O 1
ATOM 6984 N N . GLY B 1 105 ? 30.516 -1.043 16.531 1 90.88 105 GLY B N 1
ATOM 6985 C CA . GLY B 1 105 ? 29.75 -1.369 17.719 1 90.88 105 GLY B CA 1
ATOM 6986 C C . GLY B 1 105 ? 28.328 -0.853 17.672 1 90.88 105 GLY B C 1
ATOM 6987 O O . GLY B 1 105 ? 27.531 -1.105 18.578 1 90.88 105 GLY B O 1
ATOM 6988 N N . HIS B 1 106 ? 27.922 -0.178 16.641 1 93.06 106 HIS B N 1
ATOM 6989 C CA . HIS B 1 106 ? 26.562 0.335 16.469 1 93.06 106 HIS B CA 1
ATOM 6990 C C . HIS B 1 106 ? 25.75 -0.558 15.539 1 93.06 106 HIS B C 1
ATOM 6992 O O . HIS B 1 106 ? 26.312 -1.369 14.797 1 93.06 106 HIS B O 1
ATOM 6998 N N . PRO B 1 107 ? 24.406 -0.427 15.602 1 94.94 107 PRO B N 1
ATOM 6999 C CA . PRO B 1 107 ? 23.594 -1.218 14.672 1 94.94 107 PRO B CA 1
ATOM 7000 C C . PRO B 1 107 ? 23.953 -0.969 13.211 1 94.94 107 PRO B C 1
ATOM 7002 O O . PRO B 1 107 ? 24.516 0.074 12.883 1 94.94 107 PRO B O 1
ATOM 7005 N N . PHE B 1 108 ? 23.625 -1.979 12.383 1 95.81 108 PHE B N 1
ATOM 7006 C CA . PHE B 1 108 ? 23.812 -1.774 10.953 1 95.81 108 PHE B CA 1
ATOM 7007 C C . PHE B 1 108 ? 23.141 -0.487 10.492 1 95.81 108 PHE B C 1
ATOM 7009 O O . PHE B 1 108 ? 22 -0.211 10.859 1 95.81 108 PHE B O 1
ATOM 7016 N N . SER B 1 109 ? 23.875 0.297 9.75 1 94.25 109 SER B N 1
ATOM 7017 C CA . SER B 1 109 ? 23.422 1.596 9.273 1 94.25 109 SER B CA 1
ATOM 7018 C C . SER B 1 109 ? 24.047 1.952 7.934 1 94.25 109 SER B C 1
ATOM 7020 O O . SER B 1 109 ? 24.75 1.136 7.34 1 94.25 109 SER B O 1
ATOM 7022 N N . THR B 1 110 ? 23.734 3.168 7.445 1 92.19 110 THR B N 1
ATOM 7023 C CA . THR B 1 110 ? 24.312 3.631 6.191 1 92.19 110 THR B CA 1
ATOM 7024 C C . THR B 1 110 ? 25.781 4.02 6.387 1 92.19 110 THR B C 1
ATOM 7026 O O . THR B 1 110 ? 26.516 4.168 5.418 1 92.19 110 THR B O 1
ATOM 7029 N N . SER B 1 111 ? 26.219 4.094 7.609 1 91.5 111 SER B N 1
ATOM 7030 C CA . SER B 1 111 ? 27.578 4.562 7.898 1 91.5 111 SER B CA 1
ATOM 7031 C C . SER B 1 111 ? 28.547 3.393 8.023 1 91.5 111 SER B C 1
ATOM 7033 O O . SER B 1 111 ? 29.766 3.578 7.93 1 91.5 111 SER B O 1
ATOM 7035 N N . ASN B 1 112 ? 27.984 2.25 8.258 1 92.94 112 ASN B N 1
ATOM 7036 C CA . ASN B 1 112 ? 28.938 1.198 8.586 1 92.94 112 ASN B CA 1
ATOM 7037 C C . ASN B 1 112 ? 28.75 -0.028 7.699 1 92.94 112 ASN B C 1
ATOM 7039 O O . ASN B 1 112 ? 29.516 -0.985 7.785 1 92.94 112 ASN B O 1
ATOM 7043 N N . LEU B 1 113 ? 27.75 0.024 6.844 1 94.69 113 LEU B N 1
ATOM 7044 C CA . LEU B 1 113 ? 27.547 -1.129 5.973 1 94.69 113 LEU B CA 1
ATOM 7045 C C . LEU B 1 113 ? 27.203 -0.686 4.555 1 94.69 113 LEU B C 1
ATOM 7047 O O . LEU B 1 113 ? 26.297 0.13 4.355 1 94.69 113 LEU B O 1
ATOM 7051 N N . THR B 1 114 ? 27.875 -1.195 3.588 1 95.44 114 THR B N 1
ATOM 7052 C CA . THR B 1 114 ? 27.609 -1 2.166 1 95.44 114 THR B CA 1
ATOM 7053 C C . THR B 1 114 ? 27.844 -2.289 1.388 1 95.44 114 THR B C 1
ATOM 7055 O O . THR B 1 114 ? 28.844 -2.984 1.626 1 95.44 114 THR B O 1
ATOM 7058 N N . ALA B 1 115 ? 26.953 -2.59 0.576 1 97.31 115 ALA B N 1
ATOM 7059 C CA . ALA B 1 115 ? 27.156 -3.709 -0.34 1 97.31 115 ALA B CA 1
ATOM 7060 C C . ALA B 1 115 ? 27.312 -3.221 -1.777 1 97.31 115 ALA B C 1
ATOM 7062 O O . ALA B 1 115 ? 26.594 -2.318 -2.211 1 97.31 115 ALA B O 1
ATOM 7063 N N . TYR B 1 116 ? 28.297 -3.754 -2.449 1 98 116 TYR B N 1
ATOM 7064 C CA . TYR B 1 116 ? 28.547 -3.457 -3.857 1 98 116 TYR B CA 1
ATOM 7065 C C . TYR B 1 116 ? 28.141 -4.637 -4.738 1 98 116 TYR B C 1
ATOM 7067 O O . TYR B 1 116 ? 28.375 -5.793 -4.387 1 98 116 TYR B O 1
ATOM 7075 N N . PHE B 1 117 ? 27.5 -4.309 -5.832 1 98.12 117 PHE B N 1
ATOM 7076 C CA . PHE B 1 117 ? 27.031 -5.352 -6.742 1 98.12 117 PHE B CA 1
ATOM 7077 C C . PHE B 1 117 ? 27.172 -4.906 -8.195 1 98.12 117 PHE B C 1
ATOM 7079 O O . PHE B 1 117 ? 27.359 -3.721 -8.469 1 98.12 117 PHE B O 1
ATOM 7086 N N . ASN B 1 118 ? 27.141 -5.871 -9.023 1 96.75 118 ASN B N 1
ATOM 7087 C CA . ASN B 1 118 ? 27.25 -5.59 -10.453 1 96.75 118 ASN B CA 1
ATOM 7088 C C . ASN B 1 118 ? 25.891 -5.238 -11.055 1 96.75 118 ASN B C 1
ATOM 7090 O O . ASN B 1 118 ? 24.906 -5.945 -10.828 1 96.75 118 ASN B O 1
ATOM 7094 N N . TYR B 1 119 ? 25.828 -4.121 -11.719 1 95.56 119 TYR B N 1
ATOM 7095 C CA . TYR B 1 119 ? 24.641 -3.691 -12.469 1 95.56 119 TYR B CA 1
ATOM 7096 C C . TYR B 1 119 ? 25.016 -3.342 -13.906 1 95.56 119 TYR B C 1
ATOM 7098 O O . TYR B 1 119 ? 25.453 -2.225 -14.188 1 95.56 119 TYR B O 1
ATOM 7106 N N . ARG B 1 120 ? 24.766 -4.266 -14.797 1 93.25 120 ARG B N 1
ATOM 7107 C CA . ARG B 1 120 ? 25.031 -4.086 -16.219 1 93.25 120 ARG B CA 1
ATOM 7108 C C . ARG B 1 120 ? 26.484 -3.691 -16.453 1 93.25 120 ARG B C 1
ATOM 7110 O O . ARG B 1 120 ? 26.766 -2.709 -17.141 1 93.25 120 ARG B O 1
ATOM 7117 N N . GLY B 1 121 ? 27.344 -4.293 -15.82 1 93.31 121 GLY B N 1
ATOM 7118 C CA . GLY B 1 121 ? 28.766 -4.109 -16.031 1 93.31 121 GLY B CA 1
ATOM 7119 C C . GLY B 1 121 ? 29.359 -3.027 -15.156 1 93.31 121 GLY B C 1
ATOM 7120 O O . GLY B 1 121 ? 30.578 -2.826 -15.156 1 93.31 121 GLY B O 1
ATOM 7121 N N . LYS B 1 122 ? 28.547 -2.371 -14.406 1 95.94 122 LYS B N 1
ATOM 7122 C CA . LYS B 1 122 ? 29.031 -1.316 -13.516 1 95.94 122 LYS B CA 1
ATOM 7123 C C . LYS B 1 122 ? 28.766 -1.67 -12.055 1 95.94 122 LYS B C 1
ATOM 7125 O O . LYS B 1 122 ? 27.781 -2.338 -11.734 1 95.94 122 LYS B O 1
ATOM 7130 N N . GLU B 1 123 ? 29.656 -1.285 -11.266 1 96.31 123 GLU B N 1
ATOM 7131 C CA . GLU B 1 123 ? 29.469 -1.488 -9.836 1 96.31 123 GLU B CA 1
ATOM 7132 C C . GLU B 1 123 ? 28.5 -0.45 -9.25 1 96.31 123 GLU B C 1
ATOM 7134 O O . GLU B 1 123 ? 28.672 0.749 -9.492 1 96.31 123 GLU B O 1
ATOM 7139 N N . LYS B 1 124 ? 27.547 -0.917 -8.602 1 96.25 124 LYS B N 1
ATOM 7140 C CA . LYS B 1 124 ? 26.594 -0.059 -7.91 1 96.25 124 LYS B CA 1
ATOM 7141 C C . LYS B 1 124 ? 26.578 -0.348 -6.41 1 96.25 124 LYS B C 1
ATOM 7143 O O . LYS B 1 124 ? 27.109 -1.37 -5.969 1 96.25 124 LYS B O 1
ATOM 7148 N N . LYS B 1 125 ? 26.062 0.582 -5.672 1 94.62 125 LYS B N 1
ATOM 7149 C CA . LYS B 1 125 ? 26.062 0.488 -4.215 1 94.62 125 LYS B CA 1
ATOM 7150 C C . LYS B 1 125 ? 24.641 0.24 -3.684 1 94.62 125 LYS B C 1
ATOM 7152 O O . LYS B 1 125 ? 23.672 0.813 -4.188 1 94.62 125 LYS B O 1
ATOM 7157 N N . PHE B 1 126 ? 24.578 -0.661 -2.764 1 95.69 126 PHE B N 1
ATOM 7158 C CA . PHE B 1 126 ? 23.391 -0.857 -1.935 1 95.69 126 PHE B CA 1
ATOM 7159 C C . PHE B 1 126 ? 23.656 -0.43 -0.497 1 95.69 126 PHE B C 1
ATOM 7161 O O . PHE B 1 126 ? 24.703 -0.759 0.068 1 95.69 126 PHE B O 1
ATOM 7168 N N . THR B 1 127 ? 22.703 0.311 0.073 1 92.75 127 THR B N 1
ATOM 7169 C CA . THR B 1 127 ? 22.688 0.623 1.497 1 92.75 127 THR B CA 1
ATOM 7170 C C . THR B 1 127 ? 21.344 0.233 2.123 1 92.75 127 THR B C 1
ATOM 7172 O O . THR B 1 127 ? 20.359 0.004 1.412 1 92.75 127 THR B O 1
ATOM 7175 N N . ILE B 1 128 ? 21.25 0.193 3.414 1 90.88 128 ILE B N 1
ATOM 7176 C CA . ILE B 1 128 ? 20.062 -0.309 4.09 1 90.88 128 ILE B CA 1
ATOM 7177 C C . ILE B 1 128 ? 19.016 0.804 4.195 1 90.88 128 ILE B C 1
ATOM 7179 O O . ILE B 1 128 ? 17.984 0.628 4.828 1 90.88 128 ILE B O 1
ATOM 7183 N N . ARG B 1 129 ? 19.156 1.979 3.59 1 85 129 ARG B N 1
ATOM 7184 C CA . ARG B 1 129 ? 18.156 3.053 3.592 1 85 129 ARG B CA 1
ATOM 7185 C C . ARG B 1 129 ? 16.906 2.641 2.838 1 85 129 ARG B C 1
ATOM 7187 O O . ARG B 1 129 ? 15.812 3.127 3.129 1 85 129 ARG B O 1
ATOM 7194 N N . GLN B 1 130 ? 16.875 1.712 2.01 1 71.94 130 GLN B N 1
ATOM 7195 C CA . GLN B 1 130 ? 15.766 0.966 1.414 1 71.94 130 GLN B CA 1
ATOM 7196 C C . GLN B 1 130 ? 14.836 1.89 0.63 1 71.94 130 GLN B C 1
ATOM 7198 O O . GLN B 1 130 ? 13.617 1.814 0.769 1 71.94 130 GLN B O 1
ATOM 7203 N N . ILE B 1 131 ? 15.203 2.902 -0.053 1 78.12 131 ILE B N 1
ATOM 7204 C CA . ILE B 1 131 ? 14.352 3.713 -0.918 1 78.12 131 ILE B CA 1
ATOM 7205 C C . ILE B 1 131 ? 14.32 3.111 -2.322 1 78.12 131 ILE B C 1
ATOM 7207 O O . ILE B 1 131 ? 15.25 3.305 -3.107 1 78.12 131 ILE B O 1
ATOM 7211 N N . GLN B 1 132 ? 13.266 2.352 -2.508 1 82.38 132 GLN B N 1
ATOM 7212 C CA . GLN B 1 132 ? 13.125 1.682 -3.797 1 82.38 132 GLN B CA 1
ATOM 7213 C C . GLN B 1 132 ? 12.188 2.461 -4.723 1 82.38 132 GLN B C 1
ATOM 7215 O O . GLN B 1 132 ? 11.156 2.967 -4.285 1 82.38 132 GLN B O 1
ATOM 7220 N N . ARG B 1 133 ? 12.539 2.572 -6 1 82.56 133 ARG B N 1
ATOM 7221 C CA . ARG B 1 133 ? 11.742 3.35 -6.945 1 82.56 133 ARG B CA 1
ATOM 7222 C C . ARG B 1 133 ? 11.336 2.5 -8.148 1 82.56 133 ARG B C 1
ATOM 7224 O O . ARG B 1 133 ? 10.406 2.85 -8.875 1 82.56 133 ARG B O 1
ATOM 7231 N N . GLY B 1 134 ? 11.961 1.37 -8.305 1 91.75 134 GLY B N 1
ATOM 7232 C CA . GLY B 1 134 ? 11.773 0.637 -9.547 1 91.75 134 GLY B CA 1
ATOM 7233 C C . GLY B 1 134 ? 11.164 -0.738 -9.344 1 91.75 134 GLY B C 1
ATOM 7234 O O . GLY B 1 134 ? 11.555 -1.699 -10.008 1 91.75 134 GLY B O 1
ATOM 7235 N N . ASN B 1 135 ? 10.211 -0.849 -8.344 1 95.5 135 ASN B N 1
ATOM 7236 C CA . ASN B 1 135 ? 9.586 -2.152 -8.156 1 95.5 135 ASN B CA 1
ATOM 7237 C C . ASN B 1 135 ? 8.781 -2.572 -9.375 1 95.5 135 ASN B C 1
ATOM 7239 O O . ASN B 1 135 ? 8.055 -1.761 -9.953 1 95.5 135 ASN B O 1
ATOM 7243 N N . LEU B 1 136 ? 8.914 -3.793 -9.766 1 97.12 136 LEU B N 1
ATOM 7244 C CA . LEU B 1 136 ? 8.336 -4.238 -11.031 1 97.12 136 LEU B CA 1
ATOM 7245 C C . LEU B 1 136 ? 6.969 -4.879 -10.805 1 97.12 136 LEU B C 1
ATOM 7247 O O . LEU B 1 136 ? 6.402 -5.48 -11.727 1 97.12 136 LEU B O 1
ATOM 7251 N N . GLY B 1 137 ? 6.48 -4.805 -9.609 1 96.44 137 GLY B N 1
ATOM 7252 C CA . GLY B 1 137 ? 5.133 -5.262 -9.305 1 96.44 137 GLY B CA 1
ATOM 7253 C C . GLY B 1 137 ? 5.082 -6.711 -8.859 1 96.44 137 GLY B C 1
ATOM 7254 O O . GLY B 1 137 ? 6.074 -7.434 -8.961 1 96.44 137 GLY B O 1
ATOM 7255 N N . GLY B 1 138 ? 3.926 -7.117 -8.258 1 97.19 138 GLY B N 1
ATOM 7256 C CA . GLY B 1 138 ? 3.676 -8.461 -7.758 1 97.19 138 GLY B CA 1
ATOM 7257 C C . GLY B 1 138 ? 2.201 -8.789 -7.648 1 97.19 138 GLY B C 1
ATOM 7258 O O . GLY B 1 138 ? 1.354 -8.047 -8.156 1 97.19 138 GLY B O 1
ATOM 7259 N N . PRO B 1 139 ? 1.947 -9.914 -7.09 1 97 139 PRO B N 1
ATOM 7260 C CA . PRO B 1 139 ? 0.564 -10.383 -6.98 1 97 139 PRO B CA 1
ATOM 7261 C C . PRO B 1 139 ? -0.245 -9.594 -5.949 1 97 139 PRO B C 1
ATOM 7263 O O . PRO B 1 139 ? 0.324 -8.844 -5.156 1 97 139 PRO B O 1
ATOM 7266 N N . ILE B 1 140 ? -1.57 -9.648 -6.125 1 95.75 140 ILE B N 1
ATOM 7267 C CA . ILE B 1 140 ? -2.506 -9.148 -5.129 1 95.75 140 ILE B CA 1
ATOM 7268 C C . ILE B 1 140 ? -3.352 -10.297 -4.586 1 95.75 140 ILE B C 1
ATOM 7270 O O . ILE B 1 140 ? -3.387 -11.383 -5.176 1 95.75 140 ILE B O 1
ATOM 7274 N N . GLU B 1 141 ? -4.039 -10.117 -3.51 1 95.56 141 GLU B N 1
ATOM 7275 C CA . GLU B 1 141 ? -4.734 -11.195 -2.816 1 95.56 141 GLU B CA 1
ATOM 7276 C C . GLU B 1 141 ? -5.961 -11.648 -3.6 1 95.56 141 GLU B C 1
ATOM 7278 O O . GLU B 1 141 ? -6.242 -12.852 -3.686 1 95.56 141 GLU B O 1
ATOM 7283 N N . THR B 1 142 ? -6.719 -10.656 -4.145 1 94.88 142 THR B N 1
ATOM 7284 C CA . THR B 1 142 ? -7.973 -11.078 -4.766 1 94.88 142 THR B CA 1
ATOM 7285 C C . THR B 1 142 ? -8.453 -10.039 -5.781 1 94.88 142 THR B C 1
ATOM 7287 O O . THR B 1 142 ? -8.156 -8.852 -5.648 1 94.88 142 THR B O 1
ATOM 7290 N N . LEU B 1 143 ? -9.156 -10.5 -6.766 1 94.31 143 LEU B N 1
ATOM 7291 C CA . LEU B 1 143 ? -9.82 -9.648 -7.754 1 94.31 143 LEU B CA 1
ATOM 7292 C C . LEU B 1 143 ? -11.328 -9.633 -7.535 1 94.31 143 LEU B C 1
ATOM 7294 O O . LEU B 1 143 ? -12.086 -9.273 -8.438 1 94.31 143 LEU B O 1
ATOM 7298 N N . ASP B 1 144 ? -11.727 -10.023 -6.348 1 91.69 144 ASP B N 1
ATOM 7299 C CA . ASP B 1 144 ? -13.156 -10.016 -6.059 1 91.69 144 ASP B CA 1
ATOM 7300 C C . ASP B 1 144 ? -13.766 -8.641 -6.328 1 91.69 144 ASP B C 1
ATOM 7302 O O . ASP B 1 144 ? -13.344 -7.645 -5.734 1 91.69 144 ASP B O 1
ATOM 7306 N N . ARG B 1 145 ? -14.68 -8.602 -7.27 1 86.69 145 ARG B N 1
ATOM 7307 C CA . ARG B 1 145 ? -15.484 -7.434 -7.621 1 86.69 145 ARG B CA 1
ATOM 7308 C C . ARG B 1 145 ? -14.641 -6.367 -8.305 1 86.69 145 ARG B C 1
ATOM 7310 O O . ARG B 1 145 ? -14.969 -5.184 -8.266 1 86.69 145 ARG B O 1
ATOM 7317 N N . VAL B 1 146 ? -13.547 -6.707 -8.812 1 91.38 146 VAL B N 1
ATOM 7318 C CA . VAL B 1 146 ? -12.711 -5.773 -9.562 1 91.38 146 VAL B CA 1
ATOM 7319 C C . VAL B 1 146 ? -13.18 -5.711 -11.016 1 91.38 146 VAL B C 1
ATOM 7321 O O . VAL B 1 146 ? -13.461 -6.746 -11.633 1 91.38 146 VAL B O 1
ATOM 7324 N N . LYS B 1 147 ? -13.273 -4.496 -11.547 1 92.44 147 LYS B N 1
ATOM 7325 C CA . LYS B 1 147 ? -13.836 -4.309 -12.883 1 92.44 147 LYS B CA 1
ATOM 7326 C C . LYS B 1 147 ? -12.812 -3.688 -13.828 1 92.44 147 LYS B C 1
ATOM 7328 O O . LYS B 1 147 ? -13.047 -3.6 -15.031 1 92.44 147 LYS B O 1
ATOM 7333 N N . SER B 1 148 ? -11.766 -3.199 -13.281 1 93.81 148 SER B N 1
ATOM 7334 C CA . SER B 1 148 ? -10.68 -2.592 -14.047 1 93.81 148 SER B CA 1
ATOM 7335 C C . SER B 1 148 ? -9.359 -2.67 -13.289 1 93.81 148 SER B C 1
ATOM 7337 O O . SER B 1 148 ? -9.312 -3.172 -12.164 1 93.81 148 SER B O 1
ATOM 7339 N N . GLU B 1 149 ? -8.359 -2.191 -13.914 1 93.75 149 GLU B N 1
ATOM 7340 C CA . GLU B 1 149 ? -7.012 -2.303 -13.352 1 93.75 149 GLU B CA 1
ATOM 7341 C C . GLU B 1 149 ? -6.926 -1.647 -11.977 1 93.75 149 GLU B C 1
ATOM 7343 O O . GLU B 1 149 ? -7.477 -0.565 -11.766 1 93.75 149 GLU B O 1
ATOM 7348 N N . VAL B 1 150 ? -6.289 -2.266 -11.055 1 91.25 150 VAL B N 1
ATOM 7349 C CA . VAL B 1 150 ? -5.957 -1.745 -9.734 1 91.25 150 VAL B CA 1
ATOM 7350 C C . VAL B 1 150 ? -4.449 -1.837 -9.508 1 91.25 150 VAL B C 1
ATOM 7352 O O . VAL B 1 150 ? -3.744 -2.523 -10.25 1 91.25 150 VAL B O 1
ATOM 7355 N N . PRO B 1 151 ? -3.91 -1.128 -8.516 1 89.38 151 PRO B N 1
ATOM 7356 C CA . PRO B 1 151 ? -2.469 -1.197 -8.273 1 89.38 151 PRO B CA 1
ATOM 7357 C C . PRO B 1 151 ? -1.997 -2.605 -7.914 1 89.38 151 PRO B C 1
ATOM 7359 O O . PRO B 1 151 ? -2.678 -3.318 -7.176 1 89.38 151 PRO B O 1
ATOM 7362 N N . LEU B 1 152 ? -0.813 -2.992 -8.445 1 94.69 152 LEU B N 1
ATOM 7363 C CA . LEU B 1 152 ? -0.195 -4.273 -8.117 1 94.69 152 LEU B CA 1
ATOM 7364 C C . LEU B 1 152 ? 0.446 -4.227 -6.73 1 94.69 152 LEU B C 1
ATOM 7366 O O . LEU B 1 152 ? 0.7 -3.145 -6.195 1 94.69 152 LEU B O 1
ATOM 7370 N N . GLY B 1 153 ? 0.609 -5.355 -6.152 1 93.88 153 GLY B N 1
ATOM 7371 C CA . GLY B 1 153 ? 1.472 -5.449 -4.988 1 93.88 153 GLY B CA 1
ATOM 7372 C C . GLY B 1 153 ? 2.945 -5.328 -5.324 1 93.88 153 GLY B C 1
ATOM 7373 O O . GLY B 1 153 ? 3.314 -5.254 -6.5 1 93.88 153 GLY B O 1
ATOM 7374 N N . ASN B 1 154 ? 3.779 -5.34 -4.32 1 93.38 154 ASN B N 1
ATOM 7375 C CA . ASN B 1 154 ? 5.223 -5.34 -4.543 1 93.38 154 ASN B CA 1
ATOM 7376 C C . ASN B 1 154 ? 5.75 -6.75 -4.793 1 93.38 154 ASN B C 1
ATOM 7378 O O . ASN B 1 154 ? 5.238 -7.719 -4.23 1 93.38 154 ASN B O 1
ATOM 7382 N N . GLY B 1 155 ? 6.699 -6.758 -5.648 1 97.06 155 GLY B N 1
ATOM 7383 C CA . GLY B 1 155 ? 7.469 -7.977 -5.832 1 97.06 155 GLY B CA 1
ATOM 7384 C C . GLY B 1 155 ? 8.898 -7.859 -5.332 1 97.06 155 GLY B C 1
ATOM 7385 O O . GLY B 1 155 ? 9.289 -6.824 -4.793 1 97.06 155 GLY B O 1
ATOM 7386 N N . LEU B 1 156 ? 9.523 -8.914 -5.457 1 97.56 156 LEU B N 1
ATOM 7387 C CA . LEU B 1 156 ? 10.93 -8.992 -5.09 1 97.56 156 LEU B CA 1
ATOM 7388 C C . LEU B 1 156 ? 11.805 -8.305 -6.133 1 97.56 156 LEU B C 1
ATOM 7390 O O . LEU B 1 156 ? 12.875 -7.789 -5.805 1 97.56 156 LEU B O 1
ATOM 7394 N N . LEU B 1 157 ? 11.359 -8.258 -7.359 1 98.25 157 LEU B N 1
ATOM 7395 C CA . LEU B 1 157 ? 12.172 -7.793 -8.477 1 98.25 157 LEU B CA 1
ATOM 7396 C C . LEU B 1 157 ? 11.992 -6.293 -8.688 1 98.25 157 LEU B C 1
ATOM 7398 O O . LEU B 1 157 ? 10.875 -5.781 -8.625 1 98.25 157 LEU B O 1
ATOM 7402 N N . SER B 1 158 ? 13.125 -5.672 -8.906 1 97.06 158 SER B N 1
ATOM 7403 C CA . SER B 1 158 ? 13.172 -4.223 -9.07 1 97.06 158 SER B CA 1
ATOM 7404 C C . SER B 1 158 ? 14.281 -3.803 -10.016 1 97.06 158 SER B C 1
ATOM 7406 O O . SER B 1 158 ? 15.328 -4.453 -10.078 1 97.06 158 SER B O 1
ATOM 7408 N N . THR B 1 159 ? 14.07 -2.662 -10.719 1 96 159 THR B N 1
ATOM 7409 C CA . THR B 1 159 ? 15.117 -2.141 -11.594 1 96 159 THR B CA 1
ATOM 7410 C C . THR B 1 159 ? 16.219 -1.479 -10.781 1 96 159 THR B C 1
ATOM 7412 O O . THR B 1 159 ? 17.297 -1.184 -11.312 1 96 159 THR B O 1
ATOM 7415 N N . ASP B 1 160 ? 16.047 -1.378 -9.492 1 95.19 160 ASP B N 1
ATOM 7416 C CA . ASP B 1 160 ? 17.094 -0.903 -8.609 1 95.19 160 ASP B CA 1
ATOM 7417 C C . ASP B 1 160 ? 18.156 -1.978 -8.398 1 95.19 160 ASP B C 1
ATOM 7419 O O . ASP B 1 160 ? 19.297 -1.674 -8 1 95.19 160 ASP B O 1
ATOM 7423 N N . GLY B 1 161 ? 17.766 -3.162 -8.586 1 97.12 161 GLY B N 1
ATOM 7424 C CA . GLY B 1 161 ? 18.688 -4.281 -8.461 1 97.12 161 GLY B CA 1
ATOM 7425 C C . GLY B 1 161 ? 18.672 -4.902 -7.078 1 97.12 161 GLY B C 1
ATOM 7426 O O . GLY B 1 161 ? 19.547 -5.715 -6.754 1 97.12 161 GLY B O 1
ATOM 7427 N N . TRP B 1 162 ? 17.672 -4.48 -6.238 1 97.62 162 TRP B N 1
ATOM 7428 C CA . TRP B 1 162 ? 17.609 -5.004 -4.879 1 97.62 162 TRP B CA 1
ATOM 7429 C C . TRP B 1 162 ? 16.203 -4.855 -4.305 1 97.62 162 TRP B C 1
ATOM 7431 O O . TRP B 1 162 ? 15.383 -4.121 -4.852 1 97.62 162 TRP B O 1
ATOM 7441 N N . HIS B 1 163 ? 15.914 -5.578 -3.303 1 97.56 163 HIS B N 1
ATOM 7442 C CA . HIS B 1 163 ? 14.711 -5.488 -2.488 1 97.56 163 HIS B CA 1
ATOM 7443 C C . HIS B 1 163 ? 14.977 -5.938 -1.055 1 97.56 163 HIS B C 1
ATOM 7445 O O . HIS B 1 163 ? 15.75 -6.871 -0.825 1 97.56 163 HIS B O 1
ATOM 7451 N N . VAL B 1 164 ? 14.367 -5.262 -0.087 1 97.38 164 VAL B N 1
ATOM 7452 C CA . VAL B 1 164 ? 14.547 -5.625 1.314 1 97.38 164 VAL B CA 1
ATOM 7453 C C . VAL B 1 164 ? 13.211 -6.086 1.9 1 97.38 164 VAL B C 1
ATOM 7455 O O . VAL B 1 164 ? 12.195 -5.402 1.757 1 97.38 164 VAL B O 1
ATOM 7458 N N . ILE B 1 165 ? 13.188 -7.215 2.516 1 97.19 165 ILE B N 1
ATOM 7459 C CA . ILE B 1 165 ? 12.031 -7.688 3.264 1 97.19 165 ILE B CA 1
ATOM 7460 C C . ILE B 1 165 ? 12.266 -7.496 4.758 1 97.19 165 ILE B C 1
ATOM 7462 O O . ILE B 1 165 ? 13.289 -7.934 5.297 1 97.19 165 ILE B O 1
ATOM 7466 N N . ASP B 1 166 ? 11.344 -6.793 5.395 1 95.81 166 ASP B N 1
ATOM 7467 C CA . ASP B 1 166 ? 11.344 -6.516 6.828 1 95.81 166 ASP B CA 1
ATOM 7468 C C . ASP B 1 166 ? 10.609 -7.605 7.598 1 95.81 166 ASP B C 1
ATOM 7470 O O . ASP B 1 166 ? 9.383 -7.719 7.504 1 95.81 166 ASP B O 1
ATOM 7474 N N . ASP B 1 167 ? 11.297 -8.383 8.445 1 96.25 167 ASP B N 1
ATOM 7475 C CA . ASP B 1 167 ? 10.695 -9.484 9.188 1 96.25 167 ASP B CA 1
ATOM 7476 C C . ASP B 1 167 ? 10.562 -9.148 10.672 1 96.25 167 ASP B C 1
ATOM 7478 O O . ASP B 1 167 ? 10.383 -10.039 11.5 1 96.25 167 ASP B O 1
ATOM 7482 N N . ASN B 1 168 ? 10.594 -7.863 11.039 1 93.62 168 ASN B N 1
ATOM 7483 C CA . ASN B 1 168 ? 10.648 -7.383 12.414 1 93.62 168 ASN B CA 1
ATOM 7484 C C . ASN B 1 168 ? 9.383 -7.746 13.18 1 93.62 168 ASN B C 1
ATOM 7486 O O . ASN B 1 168 ? 9.406 -7.891 14.406 1 93.62 168 ASN B O 1
ATOM 7490 N N . ARG B 1 169 ? 8.312 -8.023 12.57 1 91.12 169 ARG B N 1
ATOM 7491 C CA . ARG B 1 169 ? 7.066 -8.18 13.32 1 91.12 169 ARG B CA 1
ATOM 7492 C C . ARG B 1 169 ? 6.395 -9.508 12.992 1 91.12 169 ARG B C 1
ATOM 7494 O O . ARG B 1 169 ? 5.27 -9.766 13.43 1 91.12 169 ARG B O 1
ATOM 7501 N N . ALA B 1 170 ? 7.094 -10.305 12.359 1 95.75 170 ALA B N 1
ATOM 7502 C CA . ALA B 1 170 ? 6.535 -11.609 12.023 1 95.75 170 ALA B CA 1
ATOM 7503 C C . ALA B 1 170 ? 6.418 -12.492 13.258 1 95.75 170 ALA B C 1
ATOM 7505 O O . ALA B 1 170 ? 7.309 -12.508 14.109 1 95.75 170 ALA B O 1
ATOM 7506 N N . ASP B 1 171 ? 5.301 -13.188 13.398 1 96.62 171 ASP B N 1
ATOM 7507 C CA . ASP B 1 171 ? 5.176 -14.227 14.414 1 96.62 171 ASP B CA 1
ATOM 7508 C C . ASP B 1 171 ? 6.105 -15.406 14.117 1 96.62 171 ASP B C 1
ATOM 7510 O O . ASP B 1 171 ? 6.629 -15.523 13 1 96.62 171 ASP B O 1
ATOM 7514 N N . PHE B 1 172 ? 6.324 -16.203 15.195 1 97.31 172 PHE B N 1
ATOM 7515 C CA . PHE B 1 172 ? 7.223 -17.344 15.055 1 97.31 172 PHE B CA 1
ATOM 7516 C C . PHE B 1 172 ? 6.438 -18.609 14.75 1 97.31 172 PHE B C 1
ATOM 7518 O O . PHE B 1 172 ? 5.211 -18.641 14.891 1 97.31 172 PHE B O 1
ATOM 7525 N N . LEU B 1 173 ? 7.113 -19.594 14.133 1 97.12 173 LEU B N 1
ATOM 7526 C CA . LEU B 1 173 ? 6.652 -20.984 14.102 1 97.12 173 LEU B CA 1
ATOM 7527 C C . LEU B 1 173 ? 7.348 -21.812 15.172 1 97.12 173 LEU B C 1
ATOM 7529 O O . LEU B 1 173 ? 8.578 -21.812 15.258 1 97.12 173 LEU B O 1
ATOM 7533 N N . ASP B 1 174 ? 6.602 -22.484 15.953 1 95 174 ASP B N 1
ATOM 7534 C CA . ASP B 1 174 ? 7.199 -23.281 17.016 1 95 174 ASP B CA 1
ATOM 7535 C C . ASP B 1 174 ? 7.824 -24.562 16.469 1 95 174 ASP B C 1
ATOM 7537 O O . ASP B 1 174 ? 7.93 -24.734 15.25 1 95 174 ASP B O 1
ATOM 7541 N N . SER B 1 175 ? 8.312 -25.406 17.312 1 93 175 SER B N 1
ATOM 7542 C CA . SER B 1 175 ? 9.055 -26.594 16.906 1 93 175 SER B CA 1
ATOM 7543 C C . SER B 1 175 ? 8.203 -27.516 16.047 1 93 175 SER B C 1
ATOM 7545 O O . SER B 1 175 ? 8.727 -28.25 15.195 1 93 175 SER B O 1
ATOM 7547 N N . ASP B 1 176 ? 6.883 -27.406 16.219 1 92.31 176 ASP B N 1
ATOM 7548 C CA . ASP B 1 176 ? 5.98 -28.25 15.43 1 92.31 176 ASP B CA 1
ATOM 7549 C C . ASP B 1 176 ? 5.469 -27.516 14.195 1 92.31 176 ASP B C 1
ATOM 7551 O O . ASP B 1 176 ? 4.633 -28.031 13.453 1 92.31 176 ASP B O 1
ATOM 7555 N N . GLY B 1 177 ? 5.992 -26.328 14.039 1 94.56 177 GLY B N 1
ATOM 7556 C CA . GLY B 1 177 ? 5.594 -25.547 12.875 1 94.56 177 GLY B CA 1
ATOM 7557 C C . GLY B 1 177 ? 4.281 -24.828 13.07 1 94.56 177 GLY B C 1
ATOM 7558 O O . GLY B 1 177 ? 3.678 -24.344 12.102 1 94.56 177 GLY B O 1
ATOM 7559 N N . TRP B 1 178 ? 3.787 -24.781 14.273 1 97.06 178 TRP B N 1
ATOM 7560 C CA . TRP B 1 178 ? 2.551 -24.047 14.539 1 97.06 178 TRP B CA 1
ATOM 7561 C C . TRP B 1 178 ? 2.838 -22.594 14.867 1 97.06 178 TRP B C 1
ATOM 7563 O O . TRP B 1 178 ? 3.854 -22.281 15.5 1 97.06 178 TRP B O 1
ATOM 7573 N N . ILE B 1 179 ? 1.979 -21.703 14.523 1 96.56 179 ILE B N 1
ATOM 7574 C CA . ILE B 1 179 ? 2.164 -20.25 14.68 1 96.56 179 ILE B CA 1
ATOM 7575 C C . ILE B 1 179 ? 2.193 -19.891 16.156 1 96.56 179 ILE B C 1
ATOM 7577 O O . ILE B 1 179 ? 1.437 -20.453 16.953 1 96.56 179 ILE B O 1
ATOM 7581 N N . SER B 1 180 ? 3.076 -19.109 16.531 1 95.12 180 SER B N 1
ATOM 7582 C CA . SER B 1 180 ? 3.244 -18.609 17.891 1 95.12 180 SER B CA 1
ATOM 7583 C C . SER B 1 180 ? 3.609 -17.125 17.891 1 95.12 180 SER B C 1
ATOM 7585 O O . SER B 1 180 ? 4.457 -16.688 17.109 1 95.12 180 SER B O 1
ATOM 7587 N N . PRO B 1 181 ? 2.92 -16.328 18.781 1 93.69 181 PRO B N 1
ATOM 7588 C CA . PRO B 1 181 ? 3.232 -14.906 18.812 1 93.69 181 PRO B CA 1
ATOM 7589 C C . PRO B 1 181 ? 4.699 -14.625 19.125 1 93.69 181 PRO B C 1
ATOM 7591 O O . PRO B 1 181 ? 5.305 -15.328 19.938 1 93.69 181 PRO B O 1
ATOM 7594 N N . ARG B 1 182 ? 5.238 -13.648 18.469 1 92.88 182 ARG B N 1
ATOM 7595 C CA . ARG B 1 182 ? 6.582 -13.172 18.781 1 92.88 182 ARG B CA 1
ATOM 7596 C C . ARG B 1 182 ? 6.637 -12.586 20.188 1 92.88 182 ARG B C 1
ATOM 7598 O O . ARG B 1 182 ? 5.801 -11.758 20.562 1 92.88 182 ARG B O 1
ATOM 7605 N N . PRO B 1 183 ? 7.527 -13.039 21.016 1 91.56 183 PRO B N 1
ATOM 7606 C CA . PRO B 1 183 ? 7.633 -12.469 22.359 1 91.56 183 PRO B CA 1
ATOM 7607 C C . PRO B 1 183 ? 8.117 -11.016 22.359 1 91.56 183 PRO B C 1
ATOM 7609 O O . PRO B 1 183 ? 8.672 -10.555 21.359 1 91.56 183 PRO B O 1
ATOM 7612 N N . TYR B 1 184 ? 7.805 -10.312 23.484 1 91.19 184 TYR B N 1
ATOM 7613 C CA . TYR B 1 184 ? 8.328 -8.961 23.656 1 91.19 184 TYR B CA 1
ATOM 7614 C C . TYR B 1 184 ? 9.852 -8.977 23.75 1 91.19 184 TYR B C 1
ATOM 7616 O O . TYR B 1 184 ? 10.414 -9.539 24.688 1 91.19 184 TYR B O 1
ATOM 7624 N N . MET B 1 185 ? 10.477 -8.391 22.781 1 92 185 MET B N 1
ATOM 7625 C CA . MET B 1 185 ? 11.93 -8.328 22.719 1 92 185 MET B CA 1
ATOM 7626 C C . MET B 1 185 ? 12.406 -6.895 22.516 1 92 185 MET B C 1
ATOM 7628 O O . MET B 1 185 ? 12.859 -6.531 21.422 1 92 185 MET B O 1
ATOM 7632 N N . PRO B 1 186 ? 12.492 -6.09 23.531 1 91.56 186 PRO B N 1
ATOM 7633 C CA . PRO B 1 186 ? 12.828 -4.668 23.422 1 91.56 186 PRO B CA 1
ATOM 7634 C C . PRO B 1 186 ? 14.281 -4.438 23 1 91.56 186 PRO B C 1
ATOM 7636 O O . PRO B 1 186 ? 14.648 -3.314 22.656 1 91.56 186 PRO B O 1
ATOM 7639 N N . GLY B 1 187 ? 15.078 -5.453 23.047 1 93.75 187 GLY B N 1
ATOM 7640 C CA . GLY B 1 187 ? 16.469 -5.297 22.641 1 93.75 187 GLY B CA 1
ATOM 7641 C C . GLY B 1 187 ? 16.688 -5.602 21.172 1 93.75 187 GLY B C 1
ATOM 7642 O O . GLY B 1 187 ? 17.781 -5.348 20.641 1 93.75 187 GLY B O 1
ATOM 7643 N N . HIS B 1 188 ? 15.727 -6.137 20.469 1 95.38 188 HIS B N 1
ATOM 7644 C CA . HIS B 1 188 ? 15.852 -6.492 19.062 1 95.38 188 HIS B CA 1
ATOM 7645 C C . HIS B 1 188 ? 15.438 -5.332 18.156 1 95.38 188 HIS B C 1
ATOM 7647 O O . HIS B 1 188 ? 14.258 -5 18.062 1 95.38 188 HIS B O 1
ATOM 7653 N N . LEU B 1 189 ? 16.375 -4.754 17.391 1 95.69 189 LEU B N 1
ATOM 7654 C CA . LEU B 1 189 ? 16.156 -3.484 16.703 1 95.69 189 LEU B CA 1
ATOM 7655 C C . LEU B 1 189 ? 15.617 -3.709 15.297 1 95.69 189 LEU B C 1
ATOM 7657 O O . LEU B 1 189 ? 14.656 -3.059 14.883 1 95.69 189 LEU B O 1
ATOM 7661 N N . HIS B 1 190 ? 16.266 -4.57 14.531 1 93.12 190 HIS B N 1
ATOM 7662 C CA . HIS B 1 190 ? 15.742 -4.828 13.195 1 93.12 190 HIS B CA 1
ATOM 7663 C C . HIS B 1 190 ? 16.156 -6.211 12.695 1 93.12 190 HIS B C 1
ATOM 7665 O O . HIS B 1 190 ? 17.078 -6.82 13.242 1 93.12 190 HIS B O 1
ATOM 7671 N N . ASP B 1 191 ? 15.391 -6.699 11.805 1 96.69 191 ASP B N 1
ATOM 7672 C CA . ASP B 1 191 ? 15.539 -7.98 11.125 1 96.69 191 ASP B CA 1
ATOM 7673 C C . ASP B 1 191 ? 15.219 -7.855 9.633 1 96.69 191 ASP B C 1
ATOM 7675 O O . ASP B 1 191 ? 14.07 -8.008 9.227 1 96.69 191 ASP B O 1
ATOM 7679 N N . PHE B 1 192 ? 16.328 -7.652 8.797 1 97.56 192 PHE B N 1
ATOM 7680 C CA . PHE B 1 192 ? 16.141 -7.352 7.383 1 97.56 192 PHE B CA 1
ATOM 7681 C C . PHE B 1 192 ? 16.766 -8.438 6.512 1 97.56 192 PHE B C 1
ATOM 7683 O O . PHE B 1 192 ? 17.844 -8.945 6.816 1 97.56 192 PHE B O 1
ATOM 7690 N N . TYR B 1 193 ? 16.094 -8.773 5.566 1 98.06 193 TYR B N 1
ATOM 7691 C CA . TYR B 1 193 ? 16.609 -9.633 4.508 1 98.06 193 TYR B CA 1
ATOM 7692 C C . TYR B 1 193 ? 16.859 -8.836 3.232 1 98.06 193 TYR B C 1
ATOM 7694 O O . TYR B 1 193 ? 15.914 -8.367 2.59 1 98.06 193 TYR B O 1
ATOM 7702 N N . CYS B 1 194 ? 18.125 -8.727 2.9 1 98.38 194 CYS B N 1
ATOM 7703 C CA . CYS B 1 194 ? 18.562 -7.859 1.808 1 98.38 194 CYS B CA 1
ATOM 7704 C C . CYS B 1 194 ? 18.859 -8.672 0.554 1 98.38 194 CYS B C 1
ATOM 7706 O O . CYS B 1 194 ? 19.922 -9.281 0.443 1 98.38 194 CYS B O 1
ATOM 7708 N N . PHE B 1 195 ? 17.922 -8.633 -0.39 1 98.56 195 PHE B N 1
ATOM 7709 C CA . PHE B 1 195 ? 18.125 -9.219 -1.711 1 98.56 195 PHE B CA 1
ATOM 7710 C C . PHE B 1 195 ? 18.844 -8.234 -2.629 1 98.56 195 PHE B C 1
ATOM 7712 O O . PHE B 1 195 ? 18.266 -7.223 -3.033 1 98.56 195 PHE B O 1
ATOM 7719 N N . VAL B 1 196 ? 20.094 -8.508 -2.953 1 98.5 196 VAL B N 1
ATOM 7720 C CA . VAL B 1 196 ? 20.875 -7.637 -3.812 1 98.5 196 VAL B CA 1
ATOM 7721 C C . VAL B 1 196 ? 21.406 -8.43 -5.012 1 98.5 196 VAL B C 1
ATOM 7723 O O . VAL B 1 196 ? 22.344 -9.203 -4.887 1 98.5 196 VAL B O 1
ATOM 7726 N N . TYR B 1 197 ? 20.797 -8.156 -6.203 1 98.38 197 TYR B N 1
ATOM 7727 C CA . TYR B 1 197 ? 20.969 -9.125 -7.285 1 98.38 197 TYR B CA 1
ATOM 7728 C C . TYR B 1 197 ? 21.266 -8.414 -8.602 1 98.38 197 TYR B C 1
ATOM 7730 O O . TYR B 1 197 ? 21.453 -9.062 -9.633 1 98.38 197 TYR B O 1
ATOM 7738 N N . GLY B 1 198 ? 21.344 -7.117 -8.656 1 97.56 198 GLY B N 1
ATOM 7739 C CA . GLY B 1 198 ? 21.516 -6.41 -9.914 1 97.56 198 GLY B CA 1
ATOM 7740 C C . GLY B 1 198 ? 20.422 -6.715 -10.922 1 97.56 198 GLY B C 1
ATOM 7741 O O . GLY B 1 198 ? 19.234 -6.508 -10.648 1 97.56 198 GLY B O 1
ATOM 7742 N N . THR B 1 199 ? 20.844 -7.277 -12.062 1 97.06 199 THR B N 1
ATOM 7743 C CA . THR B 1 199 ? 19.875 -7.617 -13.086 1 97.06 199 THR B CA 1
ATOM 7744 C C . THR B 1 199 ? 19.672 -9.125 -13.164 1 97.06 199 THR B C 1
ATOM 7746 O O . THR B 1 199 ? 19.047 -9.625 -14.102 1 97.06 199 THR B O 1
ATOM 7749 N N . ASP B 1 200 ? 20.281 -9.859 -12.18 1 97.56 200 ASP B N 1
ATOM 7750 C CA . ASP B 1 200 ? 20.094 -11.305 -12.133 1 97.56 200 ASP B CA 1
ATOM 7751 C C . ASP B 1 200 ? 18.812 -11.672 -11.391 1 97.56 200 ASP B C 1
ATOM 7753 O O . ASP B 1 200 ? 18.859 -12.172 -10.266 1 97.56 200 ASP B O 1
ATOM 7757 N N . TYR B 1 201 ? 17.734 -11.523 -12.055 1 98.06 201 TYR B N 1
ATOM 7758 C CA . TYR B 1 201 ? 16.438 -11.719 -11.445 1 98.06 201 TYR B CA 1
ATOM 7759 C C . TYR B 1 201 ? 16.234 -13.18 -11.055 1 98.06 201 TYR B C 1
ATOM 7761 O O . TYR B 1 201 ? 15.547 -13.477 -10.062 1 98.06 201 TYR B O 1
ATOM 7769 N N . ARG B 1 202 ? 16.828 -14.133 -11.719 1 97.69 202 ARG B N 1
ATOM 7770 C CA . ARG B 1 202 ? 16.734 -15.547 -11.359 1 97.69 202 ARG B CA 1
ATOM 7771 C C . ARG B 1 202 ? 17.391 -15.812 -10.016 1 97.69 202 ARG B C 1
ATOM 7773 O O . ARG B 1 202 ? 16.875 -16.594 -9.211 1 97.69 202 ARG B O 1
ATOM 7780 N N . ALA B 1 203 ? 18.484 -15.164 -9.82 1 98 203 ALA B N 1
ATOM 7781 C CA . ALA B 1 203 ? 19.188 -15.328 -8.547 1 98 203 ALA B CA 1
ATOM 7782 C C . ALA B 1 203 ? 18.312 -14.836 -7.391 1 98 203 ALA B C 1
ATOM 7784 O O . ALA B 1 203 ? 18.328 -15.422 -6.305 1 98 203 ALA B O 1
ATOM 7785 N N . ALA B 1 204 ? 17.641 -13.711 -7.613 1 98.31 204 ALA B N 1
ATOM 7786 C CA . ALA B 1 204 ? 16.75 -13.18 -6.586 1 98.31 204 ALA B CA 1
ATOM 7787 C C . ALA B 1 204 ? 15.68 -14.211 -6.215 1 98.31 204 ALA B C 1
ATOM 7789 O O . ALA B 1 204 ? 15.43 -14.453 -5.031 1 98.31 204 ALA B O 1
ATOM 7790 N N . LEU B 1 205 ? 15.133 -14.812 -7.188 1 98.56 205 LEU B N 1
ATOM 7791 C CA . LEU B 1 205 ? 14.062 -15.781 -6.953 1 98.56 205 LEU B CA 1
ATOM 7792 C C . LEU B 1 205 ? 14.617 -17.062 -6.328 1 98.56 205 LEU B C 1
ATOM 7794 O O . LEU B 1 205 ? 13.969 -17.656 -5.469 1 98.56 205 LEU B O 1
ATOM 7798 N N . ARG B 1 206 ? 15.805 -17.469 -6.746 1 97.94 206 ARG B N 1
ATOM 7799 C CA . ARG B 1 206 ? 16.469 -18.594 -6.094 1 97.94 206 ARG B CA 1
ATOM 7800 C C . ARG B 1 206 ? 16.719 -18.312 -4.621 1 97.94 206 ARG B C 1
ATOM 7802 O O . ARG B 1 206 ? 16.578 -19.188 -3.771 1 97.94 206 ARG B O 1
ATOM 7809 N N . SER B 1 207 ? 17.109 -17.078 -4.344 1 98.5 207 SER B N 1
ATOM 7810 C CA . SER B 1 207 ? 17.328 -16.656 -2.963 1 98.5 207 SER B CA 1
ATOM 7811 C C . SER B 1 207 ? 16.031 -16.734 -2.152 1 98.5 207 SER B C 1
ATOM 7813 O O . SER B 1 207 ? 16.062 -17.109 -0.976 1 98.5 207 SER B O 1
ATOM 7815 N N . LEU B 1 208 ? 14.938 -16.328 -2.758 1 98.56 208 LEU B N 1
ATOM 7816 C CA . LEU B 1 208 ? 13.648 -16.484 -2.09 1 98.56 208 LEU B CA 1
ATOM 7817 C C . LEU B 1 208 ? 13.406 -17.938 -1.695 1 98.56 208 LEU B C 1
ATOM 7819 O O . LEU B 1 208 ? 13.008 -18.219 -0.564 1 98.56 208 LEU B O 1
ATOM 7823 N N . GLY B 1 209 ? 13.727 -18.875 -2.602 1 98.19 209 GLY B N 1
ATOM 7824 C CA . GLY B 1 209 ? 13.586 -20.297 -2.307 1 98.19 209 GLY B CA 1
ATOM 7825 C C . GLY B 1 209 ? 14.492 -20.766 -1.184 1 98.19 209 GLY B C 1
ATOM 7826 O O . GLY B 1 209 ? 14.094 -21.594 -0.369 1 98.19 209 GLY B O 1
ATOM 7827 N N . ALA B 1 210 ? 15.648 -20.203 -1.146 1 98.19 210 ALA B N 1
ATOM 7828 C CA . ALA B 1 210 ? 16.625 -20.594 -0.135 1 98.19 210 ALA B CA 1
ATOM 7829 C C . ALA B 1 210 ? 16.141 -20.25 1.268 1 98.19 210 ALA B C 1
ATOM 7831 O O . ALA B 1 210 ? 16.266 -21.047 2.193 1 98.19 210 ALA B O 1
ATOM 7832 N N . ILE B 1 211 ? 15.5 -19.078 1.417 1 98.19 211 ILE B N 1
ATOM 7833 C CA . ILE B 1 211 ? 15.148 -18.625 2.758 1 98.19 211 ILE B CA 1
ATOM 7834 C C . ILE B 1 211 ? 13.711 -19.031 3.078 1 98.19 211 ILE B C 1
ATOM 7836 O O . ILE B 1 211 ? 13.383 -19.312 4.234 1 98.19 211 ILE B O 1
ATOM 7840 N N . SER B 1 212 ? 12.875 -19.062 2.123 1 97.88 212 SER B N 1
ATOM 7841 C CA . SER B 1 212 ? 11.453 -19.25 2.377 1 97.88 212 SER B CA 1
ATOM 7842 C C . SER B 1 212 ? 11.008 -20.672 2.002 1 97.88 212 SER B C 1
ATOM 7844 O O .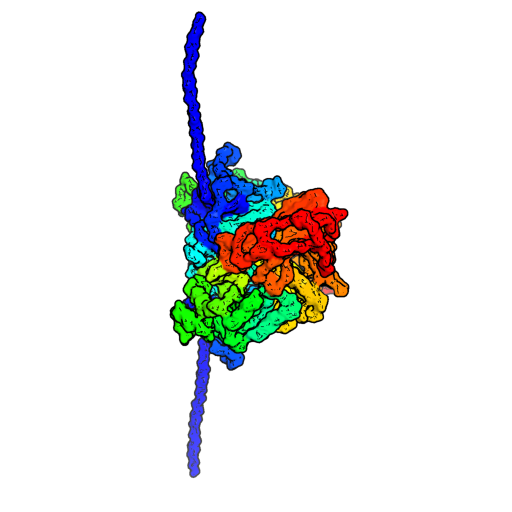 SER B 1 212 ? 9.844 -21.016 2.168 1 97.88 212 SER B O 1
ATOM 7846 N N . GLY B 1 213 ? 11.898 -21.469 1.528 1 96.56 213 GLY B N 1
ATOM 7847 C CA . GLY B 1 213 ? 11.562 -22.797 1.039 1 96.56 213 GLY B CA 1
ATOM 7848 C C . GLY B 1 213 ? 11.25 -22.828 -0.445 1 96.56 213 GLY B C 1
ATOM 7849 O O . GLY B 1 213 ? 10.789 -21.828 -1.007 1 96.56 213 GLY B O 1
ATOM 7850 N N . ARG B 1 214 ? 11.5 -23.922 -1.079 1 95.19 214 ARG B N 1
ATOM 785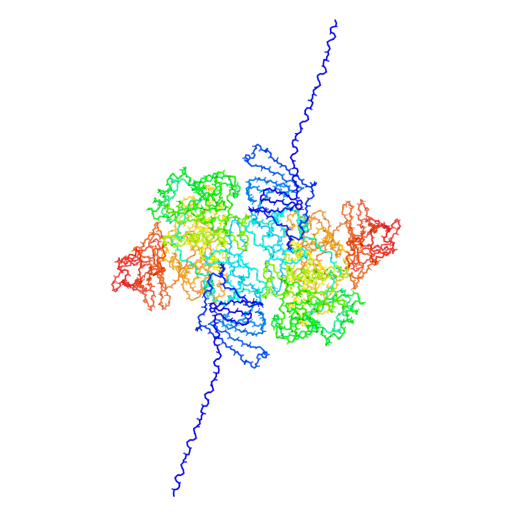1 C CA . ARG B 1 214 ? 11.219 -24.078 -2.502 1 95.19 214 ARG B CA 1
ATOM 7852 C C . ARG B 1 214 ? 9.727 -24.266 -2.752 1 95.19 214 ARG B C 1
ATOM 7854 O O . ARG B 1 214 ? 9 -24.766 -1.889 1 95.19 214 ARG B O 1
ATOM 7861 N N . THR B 1 215 ? 9.352 -23.812 -3.879 1 97.38 215 THR B N 1
ATOM 7862 C CA . THR B 1 215 ? 8 -24.172 -4.293 1 97.38 215 THR B CA 1
ATOM 7863 C C . THR B 1 215 ? 7.871 -25.672 -4.496 1 97.38 215 THR B C 1
ATOM 7865 O O . THR B 1 215 ? 8.758 -26.312 -5.078 1 97.38 215 THR B O 1
ATOM 7868 N N . PRO B 1 216 ? 6.871 -26.266 -4.004 1 97.38 216 PRO B N 1
ATOM 7869 C CA . PRO B 1 216 ? 6.75 -27.719 -4.137 1 97.38 216 PRO B CA 1
ATOM 7870 C C . PRO B 1 216 ? 6.355 -28.156 -5.547 1 97.38 216 PRO B C 1
ATOM 7872 O O . PRO B 1 216 ? 5.797 -27.359 -6.305 1 97.38 216 PRO B O 1
ATOM 7875 N N . MET B 1 217 ? 6.734 -29.406 -5.887 1 97.62 217 MET B N 1
ATOM 7876 C CA . MET B 1 217 ? 6.207 -29.984 -7.113 1 97.62 217 MET B CA 1
ATOM 7877 C C . MET B 1 217 ? 4.703 -30.219 -7.012 1 97.62 217 MET B C 1
ATOM 7879 O O . MET B 1 217 ? 4.227 -30.828 -6.059 1 97.62 217 MET B O 1
ATOM 7883 N N . THR B 1 218 ? 4.023 -29.75 -7.879 1 97.69 218 THR B N 1
ATOM 7884 C CA . THR B 1 218 ? 2.568 -29.844 -7.852 1 97.69 218 THR B CA 1
ATOM 7885 C C . THR B 1 218 ? 2.102 -31.188 -8.398 1 97.69 218 THR B C 1
ATOM 7887 O O . THR B 1 218 ? 2.881 -31.922 -9.023 1 97.69 218 THR B O 1
ATOM 7890 N N . ARG B 1 219 ? 0.908 -31.578 -8.078 1 97.75 219 ARG B N 1
ATOM 7891 C CA . ARG B 1 219 ? 0.274 -32.688 -8.789 1 97.75 219 ARG B CA 1
ATOM 7892 C C . ARG B 1 219 ? 0.019 -32.312 -10.25 1 97.75 219 ARG B C 1
ATOM 7894 O O . ARG B 1 219 ? -0.474 -31.234 -10.547 1 97.75 219 ARG B O 1
ATOM 7901 N N . LYS B 1 220 ? 0.327 -33.156 -11.148 1 97.94 220 LYS B N 1
ATOM 7902 C CA . LYS B 1 220 ? 0.353 -32.875 -12.578 1 97.94 220 LYS B CA 1
ATOM 7903 C C . LYS B 1 220 ? -1.011 -32.375 -13.062 1 97.94 220 LYS B C 1
ATOM 7905 O O . LYS B 1 220 ? -1.095 -31.438 -13.844 1 97.94 220 LYS B O 1
ATOM 7910 N N . TRP B 1 221 ? -2.064 -33 -12.602 1 97.62 221 TRP B N 1
ATOM 7911 C CA . TRP B 1 221 ? -3.396 -32.719 -13.125 1 97.62 221 TRP B CA 1
ATOM 7912 C C . TRP B 1 221 ? -3.836 -31.297 -12.766 1 97.62 221 TRP B C 1
ATOM 7914 O O . TRP B 1 221 ? -4.758 -30.75 -13.375 1 97.62 221 TRP B O 1
ATOM 7924 N N . VAL B 1 222 ? -3.176 -30.625 -11.758 1 97.31 222 VAL B N 1
ATOM 7925 C CA . VAL B 1 222 ? -3.57 -29.266 -11.375 1 97.31 222 VAL B CA 1
ATOM 7926 C C . VAL B 1 222 ? -3.291 -28.312 -12.523 1 97.31 222 VAL B C 1
ATOM 7928 O O . VAL B 1 222 ? -3.881 -27.219 -12.594 1 97.31 222 VAL B O 1
ATOM 7931 N N . HIS B 1 223 ? -2.434 -28.672 -13.453 1 97.88 223 HIS B N 1
ATOM 7932 C CA . HIS B 1 223 ? -2.049 -27.828 -14.578 1 97.88 223 HIS B CA 1
ATOM 7933 C C . HIS B 1 223 ? -2.85 -28.172 -15.828 1 97.88 223 HIS B C 1
ATOM 7935 O O . HIS B 1 223 ? -2.566 -27.656 -16.906 1 97.88 223 HIS B O 1
ATOM 7941 N N . GLY B 1 224 ? -3.859 -29.047 -15.711 1 97.81 224 GLY B N 1
ATOM 7942 C CA . GLY B 1 224 ? -4.691 -29.438 -16.844 1 97.81 224 GLY B CA 1
ATOM 7943 C C . GLY B 1 224 ? -5.887 -28.531 -17.047 1 97.81 224 GLY B C 1
ATOM 7944 O O . GLY B 1 224 ? -5.773 -27.297 -16.906 1 97.81 224 GLY B O 1
ATOM 7945 N N . VAL B 1 225 ? -6.957 -29.125 -17.438 1 98.44 225 VAL B N 1
ATOM 7946 C CA . VAL B 1 225 ? -8.195 -28.422 -17.75 1 98.44 225 VAL B CA 1
ATOM 7947 C C . VAL B 1 225 ? -9.227 -28.672 -16.656 1 98.44 225 VAL B C 1
ATOM 7949 O O . VAL B 1 225 ? -9.469 -29.828 -16.266 1 98.44 225 VAL B O 1
ATOM 7952 N N . TRP B 1 226 ? -9.766 -27.547 -16.109 1 98.12 226 TRP B N 1
ATOM 7953 C CA . TRP B 1 226 ? -10.758 -27.609 -15.047 1 98.12 226 TRP B CA 1
ATOM 7954 C C . TRP B 1 226 ? -12.117 -27.125 -15.531 1 98.12 226 TRP B C 1
ATOM 7956 O O . TRP B 1 226 ? -12.203 -26.141 -16.281 1 98.12 226 TRP B O 1
ATOM 7966 N N . TYR B 1 227 ? -13.109 -27.797 -15.109 1 98.38 227 TYR B N 1
ATOM 7967 C CA . TYR B 1 227 ? -14.445 -27.219 -15.18 1 98.38 227 TYR B CA 1
ATOM 7968 C C . TYR B 1 227 ? -14.953 -26.828 -13.797 1 98.38 227 TYR B C 1
ATOM 7970 O O . TYR B 1 227 ? -14.898 -27.641 -12.867 1 98.38 227 TYR B O 1
ATOM 7978 N N . SER B 1 228 ? -15.438 -25.641 -13.68 1 97.44 228 SER B N 1
ATOM 7979 C CA . SER B 1 228 ? -15.992 -25.125 -12.43 1 97.44 228 SER B CA 1
ATOM 7980 C C . SER B 1 228 ? -17.078 -24.078 -12.695 1 97.44 228 SER B C 1
ATOM 7982 O O . SER B 1 228 ? -16.969 -23.281 -13.625 1 97.44 228 SER B O 1
ATOM 7984 N N . LYS B 1 229 ? -18.094 -24.109 -11.969 1 97.5 229 LYS B N 1
ATOM 7985 C CA . LYS B 1 229 ? -19.172 -23.125 -11.969 1 97.5 229 LYS B CA 1
ATOM 7986 C C . LYS B 1 229 ? -19.922 -23.125 -10.633 1 97.5 229 LYS B C 1
ATOM 7988 O O . LYS B 1 229 ? -20.141 -24.188 -10.039 1 97.5 229 LYS B O 1
ATOM 7993 N N . TYR B 1 230 ? -20.25 -21.922 -10.203 1 96.25 230 TYR B N 1
ATOM 7994 C CA . TYR B 1 230 ? -21.109 -21.844 -9.031 1 96.25 230 TYR B CA 1
ATOM 7995 C C . TYR B 1 230 ? -22.516 -22.328 -9.352 1 96.25 230 TYR B C 1
ATOM 7997 O O . TYR B 1 230 ? -23.359 -21.531 -9.812 1 96.25 230 TYR B O 1
ATOM 8005 N N . GLN B 1 231 ? -22.672 -23.562 -9.172 1 95.62 231 GLN B N 1
ATOM 8006 C CA . GLN B 1 231 ? -23.922 -24.266 -9.461 1 95.62 231 GLN B CA 1
ATOM 8007 C C . GLN B 1 231 ? -24.094 -25.484 -8.57 1 95.62 231 GLN B C 1
ATOM 8009 O O . GLN B 1 231 ? -23.125 -26.203 -8.297 1 95.62 231 GLN B O 1
ATOM 8014 N N . ASP B 1 232 ? -25.312 -25.703 -8.156 1 96.06 232 ASP B N 1
ATOM 8015 C CA . ASP B 1 232 ? -25.625 -26.891 -7.352 1 96.06 232 ASP B CA 1
ATOM 8016 C C . ASP B 1 232 ? -25.906 -28.094 -8.234 1 96.06 232 ASP B C 1
ATOM 8018 O O . ASP B 1 232 ? -27.078 -28.453 -8.445 1 96.06 232 ASP B O 1
ATOM 8022 N N . TYR B 1 233 ? -24.938 -28.797 -8.578 1 97.56 233 TYR B N 1
ATOM 8023 C CA . TYR B 1 233 ? -25.078 -29.906 -9.5 1 97.56 233 TYR B CA 1
ATOM 8024 C C . TYR B 1 233 ? -25.484 -31.172 -8.766 1 97.56 233 TYR B C 1
ATOM 8026 O O . TYR B 1 233 ? -24.969 -31.469 -7.684 1 97.56 233 TYR B O 1
ATOM 8034 N N . SER B 1 234 ? -26.422 -31.859 -9.359 1 98.19 234 SER B N 1
ATOM 8035 C CA . SER B 1 234 ? -26.641 -33.25 -8.984 1 98.19 234 SER B CA 1
ATOM 8036 C C . SER B 1 234 ? -25.578 -34.156 -9.609 1 98.19 234 SER B C 1
ATOM 8038 O O . SER B 1 234 ? -24.812 -33.719 -10.477 1 98.19 234 SER B O 1
ATOM 8040 N N . THR B 1 235 ? -25.609 -35.406 -9.062 1 98.31 235 THR B N 1
ATOM 8041 C CA . THR B 1 235 ? -24.719 -36.406 -9.664 1 98.31 235 THR B CA 1
ATOM 8042 C C . THR B 1 235 ? -24.938 -36.5 -11.164 1 98.31 235 THR B C 1
ATOM 8044 O O . THR B 1 235 ? -23.984 -36.469 -11.945 1 98.31 235 THR B O 1
ATOM 8047 N N . GLU B 1 236 ? -26.172 -36.531 -11.578 1 98.31 236 GLU B N 1
ATOM 8048 C CA . GLU B 1 236 ? -26.516 -36.688 -12.992 1 98.31 236 GLU B CA 1
ATOM 8049 C C . GLU B 1 236 ? -26.078 -35.438 -13.797 1 98.31 236 GLU B C 1
ATOM 8051 O O . GLU B 1 236 ? -25.531 -35.594 -14.891 1 98.31 236 GLU B O 1
ATOM 8056 N N . GLU B 1 237 ? -26.375 -34.375 -13.242 1 98.19 237 GLU B N 1
ATOM 8057 C CA . GLU B 1 237 ? -26.047 -33.125 -13.945 1 98.19 237 GLU B CA 1
ATOM 8058 C C . GLU B 1 237 ? -24.531 -33 -14.133 1 98.19 237 GLU B C 1
ATOM 8060 O O . GLU B 1 237 ? -24.062 -32.594 -15.195 1 98.19 237 GLU B O 1
ATOM 8065 N N . LEU B 1 238 ? -23.766 -33.25 -13.07 1 98.56 238 LEU B N 1
ATOM 8066 C CA . LEU B 1 238 ? -22.312 -33.156 -13.18 1 98.56 238 LEU B CA 1
ATOM 8067 C C . LEU B 1 238 ? -21.781 -34.156 -14.211 1 98.56 238 LEU B C 1
ATOM 8069 O O . LEU B 1 238 ? -20.922 -33.812 -15.023 1 98.56 238 LEU B O 1
ATOM 8073 N N . LEU B 1 239 ? -22.266 -35.375 -14.156 1 98.62 239 LEU B N 1
ATOM 8074 C CA . LEU B 1 239 ? -21.828 -36.406 -15.102 1 98.62 239 LEU B CA 1
ATOM 8075 C C . LEU B 1 239 ? -22.219 -36 -16.531 1 98.62 239 LEU B C 1
ATOM 8077 O O . LEU B 1 239 ? -21.484 -36.312 -17.469 1 98.62 239 LEU B O 1
ATOM 8081 N N . GLU B 1 240 ? -23.344 -35.312 -16.672 1 98.38 240 GLU B N 1
ATOM 8082 C CA . GLU B 1 240 ? -23.75 -34.812 -17.969 1 98.38 240 GLU B CA 1
ATOM 8083 C C . GLU B 1 240 ? -22.766 -33.75 -18.484 1 98.38 240 GLU B C 1
ATOM 8085 O O . GLU B 1 240 ? -22.484 -33.688 -19.672 1 98.38 240 GLU B O 1
ATOM 8090 N N . VAL B 1 241 ? -22.359 -32.875 -17.609 1 98.25 241 VAL B N 1
ATOM 8091 C CA . VAL B 1 241 ? -21.359 -31.891 -17.969 1 98.25 241 VAL B CA 1
ATOM 8092 C C . VAL B 1 241 ? -20.094 -32.562 -18.453 1 98.25 241 VAL B C 1
ATOM 8094 O O . VAL B 1 241 ? -19.547 -32.219 -19.5 1 98.25 241 VAL B O 1
ATOM 8097 N N . ILE B 1 242 ? -19.641 -33.562 -17.703 1 98.44 242 ILE B N 1
ATOM 8098 C CA . ILE B 1 242 ? -18.422 -34.312 -18.047 1 98.44 242 ILE B CA 1
ATOM 8099 C C . ILE B 1 242 ? -18.609 -34.969 -19.391 1 98.44 242 ILE B C 1
ATOM 8101 O O . ILE B 1 242 ? -17.719 -34.938 -20.25 1 98.44 242 ILE B O 1
ATOM 8105 N N . ASP B 1 243 ? -19.766 -35.562 -19.625 1 98.12 243 ASP B N 1
ATOM 8106 C CA . ASP B 1 243 ? -20.062 -36.188 -20.906 1 98.12 243 ASP B CA 1
ATOM 8107 C C . ASP B 1 243 ? -20.078 -35.156 -22.031 1 98.12 243 ASP B C 1
ATOM 8109 O O . ASP B 1 243 ? -19.734 -35.5 -23.172 1 98.12 243 ASP B O 1
ATOM 8113 N N . GLY B 1 244 ? -20.625 -34.031 -21.672 1 98.31 244 GLY B N 1
ATOM 8114 C CA . GLY B 1 244 ? -20.578 -32.969 -22.656 1 98.31 244 GLY B CA 1
ATOM 8115 C C . GLY B 1 244 ? -19.172 -32.688 -23.156 1 98.31 244 GLY B C 1
ATOM 8116 O O . GLY B 1 244 ? -18.969 -32.5 -24.359 1 98.31 244 GLY B O 1
ATOM 8117 N N . TYR B 1 245 ? -18.219 -32.625 -22.266 1 98.38 245 TYR B N 1
ATOM 8118 C CA . TYR B 1 245 ? -16.828 -32.438 -22.672 1 98.38 245 TYR B CA 1
ATOM 8119 C C . TYR B 1 245 ? -16.375 -33.531 -23.625 1 98.38 245 TYR B C 1
ATOM 8121 O O . TYR B 1 245 ? -15.758 -33.281 -24.656 1 98.38 245 TYR B O 1
ATOM 8129 N N . ARG B 1 246 ? -16.719 -34.688 -23.281 1 97.44 246 ARG B N 1
ATOM 8130 C CA . ARG B 1 246 ? -16.359 -35.844 -24.109 1 97.44 246 ARG B CA 1
ATOM 8131 C C . ARG B 1 246 ? -17.031 -35.75 -25.484 1 97.44 246 ARG B C 1
ATOM 8133 O O . ARG B 1 246 ? -16.375 -35.906 -26.516 1 97.44 246 ARG B O 1
ATOM 8140 N N . ARG B 1 247 ? -18.297 -35.5 -25.547 1 97.94 247 ARG B N 1
ATOM 8141 C CA . ARG B 1 247 ? -19.078 -35.469 -26.781 1 97.94 247 ARG B CA 1
ATOM 8142 C C . ARG B 1 247 ? -18.594 -34.375 -27.719 1 97.94 247 ARG B C 1
ATOM 8144 O O . ARG B 1 247 ? -18.609 -34.531 -28.938 1 97.94 247 ARG B O 1
ATOM 8151 N N . HIS B 1 248 ? -18.219 -33.344 -27.125 1 98 248 HIS B N 1
ATOM 8152 C CA . HIS B 1 248 ? -17.828 -32.188 -27.953 1 98 248 HIS B CA 1
ATOM 8153 C C . HIS B 1 248 ? -16.328 -32.188 -28.219 1 98 248 HIS B C 1
ATOM 8155 O O . HIS B 1 248 ? -15.805 -31.281 -28.859 1 98 248 HIS B O 1
ATOM 8161 N N . GLY B 1 249 ? -15.586 -33.125 -27.625 1 97.69 249 GLY B N 1
ATOM 8162 C CA . GLY B 1 249 ? -14.18 -33.312 -27.938 1 97.69 249 GLY B CA 1
ATOM 8163 C C . GLY B 1 249 ? -13.266 -32.375 -27.172 1 97.69 249 GLY B C 1
ATOM 8164 O O . GLY B 1 249 ? -12.195 -32 -27.656 1 97.69 249 GLY B O 1
ATOM 8165 N N . TYR B 1 250 ? -13.672 -31.891 -26.031 1 98.38 250 TYR B N 1
ATOM 8166 C CA . TYR B 1 250 ? -12.852 -31.047 -25.172 1 98.38 250 TYR B CA 1
ATOM 8167 C C . TYR B 1 250 ? -12.195 -31.875 -24.078 1 98.38 250 TYR B C 1
ATOM 8169 O O . TYR B 1 250 ? -12.844 -32.688 -23.438 1 98.38 250 TYR B O 1
ATOM 8177 N N . PRO B 1 251 ? -10.852 -31.719 -23.844 1 98.5 251 PRO B N 1
ATOM 8178 C CA . PRO B 1 251 ? -10.211 -32.406 -22.734 1 98.5 251 PRO B CA 1
ATOM 8179 C C . PRO B 1 251 ? -10.68 -31.922 -21.375 1 98.5 251 PRO B C 1
ATOM 8181 O O . PRO B 1 251 ? -11.227 -30.812 -21.266 1 98.5 251 PRO B O 1
ATOM 8184 N N . LEU B 1 252 ? -10.516 -32.719 -20.375 1 98.56 252 LEU B N 1
ATOM 8185 C CA . LEU B 1 252 ? -10.859 -32.375 -19 1 98.56 252 LEU B CA 1
ATOM 8186 C C . LEU B 1 252 ? -10.016 -33.188 -18.016 1 98.56 252 LEU B C 1
ATOM 8188 O O . LEU B 1 252 ? -9.758 -34.375 -18.25 1 98.56 252 LEU B O 1
ATOM 8192 N N . ASP B 1 253 ? -9.586 -32.562 -16.938 1 98.44 253 ASP B N 1
ATOM 8193 C CA . ASP B 1 253 ? -8.789 -33.25 -15.93 1 98.44 253 ASP B CA 1
ATOM 8194 C C . ASP B 1 253 ? -9.445 -33.156 -14.555 1 98.44 253 ASP B C 1
ATOM 8196 O O . ASP B 1 253 ? -9.25 -34.031 -13.711 1 98.44 253 ASP B O 1
ATOM 8200 N N . ASN B 1 254 ? -10.164 -32.125 -14.266 1 98.38 254 ASN B N 1
ATOM 8201 C CA . ASN B 1 254 ? -10.727 -31.891 -12.945 1 98.38 254 ASN B CA 1
ATOM 8202 C C . ASN B 1 254 ? -12.133 -31.297 -13.031 1 98.38 254 ASN B C 1
ATOM 8204 O O . ASN B 1 254 ? -12.406 -30.453 -13.867 1 98.38 254 ASN B O 1
ATOM 8208 N N . ALA B 1 255 ? -12.984 -31.859 -12.297 1 98.62 255 ALA B N 1
ATOM 8209 C CA . ALA B 1 255 ? -14.32 -31.312 -12.094 1 98.62 255 ALA B CA 1
ATOM 8210 C C . ALA B 1 255 ? -14.477 -30.734 -10.695 1 98.62 255 ALA B C 1
ATOM 8212 O O . ALA B 1 255 ? -14.016 -31.328 -9.711 1 98.62 255 ALA B O 1
ATOM 8213 N N . VAL B 1 256 ? -15.117 -29.562 -10.617 1 98.38 256 VAL B N 1
ATOM 8214 C CA . VAL B 1 256 ? -15.25 -28.875 -9.336 1 98.38 256 VAL B CA 1
ATOM 8215 C C . VAL B 1 256 ? -16.719 -28.812 -8.93 1 98.38 256 VAL B C 1
ATOM 8217 O O . VAL B 1 256 ? -17.578 -28.469 -9.742 1 98.38 256 VAL B O 1
ATOM 8220 N N . LEU B 1 257 ? -16.953 -29.219 -7.754 1 98.25 257 LEU B N 1
ATOM 8221 C CA . LEU B 1 257 ? -18.219 -28.891 -7.125 1 98.25 257 LEU B CA 1
ATOM 8222 C C . LEU B 1 257 ? -18.078 -27.688 -6.195 1 98.25 257 LEU B C 1
ATOM 8224 O O . LEU B 1 257 ? -17.297 -27.734 -5.238 1 98.25 257 LEU B O 1
ATOM 8228 N N . ASP B 1 258 ? -18.812 -26.734 -6.52 1 96.12 258 ASP B N 1
ATOM 8229 C CA . ASP B 1 258 ? -18.797 -25.516 -5.699 1 96.12 258 ASP B CA 1
ATOM 8230 C C . ASP B 1 258 ? -19.562 -25.734 -4.395 1 96.12 258 ASP B C 1
ATOM 8232 O O . ASP B 1 258 ? -19.281 -26.656 -3.643 1 96.12 258 ASP B O 1
ATOM 8236 N N . MET B 1 259 ? -20.547 -25 -4.117 1 93.31 259 MET B N 1
ATOM 8237 C CA . MET B 1 259 ? -21.203 -24.984 -2.814 1 93.31 259 MET B CA 1
ATOM 8238 C C . MET B 1 259 ? -22.219 -26.125 -2.713 1 93.31 259 MET B C 1
ATOM 8240 O O . MET B 1 259 ? -22.562 -26.562 -1.611 1 93.31 259 MET B O 1
ATOM 8244 N N . GLY B 1 260 ? -22.656 -26.672 -3.775 1 94.38 260 GLY B N 1
ATOM 8245 C CA . GLY B 1 260 ? -23.797 -27.547 -3.811 1 94.38 260 GLY B CA 1
ATOM 8246 C C . GLY B 1 260 ? -23.484 -28.953 -3.318 1 94.38 260 GLY B C 1
ATOM 8247 O O . GLY B 1 260 ? -24.406 -29.75 -3.082 1 94.38 260 GLY B O 1
ATOM 8248 N N . TRP B 1 261 ? -22.203 -29.281 -3.096 1 97.38 261 TRP B N 1
ATOM 8249 C CA . TRP B 1 261 ? -21.859 -30.641 -2.656 1 97.38 261 TRP B CA 1
ATOM 8250 C C . TRP B 1 261 ? -22.344 -30.891 -1.23 1 97.38 261 TRP B C 1
ATOM 8252 O O . TRP B 1 261 ? -22.562 -32.031 -0.839 1 97.38 261 TRP B O 1
ATOM 8262 N N . HIS B 1 262 ? -22.5 -29.812 -0.424 1 95.94 262 HIS B N 1
ATOM 8263 C CA . HIS B 1 262 ? -22.984 -29.969 0.944 1 95.94 262 HIS B CA 1
ATOM 8264 C C . HIS B 1 262 ? -24.375 -29.328 1.113 1 95.94 262 HIS B C 1
ATOM 8266 O O . HIS B 1 262 ? -24.844 -28.609 0.231 1 95.94 262 HIS B O 1
ATOM 8272 N N . THR B 1 263 ? -25.156 -29.578 2.162 1 92.44 263 THR B N 1
ATOM 8273 C CA . THR B 1 263 ? -26.562 -29.25 2.34 1 92.44 263 THR B CA 1
ATOM 8274 C C . THR B 1 263 ? -26.766 -27.734 2.367 1 92.44 263 THR B C 1
ATOM 8276 O O . THR B 1 263 ? -27.844 -27.25 2.004 1 92.44 263 THR B O 1
ATOM 8279 N N . ASN B 1 264 ? -25.891 -26.922 2.566 1 86.25 264 ASN B N 1
ATOM 8280 C CA . ASN B 1 264 ? -25.984 -25.469 2.611 1 86.25 264 ASN B CA 1
ATOM 8281 C C . ASN B 1 264 ? -27.281 -25 3.264 1 86.25 264 ASN B C 1
ATOM 8283 O O . ASN B 1 264 ? -27.984 -24.172 2.707 1 86.25 264 ASN B O 1
ATOM 8287 N N . ILE B 1 265 ? -27.75 -25.531 4.305 1 86.06 265 ILE B N 1
ATOM 8288 C CA . ILE B 1 265 ? -29.031 -25.219 4.914 1 86.06 265 ILE B CA 1
ATOM 8289 C C . ILE B 1 265 ? -28.812 -24.719 6.348 1 86.06 265 ILE B C 1
ATOM 8291 O O . ILE B 1 265 ? -29.766 -24.297 7.008 1 86.06 265 ILE B O 1
ATOM 8295 N N . LEU B 1 266 ? -27.609 -24.812 6.75 1 85.12 266 LEU B N 1
ATOM 8296 C CA . LEU B 1 266 ? -27.344 -24.453 8.141 1 85.12 266 LEU B CA 1
ATOM 8297 C C . LEU B 1 266 ? -27.359 -22.953 8.328 1 85.12 266 LEU B C 1
ATOM 8299 O O . LEU B 1 266 ? -26.719 -22.219 7.578 1 85.12 266 LEU B O 1
ATOM 8303 N N . ASP B 1 267 ? -28.062 -22.453 9.227 1 85.12 267 ASP B N 1
ATOM 8304 C CA . ASP B 1 267 ? -28.25 -21.016 9.391 1 85.12 267 ASP B CA 1
ATOM 8305 C C . ASP B 1 267 ? -27.766 -20.547 10.758 1 85.12 267 ASP B C 1
ATOM 8307 O O . ASP B 1 267 ? -28.25 -19.531 11.273 1 85.12 267 ASP B O 1
ATOM 8311 N N . ASN B 1 268 ? -26.906 -21.219 11.406 1 88.62 268 ASN B N 1
ATOM 8312 C CA . ASN B 1 268 ? -26.438 -20.938 12.766 1 88.62 268 ASN B CA 1
ATOM 8313 C C . ASN B 1 268 ? -24.953 -20.594 12.781 1 88.62 268 ASN B C 1
ATOM 8315 O O . ASN B 1 268 ? -24.219 -21.047 13.656 1 88.62 268 ASN B O 1
ATOM 8319 N N . GLY B 1 269 ? -24.5 -19.859 11.852 1 89.25 269 GLY B N 1
ATOM 8320 C CA . GLY B 1 269 ? -23.125 -19.375 11.781 1 89.25 269 GLY B CA 1
ATOM 8321 C C . GLY B 1 269 ? -23.031 -17.938 11.305 1 89.25 269 GLY B C 1
ATOM 8322 O O . GLY B 1 269 ? -24.031 -17.234 11.211 1 89.25 269 GLY B O 1
ATOM 8323 N N . THR B 1 270 ? -21.75 -17.453 11.117 1 90.75 270 THR B N 1
ATOM 8324 C CA . THR B 1 270 ? -21.484 -16.078 10.711 1 90.75 270 THR B CA 1
ATOM 8325 C C . THR B 1 270 ? -21.953 -15.836 9.281 1 90.75 270 THR B C 1
ATOM 8327 O O . THR B 1 270 ? -22.25 -14.695 8.906 1 90.75 270 THR B O 1
ATOM 8330 N N . GLY B 1 271 ? -22 -16.875 8.562 1 85.69 271 GLY B N 1
ATOM 8331 C CA . GLY B 1 271 ? -22.422 -16.734 7.176 1 85.69 271 GLY B CA 1
ATOM 8332 C C . GLY B 1 271 ? -21.469 -15.867 6.359 1 85.69 271 GLY B C 1
ATOM 8333 O O . GLY B 1 271 ? -20.391 -15.508 6.824 1 85.69 271 GLY B O 1
ATOM 8334 N N . HIS B 1 272 ? -21.891 -15.648 5.102 1 85.19 272 HIS B N 1
ATOM 8335 C CA . HIS B 1 272 ? -21.141 -14.82 4.164 1 85.19 272 HIS B CA 1
ATOM 8336 C C . HIS B 1 272 ? -22.047 -14.312 3.041 1 85.19 272 HIS B C 1
ATOM 8338 O O . HIS B 1 272 ? -22.922 -15.031 2.576 1 85.19 272 HIS B O 1
ATOM 8344 N N . ASN B 1 273 ? -21.797 -13.039 2.664 1 73.62 273 ASN B N 1
ATOM 8345 C CA . ASN B 1 273 ? -22.469 -12.414 1.528 1 73.62 273 ASN B CA 1
ATOM 8346 C C . ASN B 1 273 ? -23.984 -12.508 1.647 1 73.62 273 ASN B C 1
ATOM 8348 O O . ASN B 1 273 ? -24.672 -12.875 0.688 1 73.62 273 ASN B O 1
ATOM 8352 N N . GLY B 1 274 ? -24.484 -12.375 2.834 1 69.5 274 GLY B N 1
ATOM 8353 C CA . GLY B 1 274 ? -25.922 -12.297 3.086 1 69.5 274 GLY B CA 1
ATOM 8354 C C . GLY B 1 274 ? -26.578 -13.656 3.236 1 69.5 274 GLY B C 1
ATOM 8355 O O . GLY B 1 274 ? -27.797 -13.75 3.389 1 69.5 274 GLY B O 1
ATOM 8356 N N . LYS B 1 275 ? -25.719 -14.625 3.184 1 79.62 275 LYS B N 1
ATOM 8357 C CA . LYS B 1 275 ? -26.219 -15.984 3.361 1 79.62 275 LYS B CA 1
ATOM 8358 C C . LYS B 1 275 ? -25.609 -16.641 4.602 1 79.62 275 LYS B C 1
ATOM 8360 O O . LYS B 1 275 ? -24.406 -16.578 4.812 1 79.62 275 LYS B O 1
ATOM 8365 N N . ARG B 1 276 ? -26.438 -17.234 5.336 1 84.44 276 ARG B N 1
ATOM 8366 C CA . ARG B 1 276 ? -25.953 -17.844 6.57 1 84.44 276 ARG B CA 1
ATOM 8367 C C . ARG B 1 276 ? -25.438 -19.25 6.309 1 84.44 276 ARG B C 1
ATOM 8369 O O . ARG B 1 276 ? -24.562 -19.75 7.039 1 84.44 276 ARG B O 1
ATOM 8376 N N . HIS B 1 277 ? -26.016 -19.922 5.293 1 86.5 277 HIS B N 1
ATOM 8377 C CA . HIS B 1 277 ? -25.688 -21.312 5.02 1 86.5 277 HIS B CA 1
ATOM 8378 C C . HIS B 1 277 ? -24.5 -21.422 4.062 1 86.5 277 HIS B C 1
ATOM 8380 O O . HIS B 1 277 ? -24.578 -22.156 3.068 1 86.5 277 HIS B O 1
ATOM 8386 N N . TRP B 1 278 ? -23.406 -20.797 4.375 1 88.94 278 TRP B N 1
ATOM 8387 C CA . TRP B 1 278 ? -22.281 -20.703 3.465 1 88.94 278 TRP B CA 1
ATOM 8388 C C . TRP B 1 278 ? -21.25 -21.797 3.75 1 88.94 278 TRP B C 1
ATOM 8390 O O . TRP B 1 278 ? -20.484 -22.188 2.865 1 88.94 278 TRP B O 1
ATOM 8400 N N . THR B 1 279 ? -21.203 -22.344 4.941 1 92.88 279 THR B N 1
ATOM 8401 C CA . THR B 1 279 ? -20.266 -23.391 5.344 1 92.88 279 THR B CA 1
ATOM 8402 C C . THR B 1 279 ? -21 -24.703 5.641 1 92.88 279 THR B C 1
ATOM 8404 O O . THR B 1 279 ? -22.125 -24.672 6.129 1 92.88 279 THR B O 1
ATOM 8407 N N . GLY B 1 280 ? -20.297 -25.828 5.395 1 93.88 280 GLY B N 1
ATOM 8408 C CA . GLY B 1 280 ? -20.875 -27.125 5.719 1 93.88 280 GLY B CA 1
ATOM 8409 C C . GLY B 1 280 ? -19.984 -28.281 5.305 1 93.88 280 GLY B C 1
ATOM 8410 O O . GLY B 1 280 ? -19.141 -28.141 4.418 1 93.88 280 GLY B O 1
ATOM 8411 N N . TYR B 1 281 ? -20.266 -29.453 5.969 1 97.25 281 TYR B N 1
ATOM 8412 C CA . TYR B 1 281 ? -19.406 -30.594 5.703 1 97.25 281 TYR B CA 1
ATOM 8413 C C . TYR B 1 281 ? -20.219 -31.875 5.57 1 97.25 281 TYR B C 1
ATOM 8415 O O . TYR B 1 281 ? -19.672 -32.969 5.613 1 97.25 281 TYR B O 1
ATOM 8423 N N . THR B 1 282 ? -21.562 -31.688 5.492 1 97.25 282 THR B N 1
ATOM 8424 C CA . THR B 1 282 ? -22.453 -32.812 5.238 1 97.25 282 THR B CA 1
ATOM 8425 C C . THR B 1 282 ? -22.844 -32.875 3.766 1 97.25 282 THR B C 1
ATOM 8427 O O . THR B 1 282 ? -23.375 -31.906 3.221 1 97.25 282 THR B O 1
ATOM 8430 N N . TRP B 1 283 ? -22.641 -34.031 3.18 1 98.06 283 TRP B N 1
ATOM 8431 C CA . TRP B 1 283 ? -22.938 -34.156 1.76 1 98.06 283 TRP B CA 1
ATOM 8432 C C . TRP B 1 283 ? -24.422 -33.938 1.495 1 98.06 283 TRP B C 1
ATOM 8434 O O . TRP B 1 283 ? -25.281 -34.438 2.25 1 98.06 283 TRP B O 1
ATOM 8444 N N . ASN B 1 284 ? -24.781 -33.219 0.544 1 97.94 284 ASN B N 1
ATOM 8445 C CA . ASN B 1 284 ? -26.156 -33.062 0.077 1 97.94 284 ASN B CA 1
ATOM 8446 C C . ASN B 1 284 ? -26.641 -34.344 -0.646 1 97.94 284 ASN B C 1
ATOM 8448 O O . ASN B 1 284 ? -26.578 -34.406 -1.873 1 97.94 284 ASN B O 1
ATOM 8452 N N . ARG B 1 285 ? -27.281 -35.188 0.024 1 97.56 285 ARG B N 1
ATOM 8453 C CA . ARG B 1 285 ? -27.656 -36.5 -0.524 1 97.56 285 ARG B CA 1
ATOM 8454 C C . ARG B 1 285 ? -28.828 -36.375 -1.488 1 97.56 285 ARG B C 1
ATOM 8456 O O . ARG B 1 285 ? -29.109 -37.281 -2.268 1 97.56 285 ARG B O 1
ATOM 8463 N N . ASN B 1 286 ? -29.547 -35.188 -1.437 1 97.44 286 ASN B N 1
ATOM 8464 C CA . ASN B 1 286 ? -30.594 -34.938 -2.422 1 97.44 286 ASN B CA 1
ATOM 8465 C C . ASN B 1 286 ? -30.016 -34.719 -3.818 1 97.44 286 ASN B C 1
ATOM 8467 O O . ASN B 1 286 ? -30.625 -35.125 -4.812 1 97.44 286 ASN B O 1
ATOM 8471 N N . LEU B 1 287 ? -28.906 -34.156 -3.881 1 98.19 287 LEU B N 1
ATOM 8472 C CA . LEU B 1 287 ? -28.25 -33.938 -5.156 1 98.19 287 LEU B CA 1
ATOM 8473 C C . LEU B 1 287 ? -27.266 -35.031 -5.48 1 98.19 287 LEU B C 1
ATOM 8475 O O . LEU B 1 287 ? -27.156 -35.469 -6.637 1 98.19 287 LEU B O 1
ATOM 8479 N N . ILE B 1 288 ? -26.641 -35.531 -4.383 1 98.62 288 ILE B N 1
ATOM 8480 C CA . ILE B 1 288 ? -25.609 -36.562 -4.539 1 98.62 288 ILE B CA 1
ATOM 8481 C C . ILE B 1 288 ? -25.891 -37.719 -3.596 1 98.62 288 ILE B C 1
ATOM 8483 O O . ILE B 1 288 ? -25.266 -37.844 -2.545 1 98.62 288 ILE B O 1
ATOM 8487 N N . PRO B 1 289 ? -26.656 -38.594 -3.953 1 98.06 289 PRO B N 1
ATOM 8488 C CA . PRO B 1 289 ? -27.109 -39.688 -3.072 1 98.06 289 PRO B CA 1
ATOM 8489 C C . PRO B 1 289 ? -25.969 -40.594 -2.625 1 98.06 289 PRO B C 1
ATOM 8491 O O . PRO B 1 289 ? -25.984 -41.094 -1.508 1 98.06 289 PRO B O 1
ATOM 8494 N N . ASP B 1 290 ? -25 -40.781 -3.457 1 98.44 290 ASP B N 1
ATOM 8495 C CA . ASP B 1 290 ? -23.844 -41.656 -3.145 1 98.44 290 ASP B CA 1
ATOM 8496 C C . ASP B 1 290 ? -22.531 -40.969 -3.555 1 98.44 290 ASP B C 1
ATOM 8498 O O . ASP B 1 290 ? -22.016 -41.25 -4.637 1 98.44 290 ASP B O 1
ATOM 8502 N N . PRO B 1 291 ? -21.984 -40.219 -2.607 1 98.5 291 PRO B N 1
ATOM 8503 C CA . PRO B 1 291 ? -20.734 -39.5 -2.914 1 98.5 291 PRO B CA 1
ATOM 8504 C C . PRO B 1 291 ? -19.594 -40.438 -3.316 1 98.5 291 PRO B C 1
ATOM 8506 O O . PRO B 1 291 ? -18.812 -40.125 -4.215 1 98.5 291 PRO B O 1
ATOM 8509 N N . LYS B 1 292 ? -19.438 -41.531 -2.682 1 98.56 292 LYS B N 1
ATOM 8510 C CA . LYS B 1 292 ? -18.391 -42.5 -3.029 1 98.56 292 LYS B CA 1
ATOM 8511 C C . LYS B 1 292 ? -18.531 -42.969 -4.473 1 98.56 292 LYS B C 1
ATOM 8513 O O . LYS B 1 292 ? -17.547 -43.031 -5.215 1 98.56 292 LYS B O 1
ATOM 8518 N N . ALA B 1 293 ? -19.719 -43.281 -4.848 1 98.62 293 ALA B N 1
ATOM 8519 C CA . ALA B 1 293 ? -19.969 -43.75 -6.219 1 98.62 293 ALA B CA 1
ATOM 8520 C C . ALA B 1 293 ? -19.625 -42.656 -7.223 1 98.62 293 ALA B C 1
ATOM 8522 O O . ALA B 1 293 ? -19.078 -42.938 -8.297 1 98.62 293 ALA B O 1
ATOM 8523 N N . LEU B 1 294 ? -20.062 -41.469 -6.895 1 98.69 294 LEU B N 1
ATOM 8524 C CA . LEU B 1 294 ? -19.734 -40.344 -7.773 1 98.69 294 LEU B CA 1
ATOM 8525 C C . LEU B 1 294 ? -18.219 -40.219 -7.949 1 98.69 294 LEU B C 1
ATOM 8527 O O . LEU B 1 294 ? -17.734 -40.125 -9.078 1 98.69 294 LEU B O 1
ATOM 8531 N N . ILE B 1 295 ? -17.469 -40.219 -6.832 1 98.69 295 ILE B N 1
ATOM 8532 C CA . ILE B 1 295 ? -16.016 -40.031 -6.863 1 98.69 295 ILE B CA 1
ATOM 8533 C C . ILE B 1 295 ? -15.383 -41.188 -7.633 1 98.69 295 ILE B C 1
ATOM 8535 O O . ILE B 1 295 ? -14.516 -40.969 -8.484 1 98.69 295 ILE B O 1
ATOM 8539 N N . ASP B 1 296 ? -15.828 -42.406 -7.363 1 98.56 296 ASP B N 1
ATOM 8540 C CA . ASP B 1 296 ? -15.312 -43.562 -8.062 1 98.56 296 ASP B CA 1
ATOM 8541 C C . ASP B 1 296 ? -15.547 -43.469 -9.57 1 98.56 296 ASP B C 1
ATOM 8543 O O . ASP B 1 296 ? -14.68 -43.812 -10.367 1 98.56 296 ASP B O 1
ATOM 8547 N N . THR B 1 297 ? -16.75 -43 -9.906 1 98.62 297 THR B N 1
ATOM 8548 C CA . THR B 1 297 ? -17.094 -42.844 -11.312 1 98.62 297 THR B CA 1
ATOM 8549 C C . THR B 1 297 ? -16.172 -41.844 -11.977 1 98.62 297 THR B C 1
ATOM 8551 O O . THR B 1 297 ? -15.641 -42.094 -13.062 1 98.62 297 THR B O 1
ATOM 8554 N N . ILE B 1 298 ? -15.984 -40.781 -11.359 1 98.56 298 ILE B N 1
ATOM 8555 C CA . ILE B 1 298 ? -15.117 -39.719 -11.875 1 98.56 298 ILE B CA 1
ATOM 8556 C C . ILE B 1 298 ? -13.695 -40.25 -12.023 1 98.56 298 ILE B C 1
ATOM 8558 O O . ILE B 1 298 ? -13.055 -40.031 -13.055 1 98.56 298 ILE B O 1
ATOM 8562 N N . HIS B 1 299 ? -13.234 -41 -11.031 1 98.06 299 HIS B N 1
ATOM 8563 C CA . HIS B 1 299 ? -11.906 -41.594 -11.07 1 98.06 299 HIS B CA 1
ATOM 8564 C C . HIS B 1 299 ? -11.781 -42.594 -12.195 1 98.06 299 HIS B C 1
ATOM 8566 O O . HIS B 1 299 ? -10.742 -42.688 -12.859 1 98.06 299 HIS B O 1
ATOM 8572 N N . SER B 1 300 ? -12.812 -43.312 -12.391 1 97.88 300 SER B N 1
ATOM 8573 C CA . SER B 1 300 ? -12.773 -44.344 -13.422 1 97.88 300 SER B CA 1
ATOM 8574 C C . SER B 1 300 ? -12.641 -43.719 -14.812 1 97.88 300 SER B C 1
ATOM 8576 O O . SER B 1 300 ? -12.227 -44.375 -15.758 1 97.88 300 SER B O 1
ATOM 8578 N N . MET B 1 301 ? -13.016 -42.5 -14.898 1 97.38 301 MET B N 1
ATOM 8579 C CA . MET B 1 301 ? -12.898 -41.781 -16.172 1 97.38 301 MET B CA 1
ATOM 8580 C C . MET B 1 301 ? -11.547 -41.094 -16.281 1 97.38 301 MET B C 1
ATOM 8582 O O . MET B 1 301 ? -11.32 -40.312 -17.219 1 97.38 301 MET B O 1
ATOM 8586 N N . GLY B 1 302 ? -10.703 -41.219 -15.273 1 96.19 302 GLY B N 1
ATOM 8587 C CA . GLY B 1 302 ? -9.398 -40.594 -15.289 1 96.19 302 GLY B CA 1
ATOM 8588 C C . GLY B 1 302 ? -9.438 -39.125 -14.852 1 96.19 302 GLY B C 1
ATOM 8589 O O . GLY B 1 302 ? -8.539 -38.344 -15.188 1 96.19 302 GLY B O 1
ATOM 8590 N N . LEU B 1 303 ? -10.508 -38.75 -14.172 1 98.19 303 LEU B N 1
ATOM 8591 C CA . LEU B 1 303 ? -10.703 -37.375 -13.719 1 98.19 303 LEU B CA 1
ATOM 8592 C C . LEU B 1 303 ? -10.531 -37.281 -12.203 1 98.19 303 LEU B C 1
ATOM 8594 O O . LEU B 1 303 ? -10.461 -38.281 -11.516 1 98.19 303 LEU B O 1
ATOM 8598 N N . THR B 1 304 ? -10.367 -36.062 -11.734 1 98.06 304 THR B N 1
ATOM 8599 C CA . THR B 1 304 ? -10.305 -35.781 -10.305 1 98.06 304 THR B CA 1
ATOM 8600 C C . THR B 1 304 ? -11.453 -34.844 -9.898 1 98.06 304 THR B C 1
ATOM 8602 O O . THR B 1 304 ? -12.086 -34.219 -10.75 1 98.06 304 THR B O 1
ATOM 8605 N N . LEU B 1 305 ? -11.703 -34.812 -8.609 1 98.62 305 LEU B N 1
ATOM 8606 C CA . LEU B 1 305 ? -12.789 -34 -8.078 1 98.62 305 LEU B CA 1
ATOM 8607 C C . LEU B 1 305 ? -12.266 -33 -7.047 1 98.62 305 LEU B C 1
ATOM 8609 O O . LEU B 1 305 ? -11.492 -33.375 -6.164 1 98.62 305 LEU B O 1
ATOM 8613 N N . THR B 1 306 ? -12.648 -31.766 -7.184 1 98.44 306 THR B N 1
ATOM 8614 C CA . THR B 1 306 ? -12.359 -30.703 -6.23 1 98.44 306 THR B CA 1
ATOM 8615 C C . THR B 1 306 ? -13.648 -30.203 -5.57 1 98.44 306 THR B C 1
ATOM 8617 O O . THR B 1 306 ? -14.672 -30.047 -6.234 1 98.44 306 THR B O 1
ATOM 8620 N N . LEU B 1 307 ? -13.578 -29.969 -4.254 1 98.5 307 LEU B N 1
ATOM 8621 C CA . LEU B 1 307 ? -14.719 -29.422 -3.531 1 98.5 307 LEU B CA 1
ATOM 8622 C C . LEU B 1 307 ? -14.383 -28.047 -2.949 1 98.5 307 LEU B C 1
ATOM 8624 O O . LEU B 1 307 ? -13.273 -27.844 -2.449 1 98.5 307 LEU B O 1
ATOM 8628 N N . ASN B 1 308 ? -15.312 -27.172 -3.074 1 97.44 308 ASN B N 1
ATOM 8629 C CA . ASN B 1 308 ? -15.203 -25.844 -2.473 1 97.44 308 ASN B CA 1
ATOM 8630 C C . ASN B 1 308 ? -15.391 -25.891 -0.959 1 97.44 308 ASN B C 1
ATOM 8632 O O . ASN B 1 308 ? -16.266 -26.609 -0.463 1 97.44 308 ASN B O 1
ATOM 8636 N N . ASP B 1 309 ? -14.531 -25.172 -0.24 1 96.94 309 ASP B N 1
ATOM 8637 C CA . ASP B 1 309 ? -14.633 -25.109 1.215 1 96.94 309 ASP B CA 1
ATOM 8638 C C . ASP B 1 309 ? -14.523 -23.672 1.704 1 96.94 309 ASP B C 1
ATOM 8640 O O . ASP B 1 309 ? -13.547 -22.969 1.399 1 96.94 309 ASP B O 1
ATOM 8644 N N . HIS B 1 310 ? -15.461 -23.156 2.404 1 95.88 310 HIS B N 1
ATOM 8645 C CA . HIS B 1 310 ? -15.406 -21.953 3.225 1 95.88 310 HIS B CA 1
ATOM 8646 C C . HIS B 1 310 ? -15.336 -22.297 4.707 1 95.88 310 HIS B C 1
ATOM 8648 O O . HIS B 1 310 ? -16.359 -22.391 5.379 1 95.88 310 HIS B O 1
ATOM 8654 N N . PRO B 1 311 ? -14.227 -22.328 5.27 1 96.12 311 PRO B N 1
ATOM 8655 C CA . PRO B 1 311 ? -14.07 -22.984 6.566 1 96.12 311 PRO B CA 1
ATOM 8656 C C . PRO B 1 311 ? -14.461 -22.078 7.738 1 96.12 311 PRO B C 1
ATOM 8658 O O . PRO B 1 311 ? -14.445 -22.516 8.891 1 96.12 311 PRO B O 1
ATOM 8661 N N . HIS B 1 312 ? -14.914 -20.891 7.523 1 94.19 312 HIS B N 1
ATOM 8662 C CA . HIS B 1 312 ? -14.938 -19.812 8.508 1 94.19 312 HIS B CA 1
ATOM 8663 C C . HIS B 1 312 ? -15.945 -20.094 9.617 1 94.19 312 HIS B C 1
ATOM 8665 O O . HIS B 1 312 ? -15.945 -19.422 10.648 1 94.19 312 HIS B O 1
ATOM 8671 N N . ASP B 1 313 ? -16.828 -21.125 9.492 1 94.06 313 ASP B N 1
ATOM 8672 C CA . ASP B 1 313 ? -17.766 -21.438 10.562 1 94.06 313 ASP B CA 1
ATOM 8673 C C . ASP B 1 313 ? -17.484 -22.812 11.164 1 94.06 313 ASP B C 1
ATOM 8675 O O . ASP B 1 313 ? -18.125 -23.219 12.125 1 94.06 313 ASP B O 1
ATOM 8679 N N . GLY B 1 314 ? -16.516 -23.531 10.625 1 95.44 314 GLY B N 1
ATOM 8680 C CA . GLY B 1 314 ? -16.297 -24.906 11.07 1 95.44 314 GLY B CA 1
ATOM 8681 C C . GLY B 1 314 ? -17.547 -25.766 10.938 1 95.44 314 GLY B C 1
ATOM 8682 O O . GLY B 1 314 ? -18.344 -25.562 10.023 1 95.44 314 GLY B O 1
ATOM 8683 N N . LEU B 1 315 ? -17.578 -26.828 11.766 1 96.56 315 LEU B N 1
ATOM 8684 C CA . LEU B 1 315 ? -18.797 -27.609 11.82 1 96.56 315 LEU B CA 1
ATOM 8685 C C . LEU B 1 315 ? -19.828 -26.953 12.719 1 96.56 315 LEU B C 1
ATOM 8687 O O . LEU B 1 315 ? -19.484 -26.359 13.742 1 96.56 315 LEU B O 1
ATOM 8691 N N . ARG B 1 316 ? -21.047 -27.109 12.359 1 93.69 316 ARG B N 1
ATOM 8692 C CA . ARG B 1 316 ? -22.141 -26.5 13.086 1 93.69 316 ARG B CA 1
ATOM 8693 C C . ARG B 1 316 ? -23.234 -27.531 13.398 1 93.69 316 ARG B C 1
ATOM 8695 O O . ARG B 1 316 ? -23.266 -28.609 12.805 1 93.69 316 ARG B O 1
ATOM 8702 N N . PRO B 1 317 ? -24.109 -27.109 14.406 1 93.69 317 PRO B N 1
ATOM 8703 C CA . PRO B 1 317 ? -25.25 -28 14.633 1 93.69 317 PRO B CA 1
ATOM 8704 C C . PRO B 1 317 ? -26.031 -28.281 13.352 1 93.69 317 PRO B C 1
ATOM 8706 O O . PRO B 1 317 ? -26.406 -27.359 12.633 1 93.69 317 PRO B O 1
ATOM 8709 N N . GLY B 1 318 ? -26.266 -29.5 13.062 1 93.31 318 GLY B N 1
ATOM 8710 C CA . GLY B 1 318 ? -26.875 -29.922 11.805 1 93.31 318 GLY B CA 1
ATOM 8711 C C . GLY B 1 318 ? -25.938 -30.703 10.914 1 93.31 318 GLY B C 1
ATOM 8712 O O . GLY B 1 318 ? -26.375 -31.484 10.07 1 93.31 318 GLY B O 1
ATOM 8713 N N . ASP B 1 319 ? -24.609 -30.484 11.062 1 95.75 319 ASP B N 1
ATOM 8714 C CA . ASP B 1 319 ? -23.641 -31.312 10.359 1 95.75 319 ASP B CA 1
ATOM 8715 C C . ASP B 1 319 ? -23.641 -32.75 10.914 1 95.75 319 ASP B C 1
ATOM 8717 O O . ASP B 1 319 ? -23.7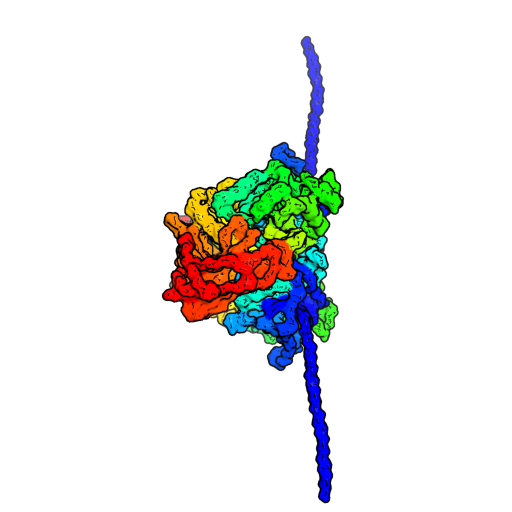81 -32.938 12.125 1 95.75 319 ASP B O 1
ATOM 8721 N N . GLU B 1 320 ? -23.391 -33.594 10.094 1 96.5 320 GLU B N 1
ATOM 8722 C CA . GLU B 1 320 ? -23.438 -35 10.461 1 96.5 320 GLU B CA 1
ATOM 8723 C C . GLU B 1 320 ? -22.453 -35.312 11.578 1 96.5 320 GLU B C 1
ATOM 8725 O O . GLU B 1 320 ? -22.75 -36.125 12.477 1 96.5 320 GLU B O 1
ATOM 8730 N N . ARG B 1 321 ? -21.281 -34.719 11.555 1 97.81 321 ARG B N 1
ATOM 8731 C CA . ARG B 1 321 ? -20.234 -35.031 12.516 1 97.81 321 ARG B CA 1
ATOM 8732 C C . ARG B 1 321 ? -20.078 -33.938 13.562 1 97.81 321 ARG B C 1
ATOM 8734 O O . ARG B 1 321 ? -19.031 -33.844 14.219 1 97.81 321 ARG B O 1
ATOM 8741 N N . TYR B 1 322 ? -21.047 -33.125 13.742 1 97.62 322 TYR B N 1
ATOM 8742 C CA . TYR B 1 322 ? -20.938 -32 14.664 1 97.62 322 TYR B CA 1
ATOM 8743 C C . TYR B 1 322 ? -20.75 -32.469 16.094 1 97.62 322 TYR B C 1
ATOM 8745 O O . TYR B 1 322 ? -19.938 -31.922 16.844 1 97.62 322 TYR B O 1
ATOM 8753 N N . ALA B 1 323 ? -21.547 -33.5 16.516 1 98 323 ALA B N 1
ATOM 8754 C CA . ALA B 1 323 ? -21.5 -33.969 17.906 1 98 323 ALA B CA 1
ATOM 8755 C C . ALA B 1 323 ? -20.078 -34.406 18.281 1 98 323 ALA B C 1
ATOM 8757 O O . ALA B 1 323 ? -19.562 -34.031 19.344 1 98 323 ALA B O 1
ATOM 8758 N N . ASP B 1 324 ? -19.469 -35.188 17.406 1 98.25 324 ASP B N 1
ATOM 8759 C CA . ASP B 1 324 ? -18.094 -35.625 17.656 1 98.25 324 ASP B CA 1
ATOM 8760 C C . ASP B 1 324 ? -17.125 -34.469 17.672 1 98.25 324 ASP B C 1
ATOM 8762 O O . ASP B 1 324 ? -16.234 -34.406 18.531 1 98.25 324 ASP B O 1
ATOM 8766 N N . PHE B 1 325 ? -17.281 -33.562 16.75 1 98.25 325 PHE B N 1
ATOM 8767 C CA . PHE B 1 325 ? -16.469 -32.344 16.672 1 98.25 325 PHE B CA 1
ATOM 8768 C C . PHE B 1 325 ? -16.594 -31.531 17.953 1 98.25 325 PHE B C 1
ATOM 8770 O O . PHE B 1 325 ? -15.578 -31.203 18.594 1 98.25 325 PHE B O 1
ATOM 8777 N N . ALA B 1 326 ? -17.812 -31.266 18.375 1 98.06 326 ALA B N 1
ATOM 8778 C CA . ALA B 1 326 ? -18.078 -30.469 19.578 1 98.06 326 ALA B CA 1
ATOM 8779 C C . ALA B 1 326 ? -17.484 -31.125 20.812 1 98.06 326 ALA B C 1
ATOM 8781 O O . ALA B 1 326 ? -16.812 -30.469 21.609 1 98.06 326 ALA B O 1
ATOM 8782 N N . ARG B 1 327 ? -17.703 -32.438 20.953 1 98 327 ARG B N 1
ATOM 8783 C CA . ARG B 1 327 ? -17.188 -33.156 22.109 1 98 327 ARG B CA 1
ATOM 8784 C C . ARG B 1 327 ? -15.664 -33.125 22.156 1 98 327 ARG B C 1
ATOM 8786 O O . ARG B 1 327 ? -15.078 -32.969 23.234 1 98 327 ARG B O 1
ATOM 8793 N N . SER B 1 328 ? -15.094 -33.219 21 1 98 328 SER B N 1
ATOM 8794 C CA . SER B 1 328 ? -13.641 -33.219 20.938 1 98 328 SER B CA 1
ATOM 8795 C C . SER B 1 328 ? -13.062 -31.875 21.391 1 98 328 SER B C 1
ATOM 8797 O O . SER B 1 328 ? -11.914 -31.797 21.828 1 98 328 SER B O 1
ATOM 8799 N N . LEU B 1 329 ? -13.852 -30.859 21.312 1 97.62 329 LEU B N 1
ATOM 8800 C CA . LEU B 1 329 ? -13.414 -29.531 21.703 1 97.62 329 LEU B CA 1
ATOM 8801 C C . LEU B 1 329 ? -13.914 -29.172 23.094 1 97.62 329 LEU B C 1
ATOM 8803 O O . LEU B 1 329 ? -13.688 -28.062 23.578 1 97.62 329 LEU B O 1
ATOM 8807 N N . GLY B 1 330 ? -14.617 -30.062 23.75 1 96.56 330 GLY B N 1
ATOM 8808 C CA . GLY B 1 330 ? -15.078 -29.891 25.125 1 96.56 330 GLY B CA 1
ATOM 8809 C C . GLY B 1 330 ? -16.422 -29.188 25.203 1 96.56 330 GLY B C 1
ATOM 8810 O O . GLY B 1 330 ? -16.797 -28.672 26.266 1 96.56 330 GLY B O 1
ATOM 8811 N N . TYR B 1 331 ? -17.141 -29.219 24.125 1 96.12 331 TYR B N 1
ATOM 8812 C CA . TYR B 1 331 ? -18.484 -28.609 24.109 1 96.12 331 TYR B CA 1
ATOM 8813 C C . TYR B 1 331 ? -19.562 -29.688 24.219 1 96.12 331 TYR B C 1
ATOM 8815 O O . TYR B 1 331 ? -19.344 -30.844 23.859 1 96.12 331 TYR B O 1
ATOM 8823 N N . ASP B 1 332 ? -20.734 -29.234 24.766 1 95.94 332 ASP B N 1
ATOM 8824 C CA . ASP B 1 332 ? -21.953 -30.062 24.719 1 95.94 332 ASP B CA 1
ATOM 8825 C C . ASP B 1 332 ? -22.641 -29.938 23.359 1 95.94 332 ASP B C 1
ATOM 8827 O O . ASP B 1 332 ? -23.156 -28.875 23.016 1 95.94 332 ASP B O 1
ATOM 8831 N N . PRO B 1 333 ? -22.641 -31.016 22.641 1 95.94 333 PRO B N 1
ATOM 8832 C CA . PRO B 1 333 ? -23.25 -30.922 21.297 1 95.94 333 PRO B CA 1
ATOM 8833 C C . PRO B 1 333 ? -24.703 -30.453 21.344 1 95.94 333 PRO B C 1
ATOM 8835 O O . PRO B 1 333 ? -25.219 -29.953 20.328 1 95.94 333 PRO B O 1
ATOM 8838 N N . GLU B 1 334 ? -25.391 -30.625 22.484 1 93.12 334 GLU B N 1
ATOM 8839 C CA . GLU B 1 334 ? -26.781 -30.219 22.625 1 93.12 334 GLU B CA 1
ATOM 8840 C C . GLU B 1 334 ? -26.906 -28.859 23.297 1 93.12 334 GLU B C 1
ATOM 8842 O O . GLU B 1 334 ? -28 -28.344 23.469 1 93.12 334 GLU B O 1
ATOM 8847 N N . GLY B 1 335 ? -25.812 -28.359 23.594 1 89.94 335 GLY B N 1
ATOM 8848 C CA . GLY B 1 335 ? -25.812 -27.078 24.266 1 89.94 335 GLY B CA 1
ATOM 8849 C C . GLY B 1 335 ? -26.016 -25.906 23.328 1 89.94 335 GLY B C 1
ATOM 8850 O O . GLY B 1 335 ? -26.062 -26.078 22.109 1 89.94 335 GLY B O 1
ATOM 8851 N N . LYS B 1 336 ? -26.062 -24.766 23.859 1 83.06 336 LYS B N 1
ATOM 8852 C CA . LYS B 1 336 ? -26.297 -23.531 23.094 1 83.06 336 LYS B CA 1
ATOM 8853 C C . LYS B 1 336 ? -25 -22.953 22.562 1 83.06 336 LYS B C 1
ATOM 8855 O O . LYS B 1 336 ? -25 -22.234 21.562 1 83.06 336 LYS B O 1
ATOM 8860 N N . GLU B 1 337 ? -23.984 -23.297 23.141 1 88.25 337 GLU B N 1
ATOM 8861 C CA . GLU B 1 337 ? -22.703 -22.75 22.719 1 88.25 337 GLU B CA 1
ATOM 8862 C C . GLU B 1 337 ? -22.094 -23.547 21.562 1 88.25 337 GLU B C 1
ATOM 8864 O O . GLU B 1 337 ? -21.969 -24.766 21.656 1 88.25 337 GLU B O 1
ATOM 8869 N N . ILE B 1 338 ? -21.781 -22.828 20.516 1 91.5 338 ILE B N 1
ATOM 8870 C CA . ILE B 1 338 ? -21.156 -23.422 19.328 1 91.5 338 ILE B CA 1
ATOM 8871 C C . ILE B 1 338 ? -19.688 -23.031 19.266 1 91.5 338 ILE B C 1
ATOM 8873 O O . ILE B 1 338 ? -19.344 -21.859 19.438 1 91.5 338 ILE B O 1
ATOM 8877 N N . PRO B 1 339 ? -18.828 -24 19.062 1 93.31 339 PRO B N 1
ATOM 8878 C CA . PRO B 1 339 ? -17.422 -23.641 18.953 1 93.31 339 PRO B CA 1
ATOM 8879 C C . PRO B 1 339 ? -17.156 -22.625 17.844 1 93.31 339 PRO B C 1
ATOM 8881 O O . PRO B 1 339 ? -17.547 -22.844 16.688 1 93.31 339 PRO B O 1
ATOM 8884 N N . GLN B 1 340 ? -16.5 -21.547 18.203 1 92.69 340 GLN B N 1
ATOM 8885 C CA . GLN B 1 340 ? -16.141 -20.531 17.234 1 92.69 340 GLN B CA 1
ATOM 8886 C C . GLN B 1 340 ? -14.898 -20.938 16.438 1 92.69 340 GLN B C 1
ATOM 8888 O O . GLN B 1 340 ? -13.977 -21.531 16.984 1 92.69 340 GLN B O 1
ATOM 8893 N N . PHE B 1 341 ? -14.891 -20.562 15.133 1 95.5 341 PHE B N 1
ATOM 8894 C CA . PHE B 1 341 ? -13.75 -20.828 14.266 1 95.5 341 PHE B CA 1
ATOM 8895 C C . PHE B 1 341 ? -12.469 -20.266 14.852 1 95.5 341 PHE B C 1
ATOM 8897 O O . PHE B 1 341 ? -12.414 -19.078 15.195 1 95.5 341 PHE B O 1
ATOM 8904 N N . ASP B 1 342 ? -11.422 -21.109 14.977 1 95.81 342 ASP B N 1
ATOM 8905 C CA . ASP B 1 342 ? -10.164 -20.688 15.594 1 95.81 342 ASP B CA 1
ATOM 8906 C C . ASP B 1 342 ? -8.969 -21.312 14.883 1 95.81 342 ASP B C 1
ATOM 8908 O O . ASP B 1 342 ? -8.438 -22.328 15.336 1 95.81 342 ASP B O 1
ATOM 8912 N N . PRO B 1 343 ? -8.516 -20.625 13.859 1 96.56 343 PRO B N 1
ATOM 8913 C CA . PRO B 1 343 ? -7.391 -21.203 13.117 1 96.56 343 PRO B CA 1
ATOM 8914 C C . PRO B 1 343 ? -6.09 -21.188 13.914 1 96.56 343 PRO B C 1
ATOM 8916 O O . PRO B 1 343 ? -5.121 -21.859 13.531 1 96.56 343 PRO B O 1
ATOM 8919 N N . GLY B 1 344 ? -6.016 -20.469 14.953 1 95.94 344 GLY B N 1
ATOM 8920 C CA . GLY B 1 344 ? -4.828 -20.453 15.789 1 95.94 344 GLY B CA 1
ATOM 8921 C C . GLY B 1 344 ? -4.75 -21.625 16.75 1 95.94 344 GLY B C 1
ATOM 8922 O O . GLY B 1 344 ? -3.691 -21.906 17.312 1 95.94 344 GLY B O 1
ATOM 8923 N N . SER B 1 345 ? -5.797 -22.266 16.984 1 96.25 345 SER B N 1
ATOM 8924 C CA . SER B 1 345 ? -5.863 -23.406 17.891 1 96.25 345 SER B CA 1
ATOM 8925 C C . SER B 1 345 ? -5.57 -24.719 17.172 1 96.25 345 SER B C 1
ATOM 8927 O O . SER B 1 345 ? -6.344 -25.141 16.297 1 96.25 345 SER B O 1
ATOM 8929 N N . ARG B 1 346 ? -4.527 -25.375 17.578 1 96.25 346 ARG B N 1
ATOM 8930 C CA . ARG B 1 346 ? -4.18 -26.672 17 1 96.25 346 ARG B CA 1
ATOM 8931 C C . ARG B 1 346 ? -5.305 -27.688 17.203 1 96.25 346 ARG B C 1
ATOM 8933 O O . ARG B 1 346 ? -5.668 -28.406 16.281 1 96.25 346 ARG B O 1
ATOM 8940 N N . ARG B 1 347 ? -5.828 -27.656 18.375 1 96.94 347 ARG B N 1
ATOM 8941 C CA . ARG B 1 347 ? -6.914 -28.562 18.719 1 96.94 347 ARG B CA 1
ATOM 8942 C C . ARG B 1 347 ? -8.125 -28.344 17.812 1 96.94 347 ARG B C 1
ATOM 8944 O O . ARG B 1 347 ? -8.719 -29.297 17.312 1 96.94 347 ARG B O 1
ATOM 8951 N N . TYR B 1 348 ? -8.484 -27.156 17.609 1 97.75 348 TYR B N 1
ATOM 8952 C CA . TYR B 1 348 ? -9.633 -26.828 16.781 1 97.75 348 TYR B CA 1
ATOM 8953 C C . TYR B 1 348 ? -9.422 -27.297 15.344 1 97.75 348 TYR B C 1
ATOM 8955 O O . TYR B 1 348 ? -10.289 -27.953 14.758 1 97.75 348 TYR B O 1
ATOM 8963 N N . MET B 1 349 ? -8.289 -26.984 14.773 1 98.12 349 MET B N 1
ATOM 8964 C CA . MET B 1 349 ? -8.047 -27.281 13.359 1 98.12 349 MET B CA 1
ATOM 8965 C C . MET B 1 349 ? -7.922 -28.797 13.141 1 98.12 349 MET B C 1
ATOM 8967 O O . MET B 1 349 ? -8.383 -29.312 12.125 1 98.12 349 MET B O 1
ATOM 8971 N N . GLU B 1 350 ? -7.289 -29.469 14.086 1 97.88 350 GLU B N 1
ATOM 8972 C CA . GLU B 1 350 ? -7.238 -30.922 14 1 97.88 350 GLU B CA 1
ATOM 8973 C C . GLU B 1 350 ? -8.641 -31.531 14.039 1 97.88 350 GLU B C 1
ATOM 8975 O O . GLU B 1 350 ? -8.93 -32.469 13.312 1 97.88 350 GLU B O 1
ATOM 8980 N N . ALA B 1 351 ? -9.453 -30.984 14.883 1 98.62 351 ALA B N 1
ATOM 8981 C CA . ALA B 1 351 ? -10.844 -31.438 14.945 1 98.62 351 ALA B CA 1
ATOM 8982 C C . ALA B 1 351 ? -11.57 -31.156 13.633 1 98.62 351 ALA B C 1
ATOM 8984 O O . ALA B 1 351 ? -12.312 -32 13.133 1 98.62 351 ALA B O 1
ATOM 8985 N N . LEU B 1 352 ? -11.367 -30 13.109 1 98.56 352 LEU B N 1
ATOM 8986 C CA . LEU B 1 352 ? -11.992 -29.641 11.844 1 98.56 352 LEU B CA 1
ATOM 8987 C C . LEU B 1 352 ? -11.586 -30.609 10.734 1 98.56 352 LEU B C 1
ATOM 8989 O O . LEU B 1 352 ? -12.438 -31.078 9.977 1 98.56 352 LEU B O 1
ATOM 8993 N N . PHE B 1 353 ? -10.336 -30.969 10.633 1 98.44 353 PHE B N 1
ATOM 8994 C CA . PHE B 1 353 ? -9.844 -31.859 9.594 1 98.44 353 PHE B CA 1
ATOM 8995 C C . PHE B 1 353 ? -10.328 -33.281 9.828 1 98.44 353 PHE B C 1
ATOM 8997 O O . PHE B 1 353 ? -10.672 -34 8.883 1 98.44 353 PHE B O 1
ATOM 9004 N N . ARG B 1 354 ? -10.383 -33.625 11.07 1 98.25 354 ARG B N 1
ATOM 9005 C CA . ARG B 1 354 ? -10.797 -34.969 11.406 1 98.25 354 ARG B CA 1
ATOM 9006 C C . ARG B 1 354 ? -12.281 -35.188 11.133 1 98.25 354 ARG B C 1
ATOM 9008 O O . ARG B 1 354 ? -12.672 -36.188 10.516 1 98.25 354 ARG B O 1
ATOM 9015 N N . TYR B 1 355 ? -13.07 -34.25 11.547 1 98.44 355 TYR B N 1
ATOM 9016 C CA . TYR B 1 355 ? -14.508 -34.5 11.531 1 98.44 355 TYR B CA 1
ATOM 9017 C C . TYR B 1 355 ? -15.164 -33.781 10.352 1 98.44 355 TYR B C 1
ATOM 9019 O O . TYR B 1 355 ? -16.25 -34.188 9.914 1 98.44 355 TYR B O 1
ATOM 9027 N N . GLY B 1 356 ? -14.609 -32.719 9.883 1 98.12 356 GLY B N 1
ATOM 9028 C CA . GLY B 1 356 ? -15.125 -32 8.734 1 98.12 356 GLY B CA 1
ATOM 9029 C C . GLY B 1 356 ? -14.625 -32.562 7.41 1 98.12 356 GLY B C 1
ATOM 9030 O O . GLY B 1 356 ? -15.414 -33.031 6.594 1 98.12 356 GLY B O 1
ATOM 9031 N N . HIS B 1 357 ? -13.344 -32.625 7.199 1 98.12 357 HIS B N 1
ATOM 9032 C CA . HIS B 1 357 ? -12.734 -33.062 5.953 1 98.12 357 HIS B CA 1
ATOM 9033 C C . HIS B 1 357 ? -12.609 -34.594 5.906 1 98.12 357 HIS B C 1
ATOM 9035 O O . HIS B 1 357 ? -12.781 -35.188 4.848 1 98.12 357 HIS B O 1
ATOM 9041 N N . GLY B 1 358 ? -12.352 -35.219 7.039 1 97.5 358 GLY B N 1
ATOM 9042 C CA . GLY B 1 358 ? -12.008 -36.625 7.148 1 97.5 358 GLY B CA 1
ATOM 9043 C C . GLY B 1 358 ? -12.984 -37.531 6.43 1 97.5 358 GLY B C 1
ATOM 9044 O O . GLY B 1 358 ? -12.586 -38.344 5.609 1 97.5 358 GLY B O 1
ATOM 9045 N N . PRO B 1 359 ? -14.266 -37.406 6.781 1 97.56 359 PRO B N 1
ATOM 9046 C CA . PRO B 1 359 ? -15.242 -38.281 6.129 1 97.56 359 PRO B CA 1
ATOM 9047 C C . PRO B 1 359 ? -15.188 -38.188 4.605 1 97.56 359 PRO B C 1
ATOM 9049 O O . PRO B 1 359 ? -15.273 -39.219 3.928 1 97.56 359 PRO B O 1
ATOM 9052 N N . THR B 1 360 ? -15.078 -37.031 4.062 1 97.81 360 THR B N 1
ATOM 9053 C CA . THR B 1 360 ? -15.023 -36.844 2.619 1 97.81 360 THR B CA 1
ATOM 9054 C C . THR B 1 360 ? -13.68 -37.281 2.061 1 97.81 360 THR B C 1
ATOM 9056 O O . THR B 1 360 ? -13.625 -37.906 0.99 1 97.81 360 THR B O 1
ATOM 9059 N N . ASP B 1 361 ? -12.633 -37.031 2.766 1 97.44 361 ASP B N 1
ATOM 9060 C CA . ASP B 1 361 ? -11.305 -37.469 2.357 1 97.44 361 ASP B CA 1
ATOM 9061 C C . ASP B 1 361 ? -11.242 -38.969 2.221 1 97.44 361 ASP B C 1
ATOM 9063 O O . ASP B 1 361 ? -10.617 -39.5 1.297 1 97.44 361 ASP B O 1
ATOM 9067 N N . SER B 1 362 ? -11.859 -39.656 3.076 1 96.94 362 SER B N 1
ATOM 9068 C CA . SER B 1 362 ? -11.836 -41.094 3.096 1 96.94 362 SER B CA 1
ATOM 9069 C C . SER B 1 362 ? -12.555 -41.688 1.885 1 96.94 362 SER B C 1
ATOM 9071 O O . SER B 1 362 ? -12.359 -42.844 1.537 1 96.94 362 SER B O 1
ATOM 9073 N N . LEU B 1 363 ? -13.383 -40.844 1.278 1 97.88 363 LEU B N 1
ATOM 9074 C CA . LEU B 1 363 ? -14.102 -41.281 0.082 1 97.88 363 LEU B CA 1
ATOM 9075 C C . LEU B 1 363 ? -13.219 -41.156 -1.154 1 97.88 363 LEU B C 1
ATOM 9077 O O . LEU B 1 363 ? -13.57 -41.656 -2.229 1 97.88 363 LEU B O 1
ATOM 9081 N N . GLY B 1 364 ? -12.102 -40.438 -1.074 1 96.94 364 GLY B N 1
ATOM 9082 C CA . GLY B 1 364 ? -11.164 -40.312 -2.182 1 96.94 364 GLY B CA 1
ATOM 9083 C C . GLY B 1 364 ? -11.148 -38.938 -2.801 1 96.94 364 GLY B C 1
ATOM 9084 O O . GLY B 1 364 ? -10.734 -38.781 -3.949 1 96.94 364 GLY B O 1
ATOM 9085 N N . LEU B 1 365 ? -11.578 -37.938 -2.051 1 97.81 365 LEU B N 1
ATOM 9086 C CA . LEU B 1 365 ? -11.531 -36.594 -2.576 1 97.81 365 LEU B CA 1
ATOM 9087 C C . LEU B 1 365 ? -10.109 -36.188 -2.969 1 97.81 365 LEU B C 1
ATOM 9089 O O . LEU B 1 365 ? -9.156 -36.531 -2.271 1 97.81 365 LEU B O 1
ATOM 9093 N N . ASP B 1 366 ? -10.016 -35.406 -4.02 1 97.5 366 ASP B N 1
ATOM 9094 C CA . ASP B 1 366 ? -8.695 -35.094 -4.566 1 97.5 366 ASP B CA 1
ATOM 9095 C C . ASP B 1 366 ? -8.188 -33.75 -4.078 1 97.5 366 ASP B C 1
ATOM 9097 O O . ASP B 1 366 ? -6.984 -33.562 -3.9 1 97.5 366 ASP B O 1
ATOM 9101 N N . LEU B 1 367 ? -9.047 -32.75 -3.895 1 97.62 367 LEU B N 1
ATOM 9102 C CA . LEU B 1 367 ? -8.57 -31.406 -3.582 1 97.62 367 LEU B CA 1
ATOM 9103 C C . LEU B 1 367 ? -9.664 -30.594 -2.9 1 97.62 367 LEU B C 1
ATOM 9105 O O . LEU B 1 367 ? -10.828 -30.656 -3.289 1 97.62 367 LEU B O 1
ATOM 9109 N N . TRP B 1 368 ? -9.25 -29.875 -1.86 1 97.69 368 TRP B N 1
ATOM 9110 C CA . TRP B 1 368 ? -10.094 -28.859 -1.24 1 97.69 368 TRP B CA 1
ATOM 9111 C C . TRP B 1 368 ? -9.742 -27.469 -1.755 1 97.69 368 TRP B C 1
ATOM 9113 O O . TRP B 1 368 ? -8.578 -27.047 -1.696 1 97.69 368 TRP B O 1
ATOM 9123 N N . TRP B 1 369 ? -10.672 -26.781 -2.338 1 98.12 369 TRP B N 1
ATOM 9124 C CA . TRP B 1 369 ? -10.57 -25.375 -2.686 1 98.12 369 TRP B CA 1
ATOM 9125 C C . TRP B 1 369 ? -10.883 -24.5 -1.481 1 98.12 369 TRP B C 1
ATOM 9127 O O . TRP B 1 369 ? -12.039 -24.375 -1.075 1 98.12 369 TRP B O 1
ATOM 9137 N N . VAL B 1 370 ? -9.836 -23.859 -0.891 1 97.44 370 VAL B N 1
ATOM 9138 C CA . VAL B 1 370 ? -10.008 -22.953 0.249 1 97.44 370 VAL B CA 1
ATOM 9139 C C . VAL B 1 370 ? -10.445 -21.578 -0.238 1 97.44 370 VAL B C 1
ATOM 9141 O O . VAL B 1 370 ? -9.609 -20.719 -0.509 1 97.44 370 VAL B O 1
ATOM 9144 N N . ASP B 1 371 ? -11.68 -21.328 -0.216 1 96.12 371 ASP B N 1
ATOM 9145 C CA . ASP B 1 371 ? -12.258 -20.109 -0.771 1 96.12 371 ASP B CA 1
ATOM 9146 C C . ASP B 1 371 ? -12.484 -19.062 0.319 1 96.12 371 ASP B C 1
ATOM 9148 O O . ASP B 1 371 ? -13.625 -18.688 0.592 1 96.12 371 ASP B O 1
ATOM 9152 N N . TRP B 1 372 ? -11.352 -18.516 0.835 1 95.19 372 TRP B N 1
ATOM 9153 C CA . TRP B 1 372 ? -11.367 -17.609 1.979 1 95.19 372 TRP B CA 1
ATOM 9154 C C . TRP B 1 372 ? -11.711 -16.188 1.545 1 95.19 372 TRP B C 1
ATOM 9156 O O . TRP B 1 372 ? -11.062 -15.633 0.657 1 95.19 372 TRP B O 1
ATOM 9166 N N . GLN B 1 373 ? -12.703 -15.594 2.15 1 91.31 373 GLN B N 1
ATOM 9167 C CA . GLN B 1 373 ? -13.133 -14.227 1.878 1 91.31 373 GLN B CA 1
ATOM 9168 C C . GLN B 1 373 ? -13.492 -13.5 3.168 1 91.31 373 GLN B C 1
ATOM 9170 O O . GLN B 1 373 ? -14.133 -12.445 3.135 1 91.31 373 GLN B O 1
ATOM 9175 N N . GLN B 1 374 ? -13.156 -14.023 4.348 1 93 374 GLN B N 1
ATOM 9176 C CA . GLN B 1 374 ? -13.719 -13.562 5.613 1 93 374 GLN B CA 1
ATOM 9177 C C . GLN B 1 374 ? -12.688 -12.789 6.422 1 93 374 GLN B C 1
ATOM 9179 O O . GLN B 1 374 ? -12.758 -12.742 7.652 1 93 374 GLN B O 1
ATOM 9184 N N . ASN B 1 375 ? -11.781 -12.117 5.777 1 92.19 375 ASN B N 1
ATOM 9185 C CA . ASN B 1 375 ? -10.844 -11.273 6.508 1 92.19 375 ASN B CA 1
ATOM 9186 C C . ASN B 1 375 ? -11.57 -10.227 7.352 1 92.19 375 ASN B C 1
ATOM 9188 O O . ASN B 1 375 ? -11.047 -9.773 8.367 1 92.19 375 ASN B O 1
ATOM 9192 N N . TYR B 1 376 ? -12.82 -9.906 7.023 1 92.56 376 TYR B N 1
ATOM 9193 C CA . TYR B 1 376 ? -13.586 -8.891 7.734 1 92.56 376 TYR B CA 1
ATOM 9194 C C . TYR B 1 376 ? -14.117 -9.43 9.055 1 92.56 376 TYR B C 1
ATOM 9196 O O . TYR B 1 376 ? -14.547 -8.664 9.922 1 92.56 376 TYR B O 1
ATOM 9204 N N . ILE B 1 377 ? -14.078 -10.742 9.242 1 94.94 377 ILE B N 1
ATOM 9205 C CA . ILE B 1 377 ? -14.43 -11.367 10.516 1 94.94 377 ILE B CA 1
ATOM 9206 C C . ILE B 1 377 ? -13.156 -11.734 11.273 1 94.94 377 ILE B C 1
ATOM 9208 O O . ILE B 1 377 ? -13.039 -11.469 12.477 1 94.94 377 ILE B O 1
ATOM 9212 N N . TYR B 1 378 ? -12.273 -12.336 10.508 1 95.88 378 TYR B N 1
ATOM 9213 C CA . TYR B 1 378 ? -11.023 -12.836 11.07 1 95.88 378 TYR B CA 1
ATOM 9214 C C . TYR B 1 378 ? -9.828 -12.266 10.312 1 95.88 378 TYR B C 1
ATOM 9216 O O . TYR B 1 378 ? -9.125 -13 9.609 1 95.88 378 TYR B O 1
ATOM 9224 N N . PRO B 1 379 ? -9.5 -11.016 10.5 1 95.31 379 PRO B N 1
ATOM 9225 C CA . PRO B 1 379 ? -8.398 -10.438 9.727 1 95.31 379 PRO B CA 1
ATOM 9226 C C . PRO B 1 379 ? -7.051 -11.078 10.062 1 95.31 379 PRO B C 1
ATOM 9228 O O . PRO B 1 379 ? -6.191 -11.203 9.18 1 95.31 379 PRO B O 1
ATOM 9231 N N . TYR B 1 380 ? -6.883 -11.484 11.328 1 96.44 380 TYR B N 1
ATOM 9232 C CA . TYR B 1 380 ? -5.66 -12.117 11.805 1 96.44 380 TYR B CA 1
ATOM 9233 C C . TYR B 1 380 ? -5.969 -13.391 12.578 1 96.44 380 TYR B C 1
ATOM 9235 O O . TYR B 1 380 ? -7.098 -13.594 13.031 1 96.44 380 TYR B O 1
ATOM 9243 N N . VAL B 1 381 ? -4.965 -14.242 12.562 1 96.69 381 VAL B N 1
ATOM 9244 C CA . VAL B 1 381 ? -5.035 -15.266 13.602 1 96.69 381 VAL B CA 1
ATOM 9245 C C . VAL B 1 381 ? -5.07 -14.602 14.977 1 96.69 381 VAL B C 1
ATOM 9247 O O . VAL B 1 381 ? -4.129 -13.898 15.352 1 96.69 381 VAL B O 1
ATOM 9250 N N . ALA B 1 382 ? -6.152 -14.836 15.641 1 92.75 382 ALA B N 1
ATOM 9251 C CA . ALA B 1 382 ? -6.422 -14.062 16.859 1 92.75 382 ALA B CA 1
ATOM 9252 C C . ALA B 1 382 ? -5.223 -14.086 17.797 1 92.75 382 ALA B C 1
ATOM 9254 O O . ALA B 1 382 ? -4.66 -15.148 18.062 1 92.75 382 ALA B O 1
ATOM 9255 N N . GLY B 1 383 ? -4.855 -12.891 18.219 1 92.12 383 GLY B N 1
ATOM 9256 C CA . GLY B 1 383 ? -3.76 -12.734 19.172 1 92.12 383 GLY B CA 1
ATOM 9257 C C . GLY B 1 383 ? -2.402 -12.641 18.5 1 92.12 383 GLY B C 1
ATOM 9258 O O . GLY B 1 383 ? -1.389 -12.422 19.172 1 92.12 383 GLY B O 1
ATOM 9259 N N . THR B 1 384 ? -2.34 -12.797 17.203 1 94.88 384 THR B N 1
ATOM 9260 C CA . THR B 1 384 ? -1.068 -12.758 16.484 1 94.88 384 THR B CA 1
ATOM 9261 C C . THR B 1 384 ? -1.062 -11.633 15.453 1 94.88 384 THR B C 1
ATOM 9263 O O . THR B 1 384 ? -2.051 -10.914 15.305 1 94.88 384 THR B O 1
ATOM 9266 N N . ASN B 1 385 ? 0.123 -11.484 14.805 1 94.25 385 ASN B N 1
ATOM 9267 C CA . ASN B 1 385 ? 0.257 -10.516 13.711 1 94.25 385 ASN B CA 1
ATOM 9268 C C . ASN B 1 385 ? 0.124 -11.188 12.352 1 94.25 385 ASN B C 1
ATOM 9270 O O . ASN B 1 385 ? 0.276 -10.539 11.312 1 94.25 385 ASN B O 1
ATOM 9274 N N . THR B 1 386 ? -0.189 -12.461 12.344 1 96.75 386 THR B N 1
ATOM 9275 C CA . THR B 1 386 ? -0.289 -13.219 11.102 1 96.75 386 THR B CA 1
ATOM 9276 C C . THR B 1 386 ? -1.708 -13.156 10.547 1 96.75 386 THR B C 1
ATOM 9278 O O . THR B 1 386 ? -2.672 -13.469 11.242 1 96.75 386 THR B O 1
ATOM 9281 N N . ARG B 1 387 ? -1.825 -12.734 9.328 1 96.88 387 ARG B N 1
ATOM 9282 C CA . ARG B 1 387 ? -3.135 -12.75 8.688 1 96.88 387 ARG B CA 1
ATOM 9283 C C . ARG B 1 387 ? -3.695 -14.164 8.625 1 96.88 387 ARG B C 1
ATOM 9285 O O . ARG B 1 387 ? -2.939 -15.141 8.547 1 96.88 387 ARG B O 1
ATOM 9292 N N . THR B 1 388 ? -4.965 -14.281 8.562 1 97.5 388 THR B N 1
ATOM 9293 C CA . THR B 1 388 ? -5.621 -15.578 8.656 1 97.5 388 THR B CA 1
ATOM 9294 C C . THR B 1 388 ? -5.395 -16.391 7.379 1 97.5 388 THR B C 1
ATOM 9296 O O . THR B 1 388 ? -5.086 -17.578 7.445 1 97.5 388 THR B O 1
ATOM 9299 N N . LEU B 1 389 ? -5.395 -15.812 6.254 1 97.81 389 LEU B N 1
ATOM 9300 C CA . LEU B 1 389 ? -5.363 -16.516 4.977 1 97.81 389 LEU B CA 1
ATOM 9301 C C . LEU B 1 389 ? -4.039 -17.25 4.797 1 97.81 389 LEU B C 1
ATOM 9303 O O . LEU B 1 389 ? -4.027 -18.453 4.527 1 97.81 389 LEU B O 1
ATOM 9307 N N . PRO B 1 390 ? -2.908 -16.594 4.914 1 97.5 390 PRO B N 1
ATOM 9308 C CA . PRO B 1 390 ? -1.66 -17.344 4.727 1 97.5 390 PRO B CA 1
ATOM 9309 C C . PRO B 1 390 ? -1.51 -18.5 5.703 1 97.5 390 PRO B C 1
ATOM 9311 O O . PRO B 1 390 ? -0.938 -19.531 5.352 1 97.5 390 PRO B O 1
ATOM 9314 N N . TRP B 1 391 ? -1.99 -18.312 6.891 1 98.12 391 TRP B N 1
ATOM 9315 C CA . TRP B 1 391 ? -1.912 -19.391 7.863 1 98.12 391 TRP B CA 1
ATOM 9316 C C . TRP B 1 391 ? -2.816 -20.547 7.461 1 98.12 391 TRP B C 1
ATOM 9318 O O . TRP B 1 391 ? -2.42 -21.719 7.555 1 98.12 391 TRP B O 1
ATOM 9328 N N . LEU B 1 392 ? -4 -20.25 6.957 1 98.38 392 LEU B N 1
ATOM 9329 C CA . LEU B 1 392 ? -4.887 -21.281 6.453 1 98.38 392 LEU B CA 1
ATOM 9330 C C . LEU B 1 392 ? -4.25 -22.031 5.281 1 98.38 392 LEU B C 1
ATOM 9332 O O . LEU B 1 392 ? -4.336 -23.25 5.195 1 98.38 392 LEU B O 1
ATOM 9336 N N . ASN B 1 393 ? -3.635 -21.266 4.371 1 98.38 393 ASN B N 1
ATOM 9337 C CA . ASN B 1 393 ? -2.953 -21.906 3.254 1 98.38 393 ASN B CA 1
ATOM 9338 C C . ASN B 1 393 ? -1.918 -22.922 3.734 1 98.38 393 ASN B C 1
ATOM 9340 O O . ASN B 1 393 ? -1.838 -24.031 3.207 1 98.38 393 ASN B O 1
ATOM 9344 N N . GLU B 1 394 ? -1.205 -22.562 4.781 1 97.94 394 GLU B N 1
ATOM 9345 C CA . GLU B 1 394 ? -0.175 -23.438 5.348 1 97.94 394 GLU B CA 1
ATOM 9346 C C . GLU B 1 394 ? -0.782 -24.703 5.93 1 97.94 394 GLU B C 1
ATOM 9348 O O . GLU B 1 394 ? -0.354 -25.812 5.594 1 97.94 394 GLU B O 1
ATOM 9353 N N . ILE B 1 395 ? -1.774 -24.562 6.734 1 97.31 395 ILE B N 1
ATOM 9354 C CA . ILE B 1 395 ? -2.273 -25.719 7.465 1 97.31 395 ILE B CA 1
ATOM 9355 C C . ILE B 1 395 ? -3.088 -26.609 6.523 1 97.31 395 ILE B C 1
ATOM 9357 O O . ILE B 1 395 ? -3.082 -27.828 6.656 1 97.31 395 ILE B O 1
ATOM 9361 N N . PHE B 1 396 ? -3.816 -26.047 5.543 1 98.12 396 PHE B N 1
ATOM 9362 C CA . PHE B 1 396 ? -4.555 -26.844 4.566 1 98.12 396 PHE B CA 1
ATOM 9363 C C . PHE B 1 396 ? -3.598 -27.594 3.65 1 98.12 396 PHE B C 1
ATOM 9365 O O . PHE B 1 396 ? -3.85 -28.75 3.301 1 98.12 396 PHE B O 1
ATOM 9372 N N . TYR B 1 397 ? -2.547 -26.953 3.254 1 98 397 TYR B N 1
ATOM 9373 C CA . TYR B 1 397 ? -1.553 -27.625 2.432 1 98 397 TYR B CA 1
ATOM 9374 C C . TYR B 1 397 ? -0.942 -28.812 3.18 1 98 397 TYR B C 1
ATOM 9376 O O . TYR B 1 397 ? -0.852 -29.906 2.641 1 98 397 TYR B O 1
ATOM 9384 N N . ARG B 1 398 ? -0.588 -28.594 4.43 1 96.44 398 ARG B N 1
ATOM 9385 C CA . ARG B 1 398 ? -0.039 -29.656 5.254 1 96.44 398 ARG B CA 1
ATOM 9386 C C . ARG B 1 398 ? -1.027 -30.812 5.383 1 96.44 398 ARG B C 1
ATOM 9388 O O . ARG B 1 398 ? -0.638 -31.984 5.324 1 96.44 398 ARG B O 1
ATOM 9395 N N . HIS B 1 399 ? -2.238 -30.406 5.555 1 96.44 399 HIS B N 1
ATOM 9396 C CA . HIS B 1 399 ? -3.285 -31.422 5.68 1 96.44 399 HIS B CA 1
ATOM 9397 C C . HIS B 1 399 ? -3.408 -32.25 4.406 1 96.44 399 HIS B C 1
ATOM 9399 O O . HIS B 1 399 ? -3.744 -33.438 4.461 1 96.44 399 HIS B O 1
ATOM 9405 N N . SER B 1 400 ? -3.092 -31.688 3.303 1 96.94 400 SER B N 1
ATOM 9406 C CA . SER B 1 400 ? -3.24 -32.375 2.02 1 96.94 400 SER B CA 1
ATOM 9407 C C . SER B 1 400 ? -2.088 -33.344 1.77 1 96.94 400 SER B C 1
ATOM 9409 O O . SER B 1 400 ? -2.178 -34.188 0.899 1 96.94 400 SER B O 1
ATOM 9411 N N . LEU B 1 401 ? -1.004 -33.188 2.525 1 95.5 401 LEU B N 1
ATOM 9412 C CA . LEU B 1 401 ? 0.137 -34.062 2.43 1 95.5 401 LEU B CA 1
ATOM 9413 C C . LEU B 1 401 ? -0.156 -35.406 3.129 1 95.5 401 LEU B C 1
ATOM 9415 O O . LEU B 1 401 ? 0.211 -35.594 4.289 1 95.5 401 LEU B O 1
ATOM 9419 N N . ARG B 1 402 ? -0.818 -36.281 2.443 1 91.75 402 ARG B N 1
ATOM 9420 C CA . ARG B 1 402 ? -1.188 -37.531 3.08 1 91.75 402 ARG B CA 1
ATOM 9421 C C . ARG B 1 402 ? -1.153 -38.688 2.08 1 91.75 402 ARG B C 1
ATOM 9423 O O . ARG B 1 402 ? -1.208 -38.469 0.869 1 91.75 402 ARG B O 1
ATOM 9430 N N . ASN B 1 403 ? -0.993 -39.844 2.592 1 92.25 403 ASN B N 1
ATOM 9431 C CA . ASN B 1 403 ? -1.034 -41.094 1.827 1 92.25 403 ASN B CA 1
ATOM 9432 C C . ASN B 1 403 ? 0.033 -41.094 0.735 1 92.25 403 ASN B C 1
ATOM 9434 O O . ASN B 1 403 ? -0.211 -41.594 -0.367 1 92.25 403 ASN B O 1
ATOM 9438 N N . GLY B 1 404 ? 1.108 -40.375 0.939 1 94.31 404 GLY B N 1
ATOM 9439 C CA . GLY B 1 404 ? 2.238 -40.375 0.025 1 94.31 404 GLY B CA 1
ATOM 9440 C C . GLY B 1 404 ? 2.057 -39.438 -1.16 1 94.31 404 GLY B C 1
ATOM 9441 O O . GLY B 1 404 ? 2.93 -39.375 -2.027 1 94.31 404 GLY B O 1
ATOM 9442 N N . LYS B 1 405 ? 0.996 -38.75 -1.198 1 96.06 405 LYS B N 1
ATOM 9443 C CA . LYS B 1 405 ? 0.721 -37.812 -2.291 1 96.06 405 LYS B CA 1
ATOM 9444 C C . LYS B 1 405 ? 1.39 -36.469 -2.049 1 96.06 405 LYS B C 1
ATOM 9446 O O . LYS B 1 405 ? 1.629 -36.094 -0.902 1 96.06 405 LYS B O 1
ATOM 9451 N N . ARG B 1 406 ? 1.656 -35.812 -3.127 1 97.5 406 ARG B N 1
ATOM 9452 C CA . ARG B 1 406 ? 2.092 -34.406 -3.043 1 97.5 406 ARG B CA 1
ATOM 9453 C C . ARG B 1 406 ? 0.997 -33.531 -2.451 1 97.5 406 ARG B C 1
ATOM 9455 O O . ARG B 1 406 ? -0.191 -33.812 -2.627 1 97.5 406 ARG B O 1
ATOM 9462 N N . GLY B 1 407 ? 1.46 -32.469 -1.747 1 96.25 407 GLY B N 1
ATOM 9463 C CA . GLY B 1 407 ? 0.488 -31.5 -1.272 1 96.25 407 GLY B CA 1
ATOM 9464 C C . GLY B 1 407 ? -0.213 -30.766 -2.396 1 96.25 407 GLY B C 1
ATOM 9465 O O . GLY B 1 407 ? 0.304 -30.688 -3.514 1 96.25 407 GLY B O 1
ATOM 9466 N N . ALA B 1 408 ? -1.405 -30.328 -2.102 1 95.56 408 ALA B N 1
ATOM 9467 C CA . ALA B 1 408 ? -2.162 -29.531 -3.068 1 95.56 408 ALA B CA 1
ATOM 9468 C C . ALA B 1 408 ? -3.168 -28.625 -2.367 1 95.56 408 ALA B C 1
ATOM 9470 O O . ALA B 1 408 ? -3.791 -29.031 -1.381 1 95.56 408 ALA B O 1
ATOM 9471 N N . THR B 1 409 ? -3.182 -27.406 -2.787 1 95 409 THR B N 1
ATOM 9472 C CA . THR B 1 409 ? -4.188 -26.438 -2.342 1 95 409 THR B CA 1
ATOM 9473 C C . THR B 1 409 ? -4.629 -25.547 -3.494 1 95 409 THR B C 1
ATOM 9475 O O . THR B 1 409 ? -3.939 -25.453 -4.512 1 95 409 THR B O 1
ATOM 9478 N N . TYR B 1 410 ? -5.781 -25.094 -3.469 1 97.75 410 TYR B N 1
ATOM 9479 C CA . TYR B 1 410 ? -6.336 -24.062 -4.34 1 97.75 410 TYR B CA 1
ATOM 9480 C C . TYR B 1 410 ? -6.926 -22.906 -3.523 1 97.75 410 TYR B C 1
ATOM 9482 O O . TYR B 1 410 ? -7.961 -23.078 -2.877 1 97.75 410 TYR B O 1
ATOM 9490 N N . SER B 1 411 ? -6.16 -21.844 -3.459 1 98 411 SER B N 1
ATOM 9491 C CA . SER B 1 411 ? -6.508 -20.75 -2.566 1 98 411 SER B CA 1
ATOM 9492 C C . SER B 1 411 ? -5.977 -19.422 -3.094 1 98 411 SER B C 1
ATOM 9494 O O . SER B 1 411 ? -5.215 -19.391 -4.062 1 98 411 SER B O 1
ATOM 9496 N N . ARG B 1 412 ? -6.41 -18.297 -2.486 1 97.75 412 ARG B N 1
ATOM 9497 C CA . ARG B 1 412 ? -5.926 -16.969 -2.846 1 97.75 412 ARG B CA 1
ATOM 9498 C C . ARG B 1 412 ? -4.504 -16.75 -2.342 1 97.75 412 ARG B C 1
ATOM 9500 O O . ARG B 1 412 ? -4.012 -17.516 -1.508 1 97.75 412 ARG B O 1
ATOM 9507 N N . TRP B 1 413 ? -3.855 -15.688 -2.855 1 97.5 413 TRP B N 1
ATOM 9508 C CA . TRP B 1 413 ? -2.471 -15.359 -2.525 1 97.5 413 TRP B CA 1
ATOM 9509 C C . TRP B 1 413 ? -2.365 -14.797 -1.111 1 97.5 413 TRP B C 1
ATOM 9511 O O . TRP B 1 413 ? -3.1 -13.875 -0.745 1 97.5 413 TRP B O 1
ATOM 9521 N N . GLY B 1 414 ? -1.391 -15.375 -0.332 1 97.19 414 GLY B N 1
ATOM 9522 C CA . GLY B 1 414 ? -1.307 -15.016 1.075 1 97.19 414 GLY B CA 1
ATOM 9523 C C . GLY B 1 414 ? -0.107 -14.148 1.399 1 97.19 414 GLY B C 1
ATOM 9524 O O . GLY B 1 414 ? 0.132 -13.82 2.562 1 97.19 414 GLY B O 1
ATOM 9525 N N . GLY B 1 415 ? 0.763 -13.828 0.425 1 96.69 415 GLY B N 1
ATOM 9526 C CA . GLY B 1 415 ? 1.922 -12.992 0.691 1 96.69 415 GLY B CA 1
ATOM 9527 C C . GLY B 1 415 ? 3.225 -13.773 0.723 1 96.69 415 GLY B C 1
ATOM 9528 O O . GLY B 1 415 ? 3.297 -14.891 0.214 1 96.69 415 GLY B O 1
ATOM 9529 N N . TRP B 1 416 ? 4.293 -13.172 1.308 1 96.94 416 TRP B N 1
ATOM 9530 C CA . TRP B 1 416 ? 5.629 -13.75 1.327 1 96.94 416 TRP B CA 1
ATOM 9531 C C . TRP B 1 416 ? 5.613 -15.133 1.968 1 96.94 416 TRP B C 1
ATOM 9533 O O . TRP B 1 416 ? 5.066 -15.312 3.061 1 96.94 416 TRP B O 1
ATOM 9543 N N . GLY B 1 417 ? 6.141 -16.031 1.296 1 96.31 417 GLY B N 1
ATOM 9544 C CA . GLY B 1 417 ? 6.18 -17.406 1.769 1 96.31 417 GLY B CA 1
ATOM 9545 C C . GLY B 1 417 ? 5.07 -18.266 1.194 1 96.31 417 GLY B C 1
ATOM 9546 O O . GLY B 1 417 ? 5.152 -19.5 1.23 1 96.31 417 GLY B O 1
ATOM 9547 N N . ASP B 1 418 ? 4.133 -17.719 0.606 1 97.81 418 ASP B N 1
ATOM 9548 C CA . ASP B 1 418 ? 2.934 -18.438 0.183 1 97.81 418 ASP B CA 1
ATOM 9549 C C . ASP B 1 418 ? 3.195 -19.234 -1.089 1 97.81 418 ASP B C 1
ATOM 9551 O O . ASP B 1 418 ? 2.375 -20.062 -1.481 1 97.81 418 ASP B O 1
ATOM 9555 N N . HIS B 1 419 ? 4.359 -19.016 -1.775 1 97.69 419 HIS B N 1
ATOM 9556 C CA . HIS B 1 419 ? 4.695 -19.812 -2.955 1 97.69 419 HIS B CA 1
ATOM 9557 C C . HIS B 1 419 ? 4.781 -21.297 -2.615 1 97.69 419 HIS B C 1
ATOM 9559 O O . HIS B 1 419 ? 4.785 -22.141 -3.512 1 97.69 419 HIS B O 1
ATOM 9565 N N . ARG B 1 420 ? 4.781 -21.578 -1.377 1 97.94 420 ARG B N 1
ATOM 9566 C CA . ARG B 1 420 ? 4.867 -22.969 -0.922 1 97.94 420 ARG B CA 1
ATOM 9567 C C . ARG B 1 420 ? 3.502 -23.641 -0.957 1 97.94 420 ARG B C 1
ATOM 9569 O O . ARG B 1 420 ? 3.391 -24.844 -0.699 1 97.94 420 ARG B O 1
ATOM 9576 N N . HIS B 1 421 ? 2.469 -22.906 -1.329 1 97.81 421 HIS B N 1
ATOM 9577 C CA . HIS B 1 421 ? 1.126 -23.469 -1.249 1 97.81 421 HIS B CA 1
ATOM 9578 C C . HIS B 1 421 ? 0.39 -23.344 -2.578 1 97.81 421 HIS B C 1
ATOM 9580 O O . HIS B 1 421 ? -0.733 -22.828 -2.621 1 97.81 421 HIS B O 1
ATOM 9586 N N . PRO B 1 422 ? 0.932 -23.812 -3.654 1 95.75 422 PRO B N 1
ATOM 9587 C CA . PRO B 1 422 ? 0.238 -23.75 -4.941 1 95.75 422 PRO B CA 1
ATOM 9588 C C . PRO B 1 422 ? -0.918 -24.734 -5.039 1 95.75 422 PRO B C 1
ATOM 9590 O O . PRO B 1 422 ? -0.924 -25.75 -4.34 1 95.75 422 PRO B O 1
ATOM 9593 N N . LEU B 1 423 ? -1.957 -24.453 -5.82 1 95.19 423 LEU B N 1
ATOM 9594 C CA . LEU B 1 423 ? -2.125 -23.406 -6.816 1 95.19 423 LEU B CA 1
ATOM 9595 C C . LEU B 1 423 ? -2.84 -22.203 -6.215 1 95.19 423 LEU B C 1
ATOM 9597 O O . LEU B 1 423 ? -3.678 -22.344 -5.32 1 95.19 423 LEU B O 1
ATOM 9601 N N . HIS B 1 424 ? -2.551 -21 -6.797 1 97.06 424 HIS B N 1
ATOM 9602 C CA . HIS B 1 424 ? -3.258 -19.797 -6.367 1 97.06 424 HIS B CA 1
ATOM 9603 C C . HIS B 1 424 ? -4.285 -19.359 -7.406 1 97.06 424 HIS B C 1
ATOM 9605 O O . HIS B 1 424 ? -4.086 -19.562 -8.602 1 97.06 424 HIS B O 1
ATOM 9611 N N . PHE B 1 425 ? -5.387 -18.828 -6.938 1 94.5 425 PHE B N 1
ATOM 9612 C CA . PHE B 1 425 ? -6.332 -18.266 -7.898 1 94.5 425 PHE B CA 1
ATOM 9613 C C . PHE B 1 425 ? -6.641 -16.812 -7.578 1 94.5 425 PHE B C 1
ATOM 9615 O O . PHE B 1 425 ? -6.59 -16.406 -6.418 1 94.5 425 PHE B O 1
ATOM 9622 N N . SER B 1 426 ? -7.023 -16.016 -8.562 1 94.69 426 SER B N 1
ATOM 9623 C CA . SER B 1 426 ? -7.059 -14.555 -8.484 1 94.69 426 SER B CA 1
ATOM 9624 C C . SER B 1 426 ? -8.375 -14.055 -7.906 1 94.69 426 SER B C 1
ATOM 9626 O O . SER B 1 426 ? -8.492 -12.891 -7.52 1 94.69 426 SER B O 1
ATOM 9628 N N . GLY B 1 427 ? -9.391 -14.867 -7.824 1 94.44 427 GLY B N 1
ATOM 9629 C CA . GLY B 1 427 ? -10.656 -14.414 -7.27 1 94.44 427 GLY B CA 1
ATOM 9630 C C . GLY B 1 427 ? -11.688 -14.086 -8.336 1 94.44 427 GLY B C 1
ATOM 9631 O O . GLY B 1 427 ? -11.492 -14.398 -9.508 1 94.44 427 GLY B O 1
ATOM 9632 N N . ASP B 1 428 ? -12.82 -13.438 -7.953 1 93.19 428 ASP B N 1
ATOM 9633 C CA . ASP B 1 428 ? -14.016 -13.258 -8.773 1 93.19 428 ASP B CA 1
ATOM 9634 C C . ASP B 1 428 ? -13.945 -11.961 -9.57 1 93.19 428 ASP B C 1
ATOM 9636 O O . ASP B 1 428 ? -14.617 -10.984 -9.234 1 93.19 428 ASP B O 1
ATOM 9640 N N . ALA B 1 429 ? -13.328 -12 -10.695 1 94.06 429 ALA B N 1
ATOM 9641 C CA . ALA B 1 429 ? -13.188 -10.828 -11.562 1 94.06 429 ALA B CA 1
ATOM 9642 C C . ALA B 1 429 ? -14.414 -10.656 -12.453 1 94.06 429 ALA B C 1
ATOM 9644 O O . ALA B 1 429 ? -15.07 -11.633 -12.812 1 94.06 429 ALA B O 1
ATOM 9645 N N . TYR B 1 430 ? -14.641 -9.508 -12.906 1 95.31 430 TYR B N 1
ATOM 9646 C CA . TYR B 1 430 ? -15.734 -9.242 -13.844 1 95.31 430 TYR B CA 1
ATOM 9647 C C . TYR B 1 430 ? -15.312 -9.562 -15.273 1 95.31 430 TYR B C 1
ATOM 9649 O O . TYR B 1 430 ? -14.133 -9.766 -15.547 1 95.31 430 TYR B O 1
ATOM 9657 N N . THR B 1 431 ? -16.359 -9.625 -16.141 1 96.88 431 THR B N 1
ATOM 9658 C CA . THR B 1 431 ? -16.125 -10.016 -17.531 1 96.88 431 THR B CA 1
ATOM 9659 C C . THR B 1 431 ? -16.109 -8.789 -18.438 1 96.88 431 THR B C 1
ATOM 9661 O O . THR B 1 431 ? -17.172 -8.273 -18.812 1 96.88 431 THR B O 1
ATOM 9664 N N . ASN B 1 432 ? -14.961 -8.32 -18.766 1 97.38 432 ASN B N 1
ATOM 9665 C CA . ASN B 1 432 ? -14.789 -7.25 -19.75 1 97.38 432 ASN B CA 1
ATOM 9666 C C . ASN B 1 432 ? -13.359 -7.184 -20.266 1 97.38 432 ASN B C 1
ATOM 9668 O O . ASN B 1 432 ? -12.477 -7.887 -19.766 1 97.38 432 ASN B O 1
ATOM 9672 N N . TRP B 1 433 ? -13.133 -6.41 -21.281 1 97.94 433 TRP B N 1
ATOM 9673 C CA . TRP B 1 433 ? -11.836 -6.324 -21.938 1 97.94 433 TRP B CA 1
ATOM 9674 C C . TRP B 1 433 ? -10.781 -5.742 -21 1 97.94 433 TRP B C 1
ATOM 9676 O O . TRP B 1 433 ? -9.625 -6.18 -21 1 97.94 433 TRP B O 1
ATOM 9686 N N . ASP B 1 434 ? -11.117 -4.789 -20.156 1 96.88 434 ASP B N 1
ATOM 9687 C CA . ASP B 1 434 ? -10.195 -4.184 -19.203 1 96.88 434 ASP B CA 1
ATOM 9688 C C . ASP B 1 434 ? -9.656 -5.223 -18.219 1 96.88 434 ASP B C 1
ATOM 9690 O O . ASP B 1 434 ? -8.477 -5.203 -17.875 1 96.88 434 ASP B O 1
ATOM 9694 N N . MET B 1 435 ? -10.531 -6.129 -17.844 1 97.19 435 MET B N 1
ATOM 9695 C CA . MET B 1 435 ? -10.117 -7.141 -16.875 1 97.19 435 MET B CA 1
ATOM 9696 C C . MET B 1 435 ? -9.211 -8.18 -17.531 1 97.19 435 MET B C 1
ATOM 9698 O O . MET B 1 435 ? -8.273 -8.672 -16.906 1 97.19 435 MET B O 1
ATOM 9702 N N . LEU B 1 436 ? -9.5 -8.539 -18.734 1 98.06 436 LEU B N 1
ATOM 9703 C CA . LEU B 1 436 ? -8.586 -9.43 -19.438 1 98.06 436 LEU B CA 1
ATOM 9704 C C . LEU B 1 436 ? -7.184 -8.828 -19.516 1 98.06 436 LEU B C 1
ATOM 9706 O O . LEU B 1 436 ? -6.203 -9.5 -19.172 1 98.06 436 LEU B O 1
ATOM 9710 N N . ALA B 1 437 ? -7.176 -7.543 -19.938 1 97.88 437 ALA B N 1
ATOM 9711 C CA . ALA B 1 437 ? -5.891 -6.852 -20.031 1 97.88 437 ALA B CA 1
ATOM 9712 C C . ALA B 1 437 ? -5.188 -6.836 -18.672 1 97.88 437 ALA B C 1
ATOM 9714 O O . ALA B 1 437 ? -3.979 -7.066 -18.594 1 97.88 437 ALA B O 1
ATOM 9715 N N . PHE B 1 438 ? -5.902 -6.629 -17.641 1 97.31 438 PHE B N 1
ATOM 9716 C CA . PHE B 1 438 ? -5.312 -6.539 -16.312 1 97.31 438 PHE B CA 1
ATOM 9717 C C . PHE B 1 438 ? -4.82 -7.902 -15.852 1 97.31 438 PHE B C 1
ATOM 9719 O O . PHE B 1 438 ? -3.754 -8.008 -15.242 1 97.31 438 PHE B O 1
ATOM 9726 N N . GLU B 1 439 ? -5.551 -8.93 -16.062 1 97.38 439 GLU B N 1
ATOM 9727 C CA . GLU B 1 439 ? -5.129 -10.258 -15.641 1 97.38 439 GLU B CA 1
ATOM 9728 C C . GLU B 1 439 ? -3.834 -10.672 -16.344 1 97.38 439 GLU B C 1
ATOM 9730 O O . GLU B 1 439 ? -3.004 -11.375 -15.75 1 97.38 439 GLU B O 1
ATOM 9735 N N . ILE B 1 440 ? -3.709 -10.281 -17.578 1 97.81 440 ILE B N 1
ATOM 9736 C CA . ILE B 1 440 ? -2.463 -10.555 -18.281 1 97.81 440 ILE B CA 1
ATOM 9737 C C . ILE B 1 440 ? -1.3 -9.883 -17.547 1 97.81 440 ILE B C 1
ATOM 9739 O O . ILE B 1 440 ? -0.31 -10.539 -17.219 1 97.81 440 ILE B O 1
ATOM 9743 N N . LYS B 1 441 ? -1.481 -8.633 -17.312 1 97.12 441 LYS B N 1
ATOM 9744 C CA . LYS B 1 441 ? -0.463 -7.875 -16.594 1 97.12 441 LYS B CA 1
ATOM 9745 C C . LYS B 1 441 ? -0.172 -8.492 -15.234 1 97.12 441 LYS B C 1
ATOM 9747 O O . LYS B 1 441 ? 0.989 -8.625 -14.844 1 97.12 441 LYS B O 1
ATOM 9752 N N . LEU B 1 442 ? -1.193 -8.852 -14.539 1 97.06 442 LEU B N 1
ATOM 9753 C CA . LEU B 1 442 ? -1.087 -9.422 -13.203 1 97.06 442 LEU B CA 1
ATOM 9754 C C . LEU B 1 442 ? -0.347 -10.758 -13.242 1 97.06 442 LEU B C 1
ATOM 9756 O O . LEU B 1 442 ? 0.498 -11.023 -12.383 1 97.06 442 LEU B O 1
ATOM 9760 N N . THR B 1 443 ? -0.641 -11.531 -14.164 1 97 443 THR B N 1
ATOM 9761 C CA . THR B 1 443 ? -0.003 -12.836 -14.297 1 97 443 THR B CA 1
ATOM 9762 C C . THR B 1 443 ? 1.49 -12.688 -14.57 1 97 443 THR B C 1
ATOM 9764 O O . THR B 1 443 ? 2.311 -13.398 -13.992 1 97 443 THR B O 1
ATOM 9767 N N . ILE B 1 444 ? 1.779 -11.773 -15.383 1 97 444 ILE B N 1
ATOM 9768 C CA . ILE B 1 444 ? 3.166 -11.523 -15.758 1 97 444 ILE B CA 1
ATOM 9769 C C . ILE B 1 444 ? 3.971 -11.117 -14.531 1 97 444 ILE B C 1
ATOM 9771 O O . ILE B 1 444 ? 5.098 -11.578 -14.336 1 97 444 ILE B O 1
ATOM 9775 N N . ALA B 1 445 ? 3.373 -10.391 -13.688 1 97.12 445 ALA B N 1
ATOM 9776 C CA . ALA B 1 445 ? 4.078 -9.836 -12.531 1 97.12 445 ALA B CA 1
ATOM 9777 C C . ALA B 1 445 ? 3.998 -10.781 -11.336 1 97.12 445 ALA B C 1
ATOM 9779 O O . ALA B 1 445 ? 4.73 -10.625 -10.359 1 97.12 445 ALA B O 1
ATOM 9780 N N . SER B 1 446 ? 3.152 -11.781 -11.344 1 96.88 446 SER B N 1
ATOM 9781 C CA . SER B 1 446 ? 2.832 -12.586 -10.172 1 96.88 446 SER B CA 1
ATOM 9782 C C . SER B 1 446 ? 4.066 -13.312 -9.641 1 96.88 446 SER B C 1
ATOM 9784 O O . SER B 1 446 ? 4.281 -13.383 -8.43 1 96.88 446 SER B O 1
ATOM 9786 N N . GLY B 1 447 ? 4.879 -13.75 -10.516 1 97.38 447 GLY B N 1
ATOM 9787 C CA . GLY B 1 447 ? 6.039 -14.531 -10.125 1 97.38 447 GLY B CA 1
ATOM 9788 C C . GLY B 1 447 ? 7.129 -13.703 -9.469 1 97.38 447 GLY B C 1
ATOM 9789 O O . GLY B 1 447 ? 8.047 -14.25 -8.852 1 97.38 447 GLY B O 1
ATOM 9790 N N . ASN B 1 448 ? 7.008 -12.375 -9.578 1 97.94 448 ASN B N 1
ATOM 9791 C CA . ASN B 1 448 ? 8.008 -11.492 -8.977 1 97.94 448 ASN B CA 1
ATOM 9792 C C . ASN B 1 448 ? 8.047 -11.641 -7.461 1 97.94 448 ASN B C 1
ATOM 9794 O O . ASN B 1 448 ? 9.031 -11.266 -6.824 1 97.94 448 ASN B O 1
ATOM 9798 N N . ALA B 1 449 ? 6.949 -12.188 -6.934 1 96.12 449 ALA B N 1
ATOM 9799 C CA . ALA B 1 449 ? 6.875 -12.367 -5.484 1 96.12 449 ALA B CA 1
ATOM 9800 C C . ALA B 1 449 ? 6.77 -13.844 -5.117 1 96.12 449 ALA B C 1
ATOM 9802 O O . ALA B 1 449 ? 6.59 -14.188 -3.945 1 96.12 449 ALA B O 1
ATOM 9803 N N . GLY B 1 450 ? 6.766 -14.672 -6.047 1 96.5 450 GLY B N 1
ATOM 9804 C CA . GLY B 1 450 ? 6.734 -16.094 -5.746 1 96.5 450 GLY B CA 1
ATOM 9805 C C . GLY B 1 450 ? 5.426 -16.75 -6.137 1 96.5 450 GLY B C 1
ATOM 9806 O O . GLY B 1 450 ? 5.301 -17.984 -6.062 1 96.5 450 GLY B O 1
ATOM 9807 N N . CYS B 1 451 ? 4.441 -16.016 -6.539 1 97.44 451 CYS B N 1
ATOM 9808 C CA . CYS B 1 451 ? 3.232 -16.641 -7.066 1 97.44 451 CYS B CA 1
ATOM 9809 C C . CYS B 1 451 ? 3.477 -17.203 -8.453 1 97.44 451 CYS B C 1
ATOM 9811 O O . CYS B 1 451 ? 3.078 -16.609 -9.453 1 97.44 451 CYS B O 1
ATOM 9813 N N . PHE B 1 452 ? 4.004 -1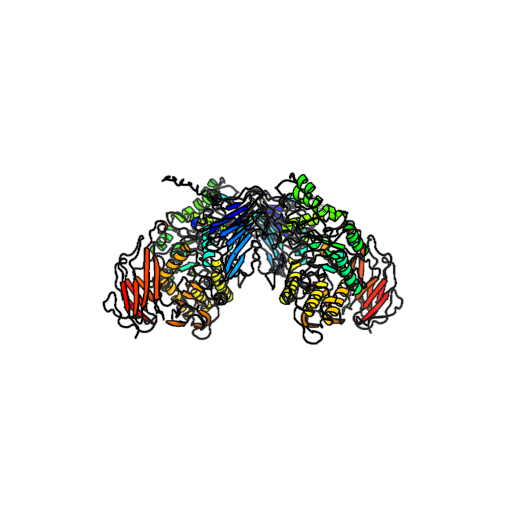8.391 -8.492 1 97.69 452 PHE B N 1
ATOM 9814 C CA . PHE B 1 452 ? 4.559 -18.953 -9.719 1 97.69 452 PHE B CA 1
ATOM 9815 C C . PHE B 1 452 ? 3.463 -19.609 -10.562 1 97.69 452 PHE B C 1
ATOM 9817 O O . PHE B 1 452 ? 3.635 -19.812 -11.766 1 97.69 452 PHE B O 1
ATOM 9824 N N . PHE B 1 453 ? 2.428 -20.062 -9.867 1 97.94 453 PHE B N 1
ATOM 9825 C CA . PHE B 1 453 ? 1.315 -20.75 -10.523 1 97.94 453 PHE B CA 1
ATOM 9826 C C . PHE B 1 453 ? -0.003 -20.047 -10.203 1 97.94 453 PHE B C 1
ATOM 9828 O O . PHE B 1 453 ? -0.616 -20.312 -9.172 1 97.94 453 PHE B O 1
ATOM 9835 N N . TRP B 1 454 ? -0.407 -19.203 -11.109 1 95.38 454 TRP B N 1
ATOM 9836 C CA . TRP B 1 454 ? -1.603 -18.391 -10.906 1 95.38 454 TRP B CA 1
ATOM 9837 C C . TRP B 1 454 ? -2.693 -18.766 -11.906 1 95.38 454 TRP B C 1
ATOM 9839 O O . TRP B 1 454 ? -2.49 -18.688 -13.117 1 95.38 454 TRP B O 1
ATOM 9849 N N . ALA B 1 455 ? -3.816 -19.203 -11.391 1 94.88 455 ALA B N 1
ATOM 9850 C CA . ALA B 1 455 ? -4.965 -19.516 -12.234 1 94.88 455 ALA B CA 1
ATOM 9851 C C . ALA B 1 455 ? -6.07 -18.484 -12.07 1 94.88 455 ALA B C 1
ATOM 9853 O O . ALA B 1 455 ? -6.152 -17.812 -11.031 1 94.88 455 ALA B O 1
ATOM 9854 N N . HIS B 1 456 ? -6.863 -18.312 -13.102 1 96.06 456 HIS B N 1
ATOM 9855 C CA . HIS B 1 456 ? -7.941 -17.344 -13.109 1 96.06 456 HIS B CA 1
ATOM 9856 C C . HIS B 1 456 ? -9.281 -18 -13.438 1 96.06 456 HIS B C 1
ATOM 9858 O O . HIS B 1 456 ? -9.32 -19.141 -13.898 1 96.06 456 HIS B O 1
ATOM 9864 N N . ASP B 1 457 ? -10.336 -17.203 -13.109 1 95.88 457 ASP B N 1
ATOM 9865 C CA . ASP B 1 457 ? -11.641 -17.547 -13.672 1 95.88 457 ASP B CA 1
ATOM 9866 C C . ASP B 1 457 ? -11.719 -17.156 -15.148 1 95.88 457 ASP B C 1
ATOM 9868 O O . ASP B 1 457 ? -12.242 -16.094 -15.484 1 95.88 457 ASP B O 1
ATOM 9872 N N . ILE B 1 458 ? -11.328 -18.078 -15.922 1 97.06 458 ILE B N 1
ATOM 9873 C CA . ILE B 1 458 ? -11.25 -17.781 -17.359 1 97.06 458 ILE B CA 1
ATOM 9874 C C . ILE B 1 458 ? -12.641 -17.453 -17.891 1 97.06 458 ILE B C 1
ATOM 9876 O O . ILE B 1 458 ? -13.586 -18.219 -17.688 1 97.06 458 ILE B O 1
ATOM 9880 N N . GLY B 1 459 ? -12.758 -16.328 -18.516 1 95.62 459 GLY B N 1
ATOM 9881 C CA . GLY B 1 459 ? -14.023 -15.82 -19 1 95.62 459 GLY B CA 1
ATOM 9882 C C . GLY B 1 459 ? -14.703 -14.859 -18.047 1 95.62 459 GLY B C 1
ATOM 9883 O O . GLY B 1 459 ? -15.711 -14.242 -18.391 1 95.62 459 GLY B O 1
ATOM 9884 N N . GLY B 1 460 ? -14.18 -14.75 -16.844 1 95.31 460 GLY B N 1
ATOM 9885 C CA . GLY B 1 460 ? -14.75 -13.867 -15.836 1 95.31 460 GLY B CA 1
ATOM 9886 C C . GLY B 1 460 ? -15.852 -14.523 -15.023 1 95.31 460 GLY B C 1
ATOM 9887 O O . GLY B 1 460 ? -16.547 -15.422 -15.508 1 95.31 460 GLY B O 1
ATOM 9888 N N . HIS B 1 461 ? -16.078 -13.992 -13.836 1 94.88 461 HIS B N 1
ATOM 9889 C CA . HIS B 1 461 ? -17 -14.602 -12.891 1 94.88 461 HIS B CA 1
ATOM 9890 C C . HIS B 1 461 ? -18.422 -14.109 -13.125 1 94.88 461 HIS B C 1
ATOM 9892 O O . HIS B 1 461 ? -19.375 -14.883 -13.031 1 94.88 461 HIS B O 1
ATOM 9898 N N . LYS B 1 462 ? -18.484 -12.781 -13.359 1 93.69 462 LYS B N 1
ATOM 9899 C CA . LYS B 1 462 ? -19.797 -12.18 -13.523 1 93.69 462 LYS B CA 1
ATOM 9900 C C . LYS B 1 462 ? -19.875 -11.375 -14.82 1 93.69 462 LYS B C 1
ATOM 9902 O O . LYS B 1 462 ? -18.859 -10.852 -15.289 1 93.69 462 LYS B O 1
ATOM 9907 N N . GLU B 1 463 ? -21.062 -11.297 -15.367 1 91.88 463 GLU B N 1
ATOM 9908 C CA . GLU B 1 463 ? -21.375 -10.578 -16.594 1 91.88 463 GLU B CA 1
ATOM 9909 C C . GLU B 1 463 ? -20.906 -11.352 -17.828 1 91.88 463 GLU B C 1
ATOM 9911 O O . GLU B 1 463 ? -20.406 -12.469 -17.703 1 91.88 463 GLU B O 1
ATOM 9916 N N . THR B 1 464 ? -21.391 -10.883 -18.969 1 87.94 464 THR B N 1
ATOM 9917 C CA . THR B 1 464 ? -21.016 -11.531 -20.219 1 87.94 464 THR B CA 1
ATOM 9918 C C . THR B 1 464 ? -20.328 -10.539 -21.156 1 87.94 464 THR B C 1
ATOM 9920 O O . THR B 1 464 ? -20.641 -9.352 -21.156 1 87.94 464 THR B O 1
ATOM 9923 N N . GLY B 1 465 ? -19.391 -10.961 -21.906 1 89.12 465 GLY B N 1
ATOM 9924 C CA . GLY B 1 465 ? -18.656 -10.109 -22.828 1 89.12 465 GLY B CA 1
ATOM 9925 C C . GLY B 1 465 ? -18.703 -10.625 -24.266 1 89.12 465 GLY B C 1
ATOM 9926 O O . GLY B 1 465 ? -18.047 -10.062 -25.141 1 89.12 465 GLY B O 1
ATOM 9927 N N . GLY B 1 466 ? -19.438 -11.758 -24.578 1 93.31 466 GLY B N 1
ATOM 9928 C CA . GLY B 1 466 ? -19.547 -12.32 -25.922 1 93.31 466 GLY B CA 1
ATOM 9929 C C . GLY B 1 466 ? -18.5 -13.391 -26.188 1 93.31 466 GLY B C 1
ATOM 9930 O O . GLY B 1 466 ? -17.594 -13.609 -25.391 1 93.31 466 GLY B O 1
ATOM 9931 N N . GLY B 1 467 ? -18.672 -14.047 -27.375 1 96.69 467 GLY B N 1
ATOM 9932 C CA . GLY B 1 467 ? -17.828 -15.172 -27.719 1 96.69 467 GLY B CA 1
ATOM 9933 C C . GLY B 1 467 ? -16.391 -14.789 -27.969 1 96.69 467 GLY B C 1
ATOM 9934 O O . GLY B 1 467 ? -15.469 -15.531 -27.609 1 96.69 467 GLY B O 1
ATOM 9935 N N . GLU B 1 468 ? -16.172 -13.609 -28.562 1 97.94 468 GLU B N 1
ATOM 9936 C CA . GLU B 1 468 ? -14.805 -13.188 -28.875 1 97.94 468 GLU B CA 1
ATOM 9937 C C . GLU B 1 468 ? -13.984 -12.984 -27.594 1 97.94 468 GLU B C 1
ATOM 9939 O O . GLU B 1 468 ? -12.852 -13.453 -27.5 1 97.94 468 GLU B O 1
ATOM 9944 N N . LEU B 1 469 ? -14.555 -12.258 -26.672 1 98.06 469 LEU B N 1
ATOM 9945 C CA . LEU B 1 469 ? -13.859 -12.023 -25.406 1 98.06 469 LEU B CA 1
ATOM 9946 C C . LEU B 1 469 ? -13.555 -13.344 -24.703 1 98.06 469 LEU B C 1
ATOM 9948 O O . LEU B 1 469 ? -12.438 -13.539 -24.203 1 98.06 469 LEU B O 1
ATOM 9952 N N . LEU B 1 470 ? -14.516 -14.258 -24.688 1 98.12 470 LEU B N 1
ATOM 9953 C CA . LEU B 1 470 ? -14.312 -15.562 -24.062 1 98.12 470 LEU B CA 1
ATOM 9954 C C . LEU B 1 470 ? -13.188 -16.328 -24.75 1 98.12 470 LEU B C 1
ATOM 9956 O O . LEU B 1 470 ? -12.336 -16.922 -24.078 1 98.12 470 LEU B O 1
ATOM 9960 N N . ALA B 1 471 ? -13.227 -16.297 -26.016 1 98.62 471 ALA B N 1
ATOM 9961 C CA . ALA B 1 471 ? -12.203 -17.016 -26.781 1 98.62 471 ALA B CA 1
ATOM 9962 C C . ALA B 1 471 ? -10.805 -16.469 -26.469 1 98.62 471 ALA B C 1
ATOM 9964 O O . ALA B 1 471 ? -9.867 -17.234 -26.25 1 98.62 471 ALA B O 1
ATOM 9965 N N . ARG B 1 472 ? -10.68 -15.164 -26.484 1 98.69 472 ARG B N 1
ATOM 9966 C CA . ARG B 1 472 ? -9.398 -14.539 -26.172 1 98.69 472 ARG B CA 1
ATOM 9967 C C . ARG B 1 472 ? -8.953 -14.875 -24.75 1 98.69 472 ARG B C 1
ATOM 9969 O O . ARG B 1 472 ? -7.77 -15.109 -24.5 1 98.69 472 ARG B O 1
ATOM 9976 N N . TRP B 1 473 ? -9.898 -14.922 -23.891 1 98.5 473 TRP B N 1
ATOM 9977 C CA . TRP B 1 473 ? -9.609 -15.281 -22.5 1 98.5 473 TRP B CA 1
ATOM 9978 C C . TRP B 1 473 ? -9.141 -16.719 -22.406 1 98.5 473 TRP B C 1
ATOM 9980 O O . TRP B 1 473 ? -8.227 -17.031 -21.641 1 98.5 473 TRP B O 1
ATOM 9990 N N . VAL B 1 474 ? -9.719 -17.594 -23.125 1 98.56 474 VAL B N 1
ATOM 9991 C CA . VAL B 1 474 ? -9.344 -19.016 -23.156 1 98.56 474 VAL B CA 1
ATOM 9992 C C . VAL B 1 474 ? -7.938 -19.156 -23.734 1 98.56 474 VAL B C 1
ATOM 9994 O O . VAL B 1 474 ? -7.133 -19.938 -23.219 1 98.56 474 VAL B O 1
ATOM 9997 N N . GLN B 1 475 ? -7.68 -18.375 -24.75 1 98.69 475 GLN B N 1
ATOM 9998 C CA . GLN B 1 475 ? -6.332 -18.391 -25.312 1 98.69 475 GLN B CA 1
ATOM 9999 C C . GLN B 1 475 ? -5.293 -17.984 -24.281 1 98.69 475 GLN B C 1
ATOM 10001 O O . GLN B 1 475 ? -4.25 -18.625 -24.156 1 98.69 475 GLN B O 1
ATOM 10006 N N . PHE B 1 476 ? -5.543 -17 -23.531 1 98.19 476 PHE B N 1
ATOM 10007 C CA . PHE B 1 476 ? -4.695 -16.594 -22.406 1 98.19 476 PHE B CA 1
ATOM 10008 C C . PHE B 1 476 ? -4.59 -17.703 -21.375 1 98.19 476 PHE B C 1
ATOM 10010 O O . PHE B 1 476 ? -3.494 -18.031 -20.922 1 98.19 476 PHE B O 1
ATOM 10017 N N . GLY B 1 477 ? -5.688 -18.328 -21.062 1 97.62 477 GLY B N 1
ATOM 10018 C CA . GLY B 1 477 ? -5.738 -19.406 -20.094 1 97.62 477 GLY B CA 1
ATOM 10019 C C . GLY B 1 477 ? -4.926 -20.609 -20.5 1 97.62 477 GLY B C 1
ATOM 10020 O O . GLY B 1 477 ? -4.336 -21.297 -19.641 1 97.62 477 GLY B O 1
ATOM 10021 N N . ALA B 1 478 ? -4.883 -20.859 -21.734 1 97.75 478 ALA B N 1
ATOM 10022 C CA . ALA B 1 478 ? -4.145 -22.016 -22.234 1 97.75 478 ALA B CA 1
ATOM 10023 C C . ALA B 1 478 ? -2.646 -21.859 -21.984 1 97.75 478 ALA B C 1
ATOM 10025 O O . ALA B 1 478 ? -1.913 -22.859 -21.938 1 97.75 478 ALA B O 1
ATOM 10026 N N . MET B 1 479 ? -2.262 -20.641 -21.828 1 97.56 479 MET B N 1
ATOM 10027 C CA . MET B 1 479 ? -0.857 -20.344 -21.562 1 97.56 479 MET B CA 1
ATOM 10028 C C . MET B 1 479 ? -0.672 -19.812 -20.156 1 97.56 479 MET B C 1
ATOM 10030 O O . MET B 1 479 ? 0.11 -18.891 -19.922 1 97.56 479 MET B O 1
ATOM 10034 N N . SER B 1 480 ? -1.413 -20.312 -19.25 1 96.69 480 SER B N 1
ATOM 10035 C CA . SER B 1 480 ? -1.328 -19.984 -17.828 1 96.69 480 SER B CA 1
ATOM 10036 C C . SER B 1 480 ? -1.147 -21.25 -16.984 1 96.69 480 SER B C 1
ATOM 10038 O O . SER B 1 480 ? -0.862 -22.328 -17.516 1 96.69 480 SER B O 1
ATOM 10040 N N . ALA B 1 481 ? -1.239 -21.125 -15.695 1 97.19 481 ALA B N 1
ATOM 10041 C CA . ALA B 1 481 ? -0.925 -22.234 -14.82 1 97.19 481 ALA B CA 1
ATOM 10042 C C . ALA B 1 481 ? -1.946 -23.359 -14.977 1 97.19 481 ALA B C 1
ATOM 10044 O O . ALA B 1 481 ? -1.615 -24.547 -14.812 1 97.19 481 ALA B O 1
ATOM 10045 N N . ALA B 1 482 ? -3.168 -22.969 -15.211 1 97.12 482 ALA B N 1
ATOM 10046 C CA . ALA B 1 482 ? -4.258 -23.922 -15.453 1 97.12 482 ALA B CA 1
ATOM 10047 C C . ALA B 1 482 ? -5.336 -23.281 -16.344 1 97.12 482 ALA B C 1
ATOM 10049 O O . ALA B 1 482 ? -5.504 -22.062 -16.344 1 97.12 482 ALA B O 1
ATOM 10050 N N . LEU B 1 483 ? -5.961 -24.125 -17.109 1 97.94 483 LEU B N 1
ATOM 10051 C CA . LEU B 1 483 ? -7.133 -23.672 -17.844 1 97.94 483 LEU B CA 1
ATOM 10052 C C . LEU B 1 483 ? -8.414 -24.031 -17.109 1 97.94 483 LEU B C 1
ATOM 10054 O O . LEU B 1 483 ? -8.922 -25.141 -17.219 1 97.94 483 LEU B O 1
ATOM 10058 N N . ARG B 1 484 ? -8.859 -23.031 -16.359 1 97.25 484 ARG B N 1
ATOM 10059 C CA . ARG B 1 484 ? -10.031 -23.234 -15.5 1 97.25 484 ARG B CA 1
ATOM 10060 C C . ARG B 1 484 ? -11.117 -22.219 -15.82 1 97.25 484 ARG B C 1
ATOM 10062 O O . ARG B 1 484 ? -10.914 -21.016 -15.656 1 97.25 484 ARG B O 1
ATOM 10069 N N . ILE B 1 485 ? -12.211 -22.719 -16.266 1 97.38 485 ILE B N 1
ATOM 10070 C CA . ILE B 1 485 ? -13.344 -21.812 -16.391 1 97.38 485 ILE B CA 1
ATOM 10071 C C . ILE B 1 485 ? -14.164 -21.828 -15.102 1 97.38 485 ILE B C 1
ATOM 10073 O O . ILE B 1 485 ? -14.234 -22.859 -14.43 1 97.38 485 ILE B O 1
ATOM 10077 N N . HIS B 1 486 ? -14.672 -20.766 -14.711 1 97.06 486 HIS B N 1
ATOM 10078 C CA . HIS B 1 486 ? -15.523 -20.609 -13.539 1 97.06 486 HIS B CA 1
ATOM 10079 C C . HIS B 1 486 ? -16.391 -19.359 -13.648 1 97.06 486 HIS B C 1
ATOM 10081 O O . HIS B 1 486 ? -15.938 -18.312 -14.109 1 97.06 486 HIS B O 1
ATOM 10087 N N . SER B 1 487 ? -17.656 -19.516 -13.344 1 96.19 487 SER B N 1
ATOM 10088 C CA . SER B 1 487 ? -18.578 -18.375 -13.359 1 96.19 487 SER B CA 1
ATOM 10089 C C . SER B 1 487 ? -19.625 -18.5 -12.266 1 96.19 487 SER B C 1
ATOM 10091 O O . SER B 1 487 ? -19.734 -19.547 -11.617 1 96.19 487 SER B O 1
ATOM 10093 N N . SER B 1 488 ? -20.328 -17.422 -12.156 1 94.69 488 SER B N 1
ATOM 10094 C CA . SER B 1 488 ? -21.438 -17.422 -11.211 1 94.69 488 SER B CA 1
ATOM 10095 C C . SER B 1 488 ? -22.641 -18.203 -11.75 1 94.69 488 SER B C 1
ATOM 10097 O O . SER B 1 488 ? -22.578 -18.75 -12.852 1 94.69 488 SER B O 1
ATOM 10099 N N . ARG B 1 489 ? -23.734 -18.266 -11.031 1 93.25 489 ARG B N 1
ATOM 10100 C CA . ARG B 1 489 ? -24.797 -19.234 -11.219 1 93.25 489 ARG B CA 1
ATOM 10101 C C . ARG B 1 489 ? -25.734 -18.828 -12.352 1 93.25 489 ARG B C 1
ATOM 10103 O O . ARG B 1 489 ? -26.469 -19.641 -12.891 1 93.25 489 ARG B O 1
ATOM 10110 N N . THR B 1 490 ? -25.609 -17.609 -12.82 1 93.5 490 THR B N 1
ATOM 10111 C CA . THR B 1 490 ? -26.469 -17.141 -13.906 1 93.5 490 THR B CA 1
ATOM 10112 C C . THR B 1 490 ? -26.25 -17.984 -15.164 1 93.5 490 THR B C 1
ATOM 10114 O O . THR B 1 490 ? -25.109 -18.156 -15.609 1 93.5 490 THR B O 1
ATOM 10117 N N . PRO B 1 491 ? -27.312 -18.547 -15.68 1 92.19 491 PRO B N 1
ATOM 10118 C CA . PRO B 1 491 ? -27.172 -19.469 -16.797 1 92.19 491 PRO B CA 1
ATOM 10119 C C . PRO B 1 491 ? -26.375 -18.875 -17.969 1 92.19 491 PRO B C 1
ATOM 10121 O O . PRO B 1 491 ? -25.547 -19.562 -18.562 1 92.19 491 PRO B O 1
ATOM 10124 N N . GLU B 1 492 ? -26.547 -17.609 -18.156 1 91.31 492 GLU B N 1
ATOM 10125 C CA . GLU B 1 492 ? -25.906 -16.922 -19.281 1 91.31 492 GLU B CA 1
ATOM 10126 C C . GLU B 1 492 ? -24.391 -16.828 -19.062 1 91.31 492 GLU B C 1
ATOM 10128 O O . GLU B 1 492 ? -23.641 -16.531 -20 1 91.31 492 GLU B O 1
ATOM 10133 N N . TYR B 1 493 ? -24 -17.203 -17.844 1 93.75 493 TYR B N 1
ATOM 10134 C CA . TYR B 1 493 ? -22.578 -17.047 -17.531 1 93.75 493 TYR B CA 1
ATOM 10135 C C . TYR B 1 493 ? -21.828 -18.344 -17.734 1 93.75 493 TYR B C 1
ATOM 10137 O O . TYR B 1 493 ? -20.609 -18.406 -17.547 1 93.75 493 TYR B O 1
ATOM 10145 N N . ASP B 1 494 ? -22.516 -19.359 -18.156 1 94 494 ASP B N 1
ATOM 10146 C CA . ASP B 1 494 ? -21.844 -20.641 -18.375 1 94 494 ASP B CA 1
ATOM 10147 C C . ASP B 1 494 ? -20.75 -20.484 -19.438 1 94 494 ASP B C 1
ATOM 10149 O O . ASP B 1 494 ? -21.016 -20.047 -20.562 1 94 494 ASP B O 1
ATOM 10153 N N . ARG B 1 495 ? -19.562 -20.859 -19.109 1 95.5 495 ARG B N 1
ATOM 10154 C CA . ARG B 1 495 ? -18.391 -20.562 -19.922 1 95.5 495 ARG B CA 1
ATOM 10155 C C . ARG B 1 495 ? -18 -21.766 -20.766 1 95.5 495 ARG B C 1
ATOM 10157 O O . ARG B 1 495 ? -16.938 -21.766 -21.406 1 95.5 495 ARG B O 1
ATOM 10164 N N . ARG B 1 496 ? -18.812 -22.859 -20.75 1 96.69 496 ARG B N 1
ATOM 10165 C CA . ARG B 1 496 ? -18.516 -23.984 -21.625 1 96.69 496 ARG B CA 1
ATOM 10166 C C . ARG B 1 496 ? -18.516 -23.562 -23.094 1 96.69 496 ARG B C 1
ATOM 10168 O O . ARG B 1 496 ? -19.484 -22.953 -23.562 1 96.69 496 ARG B O 1
ATOM 10175 N N . PRO B 1 497 ? -17.438 -23.953 -23.781 1 97.38 497 PRO B N 1
ATOM 10176 C CA . PRO B 1 497 ? -17.188 -23.359 -25.109 1 97.38 497 PRO B CA 1
ATOM 10177 C C . PRO B 1 497 ? -18.328 -23.625 -26.078 1 97.38 497 PRO B C 1
ATOM 10179 O O . PRO B 1 497 ? -18.672 -22.75 -26.891 1 97.38 497 PRO B O 1
ATOM 10182 N N . TRP B 1 498 ? -18.984 -24.75 -26.078 1 97.5 498 TRP B N 1
ATOM 10183 C CA . TRP B 1 498 ? -19.984 -25.125 -27.078 1 97.5 498 TRP B CA 1
ATOM 10184 C C . TRP B 1 498 ? -21.312 -24.438 -26.797 1 97.5 498 TRP B C 1
ATOM 10186 O O . TRP B 1 498 ? -22.266 -24.547 -27.578 1 97.5 498 TRP B O 1
ATOM 10196 N N . LEU B 1 499 ? -21.359 -23.656 -25.719 1 96.25 499 LEU B N 1
ATOM 10197 C CA . LEU B 1 499 ? -22.578 -22.938 -25.375 1 96.25 499 LEU B CA 1
ATOM 10198 C C . LEU B 1 499 ? -22.469 -21.469 -25.766 1 96.25 499 LEU B C 1
ATOM 10200 O O . LEU B 1 499 ? -23.422 -20.703 -25.578 1 96.25 499 LEU B O 1
ATOM 10204 N N . CYS B 1 500 ? -21.422 -20.953 -26.312 1 94.5 500 CYS B N 1
ATOM 10205 C CA . CYS B 1 500 ? -21.156 -19.531 -26.453 1 94.5 500 CYS B CA 1
ATOM 10206 C C . CYS B 1 500 ? -21.984 -18.938 -27.578 1 94.5 500 CYS B C 1
ATOM 10208 O O . CYS B 1 500 ? -22.109 -17.719 -27.688 1 94.5 500 CYS B O 1
ATOM 10210 N N . GLY B 1 501 ? -22.594 -19.672 -28.484 1 93.88 501 GLY B N 1
ATOM 10211 C CA . GLY B 1 501 ? -23.469 -19.203 -29.547 1 93.88 501 GLY B CA 1
ATOM 10212 C C . GLY B 1 501 ? -22.703 -18.516 -30.672 1 93.88 501 GLY B C 1
ATOM 10213 O O . GLY B 1 501 ? -23.297 -17.781 -31.469 1 93.88 501 GLY B O 1
ATOM 10214 N N . ASP B 1 502 ? -21.484 -18.656 -30.719 1 96.31 502 ASP B N 1
ATOM 10215 C CA . ASP B 1 502 ? -20.562 -18.094 -31.688 1 96.31 502 ASP B CA 1
ATOM 10216 C C . ASP B 1 502 ? -19.625 -19.156 -32.25 1 96.31 502 ASP B C 1
ATOM 10218 O O . ASP B 1 502 ? -18.625 -19.516 -31.625 1 96.31 502 ASP B O 1
ATOM 10222 N N . SER B 1 503 ? -19.859 -19.594 -33.438 1 97.44 503 SER B N 1
ATOM 10223 C CA . SER B 1 503 ? -19.172 -20.75 -34.031 1 97.44 503 SER B CA 1
ATOM 10224 C C . SER B 1 503 ? -17.688 -20.484 -34.188 1 97.44 503 SER B C 1
ATOM 10226 O O . SER B 1 503 ? -16.859 -21.375 -34 1 97.44 503 SER B O 1
ATOM 10228 N N . LEU B 1 504 ? -17.406 -19.25 -34.594 1 98.06 504 LEU B N 1
ATOM 10229 C CA . LEU B 1 504 ? -16 -18.891 -34.75 1 98.06 504 LEU B CA 1
ATOM 10230 C C . LEU B 1 504 ? -15.273 -18.938 -33.406 1 98.06 504 LEU B C 1
ATOM 10232 O O . LEU B 1 504 ? -14.164 -19.469 -33.312 1 98.06 504 LEU B O 1
ATOM 10236 N N . ALA B 1 505 ? -15.883 -18.438 -32.406 1 98.19 505 ALA B N 1
ATOM 10237 C CA . ALA B 1 505 ? -15.312 -18.453 -31.062 1 98.19 505 ALA B CA 1
ATOM 10238 C C . ALA B 1 505 ? -15.172 -19.891 -30.547 1 98.19 505 ALA B C 1
ATOM 10240 O O . ALA B 1 505 ? -14.164 -20.234 -29.922 1 98.19 505 ALA B O 1
ATOM 10241 N N . GLU B 1 506 ? -16.125 -20.688 -30.781 1 98.31 506 GLU B N 1
ATOM 10242 C CA . GLU B 1 506 ? -16.078 -22.078 -30.359 1 98.31 506 GLU B CA 1
ATOM 10243 C C . GLU B 1 506 ? -14.891 -22.797 -30.984 1 98.31 506 GLU B C 1
ATOM 10245 O O . GLU B 1 506 ? -14.18 -23.547 -30.312 1 98.31 506 GLU B O 1
ATOM 10250 N N . ARG B 1 507 ? -14.727 -22.609 -32.25 1 98.06 507 ARG B N 1
ATOM 10251 C CA . ARG B 1 507 ? -13.594 -23.234 -32.938 1 98.06 507 ARG B CA 1
ATOM 10252 C C . ARG B 1 507 ? -12.273 -22.734 -32.344 1 98.06 507 ARG B C 1
ATOM 10254 O O . ARG B 1 507 ? -11.32 -23.516 -32.219 1 98.06 507 ARG B O 1
ATOM 10261 N N . SER B 1 508 ? -12.281 -21.469 -32.156 1 98.38 508 SER B N 1
ATOM 10262 C CA . SER B 1 508 ? -11.094 -20.891 -31.531 1 98.38 508 SER B CA 1
ATOM 10263 C C . SER B 1 508 ? -10.781 -21.547 -30.203 1 98.38 508 SER B C 1
ATOM 10265 O O . SER B 1 508 ? -9.641 -21.922 -29.938 1 98.38 508 SER B O 1
ATOM 10267 N N . MET B 1 509 ? -11.742 -21.672 -29.359 1 98.69 509 MET B N 1
ATOM 10268 C CA . MET B 1 509 ? -11.555 -22.281 -28.031 1 98.69 509 MET B CA 1
ATOM 10269 C C . MET B 1 509 ? -11.203 -23.75 -28.156 1 98.69 509 MET B C 1
ATOM 10271 O O . MET B 1 509 ? -10.383 -24.266 -27.375 1 98.69 509 MET B O 1
ATOM 10275 N N . TYR B 1 510 ? -11.812 -24.359 -29.094 1 98.19 510 TYR B N 1
ATOM 10276 C CA . TYR B 1 510 ? -11.492 -25.75 -29.344 1 98.19 510 TYR B CA 1
ATOM 10277 C C . TYR B 1 510 ? -10.008 -25.938 -29.641 1 98.19 510 TYR B C 1
ATOM 10279 O O . TYR B 1 510 ? -9.359 -26.812 -29.062 1 98.19 510 TYR B O 1
ATOM 10287 N N . ALA B 1 511 ? -9.516 -25.109 -30.453 1 97.75 511 ALA B N 1
ATOM 10288 C CA . ALA B 1 511 ? -8.102 -25.156 -30.797 1 97.75 511 ALA B CA 1
ATOM 10289 C C . ALA B 1 511 ? -7.23 -24.922 -29.562 1 97.75 511 ALA B C 1
ATOM 10291 O O . ALA B 1 511 ? -6.211 -25.594 -29.375 1 97.75 511 ALA B O 1
ATOM 10292 N N . ALA B 1 512 ? -7.598 -24.016 -28.766 1 98.38 512 ALA B N 1
ATOM 10293 C CA . ALA B 1 512 ? -6.828 -23.688 -27.562 1 98.38 512 ALA B CA 1
ATOM 10294 C C . ALA B 1 512 ? -6.844 -24.844 -26.562 1 98.38 512 ALA B C 1
ATOM 10296 O O . ALA B 1 512 ? -5.812 -25.172 -25.969 1 98.38 512 ALA B O 1
ATOM 10297 N N . TYR B 1 513 ? -7.988 -25.453 -26.359 1 98.56 513 TYR B N 1
ATOM 10298 C CA . TYR B 1 513 ? -8.109 -26.609 -25.469 1 98.56 513 TYR B CA 1
ATOM 10299 C C . TYR B 1 513 ? -7.242 -27.766 -25.953 1 98.56 513 TYR B C 1
ATOM 10301 O O . TYR B 1 513 ? -6.582 -28.438 -25.156 1 98.56 513 TYR B O 1
ATOM 10309 N N . ARG B 1 514 ? -7.309 -28 -27.172 1 97.62 514 ARG B N 1
ATOM 10310 C CA . ARG B 1 514 ? -6.508 -29.062 -27.75 1 97.62 514 ARG B CA 1
ATOM 10311 C C . ARG B 1 514 ? -5.016 -28.797 -27.578 1 97.62 514 ARG B C 1
ATOM 10313 O O . ARG B 1 514 ? -4.254 -29.703 -27.234 1 97.62 514 ARG B O 1
ATOM 10320 N N . LEU B 1 515 ? -4.699 -27.594 -27.828 1 98 515 LEU B N 1
ATOM 10321 C CA . LEU B 1 515 ? -3.303 -27.203 -27.641 1 98 515 LEU B CA 1
ATOM 10322 C C . LEU B 1 515 ? -2.855 -27.453 -26.203 1 98 515 LEU B C 1
ATOM 10324 O O . LEU B 1 515 ? -1.749 -27.953 -25.969 1 98 515 LEU B O 1
ATOM 10328 N N . ARG B 1 516 ? -3.674 -27.109 -25.25 1 98.06 516 ARG B N 1
ATOM 10329 C CA . ARG B 1 516 ? -3.363 -27.344 -23.844 1 98.06 516 ARG B CA 1
ATOM 10330 C C . ARG B 1 516 ? -3.111 -28.828 -23.594 1 98.06 516 ARG B C 1
ATOM 10332 O O . ARG B 1 516 ? -2.197 -29.188 -22.844 1 98.06 516 ARG B O 1
ATOM 10339 N N . SER B 1 517 ? -3.896 -29.625 -24.172 1 98.38 517 SER B N 1
ATOM 10340 C CA . SER B 1 517 ? -3.73 -31.078 -24.047 1 98.38 517 SER B CA 1
ATOM 10341 C C . SER B 1 517 ? -2.406 -31.531 -24.656 1 98.38 517 SER B C 1
ATOM 10343 O O . SER B 1 517 ? -1.652 -32.281 -24.016 1 98.38 517 SER B O 1
ATOM 10345 N N . GLU B 1 518 ? -2.143 -31.031 -25.766 1 98.25 518 GLU B N 1
ATOM 10346 C CA . GLU B 1 518 ? -0.964 -31.469 -26.5 1 98.25 518 GLU B CA 1
ATOM 10347 C C . GLU B 1 518 ? 0.32 -30.984 -25.828 1 98.25 518 GLU B C 1
ATOM 10349 O O . GLU B 1 518 ? 1.359 -31.641 -25.922 1 98.25 518 GLU B O 1
ATOM 10354 N N . MET B 1 519 ? 0.308 -29.922 -25.125 1 98.12 519 MET B N 1
ATOM 10355 C CA . MET B 1 519 ? 1.512 -29.281 -24.609 1 98.12 519 MET B CA 1
ATOM 10356 C C . MET B 1 519 ? 1.857 -29.797 -23.219 1 98.12 519 MET B C 1
ATOM 10358 O O . MET B 1 519 ? 2.855 -29.391 -22.625 1 98.12 519 MET B O 1
ATOM 10362 N N . MET B 1 520 ? 1.191 -30.703 -22.641 1 98.5 520 MET B N 1
ATOM 10363 C CA . MET B 1 520 ? 1.316 -31.125 -21.25 1 98.5 520 MET B CA 1
ATOM 10364 C C . MET B 1 520 ? 2.734 -31.594 -20.938 1 98.5 520 MET B C 1
ATOM 10366 O O . MET B 1 520 ? 3.297 -31.266 -19.906 1 98.5 520 MET B O 1
ATOM 10370 N N . PRO B 1 521 ? 3.424 -32.375 -21.875 1 98.5 521 PRO B N 1
ATOM 10371 C CA . PRO B 1 521 ? 4.801 -32.75 -21.562 1 98.5 521 PRO B CA 1
ATOM 10372 C C . PRO B 1 521 ? 5.719 -31.562 -21.359 1 98.5 521 PRO B C 1
ATOM 10374 O O . PRO B 1 521 ? 6.523 -31.531 -20.422 1 98.5 521 PRO B O 1
ATOM 10377 N N . TYR B 1 522 ? 5.57 -30.578 -22.219 1 98.69 522 TYR B N 1
ATOM 10378 C CA . TYR B 1 522 ? 6.363 -29.359 -22.094 1 98.69 522 TYR B CA 1
ATOM 10379 C C . TYR B 1 522 ? 6 -28.594 -20.828 1 98.69 522 TYR B C 1
ATOM 10381 O O . TYR B 1 522 ? 6.883 -28.172 -20.078 1 98.69 522 TYR B O 1
ATOM 10389 N N . THR B 1 523 ? 4.699 -28.438 -20.578 1 98.56 523 THR B N 1
ATOM 10390 C CA . THR B 1 523 ? 4.219 -27.703 -19.406 1 98.56 523 THR B CA 1
ATOM 10391 C C . THR B 1 523 ? 4.719 -28.344 -18.125 1 98.56 523 THR B C 1
ATOM 10393 O O . THR B 1 523 ? 5.242 -27.672 -17.234 1 98.56 523 THR B O 1
ATOM 10396 N N . TYR B 1 524 ? 4.574 -29.625 -18.062 1 98.56 524 TYR B N 1
ATOM 10397 C CA . TYR B 1 524 ? 4.949 -30.344 -16.844 1 98.56 524 TYR B CA 1
ATOM 10398 C C . TYR B 1 524 ? 6.457 -30.266 -16.609 1 98.56 524 TYR B C 1
ATOM 10400 O O . TYR B 1 524 ? 6.906 -30.141 -15.477 1 98.56 524 TYR B O 1
ATOM 10408 N N . THR B 1 525 ? 7.227 -30.375 -17.656 1 98.75 525 THR B N 1
ATOM 10409 C CA . THR B 1 525 ? 8.672 -30.188 -17.547 1 98.75 525 THR B CA 1
ATOM 10410 C C . THR B 1 525 ? 9.008 -28.797 -17.047 1 98.75 525 THR B C 1
ATOM 10412 O O . THR B 1 525 ? 9.914 -28.625 -16.219 1 98.75 525 THR B O 1
ATOM 10415 N N . SER B 1 526 ? 8.289 -27.844 -17.531 1 98.69 526 SER B N 1
ATOM 10416 C CA . SER B 1 526 ? 8.492 -26.469 -17.094 1 98.69 526 SER B CA 1
ATOM 10417 C C . SER B 1 526 ? 8.109 -26.297 -15.625 1 98.69 526 SER B C 1
ATOM 10419 O O . SER B 1 526 ? 8.727 -25.5 -14.906 1 98.69 526 SER B O 1
ATOM 10421 N N . VAL B 1 527 ? 7.102 -27 -15.148 1 98.5 527 VAL B N 1
ATOM 10422 C CA . VAL B 1 527 ? 6.711 -26.984 -13.742 1 98.5 527 VAL B CA 1
ATOM 10423 C C . VAL B 1 527 ? 7.852 -27.531 -12.883 1 98.5 527 VAL B C 1
ATOM 10425 O O . VAL B 1 527 ? 8.164 -26.984 -11.828 1 98.5 527 VAL B O 1
ATOM 10428 N N . ARG B 1 528 ? 8.453 -28.594 -13.352 1 98.62 528 ARG B N 1
ATOM 10429 C CA . ARG B 1 528 ? 9.617 -29.141 -12.656 1 98.62 528 ARG B CA 1
ATOM 10430 C C . ARG B 1 528 ? 10.742 -28.109 -12.578 1 98.62 528 ARG B C 1
ATOM 10432 O O . ARG B 1 528 ? 11.398 -27.969 -11.547 1 98.62 528 ARG B O 1
ATOM 10439 N N . GLN B 1 529 ? 10.898 -27.406 -13.656 1 98.44 529 GLN B N 1
ATOM 10440 C CA . GLN B 1 529 ? 11.906 -26.344 -13.648 1 98.44 529 GLN B CA 1
ATOM 10441 C C . GLN B 1 529 ? 11.602 -25.312 -12.57 1 98.44 529 GLN B C 1
ATOM 10443 O O . GLN B 1 529 ? 12.508 -24.859 -11.867 1 98.44 529 GLN B O 1
ATOM 10448 N N . THR B 1 530 ? 10.352 -24.906 -12.469 1 98.5 530 THR B N 1
ATOM 10449 C CA . THR B 1 530 ? 9.953 -23.953 -11.438 1 98.5 530 THR B CA 1
ATOM 10450 C C . THR B 1 530 ? 10.297 -24.484 -10.047 1 98.5 530 THR B C 1
ATOM 10452 O O . THR B 1 530 ? 10.844 -23.75 -9.219 1 98.5 530 THR B O 1
ATOM 10455 N N . HIS B 1 531 ? 10.031 -25.75 -9.797 1 98.19 531 HIS B N 1
ATOM 10456 C CA . HIS B 1 531 ? 10.367 -26.391 -8.531 1 98.19 531 HIS B CA 1
ATOM 10457 C C . HIS B 1 531 ? 11.867 -26.359 -8.273 1 98.19 531 HIS B C 1
ATOM 10459 O O . HIS B 1 531 ? 12.312 -26.047 -7.172 1 98.19 531 HIS B O 1
ATOM 10465 N N . ASP B 1 532 ? 12.617 -26.641 -9.289 1 97.69 532 ASP B N 1
ATOM 10466 C CA . ASP B 1 532 ? 14.055 -26.797 -9.133 1 97.69 532 ASP B CA 1
ATOM 10467 C C . ASP B 1 532 ? 14.75 -25.438 -9.031 1 97.69 532 ASP B C 1
ATOM 10469 O O . ASP B 1 532 ? 15.703 -25.281 -8.266 1 97.69 532 ASP B O 1
ATOM 10473 N N . GLU B 1 533 ? 14.195 -24.453 -9.789 1 97.69 533 GLU B N 1
ATOM 10474 C CA . GLU B 1 533 ? 14.992 -23.25 -10.008 1 97.69 533 GLU B CA 1
ATOM 10475 C C . GLU B 1 533 ? 14.281 -22.016 -9.477 1 97.69 533 GLU B C 1
ATOM 10477 O O . GLU B 1 533 ? 14.852 -20.922 -9.461 1 97.69 533 GLU B O 1
ATOM 10482 N N . MET B 1 534 ? 13.062 -22.156 -9.039 1 98 534 MET B N 1
ATOM 10483 C CA . MET B 1 534 ? 12.25 -21.047 -8.539 1 98 534 MET B CA 1
ATOM 10484 C C . MET B 1 534 ? 11.977 -20.031 -9.641 1 98 534 MET B C 1
ATOM 10486 O O . MET B 1 534 ? 11.969 -18.812 -9.383 1 98 534 MET B O 1
ATOM 10490 N N . VAL B 1 535 ? 11.891 -20.484 -10.875 1 97.62 535 VAL B N 1
ATOM 10491 C CA . VAL B 1 535 ? 11.539 -19.609 -11.992 1 97.62 535 VAL B CA 1
ATOM 10492 C C . VAL B 1 535 ? 10.07 -19.781 -12.344 1 97.62 535 VAL B C 1
ATOM 10494 O O . VAL B 1 535 ? 9.586 -20.906 -12.477 1 97.62 535 VAL B O 1
ATOM 10497 N N . PRO B 1 536 ? 9.359 -18.672 -12.523 1 97.94 536 PRO B N 1
ATOM 10498 C CA . PRO B 1 536 ? 7.922 -18.797 -12.773 1 97.94 536 PRO B CA 1
ATOM 10499 C C . PRO B 1 536 ? 7.617 -19.531 -14.086 1 97.94 536 PRO B C 1
ATOM 10501 O O . PRO B 1 536 ? 8.336 -19.359 -15.07 1 97.94 536 PRO B O 1
ATOM 10504 N N . LEU B 1 537 ? 6.535 -20.266 -14.078 1 98.06 537 LEU B N 1
ATOM 10505 C CA . LEU B 1 537 ? 6.047 -20.891 -15.305 1 98.06 537 LEU B CA 1
ATOM 10506 C C . LEU B 1 537 ? 5.758 -19.844 -16.375 1 98.06 537 LEU B C 1
ATOM 10508 O O . LEU B 1 537 ? 6.203 -19.984 -17.516 1 98.06 537 LEU B O 1
ATOM 10512 N N . THR B 1 538 ? 4.961 -18.844 -15.977 1 97.19 538 THR B N 1
ATOM 10513 C CA . THR B 1 538 ? 4.711 -17.641 -16.766 1 97.19 538 THR B CA 1
ATOM 10514 C C . THR B 1 538 ? 5.57 -16.484 -16.281 1 97.19 538 THR B C 1
ATOM 10516 O O . THR B 1 538 ? 5.441 -16.062 -15.125 1 97.19 538 THR B O 1
ATOM 10519 N N . ARG B 1 539 ? 6.438 -16 -17.125 1 96.44 539 ARG B N 1
ATOM 10520 C CA . ARG B 1 539 ? 7.332 -15 -16.547 1 96.44 539 ARG B CA 1
ATOM 10521 C C . ARG B 1 539 ? 7.598 -13.867 -17.531 1 96.44 539 ARG B C 1
ATOM 10523 O O . ARG B 1 539 ? 7.605 -14.086 -18.75 1 96.44 539 ARG B O 1
ATOM 10530 N N . PRO B 1 540 ? 7.844 -12.688 -17 1 97.69 540 PRO B N 1
ATOM 10531 C CA . PRO B 1 540 ? 8.164 -11.523 -17.828 1 97.69 540 PRO B CA 1
ATOM 10532 C C . PRO B 1 540 ? 9.461 -11.711 -18.609 1 97.69 540 PRO B C 1
ATOM 10534 O O . PRO B 1 540 ? 10.32 -12.5 -18.219 1 97.69 540 PRO B O 1
ATOM 10537 N N . MET B 1 541 ? 9.547 -10.906 -19.609 1 98.06 541 MET B N 1
ATOM 10538 C CA . MET B 1 541 ? 10.695 -11.008 -20.516 1 98.06 541 MET B CA 1
ATOM 10539 C C . MET B 1 541 ? 11.992 -10.688 -19.781 1 98.06 541 MET B C 1
ATOM 10541 O O . MET B 1 541 ? 13.047 -11.25 -20.109 1 98.06 541 MET B O 1
ATOM 10545 N N . TYR B 1 542 ? 11.93 -9.859 -18.75 1 97.62 542 TYR B N 1
ATOM 10546 C CA . TYR B 1 542 ? 13.148 -9.352 -18.141 1 97.62 542 TYR B CA 1
ATOM 10547 C C . TYR B 1 542 ? 13.805 -10.422 -17.266 1 97.62 542 TYR B C 1
ATOM 10549 O O . TYR B 1 542 ? 14.961 -10.281 -16.875 1 97.62 542 TYR B O 1
ATOM 10557 N N . ILE B 1 543 ? 13.133 -11.469 -16.922 1 97.75 543 ILE B N 1
ATOM 10558 C CA . ILE B 1 543 ? 13.758 -12.531 -16.156 1 97.75 543 ILE B CA 1
ATOM 10559 C C . ILE B 1 543 ? 14.766 -13.281 -17.031 1 97.75 543 ILE B C 1
ATOM 10561 O O . ILE B 1 543 ? 15.844 -13.648 -16.562 1 97.75 543 ILE B O 1
ATOM 10565 N N . ASP B 1 544 ? 14.445 -13.414 -18.281 1 96.31 544 ASP B N 1
ATOM 10566 C CA . ASP B 1 544 ? 15.312 -14.172 -19.188 1 96.31 544 ASP B CA 1
ATOM 10567 C C . ASP B 1 544 ? 16.188 -13.234 -20.016 1 96.31 544 ASP B C 1
ATOM 10569 O O . ASP B 1 544 ? 17.234 -13.633 -20.516 1 96.31 544 ASP B O 1
ATOM 10573 N N . TYR B 1 545 ? 15.758 -12 -20.234 1 96.81 545 TYR B N 1
ATOM 10574 C CA . TYR B 1 545 ? 16.438 -11.094 -21.156 1 96.81 545 TYR B CA 1
ATOM 10575 C C . TYR B 1 545 ? 16.75 -9.766 -20.469 1 96.81 545 TYR B C 1
ATOM 10577 O O . TYR B 1 545 ? 16.516 -8.703 -21.047 1 96.81 545 TYR B O 1
ATOM 10585 N N . SER B 1 546 ? 17.219 -9.852 -19.281 1 94.44 546 SER B N 1
ATOM 10586 C CA . SER B 1 546 ? 17.453 -8.68 -18.438 1 94.44 546 SER B CA 1
ATOM 10587 C C . SER B 1 546 ? 18.484 -7.75 -19.062 1 94.44 546 SER B C 1
ATOM 10589 O O . SER B 1 546 ? 18.594 -6.582 -18.672 1 94.44 546 SER B O 1
ATOM 10591 N N . GLY B 1 547 ? 19.266 -8.211 -20 1 91.31 547 GLY B N 1
ATOM 10592 C CA . GLY B 1 547 ? 20.281 -7.402 -20.625 1 91.31 547 GLY B CA 1
ATOM 10593 C C . GLY B 1 547 ? 19.719 -6.375 -21.594 1 91.31 547 GLY B C 1
ATOM 10594 O O . GLY B 1 547 ? 20.422 -5.438 -21.984 1 91.31 547 GLY B O 1
ATOM 10595 N N . SER B 1 548 ? 18.469 -6.566 -21.953 1 92.38 548 SER B N 1
ATOM 10596 C CA . SER B 1 548 ? 17.844 -5.668 -22.922 1 92.38 548 SER B CA 1
ATOM 10597 C C . SER B 1 548 ? 16.844 -4.734 -22.234 1 92.38 548 SER B C 1
ATOM 10599 O O . SER B 1 548 ? 15.961 -5.188 -21.5 1 92.38 548 SER B O 1
ATOM 10601 N N . LYS B 1 549 ? 16.969 -3.482 -22.578 1 91.06 549 LYS B N 1
ATOM 10602 C CA . LYS B 1 549 ? 16.016 -2.516 -22.016 1 91.06 549 LYS B CA 1
ATOM 10603 C C . LYS B 1 549 ? 14.609 -2.758 -22.531 1 91.06 549 LYS B C 1
ATOM 10605 O O . LYS B 1 549 ? 13.633 -2.449 -21.859 1 91.06 549 LYS B O 1
ATOM 10610 N N . GLU B 1 550 ? 14.492 -3.361 -23.688 1 94.12 550 GLU B N 1
ATOM 10611 C CA . GLU B 1 550 ? 13.211 -3.654 -24.312 1 94.12 550 GLU B CA 1
ATOM 10612 C C . GLU B 1 550 ? 12.406 -4.648 -23.484 1 94.12 550 GLU B C 1
ATOM 10614 O O . GLU B 1 550 ? 11.172 -4.641 -23.516 1 94.12 550 GLU B O 1
ATOM 10619 N N . ALA B 1 551 ? 13.125 -5.422 -22.766 1 95.94 551 ALA B N 1
ATOM 10620 C CA . ALA B 1 551 ? 12.469 -6.453 -21.969 1 95.94 551 ALA B CA 1
ATOM 10621 C C . ALA B 1 551 ? 11.539 -5.832 -20.938 1 95.94 551 ALA B C 1
ATOM 10623 O O . ALA B 1 551 ? 10.594 -6.48 -20.469 1 95.94 551 ALA B O 1
ATOM 10624 N N . LEU B 1 552 ? 11.805 -4.574 -20.609 1 95.38 552 LEU B N 1
ATOM 10625 C CA . LEU B 1 552 ? 11 -3.879 -19.609 1 95.38 552 LEU B CA 1
ATOM 10626 C C . LEU B 1 552 ? 9.859 -3.107 -20.281 1 95.38 552 LEU B C 1
ATOM 10628 O O . LEU B 1 552 ? 8.914 -2.689 -19.609 1 95.38 552 LEU B O 1
ATOM 10632 N N . ARG B 1 553 ? 9.898 -2.922 -21.516 1 94.19 553 ARG B N 1
ATOM 10633 C CA . ARG B 1 553 ? 9 -2.02 -22.234 1 94.19 553 ARG B CA 1
ATOM 10634 C C . ARG B 1 553 ? 7.742 -2.75 -22.703 1 94.19 553 ARG B C 1
ATOM 10636 O O . ARG B 1 553 ? 6.672 -2.148 -22.797 1 94.19 553 ARG B O 1
ATOM 10643 N N . TYR B 1 554 ? 7.859 -4.031 -23.031 1 94 554 TYR B N 1
ATOM 10644 C CA . TYR B 1 554 ? 6.75 -4.785 -23.594 1 94 554 TYR B CA 1
ATOM 10645 C C . TYR B 1 554 ? 6.09 -5.664 -22.547 1 94 554 TYR B C 1
ATOM 10647 O O . TYR B 1 554 ? 6.359 -6.867 -22.469 1 94 554 TYR B O 1
ATOM 10655 N N . GLY B 1 555 ? 5.141 -5.086 -21.859 1 93.44 555 GLY B N 1
ATOM 10656 C CA . GLY B 1 555 ? 4.57 -5.684 -20.656 1 93.44 555 GLY B CA 1
ATOM 10657 C C . GLY B 1 555 ? 3.381 -6.578 -20.938 1 93.44 555 GLY B C 1
ATOM 10658 O O . GLY B 1 555 ? 2.766 -7.113 -20.016 1 93.44 555 GLY B O 1
ATOM 10659 N N . LYS B 1 556 ? 3.057 -6.875 -22.234 1 96.12 556 LYS B N 1
ATOM 10660 C CA . LYS B 1 556 ? 1.899 -7.699 -22.562 1 96.12 556 LYS B CA 1
ATOM 10661 C C . LYS B 1 556 ? 2.328 -9.023 -23.188 1 96.12 556 LYS B C 1
ATOM 10663 O O . LYS B 1 556 ? 1.504 -9.75 -23.75 1 96.12 556 LYS B O 1
ATOM 10668 N N . GLN B 1 557 ? 3.59 -9.266 -23.125 1 98.38 557 GLN B N 1
ATOM 10669 C CA . GLN B 1 557 ? 4.125 -10.547 -23.578 1 98.38 557 GLN B CA 1
ATOM 10670 C C . GLN B 1 557 ? 4.922 -11.234 -22.469 1 98.38 557 GLN B C 1
ATOM 10672 O O . GLN B 1 557 ? 5.414 -10.578 -21.547 1 98.38 557 GLN B O 1
ATOM 10677 N N . TYR B 1 558 ? 5.02 -12.516 -22.562 1 98.44 558 TYR B N 1
ATOM 10678 C CA . TYR B 1 558 ? 5.75 -13.273 -21.547 1 98.44 558 TYR B CA 1
ATOM 10679 C C . TYR B 1 558 ? 6.234 -14.602 -22.109 1 98.44 558 TYR B C 1
ATOM 10681 O O . TYR B 1 558 ? 5.789 -15.039 -23.172 1 98.44 558 TYR B O 1
ATOM 10689 N N . MET B 1 559 ? 7.18 -15.125 -21.391 1 98.38 559 MET B N 1
ATOM 10690 C CA . MET B 1 559 ? 7.621 -16.484 -21.672 1 98.38 559 MET B CA 1
ATOM 10691 C C . MET B 1 559 ? 6.746 -17.516 -20.953 1 98.38 559 MET B C 1
ATOM 10693 O O . MET B 1 559 ? 6.352 -17.297 -19.812 1 98.38 559 MET B O 1
ATOM 10697 N N . TYR B 1 560 ? 6.379 -18.547 -21.594 1 98.56 560 TYR B N 1
ATOM 10698 C CA . TYR B 1 560 ? 5.789 -19.75 -21.016 1 98.56 560 TYR B CA 1
ATOM 10699 C C . TYR B 1 560 ? 6.77 -20.906 -21.062 1 98.56 560 TYR B C 1
ATOM 10701 O O . TYR B 1 560 ? 6.891 -21.594 -22.094 1 98.56 560 TYR B O 1
ATOM 10709 N N . GLY B 1 561 ? 7.422 -21.141 -19.922 1 98.06 561 GLY B N 1
ATOM 10710 C CA . GLY B 1 561 ? 8.602 -21.984 -19.984 1 98.06 561 GLY B CA 1
ATOM 10711 C C . GLY B 1 561 ? 9.742 -21.375 -20.781 1 98.06 561 GLY B C 1
ATOM 10712 O O . GLY B 1 561 ? 9.75 -20.156 -21.016 1 98.06 561 GLY B O 1
ATOM 10713 N N . ASP B 1 562 ? 10.703 -22.203 -21.172 1 97.81 562 ASP B N 1
ATOM 10714 C CA . ASP B 1 562 ? 11.93 -21.688 -21.766 1 97.81 562 ASP B CA 1
ATOM 10715 C C . ASP B 1 562 ? 11.758 -21.484 -23.266 1 97.81 562 ASP B C 1
ATOM 10717 O O . ASP B 1 562 ? 12.492 -20.703 -23.875 1 97.81 562 ASP B O 1
ATOM 10721 N N . LEU B 1 563 ? 10.719 -22.062 -23.859 1 98.31 563 LEU B N 1
ATOM 10722 C CA . LEU B 1 563 ? 10.789 -22.172 -25.312 1 98.31 563 LEU B CA 1
ATOM 10723 C C . LEU B 1 563 ? 9.695 -21.344 -25.969 1 98.31 563 LEU B C 1
ATOM 10725 O O . LEU B 1 563 ? 9.766 -21.047 -27.172 1 98.31 563 LEU B O 1
ATOM 10729 N N . LEU B 1 564 ? 8.641 -20.984 -25.234 1 98.69 564 LEU B N 1
ATOM 10730 C CA . LEU B 1 564 ? 7.492 -20.344 -25.859 1 98.69 564 LEU B CA 1
ATOM 10731 C C . LEU B 1 564 ? 7.379 -18.875 -25.438 1 98.69 564 LEU B C 1
ATOM 10733 O O . LEU B 1 564 ? 7.535 -18.562 -24.266 1 98.69 564 LEU B O 1
ATOM 10737 N N . LEU B 1 565 ? 7.172 -18.016 -26.391 1 98.69 565 LEU B N 1
ATOM 10738 C CA . LEU B 1 565 ? 6.836 -16.609 -26.203 1 98.69 565 LEU B CA 1
ATOM 10739 C C . LEU B 1 565 ? 5.402 -16.328 -26.656 1 98.69 565 LEU B C 1
ATOM 10741 O O . LEU B 1 565 ? 4.996 -16.719 -27.75 1 98.69 565 LEU B O 1
ATOM 10745 N N . THR B 1 566 ? 4.629 -15.75 -25.797 1 98.69 566 THR B N 1
ATOM 10746 C CA . THR B 1 566 ? 3.256 -15.43 -26.172 1 98.69 566 THR B CA 1
ATOM 10747 C C . THR B 1 566 ? 2.92 -13.984 -25.812 1 98.69 566 THR B C 1
ATOM 10749 O O . THR B 1 566 ? 3.6 -13.367 -25 1 98.69 566 THR B O 1
ATOM 10752 N N . ALA B 1 567 ? 2.01 -13.406 -26.531 1 98.62 567 ALA B N 1
ATOM 10753 C CA . ALA B 1 567 ? 1.463 -12.062 -26.312 1 98.62 567 ALA B CA 1
ATOM 10754 C C . ALA B 1 567 ? -0.05 -12.055 -26.516 1 98.62 567 ALA B C 1
ATOM 10756 O O . ALA B 1 567 ? -0.537 -11.68 -27.594 1 98.62 567 ALA B O 1
ATOM 10757 N N . PRO B 1 568 ? -0.787 -12.336 -25.469 1 98.38 568 PRO B N 1
ATOM 10758 C CA . PRO B 1 568 ? -2.242 -12.438 -25.594 1 98.38 568 PRO B CA 1
ATOM 10759 C C . PRO B 1 568 ? -2.875 -11.156 -26.141 1 98.38 568 PRO B C 1
ATOM 10761 O O . PRO B 1 568 ? -2.422 -10.055 -25.828 1 98.38 568 PRO B O 1
ATOM 10764 N N . ILE B 1 569 ? -3.93 -11.336 -26.984 1 98.44 569 ILE B N 1
ATOM 10765 C CA . ILE B 1 569 ? -4.711 -10.219 -27.516 1 98.44 569 ILE B CA 1
ATOM 10766 C C . ILE B 1 569 ? -5.793 -9.82 -26.516 1 98.44 569 ILE B C 1
ATOM 10768 O O . ILE B 1 569 ? -6.562 -10.672 -26.062 1 98.44 569 ILE B O 1
ATOM 10772 N N . ASP B 1 570 ? -5.812 -8.547 -26.188 1 97.69 570 ASP B N 1
ATOM 10773 C CA . ASP B 1 570 ? -6.754 -8.078 -25.172 1 97.69 570 ASP B CA 1
ATOM 10774 C C . ASP B 1 570 ? -7.664 -6.988 -25.719 1 97.69 570 ASP B C 1
ATOM 10776 O O . ASP B 1 570 ? -8.18 -6.156 -24.969 1 97.69 570 ASP B O 1
ATOM 10780 N N . THR B 1 571 ? -7.785 -6.918 -27.062 1 97.31 571 THR B N 1
ATOM 10781 C CA . THR B 1 571 ? -8.648 -5.941 -27.719 1 97.31 571 THR B CA 1
ATOM 10782 C C . THR B 1 571 ? -9.609 -6.625 -28.688 1 97.31 571 THR B C 1
ATOM 10784 O O . THR B 1 571 ? -9.328 -7.719 -29.188 1 97.31 571 THR B O 1
ATOM 10787 N N . ILE B 1 572 ? -10.664 -5.961 -29 1 97.12 572 ILE B N 1
ATOM 10788 C CA . ILE B 1 572 ? -11.711 -6.484 -29.875 1 97.12 572 ILE B CA 1
ATOM 10789 C C . ILE B 1 572 ? -11.219 -6.492 -31.312 1 97.12 572 ILE B C 1
ATOM 10791 O O . ILE B 1 572 ? -10.523 -5.57 -31.75 1 97.12 572 ILE B O 1
ATOM 10795 N N . GLY B 1 573 ? -11.57 -7.617 -32 1 98 573 GLY B N 1
ATOM 10796 C CA . GLY B 1 573 ? -11.156 -7.766 -33.375 1 98 573 GLY B CA 1
ATOM 10797 C C . GLY B 1 573 ? -12.109 -7.121 -34.375 1 98 573 GLY B C 1
ATOM 10798 O O . GLY B 1 573 ? -13.188 -6.656 -34 1 98 573 GLY B O 1
ATOM 10799 N N . THR B 1 574 ? -11.602 -7.039 -35.625 1 97.69 574 THR B N 1
ATOM 10800 C CA . THR B 1 574 ? -12.398 -6.457 -36.719 1 97.69 574 THR B CA 1
ATOM 10801 C C . THR B 1 574 ? -12.57 -7.449 -37.844 1 97.69 574 THR B C 1
ATOM 10803 O O . THR B 1 574 ? -11.766 -8.367 -38.031 1 97.69 574 THR B O 1
ATOM 10806 N N . GLY B 1 575 ? -13.688 -7.324 -38.531 1 97 575 GLY B N 1
ATOM 10807 C CA . GLY B 1 575 ? -13.945 -8.148 -39.719 1 97 575 GLY B CA 1
ATOM 10808 C C . GLY B 1 575 ? -14.547 -9.5 -39.375 1 97 575 GLY B C 1
ATOM 10809 O O . GLY B 1 575 ? -14.852 -9.773 -38.219 1 97 575 GLY B O 1
ATOM 10810 N N . SER B 1 576 ? -14.703 -10.406 -40.375 1 96.81 576 SER B N 1
ATOM 10811 C CA . SER B 1 576 ? -15.383 -11.695 -40.219 1 96.81 576 SER B CA 1
ATOM 10812 C C . SER B 1 576 ? -14.531 -12.672 -39.438 1 96.81 576 SER B C 1
ATOM 10814 O O . SER B 1 576 ? -15.062 -13.555 -38.75 1 96.81 576 SER B O 1
ATOM 10816 N N . GLU B 1 577 ? -13.234 -12.484 -39.469 1 97.62 577 GLU B N 1
ATOM 10817 C CA . GLU B 1 577 ? -12.328 -13.375 -38.75 1 97.62 577 GLU B CA 1
ATOM 10818 C C . GLU B 1 577 ? -11.938 -12.789 -37.406 1 97.62 577 GLU B C 1
ATOM 10820 O O . GLU B 1 577 ? -11.172 -13.406 -36.656 1 97.62 577 GLU B O 1
ATOM 10825 N N . ARG B 1 578 ? -12.43 -11.531 -37.188 1 98 578 ARG B N 1
ATOM 10826 C CA . ARG B 1 578 ? -12.148 -10.82 -35.938 1 98 578 ARG B CA 1
ATOM 10827 C C . ARG B 1 578 ? -10.648 -10.648 -35.75 1 98 578 ARG B C 1
ATOM 10829 O O . ARG B 1 578 ? -10.117 -11 -34.688 1 98 578 ARG B O 1
ATOM 10836 N N . MET B 1 579 ? -10.031 -10.094 -36.719 1 98.25 579 MET B N 1
ATOM 10837 C CA . MET B 1 579 ? -8.594 -9.836 -36.719 1 98.25 579 MET B CA 1
ATOM 10838 C C . MET B 1 579 ? -8.234 -8.82 -35.625 1 98.25 579 MET B C 1
ATOM 10840 O O . MET B 1 579 ? -8.891 -7.785 -35.5 1 98.25 579 MET B O 1
ATOM 10844 N N . ALA B 1 580 ? -7.301 -9.102 -34.812 1 98.25 580 ALA B N 1
ATOM 10845 C CA . ALA B 1 580 ? -6.781 -8.195 -33.812 1 98.25 580 ALA B CA 1
ATOM 10846 C C . ALA B 1 580 ? -5.258 -8.281 -33.719 1 98.25 580 ALA B C 1
ATOM 10848 O O . ALA B 1 580 ? -4.66 -9.258 -34.156 1 98.25 580 ALA B O 1
ATOM 10849 N N . SER B 1 581 ? -4.676 -7.227 -33.219 1 97.81 581 SER B N 1
ATOM 10850 C CA . SER B 1 581 ? -3.219 -7.145 -33.281 1 97.81 581 SER B CA 1
ATOM 10851 C C . SER B 1 581 ? -2.625 -6.93 -31.875 1 97.81 581 SER B C 1
ATOM 10853 O O . SER B 1 581 ? -3.314 -6.465 -30.969 1 97.81 581 SER B O 1
ATOM 10855 N N . GLN B 1 582 ? -1.41 -7.355 -31.734 1 97.56 582 GLN B N 1
ATOM 10856 C CA . GLN B 1 582 ? -0.563 -7.094 -30.578 1 97.56 582 GLN B CA 1
ATOM 10857 C C . GLN B 1 582 ? 0.872 -6.797 -31 1 97.56 582 GLN B C 1
ATOM 10859 O O . GLN B 1 582 ? 1.393 -7.414 -31.922 1 97.56 582 GLN B O 1
ATOM 10864 N N . THR B 1 583 ? 1.457 -5.793 -30.328 1 97.75 583 THR B N 1
ATOM 10865 C CA . THR B 1 583 ? 2.869 -5.516 -30.562 1 97.75 583 THR B CA 1
ATOM 10866 C C . THR B 1 583 ? 3.746 -6.516 -29.812 1 97.75 583 THR B C 1
ATOM 10868 O O . THR B 1 583 ? 3.584 -6.707 -28.609 1 97.75 583 THR B O 1
ATOM 10871 N N . VAL B 1 584 ? 4.758 -7.164 -30.562 1 98.38 584 VAL B N 1
ATOM 10872 C CA . VAL B 1 584 ? 5.598 -8.188 -29.953 1 98.38 584 VAL B CA 1
ATOM 10873 C C . VAL B 1 584 ? 7.07 -7.844 -30.172 1 98.38 584 VAL B C 1
ATOM 10875 O O . VAL B 1 584 ? 7.48 -7.523 -31.297 1 98.38 584 VAL B O 1
ATOM 10878 N N . TRP B 1 585 ? 7.801 -7.801 -29.125 1 98.5 585 TRP B N 1
ATOM 10879 C CA . TRP B 1 585 ? 9.258 -7.699 -29.156 1 98.5 585 TRP B CA 1
ATOM 10880 C C . TRP B 1 585 ? 9.898 -9.086 -29.156 1 98.5 585 TRP B C 1
ATOM 10882 O O . TRP B 1 585 ? 9.594 -9.922 -28.312 1 98.5 585 TRP B O 1
ATOM 10892 N N . PHE B 1 586 ? 10.727 -9.359 -30.172 1 98.38 586 PHE B N 1
ATOM 10893 C CA . PHE B 1 586 ? 11.516 -10.586 -30.25 1 98.38 586 PHE B CA 1
ATOM 10894 C C . PHE B 1 586 ? 12.945 -10.352 -29.781 1 98.38 586 PHE B C 1
ATOM 10896 O O . PHE B 1 586 ? 13.703 -9.625 -30.438 1 98.38 586 PHE B O 1
ATOM 10903 N N . PRO B 1 587 ? 13.297 -10.961 -28.719 1 96.75 587 PRO B N 1
ATOM 10904 C CA . PRO B 1 587 ? 14.602 -10.648 -28.141 1 96.75 587 PRO B CA 1
ATOM 10905 C C . PRO B 1 587 ? 15.766 -11.062 -29.047 1 96.75 587 PRO B C 1
ATOM 10907 O O . PRO B 1 587 ? 15.688 -12.094 -29.719 1 96.75 587 PRO B O 1
ATOM 10910 N N . ASP B 1 588 ? 16.859 -10.352 -28.953 1 93.81 588 ASP B N 1
ATOM 10911 C CA . ASP B 1 588 ? 18.078 -10.656 -29.688 1 93.81 588 ASP B CA 1
ATOM 10912 C C . ASP B 1 588 ? 18.703 -11.953 -29.188 1 93.81 588 ASP B C 1
ATOM 10914 O O . ASP B 1 588 ? 18.531 -12.32 -28.016 1 93.81 588 ASP B O 1
ATOM 10918 N N . GLY B 1 589 ? 19.359 -12.633 -30.078 1 89.56 589 GLY B N 1
ATOM 10919 C CA . GLY B 1 589 ? 20.047 -13.852 -29.688 1 89.56 589 GLY B CA 1
ATOM 10920 C C . GLY B 1 589 ? 19.266 -15.109 -29.984 1 89.56 589 GLY B C 1
ATOM 10921 O O . GLY B 1 589 ? 19.812 -16.203 -30 1 89.56 589 GLY B O 1
ATOM 10922 N N . ASP B 1 590 ? 18.016 -14.914 -30.172 1 90.19 590 ASP B N 1
ATOM 10923 C CA . ASP B 1 590 ? 17.156 -16.047 -30.516 1 90.19 590 ASP B CA 1
ATOM 10924 C C . ASP B 1 590 ? 16.422 -15.797 -31.828 1 90.19 590 ASP B C 1
ATOM 10926 O O . ASP B 1 590 ? 16.297 -14.656 -32.281 1 90.19 590 ASP B O 1
ATOM 10930 N N . GLU B 1 591 ? 16.062 -16.875 -32.406 1 95.38 591 GLU B N 1
ATOM 10931 C CA . GLU B 1 591 ? 15.148 -16.859 -33.531 1 95.38 591 GLU B CA 1
ATOM 10932 C C . GLU B 1 591 ? 13.82 -17.531 -33.188 1 95.38 591 GLU B C 1
ATOM 10934 O O . GLU B 1 591 ? 13.797 -18.531 -32.469 1 95.38 591 GLU B O 1
ATOM 10939 N N . TRP B 1 592 ? 12.789 -16.953 -33.75 1 97.88 592 TRP B N 1
ATOM 10940 C CA . TRP B 1 592 ? 11.461 -17.391 -33.344 1 97.88 592 TRP B CA 1
ATOM 10941 C C . TRP B 1 592 ? 10.625 -17.797 -34.562 1 97.88 592 TRP B C 1
ATOM 10943 O O . TRP B 1 592 ? 10.781 -17.234 -35.656 1 97.88 592 TRP B O 1
ATOM 10953 N N . TYR B 1 593 ? 9.836 -18.703 -34.344 1 97.88 593 TYR B N 1
ATOM 10954 C CA . TYR B 1 593 ? 8.859 -19.094 -35.344 1 97.88 593 TYR B CA 1
ATOM 10955 C C . TYR B 1 593 ? 7.441 -19.016 -34.781 1 97.88 593 TYR B C 1
ATOM 10957 O O . TYR B 1 593 ? 7.195 -19.391 -33.625 1 97.88 593 TYR B O 1
ATOM 10965 N N . ASP B 1 594 ? 6.574 -18.469 -35.625 1 98 594 ASP B N 1
ATOM 10966 C CA . ASP B 1 594 ? 5.16 -18.5 -35.281 1 98 594 ASP B CA 1
ATOM 10967 C C . ASP B 1 594 ? 4.652 -19.938 -35.156 1 98 594 ASP B C 1
ATOM 10969 O O . ASP B 1 594 ? 4.805 -20.734 -36.094 1 98 594 ASP B O 1
ATOM 10973 N N . PHE B 1 595 ? 4.047 -20.219 -34.125 1 97.75 595 PHE B N 1
ATOM 10974 C CA . PHE B 1 595 ? 3.662 -21.594 -33.781 1 97.75 595 PHE B CA 1
ATOM 10975 C C . PHE B 1 595 ? 2.615 -22.109 -34.75 1 97.75 595 PHE B C 1
ATOM 10977 O O . PHE B 1 595 ? 2.555 -23.312 -35.031 1 97.75 595 PHE B O 1
ATOM 10984 N N . PHE B 1 596 ? 1.803 -21.234 -35.281 1 96.62 596 PHE B N 1
ATOM 10985 C CA . PHE B 1 596 ? 0.664 -21.625 -36.125 1 96.62 596 PHE B CA 1
ATOM 10986 C C . PHE B 1 596 ? 0.99 -21.5 -37.594 1 96.62 596 PHE B C 1
ATOM 10988 O O . PHE B 1 596 ? 0.672 -22.375 -38.375 1 96.62 596 PHE B O 1
ATOM 10995 N N . THR B 1 597 ? 1.635 -20.406 -37.938 1 95.62 597 THR B N 1
ATOM 10996 C CA . THR B 1 597 ? 1.866 -20.125 -39.344 1 95.62 597 THR B CA 1
ATOM 10997 C C . THR B 1 597 ? 3.27 -20.562 -39.75 1 95.62 597 THR B C 1
ATOM 10999 O O . THR B 1 597 ? 3.574 -20.641 -40.969 1 95.62 597 THR B O 1
ATOM 11002 N N . HIS B 1 598 ? 4.176 -20.781 -38.875 1 96.69 598 HIS B N 1
ATOM 11003 C CA . HIS B 1 598 ? 5.551 -21.219 -39.094 1 96.69 598 HIS B CA 1
ATOM 11004 C C . HIS B 1 598 ? 6.406 -20.109 -39.688 1 96.69 598 HIS B C 1
ATOM 11006 O O . HIS B 1 598 ? 7.516 -20.359 -40.156 1 96.69 598 HIS B O 1
ATOM 11012 N N . GLU B 1 599 ? 5.84 -18.906 -39.625 1 96.06 599 GLU B N 1
ATOM 11013 C CA . GLU B 1 599 ? 6.605 -17.75 -40.094 1 96.06 599 GLU B CA 1
ATOM 11014 C C . GLU B 1 599 ? 7.762 -17.438 -39.156 1 96.06 599 GLU B C 1
ATOM 11016 O O . GLU B 1 599 ? 7.602 -17.484 -37.906 1 96.06 599 GLU B O 1
ATOM 11021 N N . LYS B 1 600 ? 8.898 -17.141 -39.781 1 96.44 600 LYS B N 1
ATOM 11022 C CA . LYS B 1 600 ? 10.094 -16.812 -39 1 96.44 600 LYS B CA 1
ATOM 11023 C C . LYS B 1 600 ? 10.102 -15.344 -38.594 1 96.44 600 LYS B C 1
ATOM 11025 O O . LYS B 1 600 ? 9.719 -14.469 -39.375 1 96.44 600 LYS B O 1
ATOM 11030 N N . HIS B 1 601 ? 10.461 -15.086 -37.375 1 97.44 601 HIS B N 1
ATOM 11031 C CA . HIS B 1 601 ? 10.703 -13.742 -36.844 1 97.44 601 HIS B CA 1
ATOM 11032 C C . HIS B 1 601 ? 12.109 -13.625 -36.25 1 97.44 601 HIS B C 1
ATOM 11034 O O . HIS B 1 601 ? 12.469 -14.367 -35.344 1 97.44 601 HIS B O 1
ATOM 11040 N N . ALA B 1 602 ? 12.852 -12.656 -36.75 1 95.56 602 ALA B N 1
ATOM 11041 C CA . ALA B 1 602 ? 14.242 -12.484 -36.312 1 95.56 602 ALA B CA 1
ATOM 11042 C C . ALA B 1 602 ? 14.312 -11.859 -34.906 1 95.56 602 ALA B C 1
ATOM 11044 O O . ALA B 1 602 ? 13.484 -11.016 -34.562 1 95.56 602 ALA B O 1
ATOM 11045 N N . GLY B 1 603 ? 15.352 -12.297 -34.188 1 95.19 603 GLY B N 1
ATOM 11046 C CA . GLY B 1 603 ? 15.609 -11.648 -32.906 1 95.19 603 GLY B CA 1
ATOM 11047 C C . GLY B 1 603 ? 16.047 -10.211 -33.062 1 95.19 603 GLY B C 1
ATOM 11048 O O . GLY B 1 603 ? 16.656 -9.836 -34.062 1 95.19 603 GLY B O 1
ATOM 11049 N N . GLY B 1 604 ? 15.75 -9.383 -32 1 95.5 604 GLY B N 1
ATOM 11050 C CA . GLY B 1 604 ? 16.141 -7.98 -31.969 1 95.5 604 GLY B CA 1
ATOM 11051 C C . GLY B 1 604 ? 15.172 -7.086 -32.719 1 95.5 604 GLY B C 1
ATOM 11052 O O . GLY B 1 604 ? 15.523 -5.965 -33.094 1 95.5 604 GLY B O 1
ATOM 11053 N N . THR B 1 605 ? 14.008 -7.59 -32.969 1 97 605 THR B N 1
ATOM 11054 C CA . THR B 1 605 ? 13.047 -6.82 -33.75 1 97 605 THR B CA 1
ATOM 11055 C C . THR B 1 605 ? 11.734 -6.66 -32.969 1 97 605 THR B C 1
ATOM 11057 O O . THR B 1 605 ? 11.523 -7.328 -31.969 1 97 605 THR B O 1
ATOM 11060 N N . VAL B 1 606 ? 10.938 -5.715 -33.344 1 97.62 606 VAL B N 1
ATOM 11061 C CA . VAL B 1 606 ? 9.57 -5.5 -32.875 1 97.62 606 VAL B CA 1
ATOM 11062 C C . VAL B 1 606 ? 8.602 -5.609 -34.062 1 97.62 606 VAL B C 1
ATOM 11064 O O . VAL B 1 606 ? 8.891 -5.117 -35.156 1 97.62 606 VAL B O 1
ATOM 11067 N N . ALA B 1 607 ? 7.539 -6.289 -33.906 1 97.81 607 ALA B N 1
ATOM 11068 C CA . ALA B 1 607 ? 6.57 -6.445 -35 1 97.81 607 ALA B CA 1
ATOM 11069 C C . ALA B 1 607 ? 5.145 -6.312 -34.469 1 97.81 607 ALA B C 1
ATOM 11071 O O . ALA B 1 607 ? 4.852 -6.688 -33.344 1 97.81 607 ALA B O 1
ATOM 11072 N N . GLU B 1 608 ? 4.301 -5.723 -35.281 1 97.88 608 GLU B N 1
ATOM 11073 C CA . GLU B 1 608 ? 2.861 -5.805 -35.062 1 97.88 608 GLU B CA 1
ATOM 11074 C C . GLU B 1 608 ? 2.291 -7.117 -35.594 1 97.88 608 GLU B C 1
ATOM 11076 O O . GLU B 1 608 ? 2.25 -7.332 -36.812 1 97.88 608 GLU B O 1
ATOM 11081 N N . ILE B 1 609 ? 1.864 -7.941 -34.75 1 98.31 609 ILE B N 1
ATOM 11082 C CA . ILE B 1 609 ? 1.392 -9.273 -35.094 1 98.31 609 ILE B CA 1
ATOM 11083 C C . ILE B 1 609 ? -0.135 -9.289 -35.156 1 98.31 609 ILE B C 1
ATOM 11085 O O . ILE B 1 609 ? -0.788 -9.07 -34.125 1 98.31 609 ILE B O 1
ATOM 11089 N N . SER B 1 610 ? -0.718 -9.562 -36.25 1 98.12 610 SER B N 1
ATOM 11090 C CA . SER B 1 610 ? -2.164 -9.68 -36.406 1 98.12 610 SER B CA 1
ATOM 11091 C C . SER B 1 610 ? -2.592 -11.141 -36.531 1 98.12 610 SER B C 1
ATOM 11093 O O . SER B 1 610 ? -1.978 -11.922 -37.25 1 98.12 610 SER B O 1
ATOM 11095 N N . LYS B 1 611 ? -3.57 -11.516 -35.781 1 98.5 611 LYS B N 1
ATOM 11096 C CA . LYS B 1 611 ? -4.07 -12.891 -35.75 1 98.5 611 LYS B CA 1
ATOM 11097 C C . LYS B 1 611 ? -5.594 -12.922 -35.875 1 98.5 611 LYS B C 1
ATOM 11099 O O . LYS B 1 611 ? -6.273 -12.078 -35.281 1 98.5 611 LYS B O 1
ATOM 11104 N N . PRO B 1 612 ? -6.109 -13.844 -36.625 1 98.25 612 PRO B N 1
ATOM 11105 C CA . PRO B 1 612 ? -7.547 -14.109 -36.531 1 98.25 612 PRO B CA 1
ATOM 11106 C C . PRO B 1 612 ? -7.934 -14.719 -35.188 1 98.25 612 PRO B C 1
ATOM 11108 O O . PRO B 1 612 ? -7.062 -15.125 -34.406 1 98.25 612 PRO B O 1
ATOM 11111 N N . LEU B 1 613 ? -9.203 -14.805 -34.875 1 98.56 613 LEU B N 1
ATOM 11112 C CA . LEU B 1 613 ? -9.688 -15.281 -33.594 1 98.56 613 LEU B CA 1
ATOM 11113 C C . LEU B 1 613 ? -9.266 -16.734 -33.344 1 98.56 613 LEU B C 1
ATOM 11115 O O . LEU B 1 613 ? -9.086 -17.156 -32.219 1 98.56 613 LEU B O 1
ATOM 11119 N N . GLU B 1 614 ? -9.047 -17.484 -34.375 1 97.56 614 GLU B N 1
ATOM 11120 C CA . GLU B 1 614 ? -8.758 -18.906 -34.25 1 97.56 614 GLU B CA 1
ATOM 11121 C C . GLU B 1 614 ? -7.293 -19.156 -33.906 1 97.56 614 GLU B C 1
ATOM 11123 O O . GLU B 1 614 ? -6.875 -20.297 -33.719 1 97.56 614 GLU B O 1
ATOM 11128 N N . SER B 1 615 ? -6.57 -18.078 -33.875 1 96.69 615 SER B N 1
ATOM 11129 C CA . SER B 1 615 ? -5.18 -18.156 -33.438 1 96.69 615 SER B CA 1
ATOM 11130 C C . SER B 1 615 ? -4.82 -16.984 -32.531 1 96.69 615 SER B C 1
ATOM 11132 O O . SER B 1 615 ? -5.668 -16.141 -32.219 1 96.69 615 SER B O 1
ATOM 11134 N N . PHE B 1 616 ? -3.643 -16.969 -32 1 98.25 616 PHE B N 1
ATOM 11135 C CA . PHE B 1 616 ? -3.117 -15.914 -31.141 1 98.25 616 PHE B CA 1
ATOM 11136 C C . PHE B 1 616 ? -1.595 -15.859 -31.219 1 98.25 616 PHE B C 1
ATOM 11138 O O . PHE B 1 616 ? -0.961 -16.797 -31.703 1 98.25 616 PHE B O 1
ATOM 11145 N N . PRO B 1 617 ? -0.994 -14.75 -30.844 1 98.69 617 PRO B N 1
ATOM 11146 C CA . PRO B 1 617 ? 0.468 -14.664 -30.875 1 98.69 617 PRO B CA 1
ATOM 11147 C C . PRO B 1 617 ? 1.141 -15.719 -30 1 98.69 617 PRO B C 1
ATOM 11149 O O . PRO B 1 617 ? 0.996 -15.68 -28.766 1 98.69 617 PRO B O 1
ATOM 11152 N N . LEU B 1 618 ? 1.745 -16.641 -30.578 1 98.75 618 LEU B N 1
ATOM 11153 C CA . LEU B 1 618 ? 2.51 -17.719 -29.969 1 98.75 618 LEU B CA 1
ATOM 11154 C C . LEU B 1 618 ? 3.715 -18.094 -30.812 1 98.75 618 LEU B C 1
ATOM 11156 O O . LEU B 1 618 ? 3.57 -18.375 -32 1 98.75 618 LEU B O 1
ATOM 11160 N N . PHE B 1 619 ? 4.844 -18.031 -30.172 1 98.62 619 PHE B N 1
ATOM 11161 C CA . PHE B 1 619 ? 6.09 -18.25 -30.891 1 98.62 619 PHE B CA 1
ATOM 11162 C C . PHE B 1 619 ? 6.965 -19.266 -30.172 1 98.62 619 PHE B C 1
ATOM 11164 O O . PHE B 1 619 ? 6.926 -19.359 -28.938 1 98.62 619 PHE B O 1
ATOM 11171 N N . ILE B 1 620 ? 7.734 -20 -30.906 1 98.06 620 ILE B N 1
ATOM 11172 C CA . ILE B 1 620 ? 8.633 -21.016 -30.359 1 98.06 620 ILE B CA 1
ATOM 11173 C C . ILE B 1 620 ? 10.07 -20.703 -30.797 1 98.06 620 ILE B C 1
ATOM 11175 O O . ILE B 1 620 ? 10.312 -20.297 -31.922 1 98.06 620 ILE B O 1
ATOM 11179 N N . LYS B 1 621 ? 11.047 -20.984 -29.969 1 97.38 621 LYS B N 1
ATOM 11180 C CA . LYS B 1 621 ? 12.469 -20.781 -30.25 1 97.38 621 LYS B CA 1
ATOM 11181 C C . LYS B 1 621 ? 12.969 -21.766 -31.312 1 97.38 621 LYS B C 1
ATOM 11183 O O . LYS B 1 621 ? 12.625 -22.953 -31.281 1 97.38 621 LYS B O 1
ATOM 11188 N N . ALA B 1 622 ? 13.781 -21.219 -32.125 1 97.06 622 ALA B N 1
ATOM 11189 C CA . ALA B 1 622 ? 14.453 -22.062 -33.125 1 97.06 622 ALA B CA 1
ATOM 11190 C C . ALA B 1 622 ? 15.547 -22.891 -32.469 1 97.06 622 ALA B C 1
ATOM 11192 O O . ALA B 1 622 ? 16.141 -22.469 -31.469 1 97.06 622 ALA B O 1
ATOM 11193 N N . GLY B 1 623 ? 15.773 -24.062 -33.031 1 96.88 623 GLY B N 1
ATOM 11194 C CA . GLY B 1 623 ? 16.922 -24.859 -32.625 1 96.88 623 GLY B CA 1
ATOM 11195 C C . GLY B 1 623 ? 16.688 -25.656 -31.359 1 96.88 623 GLY B C 1
ATOM 11196 O O . GLY B 1 623 ? 17.641 -26.047 -30.672 1 96.88 623 GLY B O 1
ATOM 11197 N N . TRP B 1 624 ? 15.484 -25.781 -31 1 97.81 624 TRP B N 1
ATOM 11198 C CA . TRP B 1 624 ? 15.102 -26.562 -29.844 1 97.81 624 TRP B CA 1
ATOM 11199 C C . TRP B 1 624 ? 14.008 -27.562 -30.188 1 97.81 624 TRP B C 1
ATOM 11201 O O . TRP B 1 624 ? 13.352 -27.438 -31.234 1 97.81 624 TRP B O 1
ATOM 11211 N N . ILE B 1 625 ? 13.906 -28.594 -29.406 1 98.31 625 ILE B N 1
ATOM 11212 C CA . ILE B 1 625 ? 12.844 -29.578 -29.547 1 98.31 625 ILE B CA 1
ATOM 11213 C C . ILE B 1 625 ? 11.828 -29.406 -28.422 1 98.31 625 ILE B C 1
ATOM 11215 O O . ILE B 1 625 ? 12.18 -29.516 -27.25 1 98.31 625 ILE B O 1
ATOM 11219 N N . MET B 1 626 ? 10.648 -29.109 -28.734 1 98.56 626 MET B N 1
ATOM 11220 C CA . MET B 1 626 ? 9.594 -29.016 -27.734 1 98.56 626 MET B CA 1
ATOM 11221 C C . MET B 1 626 ? 8.805 -30.312 -27.641 1 98.56 626 MET B C 1
ATOM 11223 O O . MET B 1 626 ? 8.172 -30.719 -28.609 1 98.56 626 MET B O 1
ATOM 11227 N N . PRO B 1 627 ? 8.867 -30.969 -26.531 1 98.69 627 PRO B N 1
ATOM 11228 C CA . PRO B 1 627 ? 8.078 -32.188 -26.391 1 98.69 627 PRO B CA 1
ATOM 11229 C C . PRO B 1 627 ? 6.586 -31.922 -26.234 1 98.69 627 PRO B C 1
ATOM 11231 O O . PRO B 1 627 ? 6.195 -31.094 -25.406 1 98.69 627 PRO B O 1
ATOM 11234 N N . MET B 1 628 ? 5.828 -32.531 -26.953 1 98.44 628 MET B N 1
ATOM 11235 C CA . MET B 1 628 ? 4.367 -32.531 -26.891 1 98.44 628 MET B CA 1
ATOM 11236 C C . MET B 1 628 ? 3.826 -33.969 -26.906 1 98.44 628 MET B C 1
ATOM 11238 O O . MET B 1 628 ? 4.59 -34.938 -26.797 1 98.44 628 MET B O 1
ATOM 11242 N N . GLN B 1 629 ? 2.535 -34.094 -26.812 1 98.44 629 GLN B N 1
ATOM 11243 C CA . GLN B 1 629 ? 1.849 -35.375 -26.938 1 98.44 629 GLN B CA 1
ATOM 11244 C C . GLN B 1 629 ? 0.698 -35.281 -27.938 1 98.44 629 GLN B C 1
ATOM 11246 O O . GLN B 1 629 ? 0.259 -34.188 -28.281 1 98.44 629 GLN B O 1
ATOM 11251 N N . PRO B 1 630 ? 0.3 -36.469 -28.5 1 97.19 630 PRO B N 1
ATOM 11252 C CA . PRO B 1 630 ? -0.961 -36.438 -29.25 1 97.19 630 PRO B CA 1
ATOM 11253 C C . PRO B 1 630 ? -2.137 -35.969 -28.391 1 97.19 630 PRO B C 1
ATOM 11255 O O . PRO B 1 630 ? -2.104 -36.094 -27.156 1 97.19 630 PRO B O 1
ATOM 11258 N N . PHE B 1 631 ? -3.078 -35.406 -29.062 1 97.06 631 PHE B N 1
ATOM 11259 C CA . PHE B 1 631 ? -4.27 -35 -28.344 1 97.06 631 PHE B CA 1
ATOM 11260 C C . PHE B 1 631 ? -4.859 -36.156 -27.547 1 97.06 631 PHE B C 1
ATOM 11262 O O . PHE B 1 631 ? -4.918 -37.281 -28.047 1 97.06 631 PHE B O 1
ATOM 11269 N N . THR B 1 632 ? -5.203 -35.875 -26.359 1 97.56 632 THR B N 1
ATOM 11270 C CA . THR B 1 632 ? -5.93 -36.812 -25.5 1 97.56 632 THR B CA 1
ATOM 11271 C C . THR B 1 632 ? -6.973 -36.062 -24.672 1 97.56 632 THR B C 1
ATOM 11273 O O . THR B 1 632 ? -6.828 -34.875 -24.406 1 97.56 632 THR B O 1
ATOM 11276 N N . MET B 1 633 ? -7.957 -36.812 -24.281 1 97.44 633 MET B N 1
ATOM 11277 C CA . MET B 1 633 ? -9.055 -36.25 -23.484 1 97.44 633 MET B CA 1
ATOM 11278 C C . MET B 1 633 ? -8.633 -36.094 -22.031 1 97.44 633 MET B C 1
ATOM 11280 O O . MET B 1 633 ? -9.312 -35.375 -21.266 1 97.44 633 MET B O 1
ATOM 11284 N N . ARG B 1 634 ? -7.586 -36.75 -21.672 1 97.69 634 ARG B N 1
ATOM 11285 C CA . ARG B 1 634 ? -7.055 -36.688 -20.312 1 97.69 634 ARG B CA 1
ATOM 11286 C C . ARG B 1 634 ? -5.582 -36.281 -20.312 1 97.69 634 ARG B C 1
ATOM 11288 O O . ARG B 1 634 ? -4.707 -37.094 -20.047 1 97.69 634 ARG B O 1
ATOM 11295 N N . PRO B 1 635 ? -5.355 -35 -20.5 1 95.38 635 PRO B N 1
ATOM 11296 C CA . PRO B 1 635 ? -3.99 -34.531 -20.781 1 95.38 635 PRO B CA 1
ATOM 11297 C C . PRO B 1 635 ? -3.025 -34.844 -19.641 1 95.38 635 PRO B C 1
ATOM 11299 O O . PRO B 1 635 ? -1.845 -35.094 -19.875 1 95.38 635 PRO B O 1
ATOM 11302 N N . ALA B 1 636 ? -3.418 -34.875 -18.406 1 94.25 636 ALA B N 1
ATOM 11303 C CA . ALA B 1 636 ? -2.492 -34.938 -17.281 1 94.25 636 ALA B CA 1
ATOM 11304 C C . ALA B 1 636 ? -2.389 -36.375 -16.75 1 94.25 636 ALA B C 1
ATOM 11306 O O . ALA B 1 636 ? -1.368 -36.75 -16.188 1 94.25 636 ALA B O 1
ATOM 11307 N N . SER B 1 637 ? -3.436 -37.156 -16.906 1 91.06 637 SER B N 1
ATOM 11308 C CA . SER B 1 637 ? -3.461 -38.469 -16.266 1 91.06 637 SER B CA 1
ATOM 11309 C C . SER B 1 637 ? -3.061 -39.562 -17.25 1 91.06 637 SER B C 1
ATOM 11311 O O . SER B 1 637 ? -2.602 -40.625 -16.828 1 91.06 637 SER B O 1
ATOM 11313 N N . GLU B 1 638 ? -3.211 -39.312 -18.469 1 90.62 638 GLU B N 1
ATOM 11314 C CA . GLU B 1 638 ? -2.848 -40.344 -19.438 1 90.62 638 GLU B CA 1
ATOM 11315 C C . GLU B 1 638 ? -1.344 -40.344 -19.703 1 90.62 638 GLU B C 1
ATOM 11317 O O . GLU B 1 638 ? -0.73 -39.281 -19.859 1 90.62 638 GLU B O 1
ATOM 11322 N N . ILE B 1 639 ? -0.772 -41.5 -19.688 1 89.44 639 ILE B N 1
ATOM 11323 C CA . ILE B 1 639 ? 0.643 -41.656 -20 1 89.44 639 ILE B CA 1
ATOM 11324 C C . ILE B 1 639 ? 0.836 -41.688 -21.516 1 89.44 639 ILE B C 1
ATOM 11326 O O . ILE B 1 639 ? 0.26 -42.562 -22.188 1 89.44 639 ILE B O 1
ATOM 11330 N N . PRO B 1 640 ? 1.618 -40.906 -21.969 1 91.38 640 PRO B N 1
ATOM 11331 C CA . PRO B 1 640 ? 1.761 -40.875 -23.422 1 91.38 640 PRO B CA 1
ATOM 11332 C C . PRO B 1 640 ? 2.648 -42 -23.938 1 91.38 640 PRO B C 1
ATOM 11334 O O . PRO B 1 640 ? 3.83 -42.094 -23.594 1 91.38 640 PRO B O 1
ATOM 11337 N N . HIS B 1 641 ? 2.115 -42.812 -24.828 1 94.94 641 HIS B N 1
ATOM 11338 C CA . HIS B 1 641 ? 2.885 -43.844 -25.5 1 94.94 641 HIS B CA 1
ATOM 11339 C C . HIS B 1 641 ? 3.471 -43.344 -26.812 1 94.94 641 HIS B C 1
ATOM 11341 O O . HIS B 1 641 ? 4.172 -44.062 -27.516 1 94.94 641 HIS B O 1
ATOM 11347 N N . ALA B 1 642 ? 3.178 -42.188 -27.109 1 97.44 642 ALA B N 1
ATOM 11348 C CA . ALA B 1 642 ? 3.773 -41.438 -28.219 1 97.44 642 ALA B CA 1
ATOM 11349 C C . ALA B 1 642 ? 4.098 -40 -27.797 1 97.44 642 ALA B C 1
ATOM 11351 O O . ALA B 1 642 ? 3.377 -39.406 -27 1 97.44 642 ALA B O 1
ATOM 11352 N N . LEU B 1 643 ? 5.164 -39.5 -28.281 1 98.19 643 LEU B N 1
ATOM 11353 C CA . LEU B 1 643 ? 5.473 -38.094 -28.141 1 98.19 643 LEU B CA 1
ATOM 11354 C C . LEU B 1 643 ? 5.52 -37.406 -29.5 1 98.19 643 LEU B C 1
ATOM 11356 O O . LEU B 1 643 ? 5.852 -38.031 -30.5 1 98.19 643 LEU B O 1
ATOM 11360 N N . VAL B 1 644 ? 5.035 -36.219 -29.484 1 98.38 644 VAL B N 1
ATOM 11361 C CA . VAL B 1 644 ? 5.199 -35.344 -30.625 1 98.38 644 VAL B CA 1
ATOM 11362 C C . VAL B 1 644 ? 6.336 -34.344 -30.359 1 98.38 644 VAL B C 1
ATOM 11364 O O . VAL B 1 644 ? 6.352 -33.688 -29.328 1 98.38 644 VAL B O 1
ATOM 11367 N N . LEU B 1 645 ? 7.309 -34.344 -31.25 1 98.5 645 LEU B N 1
ATOM 11368 C CA . LEU B 1 645 ? 8.461 -33.438 -31.109 1 98.5 645 LEU B CA 1
ATOM 11369 C C . LEU B 1 645 ? 8.414 -32.344 -32.156 1 98.5 645 LEU B C 1
ATOM 11371 O O . LEU B 1 645 ? 8.672 -32.562 -33.344 1 98.5 645 LEU B O 1
ATOM 11375 N N . ARG B 1 646 ? 8.117 -31.141 -31.641 1 97.62 646 ARG B N 1
ATOM 11376 C CA . ARG B 1 646 ? 8.055 -29.969 -32.531 1 97.62 646 ARG B CA 1
ATOM 11377 C C . ARG B 1 646 ? 9.414 -29.281 -32.594 1 97.62 646 ARG B C 1
ATOM 11379 O O . ARG B 1 646 ? 10.016 -28.953 -31.594 1 97.62 646 ARG B O 1
ATOM 11386 N N . VAL B 1 647 ? 9.852 -29.047 -33.906 1 96.69 647 VAL B N 1
ATOM 11387 C CA . VAL B 1 647 ? 11.203 -28.516 -34.094 1 96.69 647 VAL B CA 1
ATOM 11388 C C . VAL B 1 647 ? 11.203 -27.484 -35.219 1 96.69 647 VAL B C 1
ATOM 11390 O O . VAL B 1 647 ? 10.547 -27.672 -36.25 1 96.69 647 VAL B O 1
ATOM 11393 N N . TYR B 1 648 ? 11.852 -26.375 -35 1 96.81 648 TYR B N 1
ATOM 11394 C CA . TYR B 1 648 ? 12.125 -25.375 -36 1 96.81 648 TYR B CA 1
ATOM 11395 C C . TYR B 1 648 ? 13.625 -25.156 -36.188 1 96.81 648 TYR B C 1
ATOM 11397 O O . TYR B 1 648 ? 14.375 -25.172 -35.188 1 96.81 648 TYR B O 1
ATOM 11405 N N . PRO B 1 649 ? 14.078 -24.984 -37.344 1 95.5 649 PRO B N 1
ATOM 11406 C CA . PRO B 1 649 ? 15.523 -24.922 -37.594 1 95.5 649 PRO B CA 1
ATOM 11407 C C . PRO B 1 649 ? 16.156 -23.609 -37.094 1 95.5 649 PRO B C 1
ATOM 11409 O O . PRO B 1 649 ? 15.539 -22.547 -37.219 1 95.5 649 PRO B O 1
ATOM 11412 N N . SER B 1 650 ? 17.344 -23.781 -36.594 1 94.19 650 SER B N 1
ATOM 11413 C CA . SER B 1 650 ? 18.188 -22.625 -36.312 1 94.19 650 SER B CA 1
ATOM 11414 C C . SER B 1 650 ? 18.891 -22.141 -37.562 1 94.19 650 SER B C 1
ATOM 11416 O O . SER B 1 650 ? 19.172 -22.938 -38.469 1 94.19 650 SER B O 1
ATOM 11418 N N . SER B 1 651 ? 19.141 -20.844 -37.594 1 91.44 651 SER B N 1
ATOM 11419 C CA . SER B 1 651 ? 19.906 -20.297 -38.719 1 91.44 651 SER B CA 1
ATOM 11420 C C . SER B 1 651 ? 21.406 -20.531 -38.531 1 91.44 651 SER B C 1
ATOM 11422 O O . SER B 1 651 ? 22.156 -20.547 -39.5 1 91.44 651 SER B O 1
ATOM 11424 N N . ASP B 1 652 ? 21.797 -20.734 -37.344 1 93.25 652 ASP B N 1
ATOM 11425 C CA . ASP B 1 652 ? 23.219 -20.906 -37.031 1 93.25 652 ASP B CA 1
ATOM 11426 C C . ASP B 1 652 ? 23.484 -22.312 -36.5 1 93.25 652 ASP B C 1
ATOM 11428 O O . ASP B 1 652 ? 22.578 -22.984 -36 1 93.25 652 ASP B O 1
ATOM 11432 N N . ASP B 1 653 ? 24.766 -22.734 -36.719 1 96.25 653 ASP B N 1
ATOM 11433 C CA . ASP B 1 653 ? 25.172 -23.984 -36.062 1 96.25 653 ASP B CA 1
ATOM 11434 C C . ASP B 1 653 ? 24.969 -23.938 -34.562 1 96.25 653 ASP B C 1
ATOM 11436 O O . ASP B 1 653 ? 25.25 -22.922 -33.938 1 96.25 653 ASP B O 1
ATOM 11440 N N . CYS B 1 654 ? 24.312 -24.984 -34.094 1 96.44 654 CYS B N 1
ATOM 11441 C CA . CYS B 1 654 ? 24.047 -25.031 -32.656 1 96.44 654 CYS B CA 1
ATOM 11442 C C . CYS B 1 654 ? 23.859 -26.484 -32.188 1 96.44 654 CYS B C 1
ATOM 11444 O O . CYS B 1 654 ? 23.781 -27.391 -33.031 1 96.44 654 CYS B O 1
ATOM 11446 N N . SER B 1 655 ? 24 -26.703 -30.922 1 97.75 655 SER B N 1
ATOM 11447 C CA . SER B 1 655 ? 23.656 -27.922 -30.203 1 97.75 655 SER B CA 1
ATOM 11448 C C . SER B 1 655 ? 22.891 -27.609 -28.922 1 97.75 655 SER B C 1
ATOM 11450 O O . SER B 1 655 ? 23.484 -27.203 -27.922 1 97.75 655 SER B O 1
ATOM 11452 N N . ASN B 1 656 ? 21.641 -27.766 -29 1 97.94 656 ASN B N 1
ATOM 11453 C CA . ASN B 1 656 ? 20.781 -27.453 -27.875 1 97.94 656 ASN B CA 1
ATOM 11454 C C . ASN B 1 656 ? 20.125 -28.703 -27.297 1 97.94 656 ASN B C 1
ATOM 11456 O O . ASN B 1 656 ? 19.781 -29.625 -28.047 1 97.94 656 ASN B O 1
ATOM 11460 N N . LEU B 1 657 ? 20.031 -28.781 -25.984 1 98.44 657 LEU B N 1
ATOM 11461 C CA . LEU B 1 657 ? 19.484 -29.953 -25.297 1 98.44 657 LEU B CA 1
ATOM 11462 C C . LEU B 1 657 ? 18.312 -29.562 -24.406 1 98.44 657 LEU B C 1
ATOM 11464 O O . LEU B 1 657 ? 18.469 -28.734 -23.5 1 98.44 657 LEU B O 1
ATOM 11468 N N . PHE B 1 658 ? 17.141 -30.031 -24.688 1 98.5 658 PHE B N 1
ATOM 11469 C CA . PHE B 1 658 ? 15.984 -29.953 -23.797 1 98.5 658 PHE B CA 1
ATOM 11470 C C . PHE B 1 658 ? 15.836 -31.25 -22.984 1 98.5 658 PHE B C 1
ATOM 11472 O O . PHE B 1 658 ? 15.953 -32.344 -23.531 1 98.5 658 PHE B O 1
ATOM 11479 N N . ARG B 1 659 ? 15.625 -31.188 -21.734 1 98.56 659 ARG B N 1
ATOM 11480 C CA . ARG B 1 659 ? 15.531 -32.375 -20.891 1 98.56 659 ARG B CA 1
ATOM 11481 C C . ARG B 1 659 ? 14.086 -32.594 -20.438 1 98.56 659 ARG B C 1
ATOM 11483 O O . ARG B 1 659 ? 13.633 -32 -19.453 1 98.56 659 ARG B O 1
ATOM 11490 N N . LEU B 1 660 ? 13.43 -33.5 -21.078 1 98.62 660 LEU B N 1
ATOM 11491 C CA . LEU B 1 660 ? 12.055 -33.844 -20.75 1 98.62 660 LEU B CA 1
ATOM 11492 C C . LEU B 1 660 ? 11.984 -34.531 -19.391 1 98.62 660 LEU B C 1
ATOM 11494 O O . LEU B 1 660 ? 12.719 -35.469 -19.125 1 98.62 660 LEU B O 1
ATOM 11498 N N . TYR B 1 661 ? 11.117 -34.031 -18.531 1 98.62 661 TYR B N 1
ATOM 11499 C CA . TYR B 1 661 ? 10.883 -34.594 -17.203 1 98.62 661 TYR B CA 1
ATOM 11500 C C . TYR B 1 661 ? 9.57 -35.375 -17.172 1 98.62 661 TYR B C 1
ATOM 11502 O O . TYR B 1 661 ? 8.539 -34.875 -17.625 1 98.62 661 TYR B O 1
ATOM 11510 N N . GLU B 1 662 ? 9.586 -36.594 -16.609 1 98 662 GLU B N 1
ATOM 11511 C CA . GLU B 1 662 ? 8.391 -37.406 -16.391 1 98 662 GLU B CA 1
ATOM 11512 C C . GLU B 1 662 ? 8.453 -38.125 -15.047 1 98 662 GLU B C 1
ATOM 11514 O O . GLU B 1 662 ? 9.523 -38.562 -14.609 1 98 662 GLU B O 1
ATOM 11519 N N . ASP B 1 663 ? 7.391 -38.25 -14.398 1 97.81 663 ASP B N 1
ATOM 11520 C CA . ASP B 1 663 ? 7.164 -39.031 -13.188 1 97.81 663 ASP B CA 1
ATOM 11521 C C . ASP B 1 663 ? 5.707 -39.469 -13.078 1 97.81 663 ASP B C 1
ATOM 11523 O O . ASP B 1 663 ? 4.973 -39.469 -14.07 1 97.81 663 ASP B O 1
ATOM 11527 N N . ASP B 1 664 ? 5.305 -39.969 -11.891 1 96.38 664 ASP B N 1
ATOM 11528 C CA . ASP B 1 664 ? 3.941 -40.469 -11.797 1 96.38 664 ASP B CA 1
ATOM 11529 C C . ASP B 1 664 ? 2.93 -39.344 -11.688 1 96.38 664 ASP B C 1
ATOM 11531 O O . ASP B 1 664 ? 1.723 -39.562 -11.805 1 96.38 664 ASP B O 1
ATOM 11535 N N . GLY B 1 665 ? 3.371 -38.125 -11.406 1 96.62 665 GLY B N 1
ATOM 11536 C CA . GLY B 1 665 ? 2.555 -36.906 -11.477 1 96.62 665 GLY B CA 1
ATOM 11537 C C . GLY B 1 665 ? 1.745 -36.688 -10.211 1 96.62 665 GLY B C 1
ATOM 11538 O O . GLY B 1 665 ? 1.087 -35.625 -10.078 1 96.62 665 GLY B O 1
ATOM 11539 N N . THR B 1 666 ? 1.819 -37.562 -9.156 1 95.94 666 THR B N 1
ATOM 11540 C CA . THR B 1 666 ? 0.871 -37.438 -8.055 1 95.94 666 THR B CA 1
ATOM 11541 C C . THR B 1 666 ? 1.568 -37.656 -6.715 1 95.94 666 THR B C 1
ATOM 11543 O O . THR B 1 666 ? 1.197 -37.062 -5.707 1 95.94 666 THR B O 1
ATOM 11546 N N . SER B 1 667 ? 2.6 -38.5 -6.672 1 96.94 667 SER B N 1
ATOM 11547 C CA . SER B 1 667 ? 3.143 -38.938 -5.391 1 96.94 667 SER B CA 1
ATOM 11548 C C . SER B 1 667 ? 4.438 -38.188 -5.059 1 96.94 667 SER B C 1
ATOM 11550 O O . SER B 1 667 ? 4.977 -37.469 -5.898 1 96.94 667 SER B O 1
ATOM 11552 N N . MET B 1 668 ? 4.883 -38.406 -3.855 1 97.56 668 MET B N 1
ATOM 11553 C CA . MET B 1 668 ? 6.133 -37.844 -3.363 1 97.56 668 MET B CA 1
ATOM 11554 C C . MET B 1 668 ? 7.332 -38.656 -3.816 1 97.56 668 MET B C 1
ATOM 11556 O O . MET B 1 668 ? 8.469 -38.375 -3.453 1 97.56 668 MET B O 1
ATOM 11560 N N . GLU B 1 669 ? 7.168 -39.594 -4.652 1 97.5 669 GLU B N 1
ATOM 11561 C CA . GLU B 1 669 ? 8.227 -40.531 -5.043 1 97.5 669 GLU B CA 1
ATOM 11562 C C . GLU B 1 669 ? 9.336 -39.812 -5.797 1 97.5 669 GLU B C 1
ATOM 11564 O O . GLU B 1 669 ? 10.484 -40.25 -5.824 1 97.5 669 GLU B O 1
ATOM 11569 N N . TYR B 1 670 ? 8.969 -38.656 -6.41 1 97.31 670 TYR B N 1
ATOM 11570 C CA . TYR B 1 670 ? 9.992 -37.906 -7.117 1 97.31 670 TYR B CA 1
ATOM 11571 C C . TYR B 1 670 ? 11.125 -37.5 -6.176 1 97.31 670 TYR B C 1
ATOM 11573 O O . TYR B 1 670 ? 12.273 -37.375 -6.602 1 97.31 670 TYR B O 1
ATOM 11581 N N . GLU B 1 671 ? 10.852 -37.312 -4.902 1 96.69 671 GLU B N 1
ATOM 11582 C CA . GLU B 1 671 ? 11.867 -36.906 -3.92 1 96.69 671 GLU B CA 1
ATOM 11583 C C . GLU B 1 671 ? 12.844 -38.062 -3.658 1 96.69 671 GLU B C 1
ATOM 11585 O O . GLU B 1 671 ? 13.953 -37.844 -3.17 1 96.69 671 GLU B O 1
ATOM 11590 N N . LYS B 1 672 ? 12.391 -39.281 -3.969 1 97.06 672 LYS B N 1
ATOM 11591 C CA . LYS B 1 672 ? 13.234 -40.469 -3.795 1 97.06 672 LYS B CA 1
ATOM 11592 C C . LYS B 1 672 ? 13.938 -40.812 -5.098 1 97.06 672 LYS B C 1
ATOM 11594 O O . LYS B 1 672 ? 14.484 -41.938 -5.227 1 97.06 672 LYS B O 1
ATOM 11599 N N . GLY B 1 673 ? 13.727 -40.031 -6.035 1 97.5 673 GLY B N 1
ATOM 11600 C CA . GLY B 1 673 ? 14.422 -40.25 -7.293 1 97.5 673 GLY B CA 1
ATOM 11601 C C . GLY B 1 673 ? 13.609 -41.031 -8.305 1 97.5 673 GLY B C 1
ATOM 11602 O O . GLY B 1 673 ? 14.125 -41.469 -9.336 1 97.5 673 GLY B O 1
ATOM 11603 N N . ARG B 1 674 ? 12.367 -41.25 -8.039 1 98.06 674 ARG B N 1
ATOM 11604 C CA . ARG B 1 674 ? 11.508 -42 -8.945 1 98.06 674 ARG B CA 1
ATOM 11605 C C . ARG B 1 674 ? 10.938 -41.094 -10.031 1 98.06 674 ARG B C 1
ATOM 11607 O O . ARG B 1 674 ? 9.734 -40.844 -10.055 1 98.06 674 ARG B O 1
ATOM 11614 N N . TYR B 1 675 ? 11.758 -40.688 -10.961 1 98.44 675 TYR B N 1
ATOM 11615 C CA . TYR B 1 675 ? 11.438 -39.906 -12.156 1 98.44 675 TYR B CA 1
ATOM 11616 C C . TYR B 1 675 ? 12.406 -40.219 -13.289 1 98.44 675 TYR B C 1
ATOM 11618 O O . TYR B 1 675 ? 13.398 -40.938 -13.094 1 98.44 675 TYR B O 1
ATOM 11626 N N . SER B 1 676 ? 12.047 -39.781 -14.461 1 98 676 SER B N 1
ATOM 11627 C CA . SER B 1 676 ? 12.898 -39.969 -15.633 1 98 676 SER B CA 1
ATOM 11628 C C . SER B 1 676 ? 13.188 -38.656 -16.328 1 98 676 SER B C 1
ATOM 11630 O O . SER B 1 676 ? 12.375 -37.719 -16.281 1 98 676 SER B O 1
ATOM 11632 N N . ARG B 1 677 ? 14.398 -38.562 -16.891 1 98.38 677 ARG B N 1
ATOM 11633 C CA . ARG B 1 677 ? 14.812 -37.469 -17.75 1 98.38 677 ARG B CA 1
ATOM 11634 C C . ARG B 1 677 ? 15.273 -37.969 -19.125 1 98.38 677 ARG B C 1
ATOM 11636 O O . ARG B 1 677 ? 16.078 -38.875 -19.203 1 98.38 677 ARG B O 1
ATOM 11643 N N . THR B 1 678 ? 14.664 -37.438 -20.109 1 98.5 678 THR B N 1
ATOM 11644 C CA . THR B 1 678 ? 15.039 -37.781 -21.469 1 98.5 678 THR B CA 1
ATOM 11645 C C . THR B 1 678 ? 15.578 -36.562 -22.203 1 98.5 678 THR B C 1
ATOM 11647 O O . THR B 1 678 ? 14.859 -35.562 -22.406 1 98.5 678 THR B O 1
ATOM 11650 N N . GLY B 1 679 ? 16.828 -36.688 -22.609 1 98.69 679 GLY B N 1
ATOM 11651 C CA . GLY B 1 679 ? 17.406 -35.594 -23.375 1 98.69 679 GLY B CA 1
ATOM 11652 C C . GLY B 1 679 ? 16.922 -35.562 -24.812 1 98.69 679 GLY B C 1
ATOM 11653 O O . GLY B 1 679 ? 16.875 -36.594 -25.5 1 98.69 679 GLY B O 1
ATOM 11654 N N . LEU B 1 680 ? 16.453 -34.438 -25.234 1 98.81 680 LEU B N 1
ATOM 11655 C CA . LEU B 1 680 ? 16.094 -34.125 -26.625 1 98.81 680 LEU B CA 1
ATOM 11656 C C . LEU B 1 680 ? 17.078 -33.125 -27.234 1 98.81 680 LEU B C 1
ATOM 11658 O O . LEU B 1 680 ? 17 -31.938 -26.984 1 98.81 680 LEU B O 1
ATOM 11662 N N . ARG B 1 681 ? 17.891 -33.625 -28.109 1 98.62 681 ARG B N 1
ATOM 11663 C CA . ARG B 1 681 ? 19.016 -32.812 -28.625 1 98.62 681 ARG B CA 1
ATOM 11664 C C . ARG B 1 681 ? 18.766 -32.375 -30.062 1 98.62 681 ARG B C 1
ATOM 11666 O O . ARG B 1 681 ? 18.438 -33.219 -30.922 1 98.62 681 ARG B O 1
ATOM 11673 N N . TYR B 1 682 ? 18.859 -31.141 -30.344 1 98.31 682 TYR B N 1
ATOM 11674 C CA . TYR B 1 682 ? 18.891 -30.578 -31.672 1 98.31 682 TYR B CA 1
ATOM 11675 C C . TYR B 1 682 ? 20.297 -30.109 -32.031 1 98.31 682 TYR B C 1
ATOM 11677 O O . TYR B 1 682 ? 20.938 -29.406 -31.266 1 98.31 682 TYR B O 1
ATOM 11685 N N . GLU B 1 683 ? 20.75 -30.531 -33.219 1 98.06 683 GLU B N 1
ATOM 11686 C CA . GLU B 1 683 ? 22.047 -30.094 -33.688 1 98.06 683 GLU B CA 1
ATOM 11687 C C . GLU B 1 683 ? 21.984 -29.656 -35.156 1 98.06 683 GLU B C 1
ATOM 11689 O O . GLU B 1 683 ? 21.359 -30.328 -35.969 1 98.06 683 GLU B O 1
ATOM 11694 N N . ARG B 1 684 ? 22.516 -28.547 -35.375 1 97.06 684 ARG B N 1
ATOM 11695 C CA . ARG B 1 684 ? 22.734 -28.109 -36.75 1 97.06 684 ARG B CA 1
ATOM 11696 C C . ARG B 1 684 ? 24.219 -27.969 -37.062 1 97.06 684 ARG B C 1
ATOM 11698 O O . ARG B 1 684 ? 24.953 -27.344 -36.281 1 97.06 684 ARG B O 1
ATOM 11705 N N . SER B 1 685 ? 24.625 -28.594 -38.094 1 96.31 685 SER B N 1
ATOM 11706 C CA . SER B 1 685 ? 25.984 -28.469 -38.656 1 96.31 685 SER B CA 1
ATOM 11707 C C . SER B 1 685 ? 25.938 -28.234 -40.156 1 96.31 685 SER B C 1
ATOM 11709 O O . SER B 1 685 ? 25.766 -29.172 -40.938 1 96.31 685 SER B O 1
ATOM 11711 N N . GLY B 1 686 ? 26.25 -27.062 -40.562 1 94.38 686 GLY B N 1
ATOM 11712 C CA . GLY B 1 686 ? 26.109 -26.719 -41.969 1 94.38 686 GLY B CA 1
ATOM 11713 C C . GLY B 1 686 ? 24.688 -26.875 -42.469 1 94.38 686 GLY B C 1
ATOM 11714 O O . GLY B 1 686 ? 23.75 -26.281 -41.906 1 94.38 686 GLY B O 1
ATOM 11715 N N . GLU B 1 687 ? 24.562 -27.734 -43.438 1 93.62 687 GLU B N 1
ATOM 11716 C CA . GLU B 1 687 ? 23.25 -27.891 -44.031 1 93.62 687 GLU B CA 1
ATOM 11717 C C . GLU B 1 687 ? 22.469 -29.016 -43.344 1 93.62 687 GLU B C 1
ATOM 11719 O O . GLU B 1 687 ? 21.281 -29.188 -43.625 1 93.62 687 GLU B O 1
ATOM 11724 N N . TRP B 1 688 ? 23.156 -29.656 -42.438 1 96.12 688 TRP B N 1
ATOM 11725 C CA . TRP B 1 688 ? 22.531 -30.844 -41.844 1 96.12 688 TRP B CA 1
ATOM 11726 C C . TRP B 1 688 ? 21.938 -30.516 -40.5 1 96.12 688 TRP B C 1
ATOM 11728 O O . TRP B 1 688 ? 22.531 -29.766 -39.719 1 96.12 688 TRP B O 1
ATOM 11738 N N . HIS B 1 689 ? 20.797 -31.016 -40.281 1 97 689 HIS B N 1
ATOM 11739 C CA . HIS B 1 689 ? 20.094 -30.953 -39.031 1 97 689 HIS B CA 1
ATOM 11740 C C . HIS B 1 689 ? 19.938 -32.344 -38.406 1 97 689 HIS B C 1
ATOM 11742 O O . HIS B 1 689 ? 19.781 -33.344 -39.156 1 97 689 HIS B O 1
ATOM 11748 N N . SER B 1 690 ? 20.062 -32.469 -37.125 1 97.69 690 SER B N 1
ATOM 11749 C CA . SER B 1 690 ? 19.859 -33.719 -36.438 1 97.69 690 SER B CA 1
ATOM 11750 C C . SER B 1 690 ? 18.984 -33.531 -35.188 1 97.69 690 SER B C 1
ATOM 11752 O O . SER B 1 690 ? 19.188 -32.562 -34.438 1 97.69 690 SER B O 1
ATOM 11754 N N . VAL B 1 691 ? 18.031 -34.344 -35.062 1 98.06 691 VAL B N 1
ATOM 11755 C CA . VAL B 1 691 ? 17.188 -34.438 -33.875 1 98.06 691 VAL B CA 1
ATOM 11756 C C . VAL B 1 691 ? 17.406 -35.781 -33.188 1 98.06 691 VAL B C 1
ATOM 11758 O O . VAL B 1 691 ? 17.172 -36.844 -33.781 1 98.06 691 VAL B O 1
ATOM 11761 N N . SER B 1 692 ? 17.828 -35.781 -31.938 1 98.5 692 SER B N 1
ATOM 11762 C CA . SER B 1 692 ? 18.094 -37 -31.234 1 98.5 692 SER B CA 1
ATOM 11763 C C . SER B 1 692 ? 17.281 -37.125 -29.953 1 98.5 692 SER B C 1
ATOM 11765 O O . SER B 1 692 ? 17.172 -36.156 -29.188 1 98.5 692 SER B O 1
ATOM 11767 N N . VAL B 1 693 ? 16.641 -38.219 -29.781 1 98.56 693 VAL B N 1
ATOM 11768 C CA . VAL B 1 693 ? 16.078 -38.625 -28.484 1 98.56 693 VAL B CA 1
ATOM 11769 C C . VAL B 1 693 ? 17.062 -39.5 -27.734 1 98.56 693 VAL B C 1
ATOM 11771 O O . VAL B 1 693 ? 17.312 -40.625 -28.141 1 98.56 693 VAL B O 1
ATOM 11774 N N . LEU B 1 694 ? 17.578 -38.969 -26.703 1 98.69 694 LEU B N 1
ATOM 11775 C CA . LEU B 1 694 ? 18.562 -39.719 -25.922 1 98.69 694 LEU B CA 1
ATOM 11776 C C . LEU B 1 694 ? 17.891 -40.75 -25.016 1 98.69 694 LEU B C 1
ATOM 11778 O O . LEU B 1 694 ? 16.688 -40.656 -24.766 1 98.69 694 LEU B O 1
ATOM 11782 N N . PRO B 1 695 ? 18.641 -41.75 -24.562 1 98.25 695 PRO B N 1
ATOM 11783 C CA . PRO B 1 695 ? 18.047 -42.75 -23.641 1 98.25 695 PRO B CA 1
ATOM 11784 C C . PRO B 1 695 ? 17.5 -42.094 -22.375 1 98.25 695 PRO B C 1
ATOM 11786 O O . PRO B 1 695 ? 18.156 -41.25 -21.766 1 98.25 695 PRO B O 1
ATOM 11789 N N . ALA B 1 696 ? 16.312 -42.531 -22 1 97.94 696 ALA B N 1
ATOM 11790 C CA . ALA B 1 696 ? 15.734 -42.031 -20.75 1 97.94 696 ALA B CA 1
ATOM 11791 C C . ALA B 1 696 ? 16.625 -42.406 -19.562 1 97.94 696 ALA B C 1
ATOM 11793 O O . ALA B 1 696 ? 17.141 -43.531 -19.484 1 97.94 696 ALA B O 1
ATOM 11794 N N . GLU B 1 697 ? 16.859 -41.469 -18.766 1 98.19 697 GLU B N 1
ATOM 11795 C CA . GLU B 1 697 ? 17.578 -41.688 -17.516 1 98.19 697 GLU B CA 1
ATOM 11796 C C . GLU B 1 697 ? 16.625 -41.719 -16.328 1 98.19 697 GLU B C 1
ATOM 11798 O O . GLU B 1 697 ? 15.773 -40.812 -16.188 1 98.19 697 GLU B O 1
ATOM 11803 N N . GLY B 1 698 ? 16.719 -42.719 -15.43 1 97.81 698 GLY B N 1
ATOM 11804 C CA . GLY B 1 698 ? 15.812 -42.906 -14.305 1 97.81 698 GLY B CA 1
ATOM 11805 C C . GLY B 1 698 ? 14.531 -43.625 -14.664 1 97.81 698 GLY B C 1
ATOM 11806 O O . GLY B 1 698 ? 14.367 -44.062 -15.805 1 97.81 698 GLY B O 1
ATOM 11807 N N . GLU B 1 699 ? 13.664 -43.875 -13.641 1 96.88 699 GLU B N 1
ATOM 11808 C CA . GLU B 1 699 ? 12.422 -44.594 -13.852 1 96.88 699 GLU B CA 1
ATOM 11809 C C . GLU B 1 699 ? 11.344 -44.156 -12.867 1 96.88 699 GLU B C 1
ATOM 11811 O O . GLU B 1 699 ? 11.648 -43.531 -11.844 1 96.88 699 GLU B O 1
ATOM 11816 N N . TYR B 1 700 ? 10.219 -44.406 -13.273 1 96.75 700 TYR B N 1
ATOM 11817 C CA . TYR B 1 700 ? 9.062 -44.125 -12.422 1 96.75 700 TYR B CA 1
ATOM 11818 C C . TYR B 1 700 ? 7.969 -45.156 -12.656 1 96.75 700 TYR B C 1
ATOM 11820 O O . TYR B 1 700 ? 7.988 -45.906 -13.648 1 96.75 700 TYR B O 1
ATOM 11828 N N . ASP B 1 701 ? 7.086 -45.219 -11.75 1 93.38 701 ASP B N 1
ATOM 11829 C CA . ASP B 1 701 ? 5.988 -46.188 -11.859 1 93.38 701 ASP B CA 1
ATOM 11830 C C . ASP B 1 701 ? 5.062 -45.812 -13.016 1 93.38 701 ASP B C 1
ATOM 11832 O O . ASP B 1 701 ? 4.582 -44.688 -13.102 1 93.38 701 ASP B O 1
ATOM 11836 N N . GLY B 1 702 ? 4.84 -46.719 -13.852 1 91.94 702 GLY B N 1
ATOM 11837 C CA . GLY B 1 702 ? 3.945 -46.5 -14.977 1 91.94 702 GLY B CA 1
ATOM 11838 C C . GLY B 1 702 ? 4.668 -46.062 -16.234 1 91.94 702 GLY B C 1
ATOM 11839 O O . GLY B 1 702 ? 4.039 -45.844 -17.281 1 91.94 702 GLY B O 1
ATOM 11840 N N . GLN B 1 703 ? 5.93 -45.969 -16.25 1 95.81 703 GLN B N 1
ATOM 11841 C CA . GLN B 1 703 ? 6.707 -45.531 -17.406 1 95.81 703 GLN B CA 1
ATOM 11842 C C . GLN B 1 703 ? 6.582 -46.531 -18.547 1 95.81 703 GLN B C 1
ATOM 11844 O O . GLN B 1 703 ? 6.738 -47.75 -18.359 1 95.81 703 GLN B O 1
ATOM 11849 N N . PRO B 1 704 ? 6.34 -46.062 -19.734 1 95.88 704 PRO B N 1
ATOM 11850 C CA . PRO B 1 704 ? 6.324 -46.969 -20.859 1 95.88 704 PRO B CA 1
ATOM 11851 C C . PRO B 1 704 ? 7.699 -47.562 -21.172 1 95.88 704 PRO B C 1
ATOM 11853 O O . PRO B 1 704 ? 8.711 -46.875 -21.062 1 95.88 704 PRO B O 1
ATOM 11856 N N . GLU B 1 705 ? 7.676 -48.781 -21.625 1 96.75 705 GLU B N 1
ATOM 11857 C CA . GLU B 1 705 ? 8.922 -49.438 -22.047 1 96.75 705 GLU B CA 1
ATOM 11858 C C . GLU B 1 705 ? 9.336 -49 -23.438 1 96.75 705 GLU B C 1
ATOM 11860 O O . GLU B 1 705 ? 10.523 -48.875 -23.75 1 96.75 705 GLU B O 1
ATOM 11865 N N . LYS B 1 706 ? 8.305 -48.812 -24.219 1 97.25 706 LYS B N 1
ATOM 11866 C CA . LYS B 1 706 ? 8.492 -48.375 -25.594 1 97.25 706 LYS B CA 1
ATOM 11867 C C . LYS B 1 706 ? 7.602 -47.156 -25.906 1 97.25 706 LYS B C 1
ATOM 11869 O O . LYS B 1 706 ? 6.562 -46.969 -25.266 1 97.25 706 LYS B O 1
ATOM 11874 N N . ARG B 1 707 ? 8.078 -46.375 -26.812 1 96.81 707 ARG B N 1
ATOM 11875 C CA . ARG B 1 707 ? 7.352 -45.188 -27.234 1 96.81 707 ARG B CA 1
ATOM 11876 C C . ARG B 1 707 ? 7.586 -44.906 -28.703 1 96.81 707 ARG B C 1
ATOM 11878 O O . ARG B 1 707 ? 8.672 -45.156 -29.234 1 96.81 707 ARG B O 1
ATOM 11885 N N . SER B 1 708 ? 6.523 -44.469 -29.359 1 98.06 708 SER B N 1
ATOM 11886 C CA . SER B 1 708 ? 6.668 -43.938 -30.719 1 98.06 708 SER B CA 1
ATOM 11887 C C . SER B 1 708 ? 6.863 -42.438 -30.688 1 98.06 708 SER B C 1
ATOM 11889 O O . SER B 1 708 ? 6.582 -41.781 -29.688 1 98.06 708 SER B O 1
ATOM 11891 N N . TYR B 1 709 ? 7.422 -41.875 -31.734 1 98.06 709 TYR B N 1
ATOM 11892 C CA . TYR B 1 709 ? 7.656 -40.438 -31.859 1 98.06 709 TYR B CA 1
ATOM 11893 C C . TYR B 1 709 ? 7.172 -39.938 -33.219 1 98.06 709 TYR B C 1
ATOM 11895 O O . TYR B 1 709 ? 7.266 -40.625 -34.219 1 98.06 709 TYR B O 1
ATOM 11903 N N . ARG B 1 710 ? 6.598 -38.812 -33.219 1 98.06 710 ARG B N 1
ATOM 11904 C CA . ARG B 1 710 ? 6.355 -38.031 -34.438 1 98.06 710 ARG B CA 1
ATOM 11905 C C . ARG B 1 710 ? 7.141 -36.75 -34.406 1 98.06 710 ARG B C 1
ATOM 11907 O O . ARG B 1 710 ? 6.93 -35.906 -33.531 1 98.06 710 ARG B O 1
ATOM 11914 N N . LEU B 1 711 ? 8.047 -36.562 -35.312 1 97.81 711 LEU B N 1
ATOM 11915 C CA . LEU B 1 711 ? 8.742 -35.312 -35.5 1 97.81 711 LEU B CA 1
ATOM 11916 C C . LEU B 1 711 ? 7.934 -34.375 -36.375 1 97.81 711 LEU B C 1
ATOM 11918 O O . LEU B 1 711 ? 7.492 -34.75 -37.469 1 97.81 711 LEU B O 1
ATOM 11922 N N . GLU B 1 712 ? 7.672 -33.188 -35.875 1 97.56 712 GLU B N 1
ATOM 11923 C CA . GLU B 1 712 ? 7.051 -32.125 -36.656 1 97.56 712 GLU B CA 1
ATOM 11924 C C . GLU B 1 712 ? 8.07 -31.047 -37.062 1 97.56 712 GLU B C 1
ATOM 11926 O O . GLU B 1 712 ? 8.633 -30.375 -36.188 1 97.56 712 GLU B O 1
ATOM 11931 N N . LEU B 1 713 ? 8.195 -30.859 -38.312 1 94.44 713 LEU B N 1
ATOM 11932 C CA . LEU B 1 713 ? 9.188 -29.938 -38.875 1 94.44 713 LEU B CA 1
ATOM 11933 C C . LEU B 1 713 ? 8.516 -28.766 -39.562 1 94.44 713 LEU B C 1
ATOM 11935 O O . LEU B 1 713 ? 7.98 -28.906 -40.656 1 94.44 713 LEU B O 1
ATOM 11939 N N . GLY B 1 714 ? 8.383 -27.375 -38.969 1 80.5 714 GLY B N 1
ATOM 11940 C CA . GLY B 1 714 ? 7.547 -26.219 -39.312 1 80.5 714 GLY B CA 1
ATOM 11941 C C . GLY B 1 714 ? 8.148 -25.344 -40.375 1 80.5 714 GLY B C 1
ATOM 11942 O O . GLY B 1 714 ? 7.859 -24.141 -40.438 1 80.5 714 GLY B O 1
ATOM 11943 N N . THR B 1 715 ? 8.922 -25.875 -41.406 1 81.94 715 THR B N 1
ATOM 11944 C CA . THR B 1 715 ? 9.461 -25.016 -42.438 1 81.94 715 THR B CA 1
ATOM 11945 C C . THR B 1 715 ? 9.32 -25.672 -43.812 1 81.94 715 THR B C 1
ATOM 11947 O O . THR B 1 715 ? 8.297 -26.297 -44.094 1 81.94 715 THR B O 1
ATOM 11950 N N . GLU B 1 716 ? 10.281 -25.594 -44.562 1 87.75 716 GLU B N 1
ATOM 11951 C CA . GLU B 1 716 ? 10.297 -26.172 -45.906 1 87.75 716 GLU B CA 1
ATOM 11952 C C . GLU B 1 716 ? 10.43 -27.688 -45.844 1 87.75 716 GLU B C 1
ATOM 11954 O O . GLU B 1 716 ? 10.766 -28.25 -44.812 1 87.75 716 GLU B O 1
ATOM 11959 N N . LYS B 1 717 ? 10.031 -28.312 -46.875 1 93 717 LYS B N 1
ATOM 11960 C CA . LYS B 1 717 ? 10.109 -29.766 -46.938 1 93 717 LYS B CA 1
ATOM 11961 C C . LYS B 1 717 ? 11.547 -30.25 -46.75 1 93 717 LYS B C 1
ATOM 11963 O O . LYS B 1 717 ? 12.453 -29.844 -47.469 1 93 717 LYS B O 1
ATOM 11968 N N . PRO B 1 718 ? 11.719 -31.156 -45.812 1 94.88 718 PRO B N 1
ATOM 11969 C CA . PRO B 1 718 ? 13.062 -31.703 -45.625 1 94.88 718 PRO B CA 1
ATOM 11970 C C . PRO B 1 718 ? 13.438 -32.688 -46.719 1 94.88 718 PRO B C 1
ATOM 11972 O O . PRO B 1 718 ? 12.562 -33.281 -47.375 1 94.88 718 PRO B O 1
ATOM 11975 N N . CYS B 1 719 ? 14.703 -32.844 -46.938 1 94.12 719 CYS B N 1
ATOM 11976 C CA . CYS B 1 719 ? 15.195 -33.844 -47.875 1 94.12 719 CYS B CA 1
ATOM 11977 C C . CYS B 1 719 ? 16.25 -34.719 -47.219 1 94.12 719 CYS B C 1
ATOM 11979 O O . CYS B 1 719 ? 16.781 -34.375 -46.156 1 94.12 719 CYS B O 1
ATOM 11981 N N . ASP B 1 720 ? 16.484 -35.938 -47.75 1 95.12 720 ASP B N 1
ATOM 11982 C CA . ASP B 1 720 ? 17.484 -36.906 -47.312 1 95.12 720 ASP B CA 1
ATOM 11983 C C . ASP B 1 720 ? 17.281 -37.281 -45.844 1 95.12 720 ASP B C 1
ATOM 11985 O O . ASP B 1 720 ? 18.234 -37.25 -45.031 1 95.12 720 ASP B O 1
ATOM 11989 N N . VAL B 1 721 ? 16.062 -37.5 -45.5 1 97.38 721 VAL B N 1
ATOM 11990 C CA . VAL B 1 721 ? 15.695 -37.781 -44.125 1 97.38 721 VAL B CA 1
ATOM 11991 C C . VAL B 1 721 ? 16.047 -39.219 -43.812 1 97.38 721 VAL B C 1
ATOM 11993 O O . VAL B 1 721 ? 15.664 -40.156 -44.531 1 97.38 721 VAL B O 1
ATOM 11996 N N . THR B 1 722 ? 16.797 -39.5 -42.719 1 97.81 722 THR B N 1
ATOM 11997 C CA . THR B 1 722 ? 17.109 -40.844 -42.219 1 97.81 722 THR B CA 1
ATOM 11998 C C . THR B 1 722 ? 16.781 -40.969 -40.719 1 97.81 722 THR B C 1
ATOM 12000 O O . THR B 1 722 ? 16.875 -40 -40 1 97.81 722 THR B O 1
ATOM 12003 N N . VAL B 1 723 ? 16.344 -42.094 -40.344 1 97.81 723 VAL B N 1
ATOM 12004 C CA . VAL B 1 723 ? 16.203 -42.469 -38.938 1 97.81 723 VAL B CA 1
ATOM 12005 C C . VAL B 1 723 ? 17.203 -43.594 -38.625 1 97.81 723 VAL B C 1
ATOM 12007 O O . VAL B 1 723 ? 17.109 -44.688 -39.156 1 97.81 723 VAL B O 1
ATOM 12010 N N . ASP B 1 724 ? 18.078 -43.219 -37.844 1 96.81 724 ASP B N 1
ATOM 12011 C CA . ASP B 1 724 ? 19.156 -44.125 -37.5 1 96.81 724 ASP B CA 1
ATOM 12012 C C . ASP B 1 724 ? 19.828 -44.688 -38.75 1 96.81 724 ASP B C 1
ATOM 12014 O O . ASP B 1 724 ? 20.031 -45.875 -38.906 1 96.81 724 ASP B O 1
ATOM 12018 N N . GLY B 1 725 ? 19.984 -43.844 -39.656 1 94.88 725 GLY B N 1
ATOM 12019 C CA . GLY B 1 725 ? 20.75 -44.188 -40.875 1 94.88 725 GLY B CA 1
ATOM 12020 C C . GLY B 1 725 ? 19.906 -44.75 -41.969 1 94.88 725 GLY B C 1
ATOM 12021 O O . GLY B 1 725 ? 20.375 -44.906 -43.094 1 94.88 725 GLY B O 1
ATOM 12022 N N . ARG B 1 726 ? 18.688 -45.031 -41.719 1 96.88 726 ARG B N 1
ATOM 12023 C CA . ARG B 1 726 ? 17.797 -45.594 -42.75 1 96.88 726 ARG B CA 1
ATOM 12024 C C . ARG B 1 726 ? 16.859 -44.531 -43.281 1 96.88 726 ARG B C 1
ATOM 12026 O O . ARG B 1 726 ? 16.297 -43.719 -42.531 1 96.88 726 ARG B O 1
ATOM 12033 N N . LYS B 1 727 ? 16.672 -44.594 -44.531 1 96.56 727 LYS B N 1
ATOM 12034 C CA . LYS B 1 727 ? 15.797 -43.594 -45.188 1 96.56 727 LYS B CA 1
ATOM 12035 C C . LYS B 1 727 ? 14.391 -43.656 -44.594 1 96.56 727 LYS B C 1
ATOM 12037 O O . LYS B 1 727 ? 13.867 -44.75 -44.312 1 96.56 727 LYS B O 1
ATOM 12042 N N . ALA B 1 728 ? 13.891 -42.562 -44.344 1 96.38 728 ALA B N 1
ATOM 12043 C CA . ALA B 1 728 ? 12.562 -42.5 -43.75 1 96.38 728 ALA B CA 1
ATOM 12044 C C . ALA B 1 728 ? 11.602 -41.719 -44.656 1 96.38 728 ALA B C 1
ATOM 12046 O O . ALA B 1 728 ? 12.023 -40.812 -45.406 1 96.38 728 ALA B O 1
ATOM 12047 N N . ARG B 1 729 ? 10.305 -42.031 -44.531 1 95.31 729 ARG B N 1
ATOM 12048 C CA . ARG B 1 729 ? 9.258 -41.344 -45.281 1 95.31 729 ARG B CA 1
ATOM 12049 C C . ARG B 1 729 ? 8.898 -40 -44.656 1 95.31 729 ARG B C 1
ATOM 12051 O O . ARG B 1 729 ? 8.828 -39.906 -43.406 1 95.31 729 ARG B O 1
ATOM 12058 N N . ILE B 1 730 ? 8.719 -39.031 -45.469 1 96.19 730 ILE B N 1
ATOM 12059 C CA . ILE B 1 730 ? 8.281 -37.719 -45.031 1 96.19 730 ILE B CA 1
ATOM 12060 C C . ILE B 1 730 ? 6.773 -37.562 -45.219 1 96.19 730 ILE B C 1
ATOM 12062 O O . ILE B 1 730 ? 6.25 -37.812 -46.312 1 96.19 730 ILE B O 1
ATOM 12066 N N . GLY B 1 731 ? 6.098 -37.312 -44.094 1 96.31 731 GLY B N 1
ATOM 12067 C CA . GLY B 1 731 ? 4.676 -37.031 -44.156 1 96.31 731 GLY B CA 1
ATOM 12068 C C . GLY B 1 731 ? 4.363 -35.562 -44.094 1 96.31 731 GLY B C 1
ATOM 12069 O O . GLY B 1 731 ? 5.273 -34.719 -44 1 96.31 731 GLY B O 1
ATOM 12070 N N . PHE B 1 732 ? 3.055 -35.219 -44.281 1 96 732 PHE B N 1
ATOM 12071 C CA . PHE B 1 732 ? 2.58 -33.844 -44.188 1 96 732 PHE B CA 1
ATOM 12072 C C . PHE B 1 732 ? 1.233 -33.781 -43.5 1 96 732 PHE B C 1
ATOM 12074 O O . PHE B 1 732 ? 0.304 -34.5 -43.844 1 96 732 PHE B O 1
ATOM 12081 N N . ASP B 1 733 ? 1.196 -33 -42.5 1 95.38 733 ASP B N 1
ATOM 12082 C CA . ASP B 1 733 ? -0.055 -32.75 -41.781 1 95.38 733 ASP B CA 1
ATOM 12083 C C . ASP B 1 733 ? -0.763 -31.516 -42.375 1 95.38 733 ASP B C 1
ATOM 12085 O O . ASP B 1 733 ? -0.36 -30.391 -42.125 1 95.38 733 ASP B O 1
ATOM 12089 N N . ASP B 1 734 ? -1.915 -31.672 -43 1 92.81 734 ASP B N 1
ATOM 12090 C CA . ASP B 1 734 ? -2.617 -30.641 -43.719 1 92.81 734 ASP B CA 1
ATOM 12091 C C . ASP B 1 734 ? -3.295 -29.656 -42.781 1 92.81 734 ASP B C 1
ATOM 12093 O O . ASP B 1 734 ? -3.539 -28.5 -43.156 1 92.81 734 ASP B O 1
ATOM 12097 N N . VAL B 1 735 ? -3.613 -30.156 -41.625 1 89.94 735 VAL B N 1
ATOM 12098 C CA . VAL B 1 735 ? -4.305 -29.312 -40.688 1 89.94 735 VAL B CA 1
ATOM 12099 C C . VAL B 1 735 ? -3.318 -28.312 -40.062 1 89.94 735 VAL B C 1
ATOM 12101 O O . VAL B 1 735 ? -3.609 -27.109 -40 1 89.94 735 VAL B O 1
ATOM 12104 N N . LYS B 1 736 ? -2.15 -28.766 -39.75 1 93.88 736 LYS B N 1
ATOM 12105 C CA . LYS B 1 736 ? -1.147 -27.922 -39.094 1 93.88 736 LYS B CA 1
ATOM 12106 C C . LYS B 1 736 ? -0.204 -27.312 -40.156 1 93.88 736 LYS B C 1
ATOM 12108 O O . LYS B 1 736 ? 0.567 -26.406 -39.844 1 93.88 736 LYS B O 1
ATOM 12113 N N . ASN B 1 737 ? -0.31 -27.766 -41.406 1 93.88 737 ASN B N 1
ATOM 12114 C CA . ASN B 1 737 ? 0.594 -27.328 -42.438 1 93.88 737 ASN B CA 1
ATOM 12115 C C . ASN B 1 737 ? 2.055 -27.547 -42.062 1 93.88 737 ASN B C 1
ATOM 12117 O O . ASN B 1 737 ? 2.855 -26.609 -42.125 1 93.88 737 ASN B O 1
ATOM 12121 N N . ILE B 1 738 ? 2.352 -28.812 -41.719 1 95.81 738 ILE B N 1
ATOM 12122 C CA . ILE B 1 738 ? 3.693 -29.094 -41.219 1 95.81 738 ILE B CA 1
ATOM 12123 C C . ILE B 1 738 ? 4.156 -30.453 -41.719 1 95.81 738 ILE B C 1
ATOM 12125 O O . ILE B 1 738 ? 3.348 -31.375 -41.875 1 95.81 738 ILE B O 1
ATOM 12129 N N . TYR B 1 739 ? 5.449 -30.641 -42 1 96.75 739 TYR B N 1
ATOM 12130 C CA . TYR B 1 739 ? 6.016 -31.906 -42.406 1 96.75 739 TYR B CA 1
ATOM 12131 C C . TYR B 1 739 ? 6.297 -32.812 -41.219 1 96.75 739 TYR B C 1
ATOM 12133 O O . TYR B 1 739 ? 6.637 -32.312 -40.125 1 96.75 739 TYR B O 1
ATOM 12141 N N . THR B 1 740 ? 6.109 -34.156 -41.406 1 97.56 740 THR B N 1
ATOM 12142 C CA . THR B 1 740 ? 6.242 -35.062 -40.281 1 97.56 740 THR B CA 1
ATOM 12143 C C . THR B 1 740 ? 7.148 -36.219 -40.625 1 97.56 740 THR B C 1
ATOM 12145 O O . THR B 1 740 ? 7.285 -36.594 -41.812 1 97.56 740 THR B O 1
ATOM 12148 N N . VAL B 1 741 ? 7.855 -36.719 -39.656 1 97.5 741 VAL B N 1
ATOM 12149 C CA . VAL B 1 741 ? 8.57 -38 -39.719 1 97.5 741 VAL B CA 1
ATOM 12150 C C . VAL B 1 741 ? 8.109 -38.875 -38.531 1 97.5 741 VAL B C 1
ATOM 12152 O O . VAL B 1 741 ? 8.281 -38.531 -37.375 1 97.5 741 VAL B O 1
ATOM 12155 N N . ASP B 1 742 ? 7.574 -40.031 -38.844 1 97.5 742 ASP B N 1
ATOM 12156 C CA . ASP B 1 742 ? 7.059 -40.938 -37.844 1 97.5 742 ASP B CA 1
ATOM 12157 C C . ASP B 1 742 ? 8.078 -42.031 -37.5 1 97.5 742 ASP B C 1
ATOM 12159 O O . ASP B 1 742 ? 8.656 -42.625 -38.406 1 97.5 742 ASP B O 1
ATOM 12163 N N . ILE B 1 743 ? 8.312 -42.188 -36.312 1 97.44 743 ILE B N 1
ATOM 12164 C CA . ILE B 1 743 ? 9.211 -43.219 -35.812 1 97.44 743 ILE B CA 1
ATOM 12165 C C . ILE B 1 743 ? 8.414 -44.281 -35.031 1 97.44 743 ILE B C 1
ATOM 12167 O O . ILE B 1 743 ? 7.734 -43.938 -34.031 1 97.44 743 ILE B O 1
ATOM 12171 N N . PRO B 1 744 ? 8.492 -45.5 -35.344 1 96.44 744 PRO B N 1
ATOM 12172 C CA . PRO B 1 744 ? 7.727 -46.531 -34.656 1 96.44 744 PRO B CA 1
ATOM 12173 C C . PRO B 1 744 ? 8.172 -46.719 -33.188 1 96.44 744 PRO B C 1
ATOM 12175 O O . PRO B 1 744 ? 9.219 -46.219 -32.812 1 96.44 744 PRO B O 1
ATOM 12178 N N . ALA B 1 745 ? 7.305 -47.469 -32.438 1 97.12 745 ALA B N 1
ATOM 12179 C CA . ALA B 1 745 ? 7.59 -47.75 -31.031 1 97.12 745 ALA B CA 1
ATOM 12180 C C . ALA B 1 745 ? 8.984 -48.312 -30.844 1 97.12 745 ALA B C 1
ATOM 12182 O O . ALA B 1 745 ? 9.32 -49.344 -31.453 1 97.12 745 ALA B O 1
ATOM 12183 N N . THR B 1 746 ? 9.727 -47.656 -30.094 1 96.19 746 THR B N 1
ATOM 12184 C CA . THR B 1 746 ? 11.109 -48 -29.781 1 96.19 746 THR B CA 1
ATOM 12185 C C . THR B 1 746 ? 11.344 -47.969 -28.266 1 96.19 746 THR B C 1
ATOM 12187 O O . THR B 1 746 ? 10.719 -47.188 -27.562 1 96.19 746 THR B O 1
ATOM 12190 N N . PRO B 1 747 ? 12.219 -48.875 -27.766 1 97.62 747 PRO B N 1
ATOM 12191 C CA . PRO B 1 747 ? 12.5 -48.812 -26.344 1 97.62 747 PRO B CA 1
ATOM 12192 C C . PRO B 1 747 ? 12.945 -47.438 -25.891 1 97.62 747 PRO B C 1
ATOM 12194 O O . PRO B 1 747 ? 13.766 -46.781 -26.547 1 97.62 747 PRO B O 1
ATOM 12197 N N . VAL B 1 748 ? 12.406 -46.938 -24.766 1 97.25 748 VAL B N 1
ATOM 12198 C CA . VAL B 1 748 ? 12.648 -45.562 -24.328 1 97.25 748 VAL B CA 1
ATOM 12199 C C . VAL B 1 748 ? 14.109 -45.438 -23.906 1 97.25 748 VAL B C 1
ATOM 12201 O O . VAL B 1 748 ? 14.617 -44.312 -23.812 1 97.25 748 VAL B O 1
ATOM 12204 N N . ARG B 1 749 ? 14.836 -46.5 -23.703 1 97.25 749 ARG B N 1
ATOM 12205 C CA . ARG B 1 749 ? 16.219 -46.469 -23.266 1 97.25 749 ARG B CA 1
ATOM 12206 C C . ARG B 1 749 ? 17.172 -46.594 -24.453 1 97.25 749 ARG B C 1
ATOM 12208 O O . ARG B 1 749 ? 18.391 -46.719 -24.281 1 97.25 749 ARG B O 1
ATOM 12215 N N . LYS B 1 750 ? 16.641 -46.562 -25.641 1 96.75 750 LYS B N 1
ATOM 12216 C CA . LYS B 1 750 ? 17.438 -46.531 -26.875 1 96.75 750 LYS B CA 1
ATOM 12217 C C . LYS B 1 750 ? 17.422 -45.156 -27.5 1 96.75 750 LYS B C 1
ATOM 12219 O O . LYS B 1 750 ? 16.391 -44.5 -27.531 1 96.75 750 LYS B O 1
ATOM 12224 N N . SER B 1 751 ? 18.578 -44.812 -27.969 1 97.62 751 SER B N 1
ATOM 12225 C CA . SER B 1 751 ? 18.672 -43.531 -28.656 1 97.62 751 SER B CA 1
ATOM 12226 C C . SER B 1 751 ? 18.094 -43.625 -30.062 1 97.62 751 SER B C 1
ATOM 12228 O O . SER B 1 751 ? 18.156 -44.688 -30.703 1 97.62 751 SER B O 1
ATOM 12230 N N . ILE B 1 752 ? 17.531 -42.594 -30.516 1 98.06 752 ILE B N 1
ATOM 12231 C CA . ILE B 1 752 ? 17.031 -42.406 -31.875 1 98.06 752 ILE B CA 1
ATOM 12232 C C . ILE B 1 752 ? 17.578 -41.094 -32.469 1 98.06 752 ILE B C 1
ATOM 12234 O O . ILE B 1 752 ? 17.625 -40.094 -31.781 1 98.06 752 ILE B O 1
ATOM 12238 N N . THR B 1 753 ? 18.031 -41.125 -33.656 1 98.19 753 THR B N 1
ATOM 12239 C CA . THR B 1 753 ? 18.5 -39.938 -34.312 1 98.19 753 THR B CA 1
ATOM 12240 C C . THR B 1 753 ? 17.859 -39.781 -35.688 1 98.19 753 THR B C 1
ATOM 12242 O O . THR B 1 753 ? 17.922 -40.688 -36.531 1 98.19 753 THR B O 1
ATOM 12245 N N . VAL B 1 754 ? 17.281 -38.719 -35.938 1 98.25 754 VAL B N 1
ATOM 12246 C CA . VAL B 1 754 ? 16.781 -38.312 -37.25 1 98.25 754 VAL B CA 1
ATOM 12247 C C . VAL B 1 754 ? 17.719 -37.281 -37.875 1 98.25 754 VAL B C 1
ATOM 12249 O O . VAL B 1 754 ? 17.969 -36.25 -37.25 1 98.25 754 VAL B O 1
ATOM 12252 N N . ARG B 1 755 ? 18.219 -37.5 -39.031 1 97.75 755 ARG B N 1
ATOM 12253 C CA . ARG B 1 755 ? 19.062 -36.562 -39.75 1 97.75 755 ARG B CA 1
ATOM 12254 C C . ARG B 1 755 ? 18.406 -36.125 -41.062 1 97.75 755 ARG B C 1
ATOM 12256 O O . ARG B 1 755 ? 17.797 -36.938 -41.75 1 97.75 755 ARG B O 1
ATOM 12263 N N . TYR B 1 756 ? 18.516 -34.906 -41.375 1 97.12 756 TYR B N 1
ATOM 12264 C CA . TYR B 1 756 ? 17.906 -34.375 -42.594 1 97.12 756 TYR B CA 1
ATOM 12265 C C . TYR B 1 756 ? 18.547 -33.031 -43 1 97.12 756 TYR B C 1
ATOM 12267 O O . TYR B 1 756 ? 19.391 -32.5 -42.281 1 97.12 756 TYR B O 1
ATOM 12275 N N . ARG B 1 757 ? 18.312 -32.531 -44.094 1 95.25 757 ARG B N 1
ATOM 12276 C CA . ARG B 1 757 ? 18.703 -31.203 -44.562 1 95.25 757 ARG B CA 1
ATOM 12277 C C . ARG B 1 757 ? 17.578 -30.562 -45.375 1 95.25 757 ARG B C 1
ATOM 12279 O O . ARG B 1 757 ? 16.578 -31.219 -45.688 1 95.25 757 ARG B O 1
ATOM 12286 N N . TYR B 1 758 ? 17.656 -29.359 -45.625 1 91.5 758 TYR B N 1
ATOM 12287 C CA . TYR B 1 758 ? 16.703 -28.656 -46.469 1 91.5 758 TYR B CA 1
ATOM 12288 C C . TYR B 1 758 ? 17.297 -28.359 -47.844 1 91.5 758 TYR B C 1
ATOM 12290 O O . TYR B 1 758 ? 18.516 -28.25 -47.969 1 91.5 758 TYR B O 1
ATOM 12298 N N . ALA B 1 759 ? 16.484 -28.344 -48.875 1 82.44 759 ALA B N 1
ATOM 12299 C CA . ALA B 1 759 ? 16.938 -28.109 -50.219 1 82.44 759 ALA B CA 1
ATOM 12300 C C . ALA B 1 759 ? 17.438 -26.672 -50.406 1 82.44 759 ALA B C 1
ATOM 12302 O O . ALA B 1 759 ? 16.922 -25.75 -49.75 1 82.44 759 ALA B O 1
#

pLDDT: mean 93.52, std 12.77, range [21.75, 98.81]

Radius of gyration: 37.82 Å; Cα contacts (8 Å, |Δi|>4): 3715; chains: 2; bounding box: 189×110×94 Å

InterPro domains:
  IPR000322 Glycoside hydrolase family 31, TIM barrel domain [PF01055] (215-525)
  IPR013780 Glycosyl hydrolase, all-beta [G3DSA:2.60.40.1180] (576-622)
  IPR013780 Glycosyl hydrolase, all-beta [G3DSA:2.60.40.1180] (623-737)
  IPR017853 Glycoside hydrolase superfamily [SSF51445] (205-532)
  IPR033403 Domain of unknown function DUF5110 [PF17137] (643-713)
  IPR048395 Glycosyl hydrolase family 31, C-terminal domain [PF21365] (536-625)
  IPR051816 Glycosyl Hydrolase Family 31 [PTHR43863] (403-729)

Foldseek 3Di:
DPPPDPDPPPPPPPPPPPPPPPWQDAQHDQPQWTWGAQDQFKIKIWGFQPNDDDQFAFLQQHDSPRGDDSVFKGKDFDPPPPVPDPFTWIWIHGPFKTKIATSPVDGAFQVGIWIWGDALNDIDIDGPPFDADFFLFAFDFAQAPPAFFDGGHGFQDGQVQKHKDWCPATFGQDPVGATHADDDRVGIDTIMMIGGGHLQLLVSLLSSCRRLNFADQAQLLLQAAEEAEADQAALVRQVVVVVVCVVVVFFHAEYEDEQNQAPLPDQPFPDPPPGRSRAAQHGPCVRYVDLLVSQVVCVVVNHAYEYEHACQAQHDLPHPQQCVLQVQVVHHSPDPDHDGDALNDPSNVVSSCCRRVVVVVVSPHQAYEHEYDVCVPQQARPPHPAGDFLSCLVVQQVSQCDPQWHGAYEETDRFNSSLRRDDYEHYAHAADLSVLQNVLLNQQRHLSHNNQAYAYQQRGADDHDALLSSLLSLLVQLLGSHHYHYYYPPPQSRSPLVPRPDPLSSLLNRLSSQVSLFQSQLQSQLSVVCRVSVHHQWYQQSNVPVSDPVSSVQSQWTDRGDWKIFGGFSDFADDPQRKGKDKDAAAAPWWKAFQQQRDIDHHPDIDIDIDGSSDGGMITTAQDWRKTAHGDSHRRQDDGQEIEIEHEHDPDFDKDKDWGKDENSIGPCVVVVAIKIWIWIWGDDVQKIKTKIAAIDHHYPPDDQWHKYKYWYRDADWPPKDKVNHDFDWAADPNRRTIITIGDIDGSRDMIMIMTGHD/DCPPPPDPPPPPPPPPPPPPPPFQDAQHDQPQWTWGAQDQFKIKIWGFQPNDDDQFAFLQQHDSPRGDDSVFKGKDFDPPPPVPDPFTWIWIHGPFKTKIATSPVDGAFQVGIWIWGDALNDIDIDGPPFDADFFLFAFDFAQAPPAFFDGGHGFQDGQVQKHKDWCPATFGQDPVRATHADDDDPGIDTIMMIGGGHLQLLVSLLSSCRRLNFADQAQLLLQAAEEAEADQAALVRQVVVVVVCVVVVFFHAEYEDEQNQAPLPDQPFPDPPPGRSRAAQHGPCVRYVDLLVSQVVCVVVNHAYEYEGACQAQHDLPHPQQCVLQVQVVHHSPDPDHDGDALNDPSNVVSSCCRRVVVVVVSPHQAYEHEYDVCVPQQARPPHPAGPFLSCLVVQQVSQCDPQWHGAYEETDRFNSSLRRDDYEHYAHAADLSVLQNVLLNQQRHLSHNNQAYAYQQRGADDHDALLSSLLSLLVQLLGSHHYHYYYDPPQSRSPLVVRPDPLSSLLNRLSSQVSLFQSQLQSQLSVVCRVSVHHQWYQQSNVPVSDPVSSVQSQWTDRGDWKIFGGFSDFADDPQRKDKDKDAAAAPWWKAFQQQRDIDHHPDIDIDIDGSSDGGMITTAQDWRKTAHGDSHRRQDDGQEIEIEHEHDPDWDKDKDWGKDENSIGPCVVVVAIKIWIWIWGDDVQKIKTKIAAIDHHYPPHDQWHKYKYWYSDADWPPKDKVNHGFDWAADPVRRTIITIGDIDGSRDMIMIMTGHD

Organism: NCBI:txid1796646

Nearest PDB structures (foldseek):
  7wjc-assembly1_A  TM=9.010E-01  e=5.919E-64  Lactococcus cremoris subsp. cremoris MG1363
  7wj9-assembly1_A  TM=8.992E-01  e=5.596E-64  Lactococcus cremoris subsp. cremoris MG1363
  6jr7-assembly4_D  TM=7.839E-01  e=1.326E-49  Flavobacterium johnsoniae UW101
  2qmj-assembly1_A  TM=7.247E-01  e=5.260E-39  Homo sapiens
  3lpp-assembly4_D  TM=7.202E-01  e=5.549E-38  Homo sapiens

Solvent-accessible surface area (backbone atoms only — not comparable to full-atom values): 78310 Å² total; per-residue (Å²): 138,82,79,75,78,78,78,80,77,80,77,78,78,76,75,77,73,70,76,74,73,78,78,79,55,84,58,39,68,57,87,37,30,36,44,34,47,39,40,57,39,27,38,34,46,36,23,30,77,73,58,69,79,85,78,72,28,25,70,41,48,50,32,77,76,47,53,46,57,74,90,54,47,50,79,39,75,50,78,53,85,74,72,71,58,98,42,59,29,34,40,39,35,35,88,48,30,42,30,40,35,46,62,71,83,57,57,70,28,51,52,31,33,39,36,35,33,55,44,93,89,36,80,42,80,46,56,59,72,71,84,79,84,37,66,63,26,9,48,65,49,62,30,64,79,36,68,51,76,72,88,64,30,75,27,52,42,26,78,74,16,43,38,74,49,80,54,70,70,53,31,29,33,46,99,86,62,45,80,36,65,58,73,82,38,65,43,40,40,40,36,37,38,41,36,49,37,28,61,43,49,53,57,47,35,35,40,48,24,48,33,28,42,53,36,63,66,63,39,42,47,70,51,30,32,36,47,38,40,44,46,70,53,30,54,66,55,47,53,46,52,56,46,47,32,59,75,72,70,43,50,45,26,33,42,43,39,30,67,35,54,24,59,49,71,42,69,86,52,42,38,45,91,69,30,35,30,61,37,65,64,29,71,18,47,89,39,37,74,48,61,50,59,52,47,49,51,40,44,74,71,55,33,44,47,33,37,53,39,40,67,76,39,47,70,40,88,86,34,80,44,22,51,62,38,30,46,75,72,73,40,53,64,85,50,87,68,69,78,70,64,44,89,67,37,67,69,52,47,52,38,41,46,54,46,41,45,33,66,53,47,74,51,62,62,66,40,57,28,45,62,82,80,53,51,61,50,39,47,31,28,40,44,44,75,43,47,32,62,40,52,49,46,51,55,50,23,55,64,39,48,45,94,60,30,35,41,46,32,38,28,54,52,49,54,71,38,40,38,56,40,48,37,27,35,39,51,47,25,35,29,45,55,52,30,52,43,35,51,52,43,42,49,38,21,12,31,38,47,38,48,38,42,54,27,51,36,35,50,20,24,41,64,72,62,57,31,62,53,35,25,39,33,40,50,44,24,48,67,46,40,20,33,30,35,29,18,44,64,53,75,85,31,58,71,55,56,92,68,52,85,32,71,66,27,29,54,17,34,49,49,33,47,47,47,42,23,17,35,34,51,41,52,51,26,30,48,50,44,19,34,75,50,44,43,38,37,39,26,41,40,35,61,81,37,47,89,41,74,61,32,73,70,53,69,63,35,31,28,49,43,94,50,32,40,37,30,66,56,57,65,83,47,48,73,97,55,29,40,31,66,36,82,44,77,35,60,62,94,44,40,33,26,32,70,73,80,38,46,77,44,64,38,66,39,73,45,80,46,70,32,40,57,66,51,66,58,39,30,34,44,36,36,36,50,46,50,25,31,65,76,44,55,33,42,49,70,54,78,74,55,40,36,29,34,41,35,36,80,48,95,54,72,45,76,33,75,37,68,45,50,51,56,68,44,44,51,50,45,54,82,76,56,32,26,28,39,28,41,28,34,23,35,34,56,86,68,36,37,36,45,31,41,40,40,46,41,69,47,34,75,83,61,68,66,44,33,24,40,34,39,36,38,46,66,73,74,71,38,82,39,20,51,72,83,37,79,51,72,78,46,72,40,81,88,65,67,30,33,30,38,76,42,72,71,35,51,41,67,46,68,46,39,38,38,31,29,65,124,134,83,80,72,79,78,77,81,78,80,76,78,77,76,74,76,73,70,78,74,78,78,77,80,54,85,57,38,70,58,84,40,29,36,43,33,49,37,41,56,40,26,38,34,45,34,22,30,77,72,57,67,78,84,78,72,30,25,69,41,49,50,32,79,76,47,53,47,56,75,90,55,46,50,80,40,74,50,79,54,85,73,70,71,57,98,42,60,28,36,40,38,36,35,89,51,29,44,30,40,36,46,62,70,82,56,57,69,29,52,51,30,34,42,36,34,33,54,44,92,89,36,81,42,80,46,56,60,73,70,83,78,84,37,66,63,28,10,46,63,48,61,30,63,79,35,69,50,76,71,89,64,29,74,28,53,43,27,78,74,14,43,39,74,50,78,55,71,71,54,31,30,32,45,98,85,64,45,78,36,65,59,73,83,38,63,42,42,40,40,36,37,37,41,35,50,38,30,61,42,49,53,56,48,34,35,40,48,26,47,32,29,43,53,37,63,65,64,39,42,47,71,51,28,31,37,48,40,41,45,48,71,53,29,54,66,54,48,53,47,53,55,46,46,31,58,76,70,70,45,50,46,26,34,42,43,38,30,67,36,54,23,59,49,71,43,69,86,52,40,39,46,92,68,31,37,31,60,36,64,64,30,70,19,47,90,41,37,74,52,61,50,59,52,48,49,52,40,45,74,72,53,32,44,46,32,37,52,39,40,68,76,38,47,69,40,87,86,34,82,44,21,52,62,37,29,46,75,72,73,38,53,64,86,48,88,68,69,75,72,62,44,88,66,37,65,68,52,47,52,39,41,46,53,45,42,46,34,68,53,46,74,49,63,60,66,40,56,29,46,62,80,80,54,50,60,48,36,49,31,29,40,44,44,75,42,48,32,61,40,52,49,46,51,55,50,22,55,64,38,49,46,95,59,30,35,41,45,34,39,28,55,51,49,54,72,37,40,39,57,40,48,37,27,35,40,51,48,25,36,32,45,55,52,31,52,44,36,50,52,42,42,49,39,20,11,32,38,48,38,47,39,41,53,28,50,37,35,50,20,24,42,64,72,60,58,32,64,54,36,26,40,32,40,50,43,24,48,68,46,41,21,33,29,34,29,18,44,63,53,75,84,34,57,70,54,56,92,67,52,86,33,69,67,27,30,54,18,34,50,50,31,48,45,47,42,23,16,36,35,50,41,52,52,27,30,48,50,43,18,33,76,49,45,43,38,37,40,26,38,40,35,60,81,37,48,90,40,75,63,31,72,69,53,70,62,37,29,28,50,43,94,50,31,42,37,31,66,56,59,64,84,45,48,75,96,56,29,39,30,66,36,82,44,77,34,60,63,94,44,42,33,25,32,68,72,78,37,46,78,43,63,38,65,38,73,46,80,48,72,33,40,57,65,51,66,57,39,28,34,43,38,37,37,50,47,49,25,31,64,78,45,56,33,40,50,71,54,77,74,54,39,36,29,35,42,35,37,79,50,96,54,72,45,76,33,77,37,67,46,48,50,54,68,45,45,52,50,49,54,83,77,56,31,25,27,39,28,42,29,34,22,36,34,56,88,70,37,36,35,44,31,41,40,41,46,41,70,48,34,76,84,62,68,65,46,33,24,41,35,38,35,38,46,66,74,71,70,39,80,38,20,50,72,80,37,79,51,71,77,46,72,40,80,87,66,66,31,34,30,39,75,42,70,72,35,52,43,68,46,66,47,41,38,36,30,29,66,125